Protein AF-0000000085180489 (afdb_homodimer)

Foldseek 3Di:
DPLDPDAAFCQVQCVLLPDHPVQWDDDPRFKTFGHDAAAFFQAFEEEEFAFFADPVGQQRLLLLQLLQLLCVVVVFFEEEEFAQDFQACCFFDDFFSQGFAQRGFPPRVLSNHCNPPQLVLLLVLLVLLVVLVQVCQLVPVPVQFDLAWFDGAHEDRHQDPVFAKDWAQDDDSVRTDTHIHGYFYSLAHLLLLLLQEARDLVLSLVLQQFFFGTAHPVGHTDGSVNSVSRVVSSVSNVSLSTWMWGAISVNHIYTHHGAHDQFQHQGWGHLRSQSNRSSRGRYYYTYFPFHLLTGVLSCQAPVCVSNVNDHLAYAYGGEQLQQLVLLPHPPSLADDLNSNLSSVLSVVLRQQSQVLFWAGHEYEYEDDPRDDPSNVVSVVVVCVVVVGHYDYADCNHPRNVRCNSVSVSRVVRSPDDTDGDRQDALQDFPLVLVFSSCCRRLVEPGEAEDPAAVVQSVVCVVVVLSSFAERERADSNHSANDNPNGRRDHHHYFYFYHWDDSRSSGHIYTYRDDDHRRHHHDPDTLNVQWDADPVGDIDSSND/DDLPPDAAFCQVQCVLLPHHPVQWDDDPRFKTFGHDAAAFFQAFEEEFFAFFADPVGQQRLLLLQLLQLLCVVVVFFEEEEFAQDFQACCFFPDFFSQGFAQRGFPPRVLSNHCNPPQLVLLLVLLVLLVVLVQVCQLVPVPVQFDLAWFDGAHEDRHQDPVFAKDWAQDDDSVRTDTHIHGYFYSLAHLLLLLLQEARDLVLSLVLQQFFFGTAHPVGHTDGSVNSVSRVVSSVSNVSLSTWMWGAISSNHIYTHHGAHDQFQHQGWGHLRSQSNRSRRGRYYYTYFPFHLLTGVLSCQAPVCVSNVNDHLAYAYGGEQLQQLVLLPHPPSLADDLNSNLSSVLSVVLRQQSQVLFWAGHEYEYEDDPRDDPSNVVSVVVVCVVVVGHYDYADCNHPRNVRCNRVNVSRVVRSVDDTDGDRQDALQDFPLVLVFSSLCRRLVEPGEAEDPAAVVQSVVCVVVVLSSFAERERADSNHSANDNPNGRRDHHHYFYFYHWDDSVSSGHIYTYRDDDHRRHHHDPDTLNVQWDADPVRDIDSSND

Nearest PDB structures (foldseek):
  4ioj-assembly1_A  TM=9.788E-01  e=5.075E-84  Moorella thermoacetica ATCC 39073
  5a5g-assembly1_A  TM=9.685E-01  e=1.929E-82  Tepidanaerobacter acetatoxydans Re1
  7xzn-assembly1_A  TM=9.739E-01  e=2.370E-81  Peptostreptococcus anaerobius
  1eg7-assembly1_A  TM=9.685E-01  e=5.312E-78  Neomoorella thermoacetica
  7c11-assembly2_N  TM=9.731E-01  e=2.289E-76  Methylorubrum extorquens CM4

Organism: NCBI:txid751945

Structure (mmCIF, N/CA/C/O backbone):
data_AF-0000000085180489-model_v1
#
loop_
_entity.id
_entity.type
_entity.pdbx_description
1 polymer 'Formate--tetrahydrofolate ligase'
#
loop_
_atom_site.group_PDB
_atom_site.id
_atom_site.type_symbol
_atom_site.label_atom_id
_atom_site.label_alt_id
_atom_site.label_comp_id
_atom_site.label_asym_id
_atom_site.label_entity_id
_atom_site.label_seq_id
_atom_site.pdbx_PDB_ins_code
_atom_site.Cartn_x
_atom_site.Cartn_y
_atom_site.Cartn_z
_atom_site.occupancy
_atom_site.B_iso_or_equiv
_atom_site.auth_seq_id
_atom_site.auth_comp_id
_atom_site.auth_asym_id
_atom_site.auth_atom_id
_atom_site.pdbx_PDB_model_num
ATOM 1 N N . MET A 1 1 ? 27.109 14.852 24.344 1 20.58 1 MET A N 1
ATOM 2 C CA . MET A 1 1 ? 27.359 14.773 22.906 1 20.58 1 MET A CA 1
ATOM 3 C C . MET A 1 1 ? 26.5 13.695 22.266 1 20.58 1 MET A C 1
ATOM 5 O O . MET A 1 1 ? 26.391 13.625 21.031 1 20.58 1 MET A O 1
ATOM 9 N N . ILE A 1 2 ? 25.906 12.367 22.812 1 26.84 2 ILE A N 1
ATOM 10 C CA . ILE A 1 2 ? 26.438 11.164 22.188 1 26.84 2 ILE A CA 1
ATOM 11 C C . ILE A 1 2 ? 25.5 10.695 21.094 1 26.84 2 ILE A C 1
ATOM 13 O O . ILE A 1 2 ? 24.344 10.359 21.344 1 26.84 2 ILE A O 1
ATOM 17 N N . VAL A 1 3 ? 25.344 11.391 19.969 1 32.19 3 VAL A N 1
ATOM 18 C CA . VAL A 1 3 ? 24.781 10.719 18.797 1 32.19 3 VAL A CA 1
ATOM 19 C C . VAL A 1 3 ? 25.125 9.227 18.844 1 32.19 3 VAL A C 1
ATOM 21 O O . VAL A 1 3 ? 26.297 8.859 18.953 1 32.19 3 VAL A O 1
ATOM 24 N N . LYS A 1 4 ? 24.297 8.5 19.297 1 42.47 4 LYS A N 1
ATOM 25 C CA . LYS A 1 4 ? 24.594 7.066 19.359 1 42.47 4 LYS A CA 1
ATOM 26 C C . LYS A 1 4 ? 24.812 6.492 17.969 1 42.47 4 LYS A C 1
ATOM 28 O O . LYS A 1 4 ? 24.031 6.746 17.047 1 42.47 4 LYS A O 1
ATOM 33 N N . GLU A 1 5 ? 25.938 6.105 17.453 1 54 5 GLU A N 1
ATOM 34 C CA . GLU A 1 5 ? 26.344 5.391 16.25 1 54 5 GLU A CA 1
ATOM 35 C C . GLU A 1 5 ? 25.344 4.281 15.906 1 54 5 GLU A C 1
ATOM 37 O O . GLU A 1 5 ? 25.109 3.992 14.734 1 54 5 GLU A O 1
ATOM 42 N N . ARG A 1 6 ? 24.625 3.766 17.078 1 82.12 6 ARG A N 1
ATOM 43 C CA . ARG A 1 6 ? 23.75 2.633 16.812 1 82.12 6 ARG A CA 1
ATOM 44 C C . ARG A 1 6 ? 22.359 2.871 17.391 1 82.12 6 ARG A C 1
ATOM 46 O O . ARG A 1 6 ? 22.219 3.303 18.547 1 82.12 6 ARG A O 1
ATOM 53 N N . LEU A 1 7 ? 21.25 2.799 16.688 1 95.75 7 LEU A N 1
ATOM 54 C CA . LEU A 1 7 ? 19.859 2.92 17.125 1 95.75 7 LEU A CA 1
ATOM 55 C C . LEU A 1 7 ? 19.562 1.937 18.25 1 95.75 7 LEU A C 1
ATOM 57 O O . LEU A 1 7 ? 20.078 0.818 18.266 1 95.75 7 LEU A O 1
ATOM 61 N N . LEU A 1 8 ? 18.812 2.344 19.234 1 97.75 8 LEU A N 1
ATOM 62 C CA . LEU A 1 8 ? 18.391 1.463 20.312 1 97.75 8 LEU A CA 1
ATOM 63 C C . LEU A 1 8 ? 17.312 0.486 19.844 1 97.75 8 LEU A C 1
ATOM 65 O O . LEU A 1 8 ? 16.484 0.834 19.016 1 97.75 8 LEU A O 1
ATOM 69 N N . PRO A 1 9 ? 17.422 -0.762 20.406 1 96.94 9 PRO A N 1
ATOM 70 C CA . PRO A 1 9 ? 16.234 -1.592 20.234 1 96.94 9 PRO A CA 1
ATOM 71 C C . PRO A 1 9 ? 14.953 -0.898 20.688 1 96.94 9 PRO A C 1
ATOM 73 O O . PRO A 1 9 ? 14.961 -0.2 21.703 1 96.94 9 PRO A O 1
ATOM 76 N N . ILE A 1 10 ? 13.891 -1.051 20.031 1 98.06 10 ILE A N 1
ATOM 77 C CA . ILE A 1 10 ? 12.672 -0.287 20.266 1 98.06 10 ILE A CA 1
ATOM 78 C C . ILE A 1 10 ? 12.133 -0.575 21.656 1 98.06 10 ILE A C 1
ATOM 80 O O . ILE A 1 10 ? 11.516 0.29 22.281 1 98.06 10 ILE A O 1
ATOM 84 N N . GLU A 1 11 ? 12.391 -1.78 22.172 1 97.69 11 GLU A N 1
ATOM 85 C CA . GLU A 1 11 ? 11.961 -2.125 23.531 1 97.69 11 GLU A CA 1
ATOM 86 C C . GLU A 1 11 ? 12.625 -1.224 24.562 1 97.69 11 GLU A C 1
ATOM 88 O O . GLU A 1 11 ? 12.016 -0.89 25.578 1 97.69 11 GLU A O 1
ATOM 93 N N . GLU A 1 12 ? 13.875 -0.893 24.281 1 98.12 12 GLU A N 1
ATOM 94 C CA . GLU A 1 12 ? 14.594 -0.003 25.188 1 98.12 12 GLU A CA 1
ATOM 95 C C . GLU A 1 12 ? 14.031 1.414 25.125 1 98.12 12 GLU A C 1
ATOM 97 O O . GLU A 1 12 ? 13.938 2.092 26.156 1 98.12 12 GLU A O 1
ATOM 102 N N . VAL A 1 13 ? 13.688 1.873 23.938 1 98.56 13 VAL A N 1
ATOM 103 C CA . VAL A 1 13 ? 13.055 3.178 23.766 1 98.56 13 VAL A CA 1
ATOM 104 C C . VAL A 1 13 ? 11.703 3.193 24.5 1 98.56 13 VAL A C 1
ATOM 106 O O . VAL A 1 13 ? 11.391 4.148 25.203 1 98.56 13 VAL A O 1
ATOM 109 N N . ALA A 1 14 ? 10.914 2.133 24.312 1 98.56 14 ALA A N 1
ATOM 110 C CA . ALA A 1 14 ? 9.609 1.999 24.953 1 98.56 14 ALA A CA 1
ATOM 111 C C . ALA A 1 14 ? 9.75 2.006 26.484 1 98.56 14 ALA A C 1
ATOM 113 O O . ALA A 1 14 ? 8.914 2.578 27.188 1 98.56 14 ALA A O 1
ATOM 114 N N . ALA A 1 15 ? 10.797 1.391 26.984 1 98.31 15 ALA A N 1
ATOM 115 C CA . ALA A 1 15 ? 11.023 1.276 28.422 1 98.31 15 ALA A CA 1
ATOM 116 C C . ALA A 1 15 ? 11.25 2.648 29.047 1 98.31 15 ALA A C 1
ATOM 118 O O . ALA A 1 15 ? 10.891 2.875 30.203 1 98.31 15 ALA A O 1
ATOM 119 N N . LYS A 1 16 ? 11.805 3.561 28.297 1 98.19 16 LYS A N 1
ATOM 120 C CA . LYS A 1 16 ? 11.992 4.926 28.781 1 98.19 16 LYS A CA 1
ATOM 121 C C . LYS A 1 16 ? 10.656 5.562 29.156 1 98.19 16 LYS A C 1
ATOM 123 O O . LYS A 1 16 ? 10.609 6.473 29.984 1 98.19 16 LYS A O 1
ATOM 128 N N . LEU A 1 17 ? 9.602 5.098 28.531 1 98.25 17 LEU A N 1
ATOM 129 C CA . LEU A 1 17 ? 8.258 5.613 28.797 1 98.25 17 LEU A CA 1
ATOM 130 C C . LEU A 1 17 ? 7.488 4.68 29.719 1 98.25 17 LEU A C 1
ATOM 132 O O . LEU A 1 17 ? 6.293 4.875 29.953 1 98.25 17 LEU A O 1
ATOM 136 N N . GLY A 1 18 ? 8.07 3.596 30.109 1 97.31 18 GLY A N 1
ATOM 137 C CA . GLY A 1 18 ? 7.406 2.633 30.984 1 97.31 18 GLY A CA 1
ATOM 138 C C . GLY A 1 18 ? 6.512 1.669 30.219 1 97.31 18 GLY A C 1
ATOM 139 O O . GLY A 1 18 ? 5.617 1.055 30.812 1 97.31 18 GLY A O 1
ATOM 140 N N . LEU A 1 19 ? 6.695 1.562 28.938 1 97.06 19 LEU A N 1
ATOM 141 C CA . LEU A 1 19 ? 5.918 0.642 28.125 1 97.06 19 LEU A CA 1
ATOM 142 C C . LEU A 1 19 ? 6.523 -0.757 28.156 1 97.06 19 LEU A C 1
ATOM 144 O O . LEU A 1 19 ? 7.707 -0.933 27.844 1 97.06 19 LEU A O 1
ATOM 148 N N . GLU A 1 20 ? 5.691 -1.689 28.484 1 95.56 20 GLU A N 1
ATOM 149 C CA . GLU A 1 20 ? 6.133 -3.08 28.516 1 95.56 20 GLU A CA 1
ATOM 150 C C . GLU A 1 20 ? 6.164 -3.691 27.125 1 95.56 20 GLU A C 1
ATOM 152 O O . GLU A 1 20 ? 5.453 -3.236 26.219 1 95.56 20 GLU A O 1
ATOM 157 N N . LYS A 1 21 ? 6.898 -4.703 27.016 1 94.62 21 LYS A N 1
ATOM 158 C CA . LYS A 1 21 ? 7.113 -5.375 25.734 1 94.62 21 LYS A CA 1
ATOM 159 C C . LYS A 1 21 ? 5.805 -5.934 25.188 1 94.62 21 LYS A C 1
ATOM 161 O O . LYS A 1 21 ? 5.598 -5.965 23.969 1 94.62 21 LYS A O 1
ATOM 166 N N . GLU A 1 22 ? 4.918 -6.289 25.984 1 94.31 22 GLU A N 1
ATOM 167 C CA . GLU A 1 22 ? 3.666 -6.922 25.594 1 94.31 22 GLU A CA 1
ATOM 168 C C . GLU A 1 22 ? 2.748 -5.934 24.875 1 94.31 22 GLU A C 1
ATOM 170 O O . GLU A 1 22 ? 1.821 -6.34 24.172 1 94.31 22 GLU A O 1
ATOM 175 N N . ARG A 1 23 ? 3.068 -4.688 25.047 1 96.44 23 ARG A N 1
ATOM 176 C CA . ARG A 1 23 ? 2.248 -3.66 24.422 1 96.44 23 ARG A CA 1
ATOM 177 C C . ARG A 1 23 ? 2.811 -3.27 23.062 1 96.44 23 ARG A C 1
ATOM 179 O O . ARG A 1 23 ? 2.236 -2.432 22.359 1 96.44 23 ARG A O 1
ATOM 186 N N . LEU A 1 24 ? 3.893 -3.932 22.719 1 97.88 24 LEU A N 1
ATOM 187 C CA . LEU A 1 24 ? 4.555 -3.545 21.484 1 97.88 24 LEU A CA 1
ATOM 188 C C . LEU A 1 24 ? 4.32 -4.586 20.391 1 97.88 24 LEU A C 1
ATOM 190 O O . LEU A 1 24 ? 4.359 -5.789 20.656 1 97.88 24 LEU A O 1
ATOM 194 N N . TYR A 1 25 ? 3.914 -4.188 19.266 1 97.69 25 TYR A N 1
ATOM 195 C CA . TYR A 1 25 ? 3.928 -4.961 18.031 1 97.69 25 TYR A CA 1
ATOM 196 C C . TYR A 1 25 ? 5.105 -4.562 17.156 1 97.69 25 TYR A C 1
ATOM 198 O O . TYR A 1 25 ? 5.016 -3.598 16.391 1 97.69 25 TYR A O 1
ATOM 206 N N . PRO A 1 26 ? 6.18 -5.27 17.172 1 97 26 PRO A N 1
ATOM 207 C CA . PRO A 1 26 ? 7.438 -4.836 16.562 1 97 26 PRO A CA 1
ATOM 208 C C . PRO A 1 26 ? 7.391 -4.871 15.039 1 97 26 PRO A C 1
ATOM 210 O O . PRO A 1 26 ? 6.762 -5.758 14.453 1 97 26 PRO A O 1
ATOM 213 N N . TYR A 1 27 ? 8.016 -4.02 14.422 1 97.38 27 TYR A N 1
ATOM 214 C CA . TYR A 1 27 ? 8.43 -3.973 13.023 1 97.38 27 TYR A CA 1
ATOM 215 C C . TYR A 1 27 ? 9.938 -3.828 12.914 1 97.38 27 TYR A C 1
ATOM 217 O O . TYR A 1 27 ? 10.461 -2.711 12.844 1 97.38 27 TYR A O 1
ATOM 225 N N . GLY A 1 28 ? 10.594 -4.926 12.797 1 96 28 GLY A N 1
ATOM 226 C CA . GLY A 1 28 ? 12.039 -4.898 12.906 1 96 28 GLY A CA 1
ATOM 227 C C . GLY A 1 28 ? 12.531 -4.52 14.297 1 96 28 GLY A C 1
ATOM 228 O O . GLY A 1 28 ? 11.773 -4.59 15.266 1 96 28 GLY A O 1
ATOM 229 N N . PRO A 1 29 ? 13.789 -4.184 14.359 1 95.69 29 PRO A N 1
ATOM 230 C CA . PRO A 1 29 ? 14.375 -3.963 15.68 1 95.69 29 PRO A CA 1
ATOM 231 C C . PRO A 1 29 ? 14.109 -2.561 16.219 1 95.69 29 PRO A C 1
ATOM 233 O O . PRO A 1 29 ? 14.242 -2.322 17.422 1 95.69 29 PRO A O 1
ATOM 236 N N . HIS A 1 30 ? 13.617 -1.604 15.375 1 97.44 30 HIS A N 1
ATOM 237 C CA . HIS A 1 30 ? 13.727 -0.216 15.805 1 97.44 30 HIS A CA 1
ATOM 238 C C . HIS A 1 30 ? 12.375 0.487 15.734 1 97.44 30 HIS A C 1
ATOM 240 O O . HIS A 1 30 ? 12.281 1.692 15.977 1 97.44 30 HIS A O 1
ATOM 246 N N . MET A 1 31 ? 11.305 -0.151 15.391 1 98.25 31 MET A N 1
ATOM 247 C CA . MET A 1 31 ? 9.961 0.415 15.289 1 98.25 31 MET A CA 1
ATOM 248 C C . MET A 1 31 ? 8.93 -0.522 15.906 1 98.25 31 MET A C 1
ATOM 250 O O . MET A 1 31 ? 9.109 -1.741 15.898 1 98.25 31 MET A O 1
ATOM 254 N N . ALA A 1 32 ? 7.887 -0.006 16.391 1 98.56 32 ALA A N 1
ATOM 255 C CA . ALA A 1 32 ? 6.801 -0.84 16.891 1 98.56 32 ALA A CA 1
ATOM 256 C C . ALA A 1 32 ? 5.484 -0.07 16.906 1 98.56 32 ALA A C 1
ATOM 258 O O . ALA A 1 32 ? 5.473 1.151 17.078 1 98.56 32 ALA A O 1
ATOM 259 N N . LYS A 1 33 ? 4.434 -0.728 16.688 1 98.44 33 LYS A N 1
ATOM 260 C CA . LYS A 1 33 ? 3.129 -0.198 17.062 1 98.44 33 LYS A CA 1
ATOM 261 C C . LYS A 1 33 ? 2.891 -0.339 18.562 1 98.44 33 LYS A C 1
ATOM 263 O O . LYS A 1 33 ? 3.322 -1.317 19.172 1 98.44 33 LYS A O 1
ATOM 268 N N . VAL A 1 34 ? 2.242 0.584 19.125 1 98.44 34 VAL A N 1
ATOM 269 C CA . VAL A 1 34 ? 1.874 0.513 20.547 1 98.44 34 VAL A CA 1
ATOM 270 C C . VAL A 1 34 ? 0.41 0.101 20.672 1 98.44 34 VAL A C 1
ATOM 272 O O . VAL A 1 34 ? -0.489 0.839 20.266 1 98.44 34 VAL A O 1
ATOM 275 N N . LEU A 1 35 ? 0.203 -1.04 21.266 1 96.38 35 LEU A N 1
ATOM 276 C CA . LEU A 1 35 ? -1.114 -1.661 21.359 1 96.38 35 LEU A CA 1
ATOM 277 C C . LEU A 1 35 ? -1.877 -1.14 22.578 1 96.38 35 LEU A C 1
ATOM 279 O O . LEU A 1 35 ? -1.283 -0.553 23.484 1 96.38 35 LEU A O 1
ATOM 283 N N . GLY A 1 36 ? -3.24 -1.309 22.484 1 93.75 36 GLY A N 1
ATOM 284 C CA . GLY A 1 36 ? -4.098 -0.995 23.609 1 93.75 36 GLY A CA 1
ATOM 285 C C . GLY A 1 36 ? -4.551 0.452 23.641 1 93.75 36 GLY A C 1
ATOM 286 O O . GLY A 1 36 ? -4.223 1.226 22.734 1 93.75 36 GLY A O 1
ATOM 287 N N . ASP A 1 37 ? -5.305 0.845 24.641 1 94.5 37 ASP A N 1
ATOM 288 C CA . ASP A 1 37 ? -5.82 2.201 24.797 1 94.5 37 ASP A CA 1
ATOM 289 C C . ASP A 1 37 ? -4.781 3.111 25.453 1 94.5 37 ASP A C 1
ATOM 291 O O . ASP A 1 37 ? -3.998 2.666 26.297 1 94.5 37 ASP A O 1
ATOM 295 N N . PRO A 1 38 ? -4.777 4.32 25.031 1 96.12 38 PRO A N 1
ATOM 296 C CA . PRO A 1 38 ? -3.916 5.266 25.734 1 96.12 38 PRO A CA 1
ATOM 297 C C . PRO A 1 38 ? -4.258 5.371 27.219 1 96.12 38 PRO A C 1
ATOM 299 O O . PRO A 1 38 ? -5.434 5.348 27.594 1 96.12 38 PRO A O 1
ATOM 302 N N . PRO A 1 39 ? -3.203 5.477 28.094 1 96.12 39 PRO A N 1
ATOM 303 C CA . PRO A 1 39 ? -3.484 5.77 29.5 1 96.12 39 PRO A CA 1
ATOM 304 C C . PRO A 1 39 ? -4.055 7.168 29.703 1 96.12 39 PRO A C 1
ATOM 306 O O . PRO A 1 39 ? -4.074 7.977 28.781 1 96.12 39 PRO A O 1
ATOM 309 N N . LYS A 1 40 ? -4.559 7.34 30.922 1 95.75 40 LYS A N 1
ATOM 310 C CA . LYS A 1 40 ? -5.031 8.68 31.266 1 95.75 40 LYS A CA 1
ATOM 311 C C . LYS A 1 40 ? -3.924 9.719 31.078 1 95.75 40 LYS A C 1
ATOM 313 O O . LYS A 1 40 ? -2.787 9.492 31.5 1 95.75 40 LYS A O 1
ATOM 318 N N . ALA A 1 41 ? -4.293 10.789 30.5 1 94.31 41 ALA A N 1
ATOM 319 C CA . ALA A 1 41 ? -3.32 11.852 30.234 1 94.31 41 ALA A CA 1
ATOM 320 C C . ALA A 1 41 ? -2.768 12.422 31.547 1 94.31 41 ALA A C 1
ATOM 322 O O . ALA A 1 41 ? -3.525 12.742 32.469 1 94.31 41 ALA A O 1
ATOM 323 N N . LYS A 1 42 ? -1.486 12.57 31.562 1 94.06 42 LYS A N 1
ATOM 324 C CA . LYS A 1 42 ? -0.828 13.156 32.719 1 94.06 42 LYS A CA 1
ATOM 325 C C . LYS A 1 42 ? 0.22 14.18 32.312 1 94.06 42 LYS A C 1
ATOM 327 O O . LYS A 1 42 ? 0.625 15.023 33.094 1 94.06 42 LYS A O 1
ATOM 332 N N . GLY A 1 43 ? 0.619 14.109 31.078 1 97.38 43 GLY A N 1
ATOM 333 C CA . GLY A 1 43 ? 1.676 14.984 30.594 1 97.38 43 GLY A CA 1
ATOM 334 C C . GLY A 1 43 ? 1.175 16.344 30.156 1 97.38 43 GLY A C 1
ATOM 335 O O . GLY A 1 43 ? -0.034 16.594 30.125 1 97.38 43 GLY A O 1
ATOM 336 N N . GLN A 1 44 ? 2.109 17.266 29.938 1 98.19 44 GLN A N 1
ATOM 337 C CA . GLN A 1 44 ? 1.831 18.594 29.406 1 98.19 44 GLN A CA 1
ATOM 338 C C . GLN A 1 44 ? 2.154 18.672 27.922 1 98.19 44 GLN A C 1
ATOM 340 O O . GLN A 1 44 ? 3.238 18.281 27.5 1 98.19 44 GLN A O 1
ATOM 345 N N . LEU A 1 45 ? 1.177 19.156 27.188 1 98.5 45 LEU A N 1
ATOM 346 C CA . LEU A 1 45 ? 1.317 19.25 25.734 1 98.5 45 LEU A CA 1
ATOM 347 C C . LEU A 1 45 ? 1.967 20.562 25.328 1 98.5 45 LEU A C 1
ATOM 349 O O . LEU A 1 45 ? 1.524 21.641 25.75 1 98.5 45 LEU A O 1
ATOM 353 N N . ILE A 1 46 ? 3.006 20.484 24.594 1 98.88 46 ILE A N 1
ATOM 354 C CA . ILE A 1 46 ? 3.705 21.609 24 1 98.88 46 ILE A CA 1
ATOM 355 C C . ILE A 1 46 ? 3.484 21.641 22.5 1 98.88 46 ILE A C 1
ATOM 357 O O . ILE A 1 46 ? 3.854 20.688 21.797 1 98.88 46 ILE A O 1
ATOM 361 N N . LEU A 1 47 ? 2.863 22.672 21.969 1 98.69 47 LEU A N 1
ATOM 362 C CA . LEU A 1 47 ? 2.58 22.781 20.547 1 98.69 47 LEU A CA 1
ATOM 363 C C . LEU A 1 47 ? 3.645 23.609 19.828 1 98.69 47 LEU A C 1
ATOM 365 O O . LEU A 1 47 ? 3.896 24.75 20.219 1 98.69 47 LEU A O 1
ATOM 369 N N . VAL A 1 48 ? 4.281 23 18.844 1 98.62 48 VAL A N 1
ATOM 370 C CA . VAL A 1 48 ? 5.273 23.719 18.047 1 98.62 48 VAL A CA 1
ATOM 371 C C . VAL A 1 48 ? 4.652 24.156 16.719 1 98.62 48 VAL A C 1
ATOM 373 O O . VAL A 1 48 ? 4.098 23.328 15.992 1 98.62 48 VAL A O 1
ATOM 376 N N . THR A 1 49 ? 4.688 25.359 16.438 1 98.06 49 THR A N 1
ATOM 377 C CA . THR A 1 49 ? 4.258 25.984 15.18 1 98.06 49 THR A CA 1
ATOM 378 C C . THR A 1 49 ? 5.344 26.891 14.625 1 98.06 49 THR A C 1
ATOM 380 O O . THR A 1 49 ? 6.5 26.828 15.047 1 98.06 49 THR A O 1
ATOM 383 N N . ALA A 1 50 ? 4.992 27.641 13.547 1 97.88 50 ALA A N 1
ATOM 384 C CA . ALA A 1 50 ? 6 28.469 12.914 1 97.88 50 ALA A CA 1
ATOM 385 C C . ALA A 1 50 ? 5.367 29.703 12.273 1 97.88 50 ALA A C 1
ATOM 387 O O . ALA A 1 50 ? 4.145 29.875 12.297 1 97.88 50 ALA A O 1
ATOM 388 N N . ILE A 1 51 ? 6.25 30.594 11.852 1 98 51 ILE A N 1
ATOM 389 C CA . ILE A 1 51 ? 5.797 31.703 11.023 1 98 51 ILE A CA 1
ATOM 390 C C . ILE A 1 51 ? 5.523 31.219 9.609 1 98 51 ILE A C 1
ATOM 392 O O . ILE A 1 51 ? 5.66 30.031 9.32 1 98 51 ILE A O 1
ATOM 396 N N . THR A 1 52 ? 5.066 32.156 8.742 1 97.56 52 THR A N 1
ATOM 397 C CA . THR A 1 52 ? 4.676 31.797 7.383 1 97.56 52 THR A CA 1
ATOM 398 C C . THR A 1 52 ? 5.809 31.062 6.668 1 97.56 52 THR A C 1
ATOM 400 O O . THR A 1 52 ? 6.934 31.562 6.605 1 97.56 52 THR A O 1
ATOM 403 N N . PRO A 1 53 ? 5.484 29.906 6.141 1 94.19 53 PRO A N 1
ATOM 404 C CA . PRO A 1 53 ? 6.543 29.125 5.508 1 94.19 53 PRO A CA 1
ATOM 405 C C . PRO A 1 53 ? 7.156 29.812 4.297 1 94.19 53 PRO A C 1
ATOM 407 O O . PRO A 1 53 ? 6.453 30.531 3.57 1 94.19 53 PRO A O 1
ATOM 410 N N . THR A 1 54 ? 8.43 29.578 4.133 1 92.06 54 THR A N 1
ATOM 411 C CA . THR A 1 54 ? 9.172 30 2.953 1 92.06 54 THR A CA 1
ATOM 412 C C . THR A 1 54 ? 9.672 28.781 2.168 1 92.06 54 THR A C 1
ATOM 414 O O . THR A 1 54 ? 9.617 27.656 2.656 1 92.06 54 THR A O 1
ATOM 417 N N . PRO A 1 55 ? 10.141 28.891 0.913 1 81.94 55 PRO A N 1
ATOM 418 C CA . PRO A 1 55 ? 10.672 27.766 0.143 1 81.94 55 PRO A CA 1
ATOM 419 C C . PRO A 1 55 ? 11.82 27.062 0.854 1 81.94 55 PRO A C 1
ATOM 421 O O . PRO A 1 55 ? 12.062 25.875 0.622 1 81.94 55 PRO A O 1
ATOM 424 N N . ALA A 1 56 ? 12.492 27.703 1.715 1 78.19 56 ALA A N 1
ATOM 425 C CA . ALA A 1 56 ? 13.664 27.125 2.389 1 78.19 56 ALA A CA 1
ATOM 426 C C . ALA A 1 56 ? 13.242 26.234 3.555 1 78.19 56 ALA A C 1
ATOM 428 O O . ALA A 1 56 ? 13.984 25.344 3.947 1 78.19 56 ALA A O 1
ATOM 429 N N . GLY A 1 57 ? 12.109 26.438 4.062 1 80.69 57 GLY A N 1
ATOM 430 C CA . GLY A 1 57 ? 11.68 25.719 5.258 1 80.69 57 GLY A CA 1
ATOM 431 C C . GLY A 1 57 ? 12.219 26.328 6.539 1 80.69 57 GLY A C 1
ATOM 432 O O . GLY A 1 57 ? 13.359 26.812 6.578 1 80.69 57 GLY A O 1
ATOM 433 N N . GLU A 1 58 ? 11.523 26.312 7.621 1 84.56 58 GLU A N 1
ATOM 434 C CA . GLU A 1 58 ? 11.883 27 8.867 1 84.56 58 GLU A CA 1
ATOM 435 C C . GLU A 1 58 ? 12.414 26.016 9.898 1 84.56 58 GLU A C 1
ATOM 437 O O . GLU A 1 58 ? 12.961 26.406 10.93 1 84.56 58 GLU A O 1
ATOM 442 N N . GLY A 1 59 ? 12.305 24.734 9.578 1 90.75 59 GLY A N 1
ATOM 443 C CA . GLY A 1 59 ? 12.844 23.719 10.469 1 90.75 59 GLY A CA 1
ATOM 444 C C . GLY A 1 59 ? 11.945 23.438 11.656 1 90.75 59 GLY A C 1
ATOM 445 O O . GLY A 1 59 ? 12.438 23.219 12.773 1 90.75 59 GLY A O 1
ATOM 446 N N . LYS A 1 60 ? 10.656 23.625 11.5 1 94.75 60 LYS A N 1
ATOM 447 C CA . LYS A 1 60 ? 9.688 23.375 12.555 1 94.75 60 LYS A CA 1
ATOM 448 C C . LYS A 1 60 ? 9.828 21.969 13.117 1 94.75 60 LYS A C 1
ATOM 450 O O . LYS A 1 60 ? 9.891 21.781 14.328 1 94.75 60 LYS A O 1
ATOM 455 N N . THR A 1 61 ? 9.914 20.938 12.25 1 95.31 61 THR A N 1
ATOM 456 C CA . THR A 1 61 ? 10.031 19.547 12.672 1 95.31 61 THR A CA 1
ATOM 457 C C . THR A 1 61 ? 11.367 19.312 13.375 1 95.31 61 THR A C 1
ATOM 459 O O . THR A 1 61 ? 11.422 18.641 14.398 1 95.31 61 THR A O 1
ATOM 462 N N . THR A 1 62 ? 12.414 19.891 12.82 1 95.88 62 THR A N 1
ATOM 463 C CA . THR A 1 62 ? 13.734 19.781 13.422 1 95.88 62 THR A CA 1
ATOM 464 C C . THR A 1 62 ? 13.742 20.359 14.836 1 95.88 62 THR A C 1
ATOM 466 O O . THR A 1 62 ? 14.328 19.781 15.75 1 95.88 62 THR A O 1
ATOM 469 N N . THR A 1 63 ? 13.062 21.469 14.977 1 97.56 63 THR A N 1
ATOM 470 C CA . THR A 1 63 ? 12.969 22.109 16.266 1 97.56 63 THR A CA 1
ATOM 471 C C . THR A 1 63 ? 12.188 21.25 17.266 1 97.56 63 THR A C 1
ATOM 473 O O . THR A 1 63 ? 12.586 21.109 18.422 1 97.56 63 THR A O 1
ATOM 476 N N . ALA A 1 64 ? 11.109 20.688 16.828 1 98.25 64 ALA A N 1
ATOM 477 C CA . ALA A 1 64 ? 10.312 19.812 17.688 1 98.25 64 ALA A CA 1
ATOM 478 C C . ALA A 1 64 ? 11.125 18.625 18.188 1 98.25 64 ALA A C 1
ATOM 480 O O . ALA A 1 64 ? 11.094 18.297 19.375 1 98.25 64 ALA A O 1
ATOM 481 N N . ILE A 1 65 ? 11.852 18 17.266 1 98.38 65 ILE A N 1
ATOM 482 C CA . ILE A 1 65 ? 12.68 16.844 17.609 1 98.38 65 ILE A CA 1
ATOM 483 C C . ILE A 1 65 ? 13.781 17.266 18.578 1 98.38 65 ILE A C 1
ATOM 485 O O . ILE A 1 65 ? 13.984 16.625 19.609 1 98.38 65 ILE A O 1
ATOM 489 N N . GLY A 1 66 ? 14.438 18.328 18.234 1 98.44 66 GLY A N 1
ATOM 490 C CA . GLY A 1 66 ? 15.523 18.828 19.078 1 98.44 66 GLY A CA 1
ATOM 491 C C . GLY A 1 66 ? 15.062 19.234 20.469 1 98.44 66 GLY A C 1
ATOM 492 O O . GLY A 1 66 ? 15.805 19.078 21.438 1 98.44 66 GLY A O 1
ATOM 493 N N . LEU A 1 67 ? 13.867 19.797 20.547 1 98.88 67 LEU A N 1
ATOM 494 C CA . LEU A 1 67 ? 13.312 20.188 21.844 1 98.88 67 LEU A CA 1
ATOM 495 C C . LEU A 1 67 ? 13.102 18.969 22.734 1 98.88 67 LEU A C 1
ATOM 497 O O . LEU A 1 67 ? 13.414 19 23.922 1 98.88 67 LEU A O 1
ATOM 501 N N . VAL A 1 68 ? 12.609 17.844 22.203 1 98.88 68 VAL A N 1
ATOM 502 C CA . VAL A 1 68 ? 12.43 16.625 22.969 1 98.88 68 VAL A CA 1
ATOM 503 C C . VAL A 1 68 ? 13.781 16.125 23.469 1 98.88 68 VAL A C 1
ATOM 505 O O . VAL A 1 68 ? 13.922 15.75 24.625 1 98.88 68 VAL A O 1
ATOM 508 N N . ASP A 1 69 ? 14.734 16.125 22.578 1 98.75 69 ASP A N 1
ATOM 509 C CA . ASP A 1 69 ? 16.078 15.695 22.953 1 98.75 69 ASP A CA 1
ATOM 510 C C . ASP A 1 69 ? 16.656 16.562 24.062 1 98.75 69 ASP A C 1
ATOM 512 O O . ASP A 1 69 ? 17.281 16.047 25 1 98.75 69 ASP A O 1
ATOM 516 N N . ALA A 1 70 ? 16.438 17.859 23.969 1 98.88 70 ALA A N 1
ATOM 517 C CA . ALA A 1 70 ? 16.922 18.797 24.969 1 98.88 70 ALA A CA 1
ATOM 518 C C . ALA A 1 70 ? 16.234 18.562 26.312 1 98.88 70 ALA A C 1
ATOM 520 O O . ALA A 1 70 ? 16.875 18.656 27.359 1 98.88 70 ALA A O 1
ATOM 521 N N . LEU A 1 71 ? 14.953 18.328 26.328 1 98.88 71 LEU A N 1
ATOM 522 C CA . LEU A 1 71 ? 14.227 18.047 27.562 1 98.88 71 LEU A CA 1
ATOM 523 C C . LEU A 1 71 ? 14.789 16.812 28.25 1 98.88 71 LEU A C 1
ATOM 525 O O . LEU A 1 71 ? 14.953 16.812 29.469 1 98.88 71 LEU A O 1
ATOM 529 N N . TRP A 1 72 ? 15.047 15.781 27.516 1 98.81 72 TRP A N 1
ATOM 530 C CA . TRP A 1 72 ? 15.648 14.586 28.094 1 98.81 72 TRP A CA 1
ATOM 531 C C . TRP A 1 72 ? 17.016 14.906 28.719 1 98.81 72 TRP A C 1
ATOM 533 O O . TRP A 1 72 ? 17.359 14.375 29.766 1 98.81 72 TRP A O 1
ATOM 543 N N . ARG A 1 73 ? 17.781 15.75 28.094 1 98.38 73 ARG A N 1
ATOM 544 C CA . ARG A 1 73 ? 19.078 16.156 28.625 1 98.38 73 ARG A CA 1
ATOM 545 C C . ARG A 1 73 ? 18.922 16.922 29.938 1 98.38 73 ARG A C 1
ATOM 547 O O . ARG A 1 73 ? 19.828 16.922 30.766 1 98.38 73 ARG A O 1
ATOM 554 N N . LEU A 1 74 ? 17.828 17.547 30.078 1 98.69 74 LEU A N 1
ATOM 555 C CA . LEU A 1 74 ? 17.531 18.25 31.312 1 98.69 74 LEU A CA 1
ATOM 556 C C . LEU A 1 74 ? 16.891 17.328 32.344 1 98.69 74 LEU A C 1
ATOM 558 O O . LEU A 1 74 ? 16.391 17.781 33.375 1 98.69 74 LEU A O 1
ATOM 562 N N . GLY A 1 75 ? 16.766 16.078 32.031 1 98.25 75 GLY A N 1
ATOM 563 C CA . GLY A 1 75 ? 16.266 15.078 32.969 1 98.25 75 GLY A CA 1
ATOM 564 C C . GLY A 1 75 ? 14.758 14.969 32.969 1 98.25 75 GLY A C 1
ATOM 565 O O . GLY A 1 75 ? 14.172 14.492 33.938 1 98.25 75 GLY A O 1
ATOM 566 N N . LYS A 1 76 ? 14.156 15.477 31.906 1 98.56 76 LYS A N 1
ATOM 567 C CA . LYS A 1 76 ? 12.695 15.422 31.812 1 98.56 76 LYS A CA 1
ATOM 568 C C . LYS A 1 76 ? 12.25 14.258 30.938 1 98.56 76 LYS A C 1
ATOM 570 O O . LYS A 1 76 ? 12.859 13.984 29.891 1 98.56 76 LYS A O 1
ATOM 575 N N . ARG A 1 77 ? 11.227 13.492 31.328 1 98.25 77 ARG A N 1
ATOM 576 C CA . ARG A 1 77 ? 10.641 12.43 30.516 1 98.25 77 ARG A CA 1
ATOM 577 C C . ARG A 1 77 ? 9.727 13 29.438 1 98.25 77 ARG A C 1
ATOM 579 O O . ARG A 1 77 ? 8.594 13.398 29.734 1 98.25 77 ARG A O 1
ATOM 586 N N . ALA A 1 78 ? 10.188 12.992 28.219 1 98.88 78 ALA A N 1
ATOM 587 C CA . ALA A 1 78 ? 9.469 13.656 27.125 1 98.88 78 ALA A CA 1
ATOM 588 C C . ALA A 1 78 ? 9.242 12.695 25.953 1 98.88 78 ALA A C 1
ATOM 590 O O . ALA A 1 78 ? 9.93 11.68 25.828 1 98.88 78 ALA A O 1
ATOM 591 N N . ALA A 1 79 ? 8.25 13 25.141 1 98.88 79 ALA A N 1
ATOM 592 C CA . ALA A 1 79 ? 7.957 12.258 23.906 1 98.88 79 ALA A CA 1
ATOM 593 C C . ALA A 1 79 ? 7.559 13.203 22.781 1 98.88 79 ALA A C 1
ATOM 595 O O . ALA A 1 79 ? 7.055 14.305 23.031 1 98.88 79 ALA A O 1
ATOM 596 N N . LEU A 1 80 ? 7.887 12.758 21.641 1 98.62 80 LEU A N 1
ATOM 597 C CA . LEU A 1 80 ? 7.531 13.477 20.422 1 98.62 80 LEU A CA 1
ATOM 598 C C . LEU A 1 80 ? 6.297 12.859 19.766 1 98.62 80 LEU A C 1
ATOM 600 O O . LEU A 1 80 ? 6.125 11.633 19.781 1 98.62 80 LEU A O 1
ATOM 604 N N . ALA A 1 81 ? 5.383 13.641 19.234 1 98.25 81 ALA A N 1
ATOM 605 C CA . ALA A 1 81 ? 4.27 13.203 18.391 1 98.25 81 ALA A CA 1
ATOM 606 C C . ALA A 1 81 ? 4.254 13.953 17.062 1 98.25 81 ALA A C 1
ATOM 608 O O . ALA A 1 81 ? 4.039 15.172 17.047 1 98.25 81 ALA A O 1
ATOM 609 N N . LEU A 1 82 ? 4.473 13.219 15.953 1 97.75 82 LEU A N 1
ATOM 610 C CA . LEU A 1 82 ? 4.609 13.82 14.633 1 97.75 82 LEU A CA 1
ATOM 611 C C . LEU A 1 82 ? 3.715 13.109 13.617 1 97.75 82 LEU A C 1
ATOM 613 O O . LEU A 1 82 ? 3.283 11.977 13.852 1 97.75 82 LEU A O 1
ATOM 617 N N . ARG A 1 83 ? 3.449 13.805 12.547 1 97.06 83 ARG A N 1
ATOM 618 C CA . ARG A 1 83 ? 2.814 13.172 11.391 1 97.06 83 ARG A CA 1
ATOM 619 C C . ARG A 1 83 ? 3.779 12.227 10.68 1 97.06 83 ARG A C 1
ATOM 621 O O . ARG A 1 83 ? 4.996 12.422 10.734 1 97.06 83 ARG A O 1
ATOM 628 N N . GLU A 1 84 ? 3.191 11.219 10.141 1 96.75 84 GLU A N 1
ATOM 629 C CA . GLU A 1 84 ? 3.922 10.359 9.219 1 96.75 84 GLU A CA 1
ATOM 630 C C . GLU A 1 84 ? 4.055 11.008 7.84 1 96.75 84 GLU A C 1
ATOM 632 O O . GLU A 1 84 ? 3.094 11.586 7.328 1 96.75 84 GLU A O 1
ATOM 637 N N . PRO A 1 85 ? 5.25 11.008 7.238 1 93.94 85 PRO A N 1
ATOM 638 C CA . PRO A 1 85 ? 5.406 11.586 5.902 1 93.94 85 PRO A CA 1
ATOM 639 C C . PRO A 1 85 ? 4.789 10.719 4.809 1 93.94 85 PRO A C 1
ATOM 641 O O . PRO A 1 85 ? 4.848 9.492 4.883 1 93.94 85 PRO A O 1
ATOM 644 N N . SER A 1 86 ? 4.238 11.352 3.838 1 93.94 86 SER A N 1
ATOM 645 C CA . SER A 1 86 ? 3.701 10.641 2.684 1 93.94 86 SER A CA 1
ATOM 646 C C . SER A 1 86 ? 4.816 10.18 1.748 1 93.94 86 SER A C 1
ATOM 648 O O . SER A 1 86 ? 5.859 10.836 1.651 1 93.94 86 SER A O 1
ATOM 650 N N . LEU A 1 87 ? 4.562 9.141 0.973 1 94.44 87 LEU A N 1
ATOM 651 C CA . LEU A 1 87 ? 5.539 8.508 0.09 1 94.44 87 LEU A CA 1
ATOM 652 C C . LEU A 1 87 ? 5.758 9.352 -1.165 1 94.44 87 LEU A C 1
ATOM 654 O O . LEU A 1 87 ? 6.895 9.531 -1.606 1 94.44 87 LEU A O 1
ATOM 658 N N . GLY A 1 88 ? 4.715 9.852 -1.786 1 93.62 88 GLY A N 1
ATOM 659 C CA . GLY A 1 88 ? 4.785 10.586 -3.039 1 93.62 88 GLY A CA 1
ATOM 660 C C . GLY A 1 88 ? 5.809 11.703 -3.023 1 93.62 88 GLY A C 1
ATOM 661 O O . GLY A 1 88 ? 6.723 11.727 -3.848 1 93.62 88 GLY A O 1
ATOM 662 N N . PRO A 1 89 ? 5.703 12.539 -2.061 1 91.69 89 PRO A N 1
ATOM 663 C CA . PRO A 1 89 ? 6.598 13.695 -1.982 1 91.69 89 PRO A CA 1
ATOM 664 C C . PRO A 1 89 ? 8.062 13.297 -1.831 1 91.69 89 PRO A C 1
ATOM 666 O O . PRO A 1 89 ? 8.953 14.047 -2.242 1 91.69 89 PRO A O 1
ATOM 669 N N . VAL A 1 90 ? 8.383 12.172 -1.288 1 91.69 90 VAL A N 1
ATOM 670 C CA . VAL A 1 90 ? 9.75 11.695 -1.113 1 91.69 90 VAL A CA 1
ATOM 671 C C . VAL A 1 90 ? 10.445 11.609 -2.471 1 91.69 90 VAL A C 1
ATOM 673 O O . VAL A 1 90 ? 11.648 11.883 -2.578 1 91.69 90 VAL A O 1
ATOM 676 N N . PHE A 1 91 ? 9.688 11.305 -3.5 1 93.38 91 PHE A N 1
ATOM 677 C CA . PHE A 1 91 ? 10.258 11.102 -4.824 1 93.38 91 PHE A CA 1
ATOM 678 C C . PHE A 1 91 ? 10.156 12.367 -5.664 1 93.38 91 PHE A C 1
ATOM 680 O O . PHE A 1 91 ? 10.648 12.422 -6.789 1 93.38 91 PHE A O 1
ATOM 687 N N . GLY A 1 92 ? 9.484 13.375 -5.129 1 89.81 92 GLY A N 1
ATOM 688 C CA . GLY A 1 92 ? 9.273 14.617 -5.863 1 89.81 92 GLY A CA 1
ATOM 689 C C . GLY A 1 92 ? 10.258 15.703 -5.473 1 89.81 92 GLY A C 1
ATOM 690 O O . GLY A 1 92 ? 11.398 15.719 -5.945 1 89.81 92 GLY A O 1
ATOM 691 N N . VAL A 1 93 ? 9.758 16.703 -4.703 1 71.12 93 VAL A N 1
ATOM 692 C CA . VAL A 1 93 ? 10.539 17.891 -4.363 1 71.12 93 VAL A CA 1
ATOM 693 C C . VAL A 1 93 ? 11.156 17.719 -2.979 1 71.12 93 VAL A C 1
ATOM 695 O O . VAL A 1 93 ? 12.32 18.062 -2.764 1 71.12 93 VAL A O 1
ATOM 698 N N . LYS A 1 94 ? 10.219 17.375 -2.107 1 63.06 94 LYS A N 1
ATOM 699 C CA . LYS A 1 94 ? 10.539 17.438 -0.685 1 63.06 94 LYS A CA 1
ATOM 700 C C . LYS A 1 94 ? 11.297 16.188 -0.236 1 63.06 94 LYS A C 1
ATOM 702 O O . LYS A 1 94 ? 10.969 15.078 -0.646 1 63.06 94 LYS A O 1
ATOM 707 N N . GLY A 1 95 ? 12.414 16.375 0.277 1 62.31 95 GLY A N 1
ATOM 708 C CA . GLY A 1 95 ? 13.086 15.273 0.946 1 62.31 95 GLY A CA 1
ATOM 709 C C . GLY A 1 95 ? 12.281 14.703 2.098 1 62.31 95 GLY A C 1
ATOM 710 O O . GLY A 1 95 ? 11.055 14.852 2.143 1 62.31 95 GLY A O 1
ATOM 711 N N . GLY A 1 96 ? 12.758 14.047 3.064 1 65.44 96 GLY A N 1
ATOM 712 C CA . GLY A 1 96 ? 12.156 13.352 4.191 1 65.44 96 GLY A CA 1
ATOM 713 C C . GLY A 1 96 ? 11.609 14.289 5.246 1 65.44 96 GLY A C 1
ATOM 714 O O . GLY A 1 96 ? 11.922 15.484 5.246 1 65.44 96 GLY A O 1
ATOM 715 N N . ALA A 1 97 ? 10.547 14.031 5.918 1 76.69 97 ALA A N 1
ATOM 716 C CA . ALA A 1 97 ? 9.922 14.789 7 1 76.69 97 ALA A CA 1
ATOM 717 C C . ALA A 1 97 ? 10.336 14.234 8.359 1 76.69 97 ALA A C 1
ATOM 719 O O . ALA A 1 97 ? 9.523 14.188 9.289 1 76.69 97 ALA A O 1
ATOM 720 N N . THR A 1 98 ? 11.609 13.805 8.375 1 90.69 98 THR A N 1
ATOM 721 C CA . THR A 1 98 ? 12.062 13.156 9.602 1 90.69 98 THR A CA 1
ATOM 722 C C . THR A 1 98 ? 13.055 14.047 10.344 1 90.69 98 THR A C 1
ATOM 724 O O . THR A 1 98 ? 13.844 13.562 11.164 1 90.69 98 THR A O 1
ATOM 727 N N . GLY A 1 99 ? 13.031 15.344 10.039 1 92.44 99 GLY A N 1
ATOM 728 C CA . GLY A 1 99 ? 13.977 16.266 10.648 1 92.44 99 GLY A CA 1
ATOM 729 C C . GLY A 1 99 ? 15.258 16.422 9.859 1 92.44 99 GLY A C 1
ATOM 730 O O . GLY A 1 99 ? 15.297 16.125 8.664 1 92.44 99 GLY A O 1
ATOM 731 N N . GLY A 1 100 ? 16.297 16.984 10.516 1 90.69 100 GLY A N 1
ATOM 732 C CA . GLY A 1 100 ? 17.547 17.266 9.812 1 90.69 100 GLY A CA 1
ATOM 733 C C . GLY A 1 100 ? 18.734 17.344 10.742 1 90.69 100 GLY A C 1
ATOM 734 O O . GLY A 1 100 ? 18.594 17.578 11.945 1 90.69 100 GLY A O 1
ATOM 735 N N . GLY A 1 101 ? 19.875 17.203 10.141 1 92.38 101 GLY A N 1
ATOM 736 C CA . GLY A 1 101 ? 21.094 17.266 10.922 1 92.38 101 GLY A CA 1
ATOM 737 C C . GLY A 1 101 ? 21.125 16.266 12.062 1 92.38 101 GLY A C 1
ATOM 738 O O . GLY A 1 101 ? 20.875 15.078 11.867 1 92.38 101 GLY A O 1
ATOM 739 N N . LYS A 1 102 ? 21.375 16.828 13.242 1 95.06 102 LYS A N 1
ATOM 740 C CA . LYS A 1 102 ? 21.484 15.953 14.406 1 95.06 102 LYS A CA 1
ATOM 741 C C . LYS A 1 102 ? 20.141 15.742 15.078 1 95.06 102 LYS A C 1
ATOM 743 O O . LYS A 1 102 ? 19.984 14.883 15.945 1 95.06 102 LYS A O 1
ATOM 748 N N . ALA A 1 103 ? 19.141 16.5 14.656 1 96 103 ALA A N 1
ATOM 749 C CA . ALA A 1 103 ? 17.781 16.375 15.18 1 96 103 ALA A CA 1
ATOM 750 C C . ALA A 1 103 ? 16.875 15.688 14.172 1 96 103 ALA A C 1
ATOM 752 O O . ALA A 1 103 ? 16.203 16.344 13.375 1 96 103 ALA A O 1
ATOM 753 N N . ARG A 1 104 ? 16.828 14.398 14.25 1 95.94 104 ARG A N 1
ATOM 754 C CA . ARG A 1 104 ? 16.062 13.594 13.305 1 95.94 104 ARG A CA 1
ATOM 755 C C . ARG A 1 104 ? 15.406 12.398 14 1 95.94 104 ARG A C 1
ATOM 757 O O . ARG A 1 104 ? 15.859 11.977 15.062 1 95.94 104 ARG A O 1
ATOM 764 N N . VAL A 1 105 ? 14.344 11.945 13.391 1 96.94 105 VAL A N 1
ATOM 765 C CA . VAL A 1 105 ? 13.773 10.672 13.828 1 96.94 105 VAL A CA 1
ATOM 766 C C . VAL A 1 105 ? 14.336 9.539 12.977 1 96.94 105 VAL A C 1
ATOM 768 O O . VAL A 1 105 ? 14.609 9.719 11.789 1 96.94 105 VAL A O 1
ATOM 771 N N . GLU A 1 106 ? 14.516 8.438 13.609 1 96.31 106 GLU A N 1
ATOM 772 C CA . GLU A 1 106 ? 15.094 7.238 13.008 1 96.31 106 GLU A CA 1
ATOM 773 C C . GLU A 1 106 ? 14.258 6.004 13.32 1 96.31 106 GLU A C 1
ATOM 775 O O . GLU A 1 106 ? 13.594 5.941 14.359 1 96.31 106 GLU A O 1
ATOM 780 N N . PRO A 1 107 ? 14.273 4.945 12.367 1 95.25 107 PRO A N 1
ATOM 781 C CA . PRO A 1 107 ? 15.055 4.871 11.133 1 95.25 107 PRO A CA 1
ATOM 782 C C . PRO A 1 107 ? 14.422 5.668 9.992 1 95.25 107 PRO A C 1
ATOM 784 O O . PRO A 1 107 ? 13.32 5.336 9.539 1 95.25 107 PRO A O 1
ATOM 787 N N . ARG A 1 108 ? 15.117 6.57 9.445 1 92.5 108 ARG A N 1
ATOM 788 C CA . ARG A 1 108 ? 14.562 7.59 8.555 1 92.5 108 ARG A CA 1
ATOM 789 C C . ARG A 1 108 ? 14.117 6.98 7.23 1 92.5 108 ARG A C 1
ATOM 791 O O . ARG A 1 108 ? 13.102 7.387 6.664 1 92.5 108 ARG A O 1
ATOM 798 N N . HIS A 1 109 ? 14.852 5.988 6.668 1 91.44 109 HIS A N 1
ATOM 799 C CA . HIS A 1 109 ? 14.484 5.402 5.387 1 91.44 109 HIS A CA 1
ATOM 800 C C . HIS A 1 109 ? 13.172 4.637 5.484 1 91.44 109 HIS A C 1
ATOM 802 O O . HIS A 1 109 ? 12.328 4.727 4.59 1 91.44 109 HIS A O 1
ATOM 808 N N . GLU A 1 110 ? 13.031 3.938 6.625 1 94.31 110 GLU A N 1
ATOM 809 C CA . GLU A 1 110 ? 11.781 3.207 6.832 1 94.31 110 GLU A CA 1
ATOM 810 C C . GLU A 1 110 ? 10.602 4.164 6.984 1 94.31 110 GLU A C 1
ATOM 812 O O . GLU A 1 110 ? 9.547 3.951 6.391 1 94.31 110 GLU A O 1
ATOM 817 N N . ILE A 1 111 ? 10.82 5.211 7.707 1 96.06 111 ILE A N 1
ATOM 818 C CA . ILE A 1 111 ? 9.766 6.176 7.996 1 96.06 111 ILE A CA 1
ATOM 819 C C . ILE A 1 111 ? 9.352 6.883 6.707 1 96.06 111 ILE A C 1
ATOM 821 O O . ILE A 1 111 ? 8.156 7.105 6.469 1 96.06 111 ILE A O 1
ATOM 825 N N . ASN A 1 112 ? 10.312 7.188 5.828 1 93.94 112 ASN A N 1
ATOM 826 C CA . ASN A 1 112 ? 10.047 7.965 4.621 1 93.94 112 ASN A CA 1
ATOM 827 C C . ASN A 1 112 ? 9.492 7.086 3.502 1 93.94 112 ASN A C 1
ATOM 829 O O . ASN A 1 112 ? 8.898 7.59 2.549 1 93.94 112 ASN A O 1
ATOM 833 N N . LEU A 1 113 ? 9.688 5.805 3.547 1 94.62 113 LEU A N 1
ATOM 834 C CA . LEU A 1 113 ? 9.18 4.914 2.508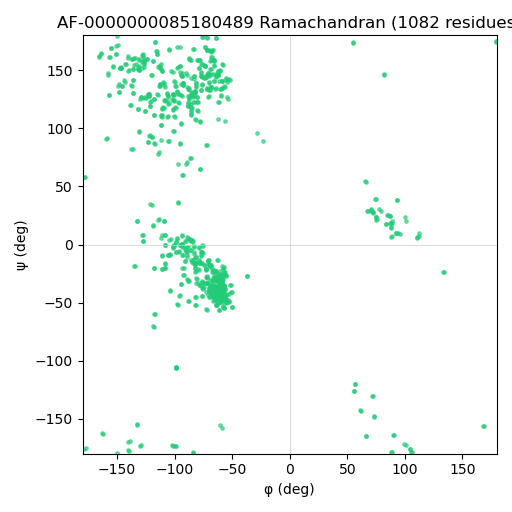 1 94.62 113 LEU A CA 1
ATOM 835 C C . LEU A 1 113 ? 7.871 4.258 2.945 1 94.62 113 LEU A C 1
ATOM 837 O O . LEU A 1 113 ? 6.875 4.941 3.18 1 94.62 113 LEU A O 1
ATOM 841 N N . HIS A 1 114 ? 7.887 3.016 3.293 1 97.06 114 HIS A N 1
ATOM 842 C CA . HIS A 1 114 ? 6.645 2.297 3.559 1 97.06 114 HIS A CA 1
ATOM 843 C C . HIS A 1 114 ? 6.285 2.35 5.039 1 97.06 114 HIS A C 1
ATOM 845 O O . HIS A 1 114 ? 5.113 2.217 5.402 1 97.06 114 HIS A O 1
ATOM 851 N N . PHE A 1 115 ? 7.285 2.506 5.887 1 97.44 115 PHE A N 1
ATOM 852 C CA . PHE A 1 115 ? 7.133 2.555 7.336 1 97.44 115 PHE A CA 1
ATOM 853 C C . PHE A 1 115 ? 6.441 1.297 7.852 1 97.44 115 PHE A C 1
ATOM 855 O O . PHE A 1 115 ? 6.934 0.184 7.645 1 97.44 115 PHE A O 1
ATOM 862 N N . THR A 1 116 ? 5.301 1.384 8.5 1 97.94 116 THR A N 1
ATOM 863 C CA . THR A 1 116 ? 4.617 0.216 9.047 1 97.94 116 THR A CA 1
ATOM 864 C C . THR A 1 116 ? 3.359 -0.097 8.242 1 97.94 116 THR A C 1
ATOM 866 O O . THR A 1 116 ? 2.516 -0.88 8.68 1 97.94 116 THR A O 1
ATOM 869 N N . GLY A 1 117 ? 3.166 0.606 7.086 1 98 117 GLY A N 1
ATOM 870 C CA . GLY A 1 117 ? 2.102 0.272 6.152 1 98 117 GLY A CA 1
ATOM 871 C C . GLY A 1 117 ? 0.82 1.043 6.41 1 98 117 GLY A C 1
ATOM 872 O O . GLY A 1 117 ? -0.222 0.739 5.824 1 98 117 GLY A O 1
ATOM 873 N N . ASP A 1 118 ? 0.845 2.051 7.273 1 98.44 118 ASP A N 1
ATOM 874 C CA . ASP A 1 118 ? -0.363 2.783 7.641 1 98.44 118 ASP A CA 1
ATOM 875 C C . ASP A 1 118 ? -0.996 3.449 6.422 1 98.44 118 ASP A C 1
ATOM 877 O O . ASP A 1 118 ? -2.209 3.361 6.219 1 98.44 118 ASP A O 1
ATOM 881 N N . PHE A 1 119 ? -0.186 4.094 5.645 1 98.5 119 PHE A N 1
ATOM 882 C CA . PHE A 1 119 ? -0.726 4.84 4.512 1 98.5 119 PHE A CA 1
ATOM 883 C C . PHE A 1 119 ? -1.204 3.893 3.42 1 98.5 119 PHE A C 1
ATOM 885 O O . PHE A 1 119 ? -2.137 4.211 2.68 1 98.5 119 PHE A O 1
ATOM 892 N N . HIS A 1 120 ? -0.594 2.711 3.357 1 98.5 120 HIS A N 1
ATOM 893 C CA . HIS A 1 120 ? -1.118 1.684 2.463 1 98.5 120 HIS A CA 1
ATOM 894 C C . HIS A 1 120 ? -2.512 1.238 2.895 1 98.5 120 HIS A C 1
ATOM 896 O O . HIS A 1 120 ? -3.385 1.015 2.051 1 98.5 120 HIS A O 1
ATOM 902 N N . ALA A 1 121 ? -2.695 1.101 4.195 1 98.69 121 ALA A N 1
ATOM 903 C CA . ALA A 1 121 ? -3.998 0.708 4.727 1 98.69 121 ALA A CA 1
ATOM 904 C C . ALA A 1 121 ? -5.055 1.764 4.418 1 98.69 121 ALA A C 1
ATOM 906 O O . ALA A 1 121 ? -6.164 1.435 3.986 1 98.69 121 ALA A O 1
ATOM 907 N N . VAL A 1 122 ? -4.711 3.01 4.625 1 98.88 122 VAL A N 1
ATOM 908 C CA . VAL A 1 122 ? -5.641 4.098 4.344 1 98.88 122 VAL A CA 1
ATOM 909 C C . VAL A 1 122 ? -5.98 4.117 2.855 1 98.88 122 VAL A C 1
ATOM 911 O O . VAL A 1 122 ? -7.148 4.238 2.479 1 98.88 122 VAL A O 1
ATOM 914 N N . THR A 1 123 ? -4.965 4 2.021 1 98.81 123 THR A N 1
ATOM 915 C CA . THR A 1 123 ? -5.16 3.963 0.577 1 98.81 123 THR A CA 1
ATOM 916 C C . THR A 1 123 ? -6.125 2.848 0.19 1 98.81 123 THR A C 1
ATOM 918 O O . THR A 1 123 ? -7.051 3.064 -0.594 1 98.81 123 THR A O 1
ATOM 921 N N . SER A 1 124 ? -5.887 1.678 0.751 1 98.75 124 SER A N 1
ATOM 922 C CA . SER A 1 124 ? -6.707 0.515 0.433 1 98.75 124 SER A CA 1
ATOM 923 C C . SER A 1 124 ? -8.148 0.72 0.878 1 98.75 124 SER A C 1
ATOM 925 O O . SER A 1 124 ? -9.086 0.312 0.184 1 98.75 124 SER A O 1
ATOM 927 N N . ALA A 1 125 ? -8.344 1.31 2.041 1 98.88 125 ALA A N 1
ATOM 928 C CA . ALA A 1 125 ? -9.688 1.545 2.549 1 98.88 125 ALA A CA 1
ATOM 929 C C . ALA A 1 125 ? -10.453 2.504 1.644 1 98.88 125 ALA A C 1
ATOM 931 O O . ALA A 1 125 ? -11.625 2.275 1.337 1 98.88 125 ALA A O 1
ATOM 932 N N . VAL A 1 126 ? -9.812 3.578 1.221 1 98.88 126 VAL A N 1
ATOM 933 C CA . VAL A 1 126 ? -10.43 4.539 0.313 1 98.88 126 VAL A CA 1
ATOM 934 C C . VAL A 1 126 ? -10.812 3.844 -0.991 1 98.88 126 VAL A C 1
ATOM 936 O O . VAL A 1 126 ? -11.922 4.027 -1.497 1 98.88 126 VAL A O 1
ATOM 939 N N . ASN A 1 127 ? -9.93 3.064 -1.504 1 98.88 127 ASN A N 1
ATOM 940 C CA . ASN A 1 127 ? -10.141 2.428 -2.799 1 98.88 127 ASN A CA 1
ATOM 941 C C . ASN A 1 127 ? -11.195 1.325 -2.715 1 98.88 127 ASN A C 1
ATOM 943 O O . ASN A 1 127 ? -11.938 1.096 -3.67 1 98.88 127 ASN A O 1
ATOM 947 N N . LEU A 1 128 ? -11.258 0.644 -1.562 1 98.81 128 LEU A N 1
ATOM 948 C CA . LEU A 1 128 ? -12.32 -0.336 -1.376 1 98.81 128 LEU A CA 1
ATOM 949 C C . LEU A 1 128 ? -13.695 0.331 -1.433 1 98.81 128 LEU A C 1
ATOM 951 O O . LEU A 1 128 ? -14.609 -0.18 -2.076 1 98.81 128 LEU A O 1
ATOM 955 N N . LEU A 1 129 ? -13.828 1.454 -0.74 1 98.81 129 LEU A N 1
ATOM 956 C CA . LEU A 1 129 ? -15.086 2.189 -0.774 1 98.81 129 LEU A CA 1
ATOM 957 C C . LEU A 1 129 ? -15.461 2.559 -2.205 1 98.81 129 LEU A C 1
ATOM 959 O O . LEU A 1 129 ? -16.625 2.402 -2.609 1 98.81 129 LEU A O 1
ATOM 963 N N . ASN A 1 130 ? -14.508 3.055 -2.979 1 98.81 130 ASN A N 1
ATOM 964 C CA . ASN A 1 130 ? -14.75 3.418 -4.371 1 98.81 130 ASN A CA 1
ATOM 965 C C . ASN A 1 130 ? -15.117 2.199 -5.215 1 98.81 130 ASN A C 1
ATOM 967 O O . ASN A 1 130 ? -15.992 2.279 -6.078 1 98.81 130 ASN A O 1
ATOM 971 N N . ALA A 1 131 ? -14.383 1.094 -4.973 1 98.62 131 ALA A N 1
ATOM 972 C CA . ALA A 1 131 ? -14.68 -0.133 -5.707 1 98.62 131 ALA A CA 1
ATOM 973 C C . ALA A 1 131 ? -16.109 -0.601 -5.43 1 98.62 131 ALA A C 1
ATOM 975 O O . ALA A 1 131 ? -16.812 -1.026 -6.348 1 98.62 131 ALA A O 1
ATOM 976 N N . LEU A 1 132 ? -16.5 -0.553 -4.18 1 98.56 132 LEU A N 1
ATOM 977 C CA . LEU A 1 132 ? -17.859 -0.931 -3.805 1 98.56 132 LEU A CA 1
ATOM 978 C C . LEU A 1 132 ? -18.875 -0.003 -4.457 1 98.56 132 LEU A C 1
ATOM 980 O O . LEU A 1 132 ? -19.922 -0.456 -4.926 1 98.56 132 LEU A O 1
ATOM 984 N N . LEU A 1 133 ? -18.578 1.304 -4.445 1 98.69 133 LEU A N 1
ATOM 985 C CA . LEU A 1 133 ? -19.453 2.287 -5.074 1 98.69 133 LEU A CA 1
ATOM 986 C C . LEU A 1 133 ? -19.656 1.973 -6.555 1 98.69 133 LEU A C 1
ATOM 988 O O . LEU A 1 133 ? -20.797 1.866 -7.023 1 98.69 133 LEU A O 1
ATOM 992 N N . ASP A 1 134 ? -18.594 1.823 -7.301 1 98.56 134 ASP A N 1
ATOM 993 C CA . ASP A 1 134 ? -18.688 1.588 -8.742 1 98.56 134 ASP A CA 1
ATOM 994 C C . ASP A 1 134 ? -19.297 0.222 -9.031 1 98.56 134 ASP A C 1
ATOM 996 O O . ASP A 1 134 ? -20 0.051 -10.039 1 98.56 134 ASP A O 1
ATOM 1000 N N . ASN A 1 135 ? -18.953 -0.736 -8.141 1 98.31 135 ASN A N 1
ATOM 1001 C CA . ASN A 1 135 ? -19.625 -2.027 -8.273 1 98.31 135 ASN A CA 1
ATOM 1002 C C . ASN A 1 135 ? -21.125 -1.901 -8.094 1 98.31 135 ASN A C 1
ATOM 1004 O O . ASN A 1 135 ? -21.891 -2.57 -8.789 1 98.31 135 ASN A O 1
ATOM 1008 N N . HIS A 1 136 ? -21.547 -1.123 -7.117 1 98.31 136 HIS A N 1
ATOM 1009 C CA . HIS A 1 136 ? -22.953 -0.861 -6.887 1 98.31 136 HIS A CA 1
ATOM 1010 C C . HIS A 1 136 ? -23.625 -0.268 -8.125 1 98.31 136 HIS A C 1
ATOM 1012 O O . HIS A 1 136 ? -24.703 -0.697 -8.523 1 98.31 136 HIS A O 1
ATOM 1018 N N . LEU A 1 137 ? -23 0.723 -8.781 1 98.44 137 LEU A N 1
ATOM 1019 C CA . LEU A 1 137 ? -23.484 1.305 -10.031 1 98.44 137 LEU A CA 1
ATOM 1020 C C . LEU A 1 137 ? -23.594 0.244 -11.117 1 98.44 137 LEU A C 1
ATOM 1022 O O . LEU A 1 137 ? -24.594 0.176 -11.828 1 98.44 137 LEU A O 1
ATOM 1026 N N . HIS A 1 138 ? -22.609 -0.548 -11.211 1 98.19 138 HIS A N 1
ATOM 1027 C CA . HIS A 1 138 ? -22.5 -1.565 -12.25 1 98.19 138 HIS A CA 1
ATOM 1028 C C . HIS A 1 138 ? -23.594 -2.625 -12.094 1 98.19 138 HIS A C 1
ATOM 1030 O O . HIS A 1 138 ? -24.125 -3.123 -13.086 1 98.19 138 HIS A O 1
ATOM 1036 N N . GLN A 1 139 ? -23.953 -3.002 -10.82 1 97.25 139 GLN A N 1
ATOM 1037 C CA . GLN A 1 139 ? -24.828 -4.125 -10.531 1 97.25 139 GLN A CA 1
ATOM 1038 C C . GLN A 1 139 ? -26.297 -3.689 -10.516 1 97.25 139 GLN A C 1
ATOM 1040 O O . GLN A 1 139 ? -27.172 -4.469 -10.148 1 97.25 139 GLN A O 1
ATOM 1045 N N . GLY A 1 140 ? -26.609 -2.447 -10.867 1 96.5 140 GLY A N 1
ATOM 1046 C CA . GLY A 1 140 ? -28.016 -2.07 -10.977 1 96.5 140 GLY A CA 1
ATOM 1047 C C . GLY A 1 140 ? -28.328 -0.746 -10.312 1 96.5 140 GLY A C 1
ATOM 1048 O O . GLY A 1 140 ? -29.375 -0.147 -10.57 1 96.5 140 GLY A O 1
ATOM 1049 N N . ASN A 1 141 ? -27.469 -0.318 -9.289 1 97.94 141 ASN A N 1
ATOM 1050 C CA . ASN A 1 141 ? -27.594 0.986 -8.648 1 97.94 141 ASN A CA 1
ATOM 1051 C C . ASN A 1 141 ? -28.906 1.091 -7.859 1 97.94 141 ASN A C 1
ATOM 1053 O O . ASN A 1 141 ? -29.672 2.029 -8.055 1 97.94 141 ASN A O 1
ATOM 1057 N N . GLU A 1 142 ? -29.109 0.179 -7 1 97.69 142 GLU A N 1
ATOM 1058 C CA . GLU A 1 142 ? -30.344 0.103 -6.223 1 97.69 142 GLU A CA 1
ATOM 1059 C C . GLU A 1 142 ? -30.547 1.368 -5.395 1 97.69 142 GLU A C 1
ATOM 1061 O O . GLU A 1 142 ? -31.688 1.786 -5.168 1 97.69 142 GLU A O 1
ATOM 1066 N N . LEU A 1 143 ? -29.484 2.02 -5 1 98.12 143 LEU A N 1
ATOM 1067 C CA . LEU A 1 143 ? -29.578 3.219 -4.172 1 98.12 143 LEU A CA 1
ATOM 1068 C C . LEU A 1 143 ? -29.938 4.438 -5.016 1 98.12 143 LEU A C 1
ATOM 1070 O O . LEU A 1 143 ? -30.297 5.484 -4.473 1 98.12 143 LEU A O 1
ATOM 1074 N N . GLY A 1 144 ? -29.844 4.34 -6.34 1 98.25 144 GLY A N 1
ATOM 1075 C CA . GLY A 1 144 ? -30.203 5.434 -7.234 1 98.25 144 GLY A CA 1
ATOM 1076 C C . GLY A 1 144 ? -29.172 6.543 -7.246 1 98.25 144 GLY A C 1
ATOM 1077 O O . GLY A 1 144 ? -29.516 7.723 -7.328 1 98.25 144 GLY A O 1
ATOM 1078 N N . LEU A 1 145 ? -27.938 6.215 -7.211 1 98.44 145 LEU A N 1
ATOM 1079 C CA . LEU A 1 145 ? -26.859 7.191 -7.223 1 98.44 145 LEU A CA 1
ATOM 1080 C C . LEU A 1 145 ? -26.766 7.875 -8.578 1 98.44 145 LEU A C 1
ATOM 1082 O O . LEU A 1 145 ? -26.844 7.211 -9.617 1 98.44 145 LEU A O 1
ATOM 1086 N N . ASP A 1 146 ? -26.656 9.234 -8.586 1 98.25 146 ASP A N 1
ATOM 1087 C CA . ASP A 1 146 ? -26.328 10.016 -9.773 1 98.25 146 ASP A CA 1
ATOM 1088 C C . ASP A 1 146 ? -24.812 10.023 -10.023 1 98.25 146 ASP A C 1
ATOM 1090 O O . ASP A 1 146 ? -24.062 10.664 -9.289 1 98.25 146 ASP A O 1
ATOM 1094 N N . PRO A 1 147 ? -24.375 9.273 -11.086 1 97.62 147 PRO A N 1
ATOM 1095 C CA . PRO A 1 147 ? -22.938 9.188 -11.32 1 97.62 147 PRO A CA 1
ATOM 1096 C C . PRO A 1 147 ? -22.297 10.555 -11.523 1 97.62 147 PRO A C 1
ATOM 1098 O O . PRO A 1 147 ? -21.078 10.703 -11.359 1 97.62 147 PRO A O 1
ATOM 1101 N N . ARG A 1 148 ? -23.141 11.609 -11.906 1 96.44 148 ARG A N 1
ATOM 1102 C CA . ARG A 1 148 ? -22.641 12.961 -12.133 1 96.44 148 ARG A CA 1
ATOM 1103 C C . ARG A 1 148 ? -22.422 13.688 -10.805 1 96.44 148 ARG A C 1
ATOM 1105 O O . ARG A 1 148 ? -21.766 14.734 -10.773 1 96.44 148 ARG A O 1
ATOM 1112 N N . ARG A 1 149 ? -22.734 13.078 -9.664 1 96.69 149 ARG A N 1
ATOM 1113 C CA . ARG A 1 149 ? -22.688 13.766 -8.375 1 96.69 149 ARG A CA 1
ATOM 1114 C C . ARG A 1 149 ? -21.953 12.93 -7.332 1 96.69 149 ARG A C 1
ATOM 1116 O O . ARG A 1 149 ? -22.203 13.062 -6.133 1 96.69 149 ARG A O 1
ATOM 1123 N N . ILE A 1 150 ? -21.172 12.031 -7.812 1 97.69 150 ILE A N 1
ATOM 1124 C CA . ILE A 1 150 ? -20.297 11.297 -6.918 1 97.69 150 ILE A CA 1
ATOM 1125 C C . ILE A 1 150 ? -19.172 12.219 -6.426 1 97.69 150 ILE A C 1
ATOM 1127 O O . ILE A 1 150 ? -18.547 12.93 -7.219 1 97.69 150 ILE A O 1
ATOM 1131 N N . GLU A 1 151 ? -18.891 12.219 -5.121 1 95.81 151 GLU A N 1
ATOM 1132 C CA . GLU A 1 151 ? -17.938 13.164 -4.531 1 95.81 151 GLU A CA 1
ATOM 1133 C C . GLU A 1 151 ? -16.625 12.477 -4.184 1 95.81 151 GLU A C 1
ATOM 1135 O O . GLU A 1 151 ? -15.625 13.141 -3.924 1 95.81 151 GLU A O 1
ATOM 1140 N N . LEU A 1 152 ? -16.578 11.188 -4.277 1 96.88 152 LEU A N 1
ATOM 1141 C CA . LEU A 1 152 ? -15.398 10.43 -3.85 1 96.88 152 LEU A CA 1
ATOM 1142 C C . LEU A 1 152 ? -14.32 10.445 -4.926 1 96.88 152 LEU A C 1
ATOM 1144 O O . LEU A 1 152 ? -14.625 10.359 -6.117 1 96.88 152 LEU A O 1
ATOM 1148 N N . LYS A 1 153 ? -13.125 10.594 -4.484 1 97.75 153 LYS A N 1
ATOM 1149 C CA . LYS A 1 153 ? -11.953 10.305 -5.301 1 97.75 153 LYS A CA 1
ATOM 1150 C C . LYS A 1 153 ? -11.211 9.078 -4.781 1 97.75 153 LYS A C 1
ATOM 1152 O O . LYS A 1 153 ? -11.297 8.742 -3.596 1 97.75 153 LYS A O 1
ATOM 1157 N N . ARG A 1 154 ? -10.586 8.367 -5.664 1 98.62 154 ARG A N 1
ATOM 1158 C CA . ARG A 1 154 ? -9.68 7.301 -5.23 1 98.62 154 ARG A CA 1
ATOM 1159 C C . ARG A 1 154 ? -8.406 7.879 -4.637 1 98.62 154 ARG A C 1
ATOM 1161 O O . ARG A 1 154 ? -8.18 9.086 -4.68 1 98.62 154 ARG A O 1
ATOM 1168 N N . ALA A 1 155 ? -7.637 7.023 -3.986 1 98.69 155 ALA A N 1
ATOM 1169 C CA . ALA A 1 155 ? -6.406 7.48 -3.348 1 98.69 155 ALA A CA 1
ATOM 1170 C C . ALA A 1 155 ? -5.191 6.762 -3.922 1 98.69 155 ALA A C 1
ATOM 1172 O O . ALA A 1 155 ? -5.273 5.586 -4.289 1 98.69 155 ALA A O 1
ATOM 1173 N N . ILE A 1 156 ? -4.066 7.418 -4.012 1 98.62 156 ILE A N 1
ATOM 1174 C CA . ILE A 1 156 ? -2.748 6.895 -4.355 1 98.62 156 ILE A CA 1
ATOM 1175 C C . ILE A 1 156 ? -1.668 7.691 -3.627 1 98.62 156 ILE A C 1
ATOM 1177 O O . ILE A 1 156 ? -1.718 8.922 -3.588 1 98.62 156 ILE A O 1
ATOM 1181 N N . ASP A 1 157 ? -0.737 7.078 -2.986 1 97.31 157 ASP A N 1
ATOM 1182 C CA . ASP A 1 157 ? 0.336 7.816 -2.33 1 97.31 157 ASP A CA 1
ATOM 1183 C C . ASP A 1 157 ? 1.547 7.957 -3.25 1 97.31 157 ASP A C 1
ATOM 1185 O O . ASP A 1 157 ? 2.654 7.551 -2.895 1 97.31 157 ASP A O 1
ATOM 1189 N N . MET A 1 158 ? 1.338 8.57 -4.363 1 98 158 MET A N 1
ATOM 1190 C CA . MET A 1 158 ? 2.297 8.844 -5.43 1 98 158 MET A CA 1
ATOM 1191 C C . MET A 1 158 ? 1.997 10.18 -6.105 1 98 158 MET A C 1
ATOM 1193 O O . MET A 1 158 ? 0.833 10.523 -6.32 1 98 158 MET A O 1
ATOM 1197 N N . ASN A 1 159 ? 3.055 10.969 -6.359 1 96.94 159 ASN A N 1
ATOM 1198 C CA . ASN A 1 159 ? 2.859 12.227 -7.082 1 96.94 159 ASN A CA 1
ATOM 1199 C C . ASN A 1 159 ? 2.568 11.977 -8.562 1 96.94 159 ASN A C 1
ATOM 1201 O O . ASN A 1 159 ? 3.477 12.023 -9.391 1 96.94 159 ASN A O 1
ATOM 1205 N N . ASP A 1 160 ? 1.33 11.75 -8.859 1 98 160 ASP A N 1
ATOM 1206 C CA . ASP A 1 160 ? 0.915 11.383 -10.211 1 98 160 ASP A CA 1
ATOM 1207 C C . ASP A 1 160 ? -0.132 12.352 -10.75 1 98 160 ASP A C 1
ATOM 1209 O O . ASP A 1 160 ? -1.324 12.039 -10.773 1 98 160 ASP A O 1
ATOM 1213 N N . ARG A 1 161 ? 0.315 13.375 -11.352 1 97.38 161 ARG A N 1
ATOM 1214 C CA . ARG A 1 161 ? -0.495 14.477 -11.852 1 97.38 161 ARG A CA 1
ATOM 1215 C C . ARG A 1 161 ? -1.53 13.984 -12.859 1 97.38 161 ARG A C 1
ATOM 1217 O O . ARG A 1 161 ? -2.596 14.586 -13.008 1 97.38 161 ARG A O 1
ATOM 1224 N N . ALA A 1 162 ? -1.238 12.992 -13.555 1 98.25 162 ALA A N 1
ATOM 1225 C CA . ALA A 1 162 ? -2.064 12.531 -14.664 1 98.25 162 ALA A CA 1
ATOM 1226 C C . ALA A 1 162 ? -3.363 11.906 -14.156 1 98.25 162 ALA A C 1
ATOM 1228 O O . ALA A 1 162 ? -4.309 11.719 -14.93 1 98.25 162 ALA A O 1
ATOM 1229 N N . LEU A 1 163 ? -3.467 11.617 -12.898 1 98.69 163 LEU A N 1
ATOM 1230 C CA . LEU A 1 163 ? -4.629 10.922 -12.352 1 98.69 163 LEU A CA 1
ATOM 1231 C C . LEU A 1 163 ? -5.598 11.906 -11.711 1 98.69 163 LEU A C 1
ATOM 1233 O O . LEU A 1 163 ? -6.645 11.508 -11.195 1 98.69 163 LEU A O 1
ATOM 1237 N N . ARG A 1 164 ? -5.301 13.203 -11.766 1 98.12 164 ARG A N 1
ATOM 1238 C CA . ARG A 1 164 ? -6.137 14.211 -11.125 1 98.12 164 ARG A CA 1
ATOM 1239 C C . ARG A 1 164 ? -7.566 14.164 -11.656 1 98.12 164 ARG A C 1
ATOM 1241 O O . ARG A 1 164 ? -8.523 14.234 -10.891 1 98.12 164 ARG A O 1
ATOM 1248 N N . ARG A 1 165 ? -7.707 14.109 -12.93 1 97.94 165 ARG A N 1
ATOM 1249 C CA . ARG A 1 165 ? -8.984 14.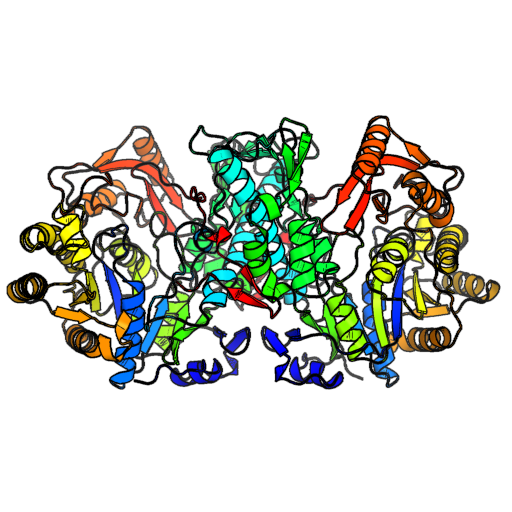062 -13.633 1 97.94 165 ARG A CA 1
ATOM 1250 C C . ARG A 1 165 ? -8.984 12.961 -14.688 1 97.94 165 ARG A C 1
ATOM 1252 O O . ARG A 1 165 ? -8.211 13 -15.641 1 97.94 165 ARG A O 1
ATOM 1259 N N . ILE A 1 166 ? -9.852 12.016 -14.469 1 98.56 166 ILE A N 1
ATOM 1260 C CA . ILE A 1 166 ? -9.891 10.875 -15.367 1 98.56 166 ILE A CA 1
ATOM 1261 C C . ILE A 1 166 ? -11.336 10.555 -15.742 1 98.56 166 ILE A C 1
ATOM 1263 O O . ILE A 1 166 ? -12.266 11.047 -15.102 1 98.56 166 ILE A O 1
ATOM 1267 N N . VAL A 1 167 ? -11.547 9.836 -16.812 1 98.62 167 VAL A N 1
ATOM 1268 C CA . VAL A 1 167 ? -12.797 9.156 -17.109 1 98.62 167 VAL A CA 1
ATOM 1269 C C . VAL A 1 167 ? -12.625 7.648 -16.938 1 98.62 167 VAL A C 1
ATOM 1271 O O . VAL A 1 167 ? -11.688 7.059 -17.469 1 98.62 167 VAL A O 1
ATOM 1274 N N . LEU A 1 168 ? -13.461 7.039 -16.109 1 98.25 168 LEU A N 1
ATOM 1275 C CA . LEU A 1 168 ? -13.336 5.617 -15.805 1 98.25 168 LEU A CA 1
ATOM 1276 C C . LEU A 1 168 ? -14.562 4.848 -16.281 1 98.25 168 LEU A C 1
ATOM 1278 O O . LEU A 1 168 ? -15.523 5.441 -16.766 1 98.25 168 LEU A O 1
ATOM 1282 N N . GLY A 1 169 ? -14.484 3.518 -16.156 1 98 169 GLY A N 1
ATOM 1283 C CA . GLY A 1 169 ? -15.594 2.652 -16.531 1 98 169 GLY A CA 1
ATOM 1284 C C . GLY A 1 169 ? -15.75 2.5 -18.031 1 98 169 GLY A C 1
ATOM 1285 O O . GLY A 1 169 ? -16.859 2.283 -18.516 1 98 169 GLY A O 1
ATOM 1286 N N . LEU A 1 170 ? -14.695 2.715 -18.797 1 97.94 170 LEU A N 1
ATOM 1287 C CA . LEU A 1 170 ? -14.758 2.676 -20.25 1 97.94 170 LEU A CA 1
ATOM 1288 C C . LEU A 1 170 ? -14.539 1.256 -20.766 1 97.94 170 LEU A C 1
ATOM 1290 O O . LEU A 1 170 ? -14.023 0.402 -20.047 1 97.94 170 LEU A O 1
ATOM 1294 N N . GLY A 1 171 ? -14.977 1.021 -22 1 95.31 171 GLY A N 1
ATOM 1295 C CA . GLY A 1 171 ? -14.734 -0.267 -22.625 1 95.31 171 GLY A CA 1
ATOM 1296 C C . GLY A 1 171 ? -15.992 -1.093 -22.797 1 95.31 171 GLY A C 1
ATOM 1297 O O . GLY A 1 171 ? -15.922 -2.279 -23.141 1 95.31 171 GLY A O 1
ATOM 1298 N N . GLY A 1 172 ? -17.172 -0.51 -22.484 1 95.19 172 GLY A N 1
ATOM 1299 C CA . GLY A 1 172 ? -18.422 -1.214 -22.703 1 95.19 172 GLY A CA 1
ATOM 1300 C C . GLY A 1 172 ? -19.031 -1.755 -21.422 1 95.19 172 GLY A C 1
ATOM 1301 O O . GLY A 1 172 ? -18.484 -1.558 -20.328 1 95.19 172 GLY A O 1
ATOM 1302 N N . LYS A 1 173 ? -20.047 -2.438 -21.5 1 94.31 173 LYS A N 1
ATOM 1303 C CA . LYS A 1 173 ? -20.922 -2.84 -20.406 1 94.31 173 LYS A CA 1
ATOM 1304 C C . LYS A 1 173 ? -20.156 -3.645 -19.359 1 94.31 173 LYS A C 1
ATOM 1306 O O . LYS A 1 173 ? -20.406 -3.512 -18.156 1 94.31 173 LYS A O 1
ATOM 1311 N N . ALA A 1 174 ? -19.234 -4.418 -19.75 1 93.75 174 ALA A N 1
ATOM 1312 C CA . ALA A 1 174 ? -18.531 -5.34 -18.844 1 93.75 174 ALA A CA 1
ATOM 1313 C C . ALA A 1 174 ? -17.531 -4.598 -17.969 1 93.75 174 ALA A C 1
ATOM 1315 O O . ALA A 1 174 ? -17.016 -5.152 -17 1 93.75 174 ALA A O 1
ATOM 1316 N N . HIS A 1 175 ? -17.344 -3.375 -18.219 1 95.44 175 HIS A N 1
ATOM 1317 C CA . HIS A 1 175 ? -16.172 -2.729 -17.625 1 95.44 175 HIS A CA 1
ATOM 1318 C C . HIS A 1 175 ? -16.594 -1.585 -16.703 1 95.44 175 HIS A C 1
ATOM 1320 O O . HIS A 1 175 ? -15.758 -0.762 -16.312 1 95.44 175 HIS A O 1
ATOM 1326 N N . GLY A 1 176 ? -17.812 -1.513 -16.297 1 95.75 176 GLY A N 1
ATOM 1327 C CA . GLY A 1 176 ? -18.281 -0.499 -15.359 1 95.75 176 GLY A CA 1
ATOM 1328 C C . GLY A 1 176 ? -19.125 0.575 -16.031 1 95.75 176 GLY A C 1
ATOM 1329 O O . GLY A 1 176 ? -19.406 0.496 -17.219 1 95.75 176 GLY A O 1
ATOM 1330 N N . VAL A 1 177 ? -19.562 1.524 -15.305 1 98 177 VAL A N 1
ATOM 1331 C CA . VAL A 1 177 ? -20.375 2.65 -15.773 1 98 177 VAL A CA 1
ATOM 1332 C C . VAL A 1 177 ? -19.469 3.871 -15.977 1 98 177 VAL A C 1
ATOM 1334 O O . VAL A 1 177 ? -18.812 4.332 -15.039 1 98 177 VAL A O 1
ATOM 1337 N N . PRO A 1 178 ? -19.422 4.324 -17.188 1 98 178 PRO A N 1
ATOM 1338 C CA . PRO A 1 178 ? -18.547 5.469 -17.453 1 98 178 PRO A CA 1
ATOM 1339 C C . PRO A 1 178 ? -18.906 6.695 -16.625 1 98 178 PRO A C 1
ATOM 1341 O O . PRO A 1 178 ? -20.094 7.043 -16.5 1 98 178 PRO A O 1
ATOM 1344 N N . ARG A 1 179 ? -17.969 7.344 -16.062 1 98 179 ARG A N 1
ATOM 1345 C CA . ARG A 1 179 ? -18.141 8.602 -15.352 1 98 179 ARG A CA 1
ATOM 1346 C C . ARG A 1 179 ? -16.812 9.305 -15.141 1 98 179 ARG A C 1
ATOM 1348 O O . ARG A 1 179 ? -15.75 8.688 -15.266 1 98 179 ARG A O 1
ATOM 1355 N N . GLU A 1 180 ? -16.844 10.523 -14.82 1 98 180 GLU A N 1
ATOM 1356 C CA . GLU A 1 180 ? -15.656 11.273 -14.438 1 98 180 GLU A CA 1
ATOM 1357 C C . GLU A 1 180 ? -15.227 10.93 -13.008 1 98 180 GLU A C 1
ATOM 1359 O O . GLU A 1 180 ? -16.047 10.539 -12.188 1 98 180 GLU A O 1
ATOM 1364 N N . GLY A 1 181 ? -14.023 10.984 -12.797 1 97.31 181 GLY A N 1
ATOM 1365 C CA . GLY A 1 181 ? -13.461 10.781 -11.469 1 97.31 181 GLY A CA 1
ATOM 1366 C C . GLY A 1 181 ? -12.031 11.281 -11.344 1 97.31 181 GLY A C 1
ATOM 1367 O O . GLY A 1 181 ? -11.602 12.141 -12.109 1 97.31 181 GLY A O 1
ATOM 1368 N N . GLY A 1 182 ? -11.375 10.82 -10.328 1 97.94 182 GLY A N 1
ATOM 1369 C CA . GLY A 1 182 ? -9.984 11.203 -10.109 1 97.94 182 GLY A CA 1
ATOM 1370 C C . GLY A 1 182 ? -9.391 10.586 -8.859 1 97.94 182 GLY A C 1
ATOM 1371 O O . GLY A 1 182 ? -10.047 9.805 -8.172 1 97.94 182 GLY A O 1
ATOM 1372 N N . PHE A 1 183 ? -8.117 10.828 -8.734 1 98.69 183 PHE A N 1
ATOM 1373 C CA . PHE A 1 183 ? -7.367 10.383 -7.562 1 98.69 183 PHE A CA 1
ATOM 1374 C C . PHE A 1 183 ? -6.887 11.578 -6.742 1 98.69 183 PHE A C 1
ATOM 1376 O O . PHE A 1 183 ? -6.738 12.68 -7.273 1 98.69 183 PHE A O 1
ATOM 1383 N N . GLU A 1 184 ? -6.703 11.414 -5.539 1 98.12 184 GLU A N 1
ATOM 1384 C CA . GLU A 1 184 ? -6 12.328 -4.645 1 98.12 184 GLU A CA 1
ATOM 1385 C C . GLU A 1 184 ? -4.91 11.602 -3.859 1 98.12 184 GLU A C 1
ATOM 1387 O O . GLU A 1 184 ? -4.867 10.375 -3.842 1 98.12 184 GLU A O 1
ATOM 1392 N N . LEU A 1 185 ? -4.004 12.383 -3.328 1 97.94 185 LEU A N 1
ATOM 1393 C CA . LEU A 1 185 ? -2.973 11.781 -2.486 1 97.94 185 LEU A CA 1
ATOM 1394 C C . LEU A 1 185 ? -3.586 11.156 -1.237 1 97.94 185 LEU A C 1
ATOM 1396 O O . LEU A 1 185 ? -4.52 11.719 -0.653 1 97.94 185 LEU A O 1
ATOM 1400 N N . THR A 1 186 ? -3.07 10.062 -0.749 1 98.5 186 THR A N 1
ATOM 1401 C CA . THR A 1 186 ? -3.6 9.336 0.397 1 98.5 186 THR A CA 1
ATOM 1402 C C . THR A 1 186 ? -3.818 10.273 1.581 1 98.5 186 THR A C 1
ATOM 1404 O O . THR A 1 186 ? -4.855 10.211 2.244 1 98.5 186 THR A O 1
ATOM 1407 N N . VAL A 1 187 ? -2.914 11.188 1.818 1 97.38 187 VAL A N 1
ATOM 1408 C CA . VAL A 1 187 ? -2.943 12.047 3 1 97.38 187 VAL A CA 1
ATOM 1409 C C . VAL A 1 187 ? -3.982 13.148 2.812 1 97.38 187 VAL A C 1
ATOM 1411 O O . VAL A 1 187 ? -4.328 13.852 3.766 1 97.38 187 VAL A O 1
ATOM 1414 N N . ALA A 1 188 ? -4.547 13.305 1.644 1 97.5 188 ALA A N 1
ATOM 1415 C CA . ALA A 1 188 ? -5.582 14.305 1.38 1 97.5 188 ALA A CA 1
ATOM 1416 C C . ALA A 1 188 ? -6.977 13.711 1.559 1 97.5 188 ALA A C 1
ATOM 1418 O O . ALA A 1 188 ? -7.969 14.438 1.577 1 97.5 188 ALA A O 1
ATOM 1419 N N . SER A 1 189 ? -7.113 12.43 1.729 1 98.38 189 SER A N 1
ATOM 1420 C CA . SER A 1 189 ? -8.406 11.758 1.776 1 98.38 189 SER A CA 1
ATOM 1421 C C . SER A 1 189 ? -9.133 12.039 3.09 1 98.38 189 SER A C 1
ATOM 1423 O O . SER A 1 189 ? -8.492 12.312 4.109 1 98.38 189 SER A O 1
ATOM 1425 N N . GLU A 1 190 ? -10.43 11.977 3.062 1 98.56 190 GLU A N 1
ATOM 1426 C CA . GLU A 1 190 ? -11.203 12.133 4.289 1 98.56 190 GLU A CA 1
ATOM 1427 C C . GLU A 1 190 ? -10.938 10.992 5.262 1 98.56 190 GLU A C 1
ATOM 1429 O O . GLU A 1 190 ? -10.977 11.18 6.48 1 98.56 190 GLU A O 1
ATOM 1434 N N . VAL A 1 191 ? -10.625 9.781 4.719 1 98.88 191 VAL A N 1
ATOM 1435 C CA . VAL A 1 191 ? -10.305 8.641 5.574 1 98.88 191 VAL A CA 1
ATOM 1436 C C . VAL A 1 191 ? -9.062 8.953 6.402 1 98.88 191 VAL A C 1
ATOM 1438 O O . VAL A 1 191 ? -8.984 8.594 7.578 1 98.88 191 VAL A O 1
ATOM 1441 N N . MET A 1 192 ? -8.07 9.594 5.781 1 98.75 192 MET A N 1
ATOM 1442 C CA . MET A 1 192 ? -6.887 10 6.535 1 98.75 192 MET A CA 1
ATOM 1443 C C . MET A 1 192 ? -7.262 10.961 7.664 1 98.75 192 MET A C 1
ATOM 1445 O O . MET A 1 192 ? -6.785 10.812 8.789 1 98.75 192 MET A O 1
ATOM 1449 N N . ALA A 1 193 ? -8.109 11.945 7.355 1 98.44 193 ALA A N 1
ATOM 1450 C CA . ALA A 1 193 ? -8.516 12.938 8.344 1 98.44 193 ALA A CA 1
ATOM 1451 C C . ALA A 1 193 ? -9.258 12.281 9.508 1 98.44 193 ALA A C 1
ATOM 1453 O O . ALA A 1 193 ? -8.984 12.57 10.672 1 98.44 193 ALA A O 1
ATOM 1454 N N . LEU A 1 194 ? -10.195 11.422 9.172 1 98.56 194 LEU A N 1
ATOM 1455 C CA . LEU A 1 194 ? -11 10.836 10.234 1 98.56 194 LEU A CA 1
ATOM 1456 C C . LEU A 1 194 ? -10.18 9.828 11.047 1 98.56 194 LEU A C 1
ATOM 1458 O O . LEU A 1 194 ? -10.391 9.68 12.25 1 98.56 194 LEU A O 1
ATOM 1462 N N . MET A 1 195 ? -9.211 9.102 10.398 1 98.44 195 MET A N 1
ATOM 1463 C CA . MET A 1 195 ? -8.297 8.219 11.125 1 98.44 195 MET A CA 1
ATOM 1464 C C . MET A 1 195 ? -7.488 9.008 12.156 1 98.44 195 MET A C 1
ATOM 1466 O O . MET A 1 195 ? -7.168 8.484 13.227 1 98.44 195 MET A O 1
ATOM 1470 N N . SER A 1 196 ? -7.141 10.219 11.797 1 97.94 196 SER A N 1
ATOM 1471 C CA . SER A 1 196 ? -6.332 11.07 12.664 1 97.94 196 SER A CA 1
ATOM 1472 C C . SER A 1 196 ? -7.148 11.594 13.836 1 97.94 196 SER A C 1
ATOM 1474 O O . SER A 1 196 ? -6.59 12.023 14.852 1 97.94 196 SER A O 1
ATOM 1476 N N . LEU A 1 197 ? -8.461 11.555 13.758 1 98.12 197 LEU A N 1
ATOM 1477 C CA . LEU A 1 197 ? -9.32 12.141 14.781 1 98.12 197 LEU A CA 1
ATOM 1478 C C . LEU A 1 197 ? -10.016 11.062 15.602 1 98.12 197 LEU A C 1
ATOM 1480 O O . LEU A 1 197 ? -10.516 11.328 16.703 1 98.12 197 LEU A O 1
ATOM 1484 N N . ALA A 1 198 ? -10.094 9.859 15.047 1 97.25 198 ALA A N 1
ATOM 1485 C CA . ALA A 1 198 ? -10.836 8.781 15.688 1 97.25 198 ALA A CA 1
ATOM 1486 C C . ALA A 1 198 ? -10.227 8.422 17.047 1 97.25 198 ALA A C 1
ATOM 1488 O O . ALA A 1 198 ? -9 8.383 17.188 1 97.25 198 ALA A O 1
ATOM 1489 N N . GLN A 1 199 ? -11.078 8.039 18 1 94.44 199 GLN A N 1
ATOM 1490 C CA . GLN A 1 199 ? -10.641 7.809 19.375 1 94.44 199 GLN A CA 1
ATOM 1491 C C . GLN A 1 199 ? -10.539 6.316 19.688 1 94.44 199 GLN A C 1
ATOM 1493 O O . GLN A 1 199 ? -9.695 5.891 20.469 1 94.44 199 GLN A O 1
ATOM 1498 N N . ASP A 1 200 ? -11.43 5.539 19.219 1 94.69 200 ASP A N 1
ATOM 1499 C CA . ASP A 1 200 ? -11.469 4.082 19.344 1 94.69 200 ASP A CA 1
ATOM 1500 C C . ASP A 1 200 ? -12.172 3.453 18.141 1 94.69 200 ASP A C 1
ATOM 1502 O O . ASP A 1 200 ? -12.555 4.152 17.203 1 94.69 200 ASP A O 1
ATOM 1506 N N . PHE A 1 201 ? -12.273 2.166 18.141 1 95.56 201 PHE A N 1
ATOM 1507 C CA . PHE A 1 201 ? -12.797 1.472 16.969 1 95.56 201 PHE A CA 1
ATOM 1508 C C . PHE A 1 201 ? -14.266 1.803 16.75 1 95.56 201 PHE A C 1
ATOM 1510 O O . PHE A 1 201 ? -14.727 1.87 15.602 1 95.56 201 PHE A O 1
ATOM 1517 N N . LYS A 1 202 ? -15.031 1.973 17.828 1 96.5 202 LYS A N 1
ATOM 1518 C CA . LYS A 1 202 ? -16.422 2.375 17.688 1 96.5 202 LYS A CA 1
ATOM 1519 C C . LYS A 1 202 ? -16.547 3.727 17 1 96.5 202 LYS A C 1
ATOM 1521 O O . LYS A 1 202 ? -17.344 3.883 16.062 1 96.5 202 LYS A O 1
ATOM 1526 N N . ASP A 1 203 ? -15.797 4.676 17.469 1 96.81 203 ASP A N 1
ATOM 1527 C CA . ASP A 1 203 ? -15.789 6 16.844 1 96.81 203 ASP A CA 1
ATOM 1528 C C . ASP A 1 203 ? -15.328 5.93 15.398 1 96.81 203 ASP A C 1
ATOM 1530 O O . ASP A 1 203 ? -15.883 6.609 14.531 1 96.81 203 ASP A O 1
ATOM 1534 N N . LEU A 1 204 ? -14.281 5.133 15.164 1 97.62 204 LEU A N 1
ATOM 1535 C CA . LEU A 1 204 ? -13.766 4.957 13.805 1 97.62 204 LEU A CA 1
ATOM 1536 C C . LEU A 1 204 ? -14.875 4.488 12.867 1 97.62 204 LEU A C 1
ATOM 1538 O O . LEU A 1 204 ? -15.062 5.059 11.797 1 97.62 204 LEU A O 1
ATOM 1542 N N . LYS A 1 205 ? -15.602 3.473 13.234 1 98.19 205 LYS A N 1
ATOM 1543 C CA . LYS A 1 205 ? -16.656 2.918 12.391 1 98.19 205 LYS A CA 1
ATOM 1544 C C . LYS A 1 205 ? -17.781 3.926 12.18 1 98.19 205 LYS A C 1
ATOM 1546 O O . LYS A 1 205 ? -18.344 4.023 11.086 1 98.19 205 LYS A O 1
ATOM 1551 N N . THR A 1 206 ? -18.109 4.668 13.258 1 98.19 206 THR A N 1
ATOM 1552 C CA . THR A 1 206 ? -19.109 5.711 13.133 1 98.19 206 THR A CA 1
ATOM 1553 C C . THR A 1 206 ? -18.688 6.754 12.102 1 98.19 206 THR A C 1
ATOM 1555 O O . THR A 1 206 ? -19.469 7.129 11.227 1 98.19 206 THR A O 1
ATOM 1558 N N . ARG A 1 207 ? -17.516 7.203 12.172 1 98.44 207 ARG A N 1
ATOM 1559 C CA . ARG A 1 207 ? -17 8.211 11.25 1 98.44 207 ARG A CA 1
ATOM 1560 C C . ARG A 1 207 ? -16.953 7.672 9.828 1 98.44 207 ARG A C 1
ATOM 1562 O O . ARG A 1 207 ? -17.312 8.375 8.883 1 98.44 207 ARG A O 1
ATOM 1569 N N . LEU A 1 208 ? -16.469 6.426 9.68 1 98.81 208 LEU A N 1
ATOM 1570 C CA . LEU A 1 208 ? -16.438 5.812 8.359 1 98.81 208 LEU A CA 1
ATOM 1571 C C . LEU A 1 208 ? -17.828 5.773 7.742 1 98.81 208 LEU A C 1
ATOM 1573 O O . LEU A 1 208 ? -17.984 6.059 6.555 1 98.81 208 LEU A O 1
ATOM 1577 N N . GLY A 1 209 ? -18.781 5.438 8.531 1 98.75 209 GLY A N 1
ATOM 1578 C CA . GLY A 1 209 ? -20.156 5.324 8.047 1 98.75 209 GLY A CA 1
ATOM 1579 C C . GLY A 1 209 ? -20.719 6.648 7.566 1 98.75 209 GLY A C 1
ATOM 1580 O O . GLY A 1 209 ? -21.562 6.676 6.664 1 98.75 209 GLY A O 1
ATOM 1581 N N . ARG A 1 210 ? -20.203 7.754 8.055 1 98.31 210 ARG A N 1
ATOM 1582 C CA . ARG A 1 210 ? -20.75 9.078 7.805 1 98.31 210 ARG A CA 1
ATOM 1583 C C . ARG A 1 210 ? -20.109 9.727 6.582 1 98.31 210 ARG A C 1
ATOM 1585 O O . ARG A 1 210 ? -20.5 10.82 6.172 1 98.31 210 ARG A O 1
ATOM 1592 N N . ILE A 1 211 ? -19.172 9.086 5.961 1 98.69 211 ILE A N 1
ATOM 1593 C CA . ILE A 1 211 ? -18.594 9.625 4.73 1 98.69 211 ILE A CA 1
ATOM 1594 C C . ILE A 1 211 ? -19.688 9.727 3.662 1 98.69 211 ILE A C 1
ATOM 1596 O O . ILE A 1 211 ? -20.312 8.734 3.316 1 98.69 211 ILE A O 1
ATOM 1600 N N . ARG A 1 212 ? -19.891 10.891 3.154 1 98.06 212 ARG A N 1
ATOM 1601 C CA . ARG A 1 212 ? -20.828 11.07 2.055 1 98.06 212 ARG A CA 1
ATOM 1602 C C . ARG A 1 212 ? -20.188 10.688 0.722 1 98.06 212 ARG A C 1
ATOM 1604 O O . ARG A 1 212 ? -19.141 11.219 0.355 1 98.06 212 ARG A O 1
ATOM 1611 N N . VAL A 1 213 ? -20.828 9.844 0.031 1 97.88 213 VAL A N 1
ATOM 1612 C CA . VAL A 1 213 ? -20.281 9.336 -1.224 1 97.88 213 VAL A CA 1
ATOM 1613 C C . VAL A 1 213 ? -20.812 10.164 -2.391 1 97.88 213 VAL A C 1
ATOM 1615 O O . VAL A 1 213 ? -20.156 10.289 -3.426 1 97.88 213 VAL A O 1
ATOM 1618 N N . GLY A 1 214 ? -22.031 10.625 -2.281 1 97.44 214 GLY A N 1
ATOM 1619 C CA . GLY A 1 214 ? -22.703 11.383 -3.328 1 97.44 214 GLY A CA 1
ATOM 1620 C C . GLY A 1 214 ? -24.188 11.555 -3.084 1 97.44 214 GLY A C 1
ATOM 1621 O O . GLY A 1 214 ? -24.625 11.609 -1.936 1 97.44 214 GLY A O 1
ATOM 1622 N N . PHE A 1 215 ? -24.891 11.781 -4.184 1 97.69 215 PHE A N 1
ATOM 1623 C CA . PHE A 1 215 ? -26.328 12.031 -4.102 1 97.69 215 PHE A CA 1
ATOM 1624 C C . PHE A 1 215 ? -27.094 11.156 -5.098 1 97.69 215 PHE A C 1
ATOM 1626 O O . PHE A 1 215 ? -26.547 10.773 -6.137 1 97.69 215 PHE A O 1
ATOM 1633 N N . THR A 1 216 ? -28.328 10.844 -4.688 1 98.12 216 THR A N 1
ATOM 1634 C CA . THR A 1 216 ? -29.219 10.133 -5.602 1 98.12 216 THR A CA 1
ATOM 1635 C C . THR A 1 216 ? -29.719 11.07 -6.695 1 98.12 216 THR A C 1
ATOM 1637 O O . THR A 1 216 ? -29.5 12.281 -6.637 1 98.12 216 THR A O 1
ATOM 1640 N N . TRP A 1 217 ? -30.359 10.484 -7.699 1 97.69 217 TRP A N 1
ATOM 1641 C CA . TRP A 1 217 ? -31.016 11.273 -8.75 1 97.69 217 TRP A CA 1
ATOM 1642 C C . TRP A 1 217 ? -32 12.25 -8.156 1 97.69 217 TRP A C 1
ATOM 1644 O O . TRP A 1 217 ? -32.25 13.328 -8.711 1 97.69 217 TRP A O 1
ATOM 1654 N N . GLY A 1 218 ? -32.531 11.922 -6.98 1 96.56 218 GLY A N 1
ATOM 1655 C CA . GLY A 1 218 ? -33.5 12.781 -6.289 1 96.56 218 GLY A CA 1
ATOM 1656 C C . GLY A 1 218 ? -32.844 13.781 -5.359 1 96.56 218 GLY A C 1
ATOM 1657 O O . GLY A 1 218 ? -33.5 14.562 -4.695 1 96.56 218 GLY A O 1
ATOM 1658 N N . GLY A 1 219 ? -31.547 13.672 -5.211 1 94.88 219 GLY A N 1
ATOM 1659 C CA . GLY A 1 219 ? -30.828 14.664 -4.426 1 94.88 219 GLY A CA 1
ATOM 1660 C C . GLY A 1 219 ? -30.641 14.25 -2.979 1 94.88 219 GLY A C 1
ATOM 1661 O O . GLY A 1 219 ? -30.188 15.055 -2.156 1 94.88 219 GLY A O 1
ATOM 1662 N N . LYS A 1 220 ? -30.953 13.031 -2.676 1 96.19 220 LYS A N 1
ATOM 1663 C CA . LYS A 1 220 ? -30.734 12.531 -1.323 1 96.19 220 LYS A CA 1
ATOM 1664 C C . LYS A 1 220 ? -29.281 12.086 -1.134 1 96.19 220 LYS A C 1
ATOM 1666 O O . LYS A 1 220 ? -28.734 11.383 -1.984 1 96.19 220 LYS A O 1
ATOM 1671 N N . PRO A 1 221 ? -28.672 12.547 -0.004 1 96.75 221 PRO A N 1
ATOM 1672 C CA . PRO A 1 221 ? -27.297 12.102 0.219 1 96.75 221 PRO A CA 1
ATOM 1673 C C . PRO A 1 221 ? -27.188 10.602 0.469 1 96.75 221 PRO A C 1
ATOM 1675 O O . PRO A 1 221 ? -28.094 10 1.06 1 96.75 221 PRO A O 1
ATOM 1678 N N . VAL A 1 222 ? -26.156 9.961 -0.069 1 98.25 222 VAL A N 1
ATOM 1679 C CA . VAL A 1 222 ? -25.797 8.562 0.169 1 98.25 222 VAL A CA 1
ATOM 1680 C C . VAL A 1 222 ? -24.469 8.484 0.919 1 98.25 222 VAL A C 1
ATOM 1682 O O . VAL A 1 222 ? -23.547 9.242 0.629 1 98.25 222 VAL A O 1
ATOM 1685 N N . PHE A 1 223 ? -24.406 7.613 1.925 1 98.56 223 PHE A N 1
ATOM 1686 C CA . PHE A 1 223 ? -23.234 7.512 2.787 1 98.56 223 PHE A CA 1
ATOM 1687 C C . PHE A 1 223 ? -22.562 6.152 2.635 1 98.56 223 PHE A C 1
ATOM 1689 O O . PHE A 1 223 ? -23.156 5.227 2.068 1 98.56 223 PHE A O 1
ATOM 1696 N N . ALA A 1 224 ? -21.297 6.027 3.105 1 98.81 224 ALA A N 1
ATOM 1697 C CA . ALA A 1 224 ? -20.547 4.777 3.033 1 98.81 224 ALA A CA 1
ATOM 1698 C C . ALA A 1 224 ? -21.297 3.639 3.703 1 98.81 224 ALA A C 1
ATOM 1700 O O . ALA A 1 224 ? -21.25 2.492 3.252 1 98.81 224 ALA A O 1
ATOM 1701 N N . GLN A 1 225 ? -21.984 3.93 4.84 1 98.56 225 GLN A N 1
ATOM 1702 C CA . GLN A 1 225 ? -22.75 2.898 5.547 1 98.56 225 GLN A CA 1
ATOM 1703 C C . GLN A 1 225 ? -23.844 2.326 4.668 1 98.56 225 GLN A C 1
ATOM 1705 O O . GLN A 1 225 ? -24.188 1.146 4.777 1 98.56 225 GLN A O 1
ATOM 1710 N N . ASP A 1 226 ? -24.438 3.168 3.756 1 98.56 226 ASP A N 1
ATOM 1711 C CA . ASP A 1 226 ? -25.5 2.713 2.865 1 98.56 226 ASP A CA 1
ATOM 1712 C C . ASP A 1 226 ? -24.969 1.691 1.859 1 98.56 226 ASP A C 1
ATOM 1714 O O . ASP A 1 226 ? -25.734 0.88 1.333 1 98.56 226 ASP A O 1
ATOM 1718 N N . LEU A 1 227 ? -23.672 1.703 1.586 1 98.38 227 LEU A N 1
ATOM 1719 C CA . LEU A 1 227 ? -23.047 0.772 0.661 1 98.38 227 LEU A CA 1
ATOM 1720 C C . LEU A 1 227 ? -22.547 -0.471 1.394 1 98.38 227 LEU A C 1
ATOM 1722 O O . LEU A 1 227 ? -22.031 -1.404 0.769 1 98.38 227 LEU A O 1
ATOM 1726 N N . GLY A 1 228 ? -22.672 -0.468 2.707 1 97.75 228 GLY A N 1
ATOM 1727 C CA . GLY A 1 228 ? -22.203 -1.599 3.496 1 97.75 228 GLY A CA 1
ATOM 1728 C C . GLY A 1 228 ? -20.688 -1.69 3.578 1 97.75 228 GLY A C 1
ATOM 1729 O O . GLY A 1 228 ? -20.141 -2.775 3.773 1 97.75 228 GLY A O 1
ATOM 1730 N N . ALA A 1 229 ? -19.984 -0.601 3.473 1 98.19 229 ALA A N 1
ATOM 1731 C CA . ALA A 1 229 ? -18.547 -0.601 3.301 1 98.19 229 ALA A CA 1
ATOM 1732 C C . ALA A 1 229 ? -17.828 -0.544 4.648 1 98.19 229 ALA A C 1
ATOM 1734 O O . ALA A 1 229 ? -16.641 -0.847 4.746 1 98.19 229 ALA A O 1
ATOM 1735 N N . VAL A 1 230 ? -18.531 -0.208 5.734 1 98.44 230 VAL A N 1
ATOM 1736 C CA . VAL A 1 230 ? -17.922 0.256 6.98 1 98.44 230 VAL A CA 1
ATOM 1737 C C . VAL A 1 230 ? -17.062 -0.854 7.586 1 98.44 230 VAL A C 1
ATOM 1739 O O . VAL A 1 230 ? -15.906 -0.628 7.941 1 98.44 230 VAL A O 1
ATOM 1742 N N . GLY A 1 231 ? -17.594 -2.055 7.762 1 98 231 GLY A N 1
ATOM 1743 C CA . GLY A 1 231 ? -16.891 -3.156 8.398 1 98 231 GLY A CA 1
ATOM 1744 C C . GLY A 1 231 ? -15.602 -3.529 7.691 1 98 231 GLY A C 1
ATOM 1745 O O . GLY A 1 231 ? -14.555 -3.666 8.328 1 98 231 GLY A O 1
ATOM 1746 N N . ALA A 1 232 ? -15.664 -3.705 6.383 1 97.56 232 ALA A N 1
ATOM 1747 C CA . ALA A 1 232 ? -14.5 -4.082 5.594 1 97.56 232 ALA A CA 1
ATOM 1748 C C . ALA A 1 232 ? -13.438 -2.984 5.621 1 97.56 232 ALA A C 1
ATOM 1750 O O . ALA A 1 232 ? -12.242 -3.271 5.691 1 97.56 232 ALA A O 1
ATOM 1751 N N . MET A 1 233 ? -13.914 -1.717 5.531 1 98.69 233 MET A N 1
ATOM 1752 C CA . MET A 1 233 ? -12.969 -0.607 5.652 1 98.69 233 MET A CA 1
ATOM 1753 C C . MET A 1 233 ? -12.258 -0.64 7 1 98.69 233 MET A C 1
ATOM 1755 O O . MET A 1 233 ? -11.047 -0.462 7.07 1 98.69 233 MET A O 1
ATOM 1759 N N . ALA A 1 234 ? -13.016 -0.858 8.039 1 98.44 234 ALA A N 1
ATOM 1760 C CA . ALA A 1 234 ? -12.445 -0.914 9.383 1 98.44 234 ALA A CA 1
ATOM 1761 C C . ALA A 1 234 ? -11.43 -2.051 9.5 1 98.44 234 ALA A C 1
ATOM 1763 O O . ALA A 1 234 ? -10.398 -1.907 10.156 1 98.44 234 ALA A O 1
ATOM 1764 N N . ALA A 1 235 ? -11.703 -3.182 8.883 1 97.38 235 ALA A N 1
ATOM 1765 C CA . ALA A 1 235 ? -10.789 -4.316 8.906 1 97.38 235 ALA A CA 1
ATOM 1766 C C . ALA A 1 235 ? -9.453 -3.953 8.266 1 97.38 235 ALA A C 1
ATOM 1768 O O . ALA A 1 235 ? -8.391 -4.309 8.781 1 97.38 235 ALA A O 1
ATOM 1769 N N . LEU A 1 236 ? -9.516 -3.238 7.18 1 98.12 236 LEU A N 1
ATOM 1770 C CA . LEU A 1 236 ? -8.305 -2.799 6.492 1 98.12 236 LEU A CA 1
ATOM 1771 C C . LEU A 1 236 ? -7.512 -1.829 7.359 1 98.12 236 LEU A C 1
ATOM 1773 O O . LEU A 1 236 ? -6.281 -1.78 7.277 1 98.12 236 LEU A O 1
ATOM 1777 N N . LEU A 1 237 ? -8.195 -1.063 8.211 1 98.38 237 LEU A N 1
ATOM 1778 C CA . LEU A 1 237 ? -7.574 0.019 8.961 1 98.38 237 LEU A CA 1
ATOM 1779 C C . LEU A 1 237 ? -7.164 -0.453 10.352 1 98.38 237 LEU A C 1
ATOM 1781 O O . LEU A 1 237 ? -6.559 0.303 11.117 1 98.38 237 LEU A O 1
ATOM 1785 N N . HIS A 1 238 ? -7.41 -1.675 10.656 1 96.75 238 HIS A N 1
ATOM 1786 C CA . HIS A 1 238 ? -7.273 -2.191 12.008 1 96.75 238 HIS A CA 1
ATOM 1787 C C . HIS A 1 238 ? -5.859 -1.973 12.547 1 96.75 238 HIS A C 1
ATOM 1789 O O . HIS A 1 238 ? -5.672 -1.305 13.562 1 96.75 238 HIS A O 1
ATOM 1795 N N . GLN A 1 239 ? -4.863 -2.434 11.828 1 95.69 239 GLN A N 1
ATOM 1796 C CA . GLN A 1 239 ? -3.482 -2.326 12.289 1 95.69 239 GLN A CA 1
ATOM 1797 C C . GLN A 1 239 ? -3.008 -0.876 12.273 1 95.69 239 GLN A C 1
ATOM 1799 O O . GLN A 1 239 ? -2.238 -0.461 13.141 1 95.69 239 GLN A O 1
ATOM 1804 N N . ALA A 1 240 ? -3.488 -0.159 11.312 1 97.88 240 ALA A N 1
ATOM 1805 C CA . ALA A 1 240 ? -3.068 1.229 11.141 1 97.88 240 ALA A CA 1
ATOM 1806 C C . ALA A 1 240 ? -3.621 2.115 12.25 1 97.88 240 ALA A C 1
ATOM 1808 O O . ALA A 1 240 ? -3.158 3.242 12.445 1 97.88 240 ALA A O 1
ATOM 1809 N N . PHE A 1 241 ? -4.57 1.644 13.016 1 97.38 241 PHE A N 1
ATOM 1810 C CA . PHE A 1 241 ? -5.199 2.432 14.07 1 97.38 241 PHE A CA 1
ATOM 1811 C C . PHE A 1 241 ? -4.254 2.615 15.25 1 97.38 241 PHE A C 1
ATOM 1813 O O . PHE A 1 241 ? -4.414 3.543 16.047 1 97.38 241 PHE A O 1
ATOM 1820 N N . PHE A 1 242 ? -3.234 1.729 15.406 1 97.75 242 PHE A N 1
ATOM 1821 C CA . PHE A 1 242 ? -2.285 1.786 16.516 1 97.75 242 PHE A CA 1
ATOM 1822 C C . PHE A 1 242 ? -1.108 2.693 16.172 1 97.75 242 PHE A C 1
ATOM 1824 O O . PHE A 1 242 ? -0.552 2.609 15.07 1 97.75 242 PHE A O 1
ATOM 1831 N N . PRO A 1 243 ? -0.757 3.562 17.078 1 98.5 243 PRO A N 1
ATOM 1832 C CA . PRO A 1 243 ? 0.344 4.492 16.812 1 98.5 243 PRO A CA 1
ATOM 1833 C C . PRO A 1 243 ? 1.688 3.783 16.672 1 98.5 243 PRO A C 1
ATOM 1835 O O . PRO A 1 243 ? 1.9 2.723 17.25 1 98.5 243 PRO A O 1
ATOM 1838 N N . ASN A 1 244 ? 2.586 4.375 15.961 1 98.81 244 ASN A N 1
ATOM 1839 C CA . ASN A 1 244 ? 3.938 3.861 15.758 1 98.81 244 ASN A CA 1
ATOM 1840 C C . ASN A 1 244 ? 4.934 4.531 16.703 1 98.81 244 ASN A C 1
ATOM 1842 O O . ASN A 1 244 ? 4.953 5.758 16.828 1 98.81 244 ASN A O 1
ATOM 1846 N N . LEU A 1 245 ? 5.719 3.756 17.328 1 98.88 245 LEU A N 1
ATOM 1847 C CA . LEU A 1 245 ? 6.805 4.25 18.172 1 98.88 245 LEU A CA 1
ATOM 1848 C C . LEU A 1 245 ? 8.156 4.043 17.484 1 98.88 245 LEU A C 1
ATOM 1850 O O . LEU A 1 245 ? 8.453 2.943 17.016 1 98.88 245 LEU A O 1
ATOM 1854 N N . VAL A 1 246 ? 8.93 5.078 17.391 1 98.69 246 VAL A N 1
ATOM 1855 C CA . VAL A 1 246 ? 10.312 5.078 16.938 1 98.69 246 VAL A CA 1
ATOM 1856 C C . VAL A 1 246 ? 11.172 5.891 17.906 1 98.69 246 VAL A C 1
ATOM 1858 O O . VAL A 1 246 ? 10.875 5.961 19.109 1 98.69 246 VAL A O 1
ATOM 1861 N N . GLN A 1 247 ? 12.32 6.445 17.391 1 98.75 247 GLN A N 1
ATOM 1862 C CA . GLN A 1 247 ? 13.211 7.152 18.297 1 98.75 247 GLN A CA 1
ATOM 1863 C C . GLN A 1 247 ? 13.906 8.312 17.594 1 98.75 247 GLN A C 1
ATOM 1865 O O . GLN A 1 247 ? 14.07 8.289 16.359 1 98.75 247 GLN A O 1
ATOM 1870 N N . THR A 1 248 ? 14.242 9.289 18.297 1 98.12 248 THR A N 1
ATOM 1871 C CA . THR A 1 248 ? 15.125 10.32 17.766 1 98.12 248 THR A CA 1
ATOM 1872 C C . THR A 1 248 ? 16.547 9.781 17.594 1 98.12 248 THR A C 1
ATOM 1874 O O . THR A 1 248 ? 16.859 8.695 18.078 1 98.12 248 THR A O 1
ATOM 1877 N N . ALA A 1 249 ? 17.328 10.562 16.891 1 96.81 249 ALA A N 1
ATOM 1878 C CA . ALA A 1 249 ? 18.719 10.18 16.703 1 96.81 249 ALA A CA 1
ATOM 1879 C C . ALA A 1 249 ? 19.438 10.023 18.047 1 96.81 249 ALA A C 1
ATOM 1881 O O . ALA A 1 249 ? 20.453 9.328 18.141 1 96.81 249 ALA A O 1
ATOM 1882 N N . GLU A 1 250 ? 18.859 10.617 19.125 1 97.75 250 GLU A N 1
ATOM 1883 C CA . GLU A 1 250 ? 19.469 10.516 20.453 1 97.75 250 GLU A CA 1
ATOM 1884 C C . GLU A 1 250 ? 18.812 9.422 21.281 1 97.75 250 GLU A C 1
ATOM 1886 O O . GLU A 1 250 ? 19.094 9.273 22.469 1 97.75 250 GLU A O 1
ATOM 1891 N N . GLY A 1 251 ? 17.875 8.672 20.672 1 98.12 251 GLY A N 1
ATOM 1892 C CA . GLY A 1 251 ? 17.312 7.496 21.312 1 98.12 251 GLY A CA 1
ATOM 1893 C C . GLY A 1 251 ? 16.094 7.809 22.172 1 98.12 251 GLY A C 1
ATOM 1894 O O . GLY A 1 251 ? 15.742 7.039 23.062 1 98.12 251 GLY A O 1
ATOM 1895 N N . ASN A 1 252 ? 15.453 8.953 21.938 1 98.75 252 ASN A N 1
ATOM 1896 C CA . ASN A 1 252 ? 14.281 9.336 22.719 1 98.75 252 ASN A CA 1
ATOM 1897 C C . ASN A 1 252 ? 12.984 9 21.984 1 98.75 252 ASN A C 1
ATOM 1899 O O . ASN A 1 252 ? 12.953 8.977 20.75 1 98.75 252 ASN A O 1
ATOM 1903 N N . PRO A 1 253 ? 11.914 8.75 22.734 1 98.81 253 PRO A N 1
ATOM 1904 C CA . PRO A 1 253 ? 10.68 8.219 22.141 1 98.81 253 PRO A CA 1
ATOM 1905 C C . PRO A 1 253 ? 9.984 9.227 21.234 1 98.81 253 PRO A C 1
ATOM 1907 O O . PRO A 1 253 ? 9.844 10.398 21.594 1 98.81 253 PRO A O 1
ATOM 1910 N N . ALA A 1 254 ? 9.555 8.742 20.109 1 98.81 254 ALA A N 1
ATOM 1911 C CA . ALA A 1 254 ? 8.805 9.523 19.141 1 98.81 254 ALA A CA 1
ATOM 1912 C C . ALA A 1 254 ? 7.652 8.719 18.547 1 98.81 254 ALA A C 1
ATOM 1914 O O . ALA A 1 254 ? 7.867 7.66 17.953 1 98.81 254 ALA A O 1
ATOM 1915 N N . PHE A 1 255 ? 6.449 9.227 18.75 1 98.81 255 PHE A N 1
ATOM 1916 C CA . PHE A 1 255 ? 5.285 8.664 18.078 1 98.81 255 PHE A CA 1
ATOM 1917 C C . PHE A 1 255 ? 5.078 9.328 16.719 1 98.81 255 PHE A C 1
ATOM 1919 O O . PHE A 1 255 ? 4.902 10.539 16.625 1 98.81 255 PHE A O 1
ATOM 1926 N N . VAL A 1 256 ? 5.129 8.578 15.617 1 98.5 256 VAL A N 1
ATOM 1927 C CA . VAL A 1 256 ? 4.902 9.055 14.258 1 98.5 256 VAL A CA 1
ATOM 1928 C C . VAL A 1 256 ? 3.682 8.352 13.664 1 98.5 256 VAL A C 1
ATOM 1930 O O . VAL A 1 256 ? 3.705 7.137 13.438 1 98.5 256 VAL A O 1
ATOM 1933 N N . HIS A 1 257 ? 2.594 9.125 13.445 1 98.56 257 HIS A N 1
ATOM 1934 C CA . HIS A 1 257 ? 1.341 8.445 13.148 1 98.56 257 HIS A CA 1
ATOM 1935 C C . HIS A 1 257 ? 0.386 9.359 12.383 1 98.56 257 HIS A C 1
ATOM 1937 O O . HIS A 1 257 ? 0.133 10.492 12.805 1 98.56 257 HIS A O 1
ATOM 1943 N N . MET A 1 258 ? -0.161 8.836 11.203 1 98.19 258 MET A N 1
ATOM 1944 C CA . MET A 1 258 ? -1.086 9.547 10.32 1 98.19 258 MET A CA 1
ATOM 1945 C C . MET A 1 258 ? -0.499 10.875 9.875 1 98.19 258 MET A C 1
ATOM 1947 O O . MET A 1 258 ? 0.632 11.211 10.227 1 98.19 258 MET A O 1
ATOM 1951 N N . GLY A 1 259 ? -1.154 11.562 8.977 1 96.06 259 GLY A N 1
ATOM 1952 C CA . GLY A 1 259 ? -0.595 12.789 8.422 1 96.06 259 GLY A CA 1
ATOM 1953 C C . GLY A 1 259 ? -1.515 13.469 7.43 1 96.06 259 GLY A C 1
ATOM 1954 O O . GLY A 1 259 ? -1.142 13.68 6.273 1 96.06 259 GLY A O 1
ATOM 1955 N N . PRO A 1 260 ? -2.75 13.82 7.891 1 97.19 260 PRO A N 1
ATOM 1956 C CA . PRO A 1 260 ? -3.639 14.547 6.98 1 97.19 260 PRO A CA 1
ATOM 1957 C C . PRO A 1 260 ? -3.053 15.883 6.52 1 97.19 260 PRO A C 1
ATOM 1959 O O . PRO A 1 260 ? -2.326 16.531 7.273 1 97.19 260 PRO A O 1
ATOM 1962 N N . PHE A 1 261 ? -3.418 16.281 5.316 1 94.19 261 PHE A N 1
ATOM 1963 C CA . PHE A 1 261 ? -2.955 17.562 4.773 1 94.19 261 PHE A CA 1
ATOM 1964 C C . PHE A 1 261 ? -3.309 18.703 5.707 1 94.19 261 PHE A C 1
ATOM 1966 O O . PHE A 1 261 ? -4.406 18.75 6.266 1 94.19 261 PHE A O 1
ATOM 1973 N N . GLY A 1 262 ? -2.379 19.672 5.773 1 91.25 262 GLY A N 1
ATOM 1974 C CA . GLY A 1 262 ? -2.641 20.828 6.605 1 91.25 262 GLY A CA 1
ATOM 1975 C C . GLY A 1 262 ? -3.516 21.859 5.922 1 91.25 262 GLY A C 1
ATOM 1976 O O . GLY A 1 262 ? -4.07 22.75 6.582 1 91.25 262 GLY A O 1
ATOM 1977 N N . ASN A 1 263 ? -3.754 21.719 4.652 1 90.69 263 ASN A N 1
ATOM 1978 C CA . ASN A 1 263 ? -4.566 22.672 3.92 1 90.69 263 ASN A CA 1
ATOM 1979 C C . ASN A 1 263 ? -6.047 22.312 3.959 1 90.69 263 ASN A C 1
ATOM 1981 O O . ASN A 1 263 ? -6.891 23.141 4.301 1 90.69 263 ASN A O 1
ATOM 1985 N N . ILE A 1 264 ? -6.379 21.078 3.68 1 94.94 264 ILE A N 1
ATOM 1986 C CA . ILE A 1 264 ? -7.781 20.719 3.52 1 94.94 264 ILE A CA 1
ATOM 1987 C C . ILE A 1 264 ? -8.234 19.875 4.711 1 94.94 264 ILE A C 1
ATOM 1989 O O . ILE A 1 264 ? -9.352 19.359 4.727 1 94.94 264 ILE A O 1
ATOM 1993 N N . ALA A 1 265 ? -7.344 19.641 5.582 1 96.38 265 ALA A N 1
ATOM 1994 C CA . ALA A 1 265 ? -7.629 18.984 6.852 1 96.38 265 ALA A CA 1
ATOM 1995 C C . ALA A 1 265 ? -6.875 19.641 8 1 96.38 265 ALA A C 1
ATOM 1997 O O . ALA A 1 265 ? -6.367 20.75 7.855 1 96.38 265 ALA A O 1
ATOM 1998 N N . HIS A 1 266 ? -6.844 19.047 9.172 1 95.69 266 HIS A N 1
ATOM 1999 C CA . HIS A 1 266 ? -6.359 19.703 10.383 1 95.69 266 HIS A CA 1
ATOM 2000 C C . HIS A 1 266 ? -4.836 19.641 10.469 1 95.69 266 HIS A C 1
ATOM 2002 O O . HIS A 1 266 ? -4.227 20.344 11.281 1 95.69 266 HIS A O 1
ATOM 2008 N N . GLY A 1 267 ? -4.148 18.828 9.734 1 95.31 267 GLY A N 1
ATOM 2009 C CA . GLY A 1 267 ? -2.705 18.891 9.547 1 95.31 267 GLY A CA 1
ATOM 2010 C C . GLY A 1 267 ? -1.926 18.484 10.789 1 95.31 267 GLY A C 1
ATOM 2011 O O . GLY A 1 267 ? -0.849 19.031 11.055 1 95.31 267 GLY A O 1
ATOM 2012 N N . THR A 1 268 ? -2.387 17.641 11.617 1 96.31 268 THR A N 1
ATOM 2013 C CA . THR A 1 268 ? -1.689 17.141 12.797 1 96.31 268 THR A CA 1
ATOM 2014 C C . THR A 1 268 ? -1.685 15.617 12.82 1 96.31 268 THR A C 1
ATOM 2016 O O . THR A 1 268 ? -2.439 14.977 12.086 1 96.31 268 THR A O 1
ATOM 2019 N N . ASN A 1 269 ? -0.759 15.039 13.688 1 97.56 269 ASN A N 1
ATOM 2020 C CA . ASN A 1 269 ? -0.739 13.594 13.883 1 97.56 269 ASN A CA 1
ATOM 2021 C C . ASN A 1 269 ? -2.033 13.094 14.523 1 97.56 269 ASN A C 1
ATOM 2023 O O . ASN A 1 269 ? -2.924 13.891 14.828 1 97.56 269 ASN A O 1
ATOM 2027 N N . SER A 1 270 ? -2.127 11.859 14.695 1 98.19 270 SER A N 1
ATOM 2028 C CA . SER A 1 270 ? -3.377 11.305 15.203 1 98.19 270 SER A CA 1
ATOM 2029 C C . SER A 1 270 ? -3.588 11.672 16.672 1 98.19 270 SER A C 1
ATOM 2031 O O . SER A 1 270 ? -2.631 11.734 17.438 1 98.19 270 SER A O 1
ATOM 2033 N N . VAL A 1 271 ? -4.832 11.875 17 1 97.81 271 VAL A N 1
ATOM 2034 C CA . VAL A 1 271 ? -5.234 12.102 18.391 1 97.81 271 VAL A CA 1
ATOM 2035 C C . VAL A 1 271 ? -4.789 10.922 19.25 1 97.81 271 VAL A C 1
ATOM 2037 O O . VAL A 1 271 ? -4.332 11.109 20.391 1 97.81 271 VAL A O 1
ATOM 2040 N N . ARG A 1 272 ? -4.824 9.766 18.734 1 97.62 272 ARG A N 1
ATOM 2041 C CA . ARG A 1 272 ? -4.461 8.562 19.484 1 97.62 272 ARG A CA 1
ATOM 2042 C C . ARG A 1 272 ? -2.984 8.578 19.859 1 97.62 272 ARG A C 1
ATOM 2044 O O . ARG A 1 272 ? -2.621 8.219 20.984 1 97.62 272 ARG A O 1
ATOM 2051 N N . ALA A 1 273 ? -2.143 8.914 18.922 1 98.31 273 ALA A N 1
ATOM 2052 C CA . ALA A 1 273 ? -0.714 9.008 19.219 1 98.31 273 ALA A CA 1
ATOM 2053 C C . ALA A 1 273 ? -0.438 10.047 20.297 1 98.31 273 ALA A C 1
ATOM 2055 O O . ALA A 1 273 ? 0.379 9.82 21.188 1 98.31 273 ALA A O 1
ATOM 2056 N N . SER A 1 274 ? -1.084 11.211 20.203 1 98.44 274 SER A N 1
ATOM 2057 C CA . SER A 1 274 ? -0.913 12.273 21.188 1 98.44 274 SER A CA 1
ATOM 2058 C C . SER A 1 274 ? -1.375 11.812 22.562 1 98.44 274 SER A C 1
ATOM 2060 O O . SER A 1 274 ? -0.697 12.062 23.578 1 98.44 274 SER A O 1
ATOM 2062 N N . ARG A 1 275 ? -2.461 11.172 22.594 1 98.19 275 ARG A N 1
ATOM 2063 C CA . ARG A 1 275 ? -2.986 10.688 23.859 1 98.19 275 ARG A CA 1
ATOM 2064 C C . ARG A 1 275 ? -2.076 9.625 24.469 1 98.19 275 ARG A C 1
ATOM 2066 O O . ARG A 1 275 ? -1.872 9.586 25.672 1 98.19 275 ARG A O 1
ATOM 2073 N N . MET A 1 276 ? -1.598 8.758 23.578 1 98.38 276 MET A N 1
ATOM 2074 C CA . MET A 1 276 ? -0.65 7.75 24.047 1 98.38 276 MET A CA 1
ATOM 2075 C C . MET A 1 276 ? 0.587 8.406 24.656 1 98.38 276 MET A C 1
ATOM 2077 O O . MET A 1 276 ? 1.011 8.047 25.75 1 98.38 276 MET A O 1
ATOM 2081 N N . ALA A 1 277 ? 1.101 9.367 23.969 1 98.69 277 ALA A N 1
ATOM 2082 C CA . ALA A 1 277 ? 2.275 10.086 24.453 1 98.69 277 ALA A CA 1
ATOM 2083 C C . ALA A 1 277 ? 1.983 10.805 25.766 1 98.69 277 ALA A C 1
ATOM 2085 O O . ALA A 1 277 ? 2.771 10.727 26.719 1 98.69 277 ALA A O 1
ATOM 2086 N N . LEU A 1 278 ? 0.881 11.461 25.891 1 98.56 278 LEU A N 1
ATOM 2087 C CA . LEU A 1 278 ? 0.501 12.242 27.062 1 98.56 278 LEU A CA 1
ATOM 2088 C C . LEU A 1 278 ? 0.284 11.336 28.266 1 98.56 278 LEU A C 1
ATOM 2090 O O . LEU A 1 278 ? 0.475 11.758 29.406 1 98.56 278 LEU A O 1
ATOM 2094 N N . GLY A 1 279 ? -0.112 10.117 28 1 98.31 279 GLY A N 1
ATOM 2095 C CA . GLY A 1 279 ? -0.311 9.156 29.078 1 98.31 279 GLY A CA 1
ATOM 2096 C C . GLY A 1 279 ? 0.985 8.562 29.594 1 98.31 279 GLY A C 1
ATOM 2097 O O . GLY A 1 279 ? 1.033 8.031 30.703 1 98.31 279 GLY A O 1
ATOM 2098 N N . LEU A 1 280 ? 2.033 8.742 28.797 1 98.44 280 LEU A N 1
ATOM 2099 C CA . LEU A 1 280 ? 3.238 7.98 29.094 1 98.44 280 LEU A CA 1
ATOM 2100 C C . LEU A 1 280 ? 4.398 8.906 29.438 1 98.44 280 LEU A C 1
ATOM 2102 O O . LEU A 1 280 ? 5.379 8.477 30.047 1 98.44 280 LEU A O 1
ATOM 2106 N N . ALA A 1 281 ? 4.344 10.172 29.047 1 98.69 281 ALA A N 1
ATOM 2107 C CA . ALA A 1 281 ? 5.43 11.117 29.266 1 98.69 281 ALA A CA 1
ATOM 2108 C C . ALA A 1 281 ? 4.945 12.352 30.031 1 98.69 281 ALA A C 1
ATOM 2110 O O . ALA A 1 281 ? 3.752 12.656 30.031 1 98.69 281 ALA A O 1
ATOM 2111 N N . ASP A 1 282 ? 5.898 13.062 30.656 1 98.62 282 ASP A N 1
ATOM 2112 C CA . ASP A 1 282 ? 5.578 14.281 31.391 1 98.62 282 ASP A CA 1
ATOM 2113 C C . ASP A 1 282 ? 5.422 15.469 30.453 1 98.62 282 ASP A C 1
ATOM 2115 O O . ASP A 1 282 ? 4.656 16.391 30.734 1 98.62 282 ASP A O 1
ATOM 2119 N N . TYR A 1 283 ? 6.16 15.477 29.391 1 98.81 283 TYR A N 1
ATOM 2120 C CA . TYR A 1 283 ? 6.125 16.531 28.375 1 98.81 283 TYR A CA 1
ATOM 2121 C C . TYR A 1 283 ? 5.973 15.93 26.984 1 98.81 283 TYR A C 1
ATOM 2123 O O . TYR A 1 283 ? 6.723 15.031 26.594 1 98.81 283 TYR A O 1
ATOM 2131 N N . VAL A 1 284 ? 5.031 16.375 26.266 1 98.88 284 VAL A N 1
ATOM 2132 C CA . VAL A 1 284 ? 4.797 15.891 24.906 1 98.88 284 VAL A CA 1
ATOM 2133 C C . VAL A 1 284 ? 4.883 17.047 23.922 1 98.88 284 VAL A C 1
ATOM 2135 O O . VAL A 1 284 ? 4.176 18.047 24.078 1 98.88 284 VAL A O 1
ATOM 2138 N N . VAL A 1 285 ? 5.785 16.922 22.953 1 98.88 285 VAL A N 1
ATOM 2139 C CA . VAL A 1 285 ? 5.961 17.938 21.922 1 98.88 285 VAL A CA 1
ATOM 2140 C C . VAL A 1 285 ? 5.277 17.5 20.641 1 98.88 285 VAL A C 1
ATOM 2142 O O . VAL A 1 285 ? 5.527 16.391 20.141 1 98.88 285 VAL A O 1
ATOM 2145 N N . GLN A 1 286 ? 4.414 18.297 20.141 1 97.94 286 GLN A N 1
ATOM 2146 C CA . GLN A 1 286 ? 3.674 18.047 18.906 1 97.94 286 GLN A CA 1
ATOM 2147 C C . GLN A 1 286 ? 3.736 19.266 17.969 1 97.94 286 GLN A C 1
ATOM 2149 O O . GLN A 1 286 ? 3.945 20.391 18.422 1 97.94 286 GLN A O 1
ATOM 2154 N N . GLU A 1 287 ? 3.605 18.969 16.688 1 95.88 287 GLU A N 1
ATOM 2155 C CA . GLU A 1 287 ? 3.637 20.062 15.734 1 95.88 287 GLU A CA 1
ATOM 2156 C C . GLU A 1 287 ? 2.281 20.25 15.062 1 95.88 287 GLU A C 1
ATOM 2158 O O . GLU A 1 287 ? 1.49 19.312 14.977 1 95.88 287 GLU A O 1
ATOM 2163 N N . ALA A 1 288 ? 2.01 21.422 14.664 1 94.38 288 ALA A N 1
ATOM 2164 C CA . ALA A 1 288 ? 0.89 21.734 13.781 1 94.38 288 ALA A CA 1
ATOM 2165 C C . ALA A 1 288 ? 1.383 22.125 12.391 1 94.38 288 ALA A C 1
ATOM 2167 O O . ALA A 1 288 ? 2.355 22.875 12.258 1 94.38 288 ALA A O 1
ATOM 2168 N N . GLY A 1 289 ? 0.709 21.609 11.383 1 89.38 289 GLY A N 1
ATOM 2169 C CA . GLY A 1 289 ? 1.147 21.812 10.008 1 89.38 289 GLY A CA 1
ATOM 2170 C C . GLY A 1 289 ? 0.973 23.25 9.539 1 89.38 289 GLY A C 1
ATOM 2171 O O . GLY A 1 289 ? -0.069 23.859 9.773 1 89.38 289 GLY A O 1
ATOM 2172 N N . PHE A 1 290 ? 1.994 23.703 8.945 1 91.56 290 PHE A N 1
ATOM 2173 C CA . PHE A 1 290 ? 2.086 25.062 8.414 1 91.56 290 PHE A CA 1
ATOM 2174 C C . PHE A 1 290 ? 2.246 26.078 9.539 1 91.56 290 PHE A C 1
ATOM 2176 O O . PHE A 1 290 ? 2.977 25.828 10.508 1 91.56 290 PHE A O 1
ATOM 2183 N N . ALA A 1 291 ? 1.747 27.234 9.422 1 96.69 291 ALA A N 1
ATOM 2184 C CA . ALA A 1 291 ? 1.984 28.344 10.336 1 96.69 291 ALA A CA 1
ATOM 2185 C C . ALA A 1 291 ? 0.8 28.547 11.281 1 96.69 291 ALA A C 1
ATOM 2187 O O . ALA A 1 291 ? -0.057 27.672 11.398 1 96.69 291 ALA A O 1
ATOM 2188 N N . THR A 1 292 ? 0.812 29.594 12.055 1 98.06 292 THR A N 1
ATOM 2189 C CA . THR A 1 292 ? -0.217 29.828 13.055 1 98.06 292 THR A CA 1
ATOM 2190 C C . THR A 1 292 ? -1.568 30.078 12.391 1 98.06 292 THR A C 1
ATOM 2192 O O . THR A 1 292 ? -2.615 29.781 12.969 1 98.06 292 THR A O 1
ATOM 2195 N N . ASP A 1 293 ? -1.508 30.594 11.164 1 97.81 293 ASP A N 1
ATOM 2196 C CA . ASP A 1 293 ? -2.742 31 10.508 1 97.81 293 ASP A CA 1
ATOM 2197 C C . ASP A 1 293 ? -3.455 29.812 9.875 1 97.81 293 ASP A C 1
ATOM 2199 O O . ASP A 1 293 ? -4.629 29.906 9.508 1 97.81 293 ASP A O 1
ATOM 2203 N N . LEU A 1 294 ? -2.758 28.703 9.719 1 97.06 294 LEU A N 1
ATOM 2204 C CA . LEU A 1 294 ? -3.361 27.469 9.203 1 97.06 294 LEU A CA 1
ATOM 2205 C C . LEU A 1 294 ? -3.281 26.359 10.234 1 97.06 294 LEU A C 1
ATOM 2207 O O . LEU A 1 294 ? -4.246 26.109 10.961 1 97.06 294 LEU A O 1
ATOM 2211 N N . GLY A 1 295 ? -2.094 25.891 10.445 1 96.56 295 GLY A N 1
ATOM 2212 C CA . GLY A 1 295 ? -1.896 24.719 11.289 1 96.56 295 GLY A CA 1
ATOM 2213 C C . GLY A 1 295 ? -2.355 24.938 12.719 1 96.56 295 GLY A C 1
ATOM 2214 O O . GLY A 1 295 ? -3.164 24.172 13.242 1 96.56 295 GLY A O 1
ATOM 2215 N N . MET A 1 296 ? -1.842 25.953 13.414 1 98 296 MET A N 1
ATOM 2216 C CA . MET A 1 296 ? -2.191 26.172 14.82 1 98 296 MET A CA 1
ATOM 2217 C C . MET A 1 296 ? -3.672 26.516 14.961 1 98 296 MET A C 1
ATOM 2219 O O . MET A 1 296 ? -4.34 26.016 15.875 1 98 296 MET A O 1
ATOM 2223 N N . GLU A 1 297 ? -4.145 27.406 14.086 1 98.5 297 GLU A N 1
ATOM 2224 C CA . GLU A 1 297 ? -5.562 27.75 14.117 1 98.5 297 GLU A CA 1
ATOM 2225 C C . GLU A 1 297 ? -6.438 26.5 14.047 1 98.5 297 GLU A C 1
ATOM 2227 O O . GLU A 1 297 ? -7.367 26.344 14.844 1 98.5 297 GLU A O 1
ATOM 2232 N N . LYS A 1 298 ? -6.172 25.625 13.125 1 98.19 298 LYS A N 1
ATOM 2233 C CA . LYS A 1 298 ? -6.938 24.391 12.961 1 98.19 298 LYS A CA 1
ATOM 2234 C C . LYS A 1 298 ? -6.773 23.484 14.18 1 98.19 298 LYS A C 1
ATOM 2236 O O . LYS A 1 298 ? -7.723 22.812 14.586 1 98.19 298 LYS A O 1
ATOM 2241 N N . PHE A 1 299 ? -5.57 23.438 14.711 1 98.06 299 PHE A N 1
ATOM 2242 C CA . PHE A 1 299 ? -5.363 22.641 15.922 1 98.06 299 PHE A CA 1
ATOM 2243 C C . PHE A 1 299 ? -6.258 23.141 17.047 1 98.06 299 PHE A C 1
ATOM 2245 O O . PHE A 1 299 ? -6.914 22.344 17.719 1 98.06 299 PHE A O 1
ATOM 2252 N N . MET A 1 300 ? -6.332 24.422 17.219 1 98.25 300 MET A N 1
ATOM 2253 C CA . MET A 1 300 ? -7.035 25.031 18.344 1 98.25 300 MET A CA 1
ATOM 2254 C C . MET A 1 300 ? -8.547 24.953 18.156 1 98.25 300 MET A C 1
ATOM 2256 O O . MET A 1 300 ? -9.289 24.688 19.094 1 98.25 300 MET A O 1
ATOM 2260 N N . ASN A 1 301 ? -8.984 25.094 16.938 1 98 301 ASN A N 1
ATOM 2261 C CA . ASN A 1 301 ? -10.414 25.172 16.688 1 98 301 ASN A CA 1
ATOM 2262 C C . ASN A 1 301 ? -11.008 23.797 16.391 1 98 301 ASN A C 1
ATOM 2264 O O . ASN A 1 301 ? -12.219 23.594 16.516 1 98 301 ASN A O 1
ATOM 2268 N N . VAL A 1 302 ? -10.164 22.859 15.992 1 97.44 302 VAL A N 1
ATOM 2269 C CA . VAL A 1 302 ? -10.703 21.562 15.586 1 97.44 302 VAL A CA 1
ATOM 2270 C C . VAL A 1 302 ? -10.172 20.469 16.516 1 97.44 302 VAL A C 1
ATOM 2272 O O . VAL A 1 302 ? -10.922 19.891 17.297 1 97.44 302 VAL A O 1
ATOM 2275 N N . VAL A 1 303 ? -8.898 20.266 16.609 1 97.56 303 VAL A N 1
ATOM 2276 C CA . VAL A 1 303 ? -8.305 19.125 17.297 1 97.56 303 VAL A CA 1
ATOM 2277 C C . VAL A 1 303 ? -8.453 19.297 18.797 1 97.56 303 VAL A C 1
ATOM 2279 O O . VAL A 1 303 ? -8.992 18.406 19.484 1 97.56 303 VAL A O 1
ATOM 2282 N N . ALA A 1 304 ? -7.953 20.453 19.328 1 97.19 304 ALA A N 1
ATOM 2283 C CA . ALA A 1 304 ? -8.047 20.688 20.766 1 97.19 304 ALA A CA 1
ATOM 2284 C C . ALA A 1 304 ? -9.5 20.656 21.234 1 97.19 304 ALA A C 1
ATOM 2286 O O . ALA A 1 304 ? -9.805 20.078 22.281 1 97.19 304 ALA A O 1
ATOM 2287 N N . ARG A 1 305 ? -10.312 21.203 20.438 1 94.88 305 ARG A N 1
ATOM 2288 C CA . ARG A 1 305 ? -11.727 21.281 20.766 1 94.88 305 ARG A CA 1
ATOM 2289 C C . ARG A 1 305 ? -12.383 19.906 20.719 1 94.88 305 ARG A C 1
ATOM 2291 O O . ARG A 1 305 ? -13.148 19.531 21.625 1 94.88 305 ARG A O 1
ATOM 2298 N N . THR A 1 306 ? -12.109 19.141 19.703 1 91.75 306 THR A N 1
ATOM 2299 C CA . THR A 1 306 ? -12.766 17.859 19.469 1 91.75 306 THR A CA 1
ATOM 2300 C C . THR A 1 306 ? -12.195 16.781 20.375 1 91.75 306 THR A C 1
ATOM 2302 O O . THR A 1 306 ? -12.93 15.914 20.844 1 91.75 306 THR A O 1
ATOM 2305 N N . ALA A 1 307 ? -10.914 16.859 20.641 1 93.56 307 ALA A N 1
ATOM 2306 C CA . ALA A 1 307 ? -10.258 15.75 21.328 1 93.56 307 ALA A CA 1
ATOM 2307 C C . ALA A 1 307 ? -9.836 16.141 22.734 1 93.56 307 ALA A C 1
ATOM 2309 O O . ALA A 1 307 ? -9.391 15.305 23.516 1 93.56 307 ALA A O 1
ATOM 2310 N N . GLY A 1 308 ? -9.938 17.391 23.031 1 93.81 308 GLY A N 1
ATOM 2311 C CA . GLY A 1 308 ? -9.516 17.844 24.344 1 93.81 308 GLY A CA 1
ATOM 2312 C C . GLY A 1 308 ? -8.008 17.906 24.5 1 93.81 308 GLY A C 1
ATOM 2313 O O . GLY A 1 308 ? -7.488 17.812 25.609 1 93.81 308 GLY A O 1
ATOM 2314 N N . LEU A 1 309 ? -7.285 17.984 23.438 1 96.44 309 LEU A N 1
ATOM 2315 C CA . LEU A 1 309 ? -5.832 18.109 23.453 1 96.44 309 LEU A CA 1
ATOM 2316 C C . LEU A 1 309 ? -5.41 19.578 23.578 1 96.44 309 LEU A C 1
ATOM 2318 O O . LEU A 1 309 ? -4.852 20.141 22.641 1 96.44 309 LEU A O 1
ATOM 2322 N N . VAL A 1 310 ? -5.551 20.125 24.719 1 96.81 310 VAL A N 1
ATOM 2323 C CA . VAL A 1 310 ? -5.258 21.531 24.953 1 96.81 310 VAL A CA 1
ATOM 2324 C C . VAL A 1 310 ? -3.775 21.703 25.266 1 96.81 310 VAL A C 1
ATOM 2326 O O . VAL A 1 310 ? -3.268 21.125 26.234 1 96.81 310 VAL A O 1
ATOM 2329 N N . PRO A 1 311 ? -3.084 22.453 24.516 1 97.69 311 PRO A N 1
ATOM 2330 C CA . PRO A 1 311 ? -1.668 22.672 24.828 1 97.69 311 PRO A CA 1
ATOM 2331 C C . PRO A 1 311 ? -1.459 23.484 26.109 1 97.69 311 PRO A C 1
ATOM 2333 O O . PRO A 1 311 ? -2.348 24.234 26.516 1 97.69 311 PRO A O 1
ATOM 2336 N N . GLU A 1 312 ? -0.27 23.328 26.656 1 98.12 312 GLU A N 1
ATOM 2337 C CA . GLU A 1 312 ? 0.108 24.062 27.859 1 98.12 312 GLU A CA 1
ATOM 2338 C C . GLU A 1 312 ? 1.147 25.141 27.531 1 98.12 312 GLU A C 1
ATOM 2340 O O . GLU A 1 312 ? 1.364 26.062 28.328 1 98.12 312 GLU A O 1
ATOM 2345 N N . ALA A 1 313 ? 1.743 25.031 26.438 1 98.44 313 ALA A N 1
ATOM 2346 C CA . ALA A 1 313 ? 2.684 26.016 25.922 1 98.44 313 ALA A CA 1
ATOM 2347 C C . ALA A 1 313 ? 2.736 25.969 24.391 1 98.44 313 ALA A C 1
ATOM 2349 O O . ALA A 1 313 ? 2.418 24.938 23.781 1 98.44 313 ALA A O 1
ATOM 2350 N N . VAL A 1 314 ? 3.076 27.078 23.797 1 98.56 314 VAL A N 1
ATOM 2351 C CA . VAL A 1 314 ? 3.213 27.172 22.344 1 98.56 314 VAL A CA 1
ATOM 2352 C C . VAL A 1 314 ? 4.602 27.703 21.984 1 98.56 314 VAL A C 1
ATOM 2354 O O . VAL A 1 314 ? 5.051 28.703 22.547 1 98.56 314 VAL A O 1
ATOM 2357 N N . VAL A 1 315 ? 5.273 26.969 21.156 1 98.81 315 VAL A N 1
ATOM 2358 C CA . VAL A 1 315 ? 6.559 27.406 20.609 1 98.81 315 VAL A CA 1
ATOM 2359 C C . VAL A 1 315 ? 6.367 27.938 19.188 1 98.81 315 VAL A C 1
ATOM 2361 O O . VAL A 1 315 ? 5.742 27.281 18.359 1 98.81 315 VAL A O 1
ATOM 2364 N N . LEU A 1 316 ? 6.879 29.109 18.922 1 98.75 316 LEU A N 1
ATOM 2365 C CA . LEU A 1 316 ? 6.805 29.75 17.609 1 98.75 316 LEU A CA 1
ATOM 2366 C C . LEU A 1 316 ? 8.18 29.812 16.953 1 98.75 316 LEU A C 1
ATOM 2368 O O . LEU A 1 316 ? 9.031 30.594 17.359 1 98.75 316 LEU A O 1
ATOM 2372 N N . VAL A 1 317 ? 8.328 29.031 15.922 1 98.56 317 VAL A N 1
ATOM 2373 C CA . VAL A 1 317 ? 9.633 28.891 15.266 1 98.56 317 VAL A CA 1
ATOM 2374 C C . VAL A 1 317 ? 9.773 29.953 14.18 1 98.56 317 VAL A C 1
ATOM 2376 O O . VAL A 1 317 ? 8.852 30.172 13.391 1 98.56 317 VAL A O 1
ATOM 2379 N N . ALA A 1 318 ? 10.914 30.578 14.125 1 98 318 ALA A N 1
ATOM 2380 C CA . ALA A 1 318 ? 11.281 31.547 13.094 1 98 318 ALA A CA 1
ATOM 2381 C C . ALA A 1 318 ? 12.742 31.375 12.688 1 98 318 ALA A C 1
ATOM 2383 O O . ALA A 1 318 ? 13.516 30.719 13.383 1 98 318 ALA A O 1
ATOM 2384 N N . THR A 1 319 ? 13.055 31.891 11.555 1 97.44 319 THR A N 1
ATOM 2385 C CA . THR A 1 319 ? 14.438 32 11.094 1 97.44 319 THR A CA 1
ATOM 2386 C C . THR A 1 319 ? 14.719 33.375 10.531 1 97.44 319 THR A C 1
ATOM 2388 O O . THR A 1 319 ? 13.797 34.094 10.102 1 97.44 319 THR A O 1
ATOM 2391 N N . LEU A 1 320 ? 16 33.719 10.578 1 97.56 320 LEU A N 1
ATOM 2392 C CA . LEU A 1 320 ? 16.375 35 9.992 1 97.56 320 LEU A CA 1
ATOM 2393 C C . LEU A 1 320 ? 16.125 35 8.492 1 97.56 320 LEU A C 1
ATOM 2395 O O . LEU A 1 320 ? 15.719 36.031 7.93 1 97.56 320 LEU A O 1
ATOM 2399 N N . ARG A 1 321 ? 16.359 33.906 7.863 1 96.19 321 ARG A N 1
ATOM 2400 C CA . ARG A 1 321 ? 16.094 33.812 6.434 1 96.19 321 ARG A CA 1
ATOM 2401 C C . ARG A 1 321 ? 14.617 34.062 6.137 1 96.19 321 ARG A C 1
ATOM 2403 O O . ARG A 1 321 ? 14.297 34.75 5.164 1 96.19 321 ARG A O 1
ATOM 2410 N N . ALA A 1 322 ? 13.773 33.562 6.953 1 96.69 322 ALA A N 1
ATOM 2411 C CA . ALA A 1 322 ? 12.344 33.781 6.75 1 96.69 322 ALA A CA 1
ATOM 2412 C C . ALA A 1 322 ? 11.977 35.25 6.973 1 96.69 322 ALA A C 1
ATOM 2414 O O . ALA A 1 322 ? 11.172 35.812 6.227 1 96.69 322 ALA A O 1
ATOM 2415 N N . LEU A 1 323 ? 12.531 35.812 7.977 1 98 323 LEU A N 1
ATOM 2416 C CA . LEU A 1 323 ? 12.234 37.219 8.273 1 98 323 LEU A CA 1
ATOM 2417 C C . LEU A 1 323 ? 12.75 38.125 7.16 1 98 323 LEU A C 1
ATOM 2419 O O . LEU A 1 323 ? 12.078 39.094 6.781 1 98 323 LEU A O 1
ATOM 2423 N N . ARG A 1 324 ? 13.953 37.844 6.633 1 97.12 324 ARG A N 1
ATOM 2424 C CA . ARG A 1 324 ? 14.453 38.562 5.477 1 97.12 324 ARG A CA 1
ATOM 2425 C C . ARG A 1 324 ? 13.492 38.469 4.301 1 97.12 324 ARG A C 1
ATOM 2427 O O . ARG A 1 324 ? 13.172 39.469 3.66 1 97.12 324 ARG A O 1
ATOM 2434 N N . TYR A 1 325 ? 13.062 37.219 4.051 1 97.31 325 TYR A N 1
ATOM 2435 C CA . TYR A 1 325 ? 12.156 36.938 2.943 1 97.31 325 TYR A CA 1
ATOM 2436 C C . TYR A 1 325 ? 10.859 37.75 3.094 1 97.31 325 TYR A C 1
ATOM 2438 O O . TYR A 1 325 ? 10.414 38.406 2.158 1 97.31 325 TYR A O 1
ATOM 2446 N N . HIS A 1 326 ? 10.273 37.75 4.238 1 97.69 326 HIS A N 1
ATOM 2447 C CA . HIS A 1 326 ? 9.008 38.438 4.496 1 97.69 326 HIS A CA 1
ATOM 2448 C C . HIS A 1 326 ? 9.195 39.938 4.621 1 97.69 326 HIS A C 1
ATOM 2450 O O . HIS A 1 326 ? 8.227 40.719 4.57 1 97.69 326 HIS A O 1
ATOM 2456 N N . GLY A 1 327 ? 10.398 40.312 4.801 1 97.44 327 GLY A N 1
ATOM 2457 C CA . GLY A 1 327 ? 10.742 41.75 4.762 1 97.44 327 GLY A CA 1
ATOM 2458 C C . GLY A 1 327 ? 10.945 42.25 3.354 1 97.44 327 GLY A C 1
ATOM 2459 O O . GLY A 1 327 ? 11.195 43.469 3.162 1 97.44 327 GLY A O 1
ATOM 2460 N N . GLY A 1 328 ? 10.961 41.406 2.406 1 95.62 328 GLY A N 1
ATOM 2461 C CA . GLY A 1 328 ? 11 41.812 1.013 1 95.62 328 GLY A CA 1
ATOM 2462 C C . GLY A 1 328 ? 12.297 41.469 0.32 1 95.62 328 GLY A C 1
ATOM 2463 O O . GLY A 1 328 ? 12.523 41.844 -0.832 1 95.62 328 GLY A O 1
ATOM 2464 N N . GLN A 1 329 ? 13.055 40.719 0.971 1 94.06 329 GLN A N 1
ATOM 2465 C CA . GLN A 1 329 ? 14.344 40.375 0.373 1 94.06 329 GLN A CA 1
ATOM 2466 C C . GLN A 1 329 ? 14.266 39.062 -0.374 1 94.06 329 GLN A C 1
ATOM 2468 O O . GLN A 1 329 ? 13.938 38.031 0.214 1 94.06 329 GLN A O 1
ATOM 2473 N N . ASP A 1 330 ? 14.719 39.031 -1.671 1 92.94 330 ASP A N 1
ATOM 2474 C CA . ASP A 1 330 ? 14.727 37.781 -2.465 1 92.94 330 ASP A CA 1
ATOM 2475 C C . ASP A 1 330 ? 15.945 36.938 -2.133 1 92.94 330 ASP A C 1
ATOM 2477 O O . ASP A 1 330 ? 15.828 35.719 -1.967 1 92.94 330 ASP A O 1
ATOM 2481 N N . ALA A 1 331 ? 17.078 37.594 -2.072 1 93.06 331 ALA A N 1
ATOM 2482 C CA . ALA A 1 331 ? 18.297 36.875 -1.679 1 93.06 331 ALA A CA 1
ATOM 2483 C C . ALA A 1 331 ? 18.344 36.656 -0.167 1 93.06 331 ALA A C 1
ATOM 2485 O O . ALA A 1 331 ? 19.266 37.125 0.499 1 93.06 331 ALA A O 1
ATOM 2486 N N . TYR A 1 332 ? 17.438 35.906 0.328 1 92.56 332 TYR A N 1
ATOM 2487 C CA . TYR A 1 332 ? 17.156 35.844 1.761 1 92.56 332 TYR A CA 1
ATOM 2488 C C . TYR A 1 332 ? 18.234 35.031 2.488 1 92.56 332 TYR A C 1
ATOM 2490 O O . TYR A 1 332 ? 18.234 34.969 3.721 1 92.56 332 TYR A O 1
ATOM 2498 N N . GLU A 1 333 ? 19.203 34.5 1.783 1 91.69 333 GLU A N 1
ATOM 2499 C CA . GLU A 1 333 ? 20.344 33.844 2.404 1 91.69 333 GLU A CA 1
ATOM 2500 C C . GLU A 1 333 ? 21.375 34.875 2.891 1 91.69 333 GLU A C 1
ATOM 2502 O O . GLU A 1 333 ? 22.203 34.531 3.75 1 91.69 333 GLU A O 1
ATOM 2507 N N . MET A 1 334 ? 21.344 36.094 2.34 1 93.44 334 MET A N 1
ATOM 2508 C CA . MET A 1 334 ? 22.312 37.125 2.68 1 93.44 334 MET A CA 1
ATOM 2509 C C . MET A 1 334 ? 21.781 38 3.809 1 93.44 334 MET A C 1
ATOM 2511 O O . MET A 1 334 ? 20.609 38.438 3.787 1 93.44 334 MET A O 1
ATOM 2515 N N . PRO A 1 335 ? 22.656 38.344 4.73 1 95.88 335 PRO A N 1
ATOM 2516 C CA . PRO A 1 335 ? 22.219 39.188 5.832 1 95.88 335 PRO A CA 1
ATOM 2517 C C . PRO A 1 335 ? 21.703 40.562 5.359 1 95.88 335 PRO A C 1
ATOM 2519 O O . PRO A 1 335 ? 22.266 41.125 4.426 1 95.88 335 PRO A O 1
ATOM 2522 N N . ASP A 1 336 ? 20.672 41.031 5.969 1 96.88 336 ASP A N 1
ATOM 2523 C CA . ASP A 1 336 ? 20.047 42.344 5.746 1 96.88 336 ASP A CA 1
ATOM 2524 C C . ASP A 1 336 ? 19.219 42.75 6.949 1 96.88 336 ASP A C 1
ATOM 2526 O O . ASP A 1 336 ? 18 42.562 6.973 1 96.88 336 ASP A O 1
ATOM 2530 N N . PRO A 1 337 ? 19.812 43.469 7.879 1 97.31 337 PRO A N 1
ATOM 2531 C CA . PRO A 1 337 ? 19.109 43.844 9.102 1 97.31 337 PRO A CA 1
ATOM 2532 C C . PRO A 1 337 ? 17.828 44.656 8.82 1 97.31 337 PRO A C 1
ATOM 2534 O O . PRO A 1 337 ? 16.844 44.531 9.555 1 97.31 337 PRO A O 1
ATOM 2537 N N . LYS A 1 338 ? 17.828 45.5 7.781 1 97.88 338 LYS A N 1
ATOM 2538 C CA . LYS A 1 338 ? 16.641 46.281 7.449 1 97.88 338 LYS A CA 1
ATOM 2539 C C . LYS A 1 338 ? 15.5 45.375 6.992 1 97.88 338 LYS A C 1
ATOM 2541 O O . LYS A 1 338 ? 14.336 45.625 7.332 1 97.88 338 LYS A O 1
ATOM 2546 N N . ALA A 1 339 ? 15.828 44.438 6.234 1 97.81 339 ALA A N 1
ATOM 2547 C CA . ALA A 1 339 ? 14.812 43.469 5.809 1 97.81 339 ALA A CA 1
ATOM 2548 C C . ALA A 1 339 ? 14.258 42.688 7 1 97.81 339 ALA A C 1
ATOM 2550 O O . ALA A 1 339 ? 13.062 42.406 7.062 1 97.81 339 ALA A O 1
ATOM 2551 N N . VAL A 1 340 ? 15.156 42.281 7.902 1 98.31 340 VAL A N 1
ATOM 2552 C CA . VAL A 1 340 ? 14.727 41.594 9.102 1 98.31 340 VAL A CA 1
ATOM 2553 C C . VAL A 1 340 ? 13.766 42.469 9.898 1 98.31 340 VAL A C 1
ATOM 2555 O O . VAL A 1 340 ? 12.719 42 10.359 1 98.31 340 VAL A O 1
ATOM 2558 N N . GLU A 1 341 ? 14.117 43.719 10.031 1 98.12 341 GLU A N 1
ATOM 2559 C CA . GLU A 1 341 ? 13.266 44.656 10.758 1 98.12 341 GLU A CA 1
ATOM 2560 C C . GLU A 1 341 ? 11.875 44.719 10.141 1 98.12 341 GLU A C 1
ATOM 2562 O O . GLU A 1 341 ? 10.867 44.688 10.859 1 98.12 341 GLU A O 1
ATOM 2567 N N . ARG A 1 342 ? 11.805 44.812 8.852 1 98.12 342 ARG A N 1
ATOM 2568 C CA . ARG A 1 342 ? 10.516 44.844 8.164 1 98.12 342 ARG A CA 1
ATOM 2569 C C . ARG A 1 342 ? 9.781 43.531 8.328 1 98.12 342 ARG A C 1
ATOM 2571 O O . ARG A 1 342 ? 8.562 43.5 8.477 1 98.12 342 ARG A O 1
ATOM 2578 N N . GLY A 1 343 ? 10.547 42.5 8.312 1 98.31 343 GLY A N 1
ATOM 2579 C CA . GLY A 1 343 ? 9.984 41.156 8.414 1 98.31 343 GLY A CA 1
ATOM 2580 C C . GLY A 1 343 ? 9.398 40.844 9.781 1 98.31 343 GLY A C 1
ATOM 2581 O O . GLY A 1 343 ? 8.594 39.938 9.93 1 98.31 343 GLY A O 1
ATOM 2582 N N . LEU A 1 344 ? 9.773 41.594 10.766 1 98.56 344 LEU A N 1
ATOM 2583 C CA . LEU A 1 344 ? 9.258 41.406 12.117 1 98.56 344 LEU A CA 1
ATOM 2584 C C . LEU A 1 344 ? 7.742 41.594 12.148 1 98.56 344 LEU A C 1
ATOM 2586 O O . LEU A 1 344 ? 7.066 41.062 13.039 1 98.56 344 LEU A O 1
ATOM 2590 N N . ALA A 1 345 ? 7.215 42.312 11.18 1 98.38 345 ALA A N 1
ATOM 2591 C CA . ALA A 1 345 ? 5.766 42.469 11.094 1 98.38 345 ALA A CA 1
ATOM 2592 C C . ALA A 1 345 ? 5.066 41.125 10.922 1 98.38 345 ALA A C 1
ATOM 2594 O O . ALA A 1 345 ? 3.961 40.938 11.43 1 98.38 345 ALA A O 1
ATOM 2595 N N . ASN A 1 346 ? 5.688 40.25 10.117 1 98.5 346 ASN A N 1
ATOM 2596 C CA . ASN A 1 346 ? 5.148 38.906 9.969 1 98.5 346 ASN A CA 1
ATOM 2597 C C . ASN A 1 346 ? 5.176 38.156 11.297 1 98.5 346 ASN A C 1
ATOM 2599 O O . ASN A 1 346 ? 4.172 37.562 11.695 1 98.5 346 ASN A O 1
ATOM 2603 N N . LEU A 1 347 ? 6.285 38.125 11.961 1 98.69 347 LEU A N 1
ATOM 2604 C CA . LEU A 1 347 ? 6.418 37.5 13.266 1 98.69 347 LEU A CA 1
ATOM 2605 C C . LEU A 1 347 ? 5.391 38.062 14.242 1 98.69 347 LEU A C 1
ATOM 2607 O O . LEU A 1 347 ? 4.793 37.312 15.023 1 98.69 347 LEU A O 1
ATOM 2611 N N . GLU A 1 348 ? 5.227 39.344 14.203 1 98.62 348 GLU A N 1
ATOM 2612 C CA . GLU A 1 348 ? 4.281 40 15.094 1 98.62 348 GLU A CA 1
ATOM 2613 C C . GLU A 1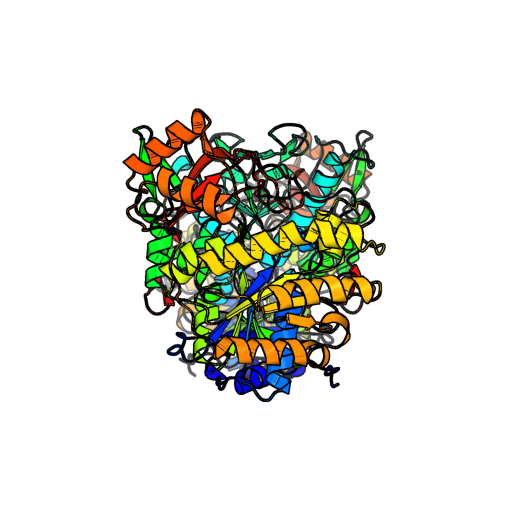 348 ? 2.867 39.469 14.898 1 98.62 348 GLU A C 1
ATOM 2615 O O . GLU A 1 348 ? 2.158 39.188 15.875 1 98.62 348 GLU A O 1
ATOM 2620 N N . LYS A 1 349 ? 2.465 39.344 13.68 1 98.69 349 LYS A N 1
ATOM 2621 C CA . LYS A 1 349 ? 1.124 38.812 13.43 1 98.69 349 LYS A CA 1
ATOM 2622 C C . LYS A 1 349 ? 0.973 37.406 13.953 1 98.69 349 LYS A C 1
ATOM 2624 O O . LYS A 1 349 ? -0.086 37.031 14.469 1 98.69 349 LYS A O 1
ATOM 2629 N N . HIS A 1 350 ? 1.951 36.594 13.797 1 98.69 350 HIS A N 1
ATOM 2630 C CA . HIS A 1 350 ? 1.901 35.25 14.297 1 98.69 350 HIS A CA 1
ATOM 2631 C C . HIS A 1 350 ? 1.876 35.219 15.82 1 98.69 350 HIS A C 1
ATOM 2633 O O . HIS A 1 350 ? 1.224 34.344 16.422 1 98.69 350 HIS A O 1
ATOM 2639 N N . VAL A 1 351 ? 2.594 36.094 16.469 1 98.69 351 VAL A N 1
ATOM 2640 C CA . VAL A 1 351 ? 2.498 36.219 17.922 1 98.69 351 VAL A CA 1
ATOM 2641 C C . VAL A 1 351 ? 1.063 36.594 18.312 1 98.69 351 VAL A C 1
ATOM 2643 O O . VAL A 1 351 ? 0.497 35.969 19.234 1 98.69 351 VAL A O 1
ATOM 2646 N N . GLU A 1 352 ? 0.479 37.531 17.625 1 98.56 352 GLU A N 1
ATOM 2647 C CA . GLU A 1 352 ? -0.906 37.906 17.859 1 98.56 352 GLU A CA 1
ATOM 2648 C C . GLU A 1 352 ? -1.848 36.719 17.734 1 98.56 352 GLU A C 1
ATOM 2650 O O . GLU A 1 352 ? -2.791 36.562 18.516 1 98.56 352 GLU A O 1
ATOM 2655 N N . ASN A 1 353 ? -1.621 35.938 16.688 1 98.62 353 ASN A N 1
ATOM 2656 C CA . ASN A 1 353 ? -2.451 34.75 16.484 1 98.62 353 ASN A CA 1
ATOM 2657 C C . ASN A 1 353 ? -2.381 33.812 17.672 1 98.62 353 ASN A C 1
ATOM 2659 O O . ASN A 1 353 ? -3.395 33.25 18.078 1 98.62 353 ASN A O 1
ATOM 2663 N N . VAL A 1 354 ? -1.166 33.594 18.172 1 98.38 354 VAL A N 1
ATOM 2664 C CA . VAL A 1 354 ? -1.009 32.75 19.344 1 98.38 354 VAL A CA 1
ATOM 2665 C C . VAL A 1 354 ? -1.772 33.344 20.531 1 98.38 354 VAL A C 1
ATOM 2667 O O . VAL A 1 354 ? -2.455 32.625 21.266 1 98.38 354 VAL A O 1
ATOM 2670 N N . GLU A 1 355 ? -1.693 34.625 20.672 1 97.56 355 GLU A N 1
ATOM 2671 C CA . GLU A 1 355 ? -2.338 35.312 21.781 1 97.56 355 GLU A CA 1
ATOM 2672 C C . GLU A 1 355 ? -3.857 35.25 21.672 1 97.56 355 GLU A C 1
ATOM 2674 O O . GLU A 1 355 ? -4.562 35.219 22.672 1 97.56 355 GLU A O 1
ATOM 2679 N N . LEU A 1 356 ? -4.344 35.219 20.438 1 97.75 356 LEU A N 1
ATOM 2680 C CA . LEU A 1 356 ? -5.777 35.125 20.188 1 97.75 356 LEU A CA 1
ATOM 2681 C C . LEU A 1 356 ? -6.363 33.906 20.891 1 97.75 356 LEU A C 1
ATOM 2683 O O . LEU A 1 356 ? -7.535 33.906 21.266 1 97.75 356 LEU A O 1
ATOM 2687 N N . PHE A 1 357 ? -5.551 32.906 21.094 1 97.94 357 PHE A N 1
ATOM 2688 C CA . PHE A 1 357 ? -6.047 31.641 21.672 1 97.94 357 PHE A CA 1
ATOM 2689 C C . PHE A 1 357 ? -5.652 31.531 23.141 1 97.94 357 PHE A C 1
ATOM 2691 O O . PHE A 1 357 ? -5.805 30.469 23.75 1 97.94 357 PHE A O 1
ATOM 2698 N N . GLY A 1 358 ? -5.027 32.594 23.688 1 97 358 GLY A N 1
ATOM 2699 C CA . GLY A 1 358 ? -4.836 32.656 25.125 1 97 358 GLY A CA 1
ATOM 2700 C C . GLY A 1 358 ? -3.439 32.281 25.562 1 97 358 GLY A C 1
ATOM 2701 O O . GLY A 1 358 ? -3.229 31.906 26.734 1 97 358 GLY A O 1
ATOM 2702 N N . TYR A 1 359 ? -2.455 32.344 24.672 1 97.56 359 TYR A N 1
ATOM 2703 C CA . TYR A 1 359 ? -1.096 31.922 25 1 97.56 359 TYR A CA 1
ATOM 2704 C C . TYR A 1 359 ? -0.097 33.031 24.672 1 97.56 359 TYR A C 1
ATOM 2706 O O . TYR A 1 359 ? -0.393 33.938 23.875 1 97.56 359 TYR A O 1
ATOM 2714 N N . ARG A 1 360 ? 0.978 33.062 25.344 1 96.88 360 ARG A N 1
ATOM 2715 C CA . ARG A 1 360 ? 2.182 33.781 24.953 1 96.88 360 ARG A CA 1
ATOM 2716 C C . ARG A 1 360 ? 3.258 32.844 24.453 1 96.88 360 ARG A C 1
ATOM 2718 O O . ARG A 1 360 ? 3.676 31.922 25.172 1 96.88 360 ARG A O 1
ATOM 2725 N N . PRO A 1 361 ? 3.686 33.031 23.281 1 98.25 361 PRO A N 1
ATOM 2726 C CA . PRO A 1 361 ? 4.586 32.031 22.703 1 98.25 361 PRO A CA 1
ATOM 2727 C C . PRO A 1 361 ? 6.02 32.156 23.203 1 98.25 361 PRO A C 1
ATOM 2729 O O . PRO A 1 361 ? 6.434 33.25 23.609 1 98.25 361 PRO A O 1
ATOM 2732 N N . VAL A 1 362 ? 6.719 31.047 23.219 1 98.81 362 VAL A N 1
ATOM 2733 C CA . VAL A 1 362 ? 8.18 31.062 23.25 1 98.81 362 VAL A CA 1
ATOM 2734 C C . VAL A 1 362 ? 8.719 31.172 21.828 1 98.81 362 VAL A C 1
ATOM 2736 O O . VAL A 1 362 ? 8.484 30.297 21 1 98.81 362 VAL A O 1
ATOM 2739 N N . ILE A 1 363 ? 9.438 32.25 21.547 1 98.81 363 ILE A N 1
ATOM 2740 C CA . ILE A 1 363 ? 10.023 32.406 20.219 1 98.81 363 ILE A CA 1
ATOM 2741 C C . ILE A 1 363 ? 11.305 31.594 20.125 1 98.81 363 ILE A C 1
ATOM 2743 O O . ILE A 1 363 ? 12.242 31.781 20.906 1 98.81 363 ILE A O 1
ATOM 2747 N N . ALA A 1 364 ? 11.297 30.609 19.266 1 98.81 364 ALA A N 1
ATOM 2748 C CA . ALA A 1 364 ? 12.477 29.812 18.953 1 98.81 364 ALA A CA 1
ATOM 2749 C C . ALA A 1 364 ? 13.109 30.281 17.641 1 98.81 364 ALA A C 1
ATOM 2751 O O . ALA A 1 364 ? 12.547 30.078 16.562 1 98.81 364 ALA A O 1
ATOM 2752 N N . LEU A 1 365 ? 14.266 30.875 17.719 1 98.56 365 LEU A N 1
ATOM 2753 C CA . LEU A 1 365 ? 14.992 31.297 16.531 1 98.56 365 LEU A CA 1
ATOM 2754 C C . LEU A 1 365 ? 16 30.234 16.109 1 98.56 365 LEU A C 1
ATOM 2756 O O . LEU A 1 365 ? 17.062 30.094 16.719 1 98.56 365 LEU A O 1
ATOM 2760 N N . ASN A 1 366 ? 15.648 29.5 15.031 1 97.19 366 ASN A N 1
ATOM 2761 C CA . ASN A 1 366 ? 16.578 28.5 14.508 1 97.19 366 ASN A CA 1
ATOM 2762 C C . ASN A 1 366 ? 17.797 29.172 13.844 1 97.19 366 ASN A C 1
ATOM 2764 O O . ASN A 1 366 ? 17.641 29.984 12.938 1 97.19 366 ASN A O 1
ATOM 2768 N N . ARG A 1 367 ? 18.922 28.75 14.273 1 95.06 367 ARG A N 1
ATOM 2769 C CA . ARG A 1 367 ? 20.156 29.391 13.844 1 95.06 367 ARG A CA 1
ATOM 2770 C C . ARG A 1 367 ? 20.75 28.656 12.641 1 95.06 367 ARG A C 1
ATOM 2772 O O . ARG A 1 367 ? 20.781 27.438 12.602 1 95.06 367 ARG A O 1
ATOM 2779 N N . PHE A 1 368 ? 21.203 29.453 11.734 1 91.38 368 PHE A N 1
ATOM 2780 C CA . PHE A 1 368 ? 21.953 28.969 10.594 1 91.38 368 PHE A CA 1
ATOM 2781 C C . PHE A 1 368 ? 23.359 29.578 10.586 1 91.38 368 PHE A C 1
ATOM 2783 O O . PHE A 1 368 ? 23.594 30.625 11.188 1 91.38 368 PHE A O 1
ATOM 2790 N N . PRO A 1 369 ? 24.25 28.953 9.93 1 87.38 369 PRO A N 1
ATOM 2791 C CA . PRO A 1 369 ? 25.641 29.422 9.945 1 87.38 369 PRO A CA 1
ATOM 2792 C C . PRO A 1 369 ? 25.812 30.828 9.383 1 87.38 369 PRO A C 1
ATOM 2794 O O . PRO A 1 369 ? 26.703 31.562 9.805 1 87.38 369 PRO A O 1
ATOM 2797 N N . THR A 1 370 ? 25 31.266 8.57 1 88.12 370 THR A N 1
ATOM 2798 C CA . THR A 1 370 ? 25.156 32.562 7.883 1 88.12 370 THR A CA 1
ATOM 2799 C C . THR A 1 370 ? 24.438 33.656 8.625 1 88.12 370 THR A C 1
ATOM 2801 O O . THR A 1 370 ? 24.484 34.812 8.227 1 88.12 370 THR A O 1
ATOM 2804 N N . ASP A 1 371 ? 23.828 33.344 9.695 1 94.75 371 ASP A N 1
ATOM 2805 C CA . ASP A 1 371 ? 23.047 34.344 10.438 1 94.75 371 ASP A CA 1
ATOM 2806 C C . ASP A 1 371 ? 23.953 35.344 11.125 1 94.75 371 ASP A C 1
ATOM 2808 O O . ASP A 1 371 ? 24.922 34.969 11.781 1 94.75 371 ASP A O 1
ATOM 2812 N N . ALA A 1 372 ? 23.625 36.625 11 1 96.12 372 ALA A N 1
ATOM 2813 C CA . ALA A 1 372 ? 24.406 37.688 11.625 1 96.12 372 ALA A CA 1
ATOM 2814 C C . ALA A 1 372 ? 23.906 37.969 13.031 1 96.12 372 ALA A C 1
ATOM 2816 O O . ALA A 1 372 ? 22.703 37.969 13.289 1 96.12 372 ALA A O 1
ATOM 2817 N N . GLU A 1 373 ? 24.828 38.312 13.883 1 96.88 373 GLU A N 1
ATOM 2818 C CA . GLU A 1 373 ? 24.5 38.594 15.281 1 96.88 373 GLU A CA 1
ATOM 2819 C C . GLU A 1 373 ? 23.609 39.812 15.406 1 96.88 373 GLU A C 1
ATOM 2821 O O . GLU A 1 373 ? 22.734 39.875 16.281 1 96.88 373 GLU A O 1
ATOM 2826 N N . GLU A 1 374 ? 23.891 40.75 14.57 1 97.44 374 GLU A N 1
ATOM 2827 C CA . GLU A 1 374 ? 23.078 41.969 14.594 1 97.44 374 GLU A CA 1
ATOM 2828 C C . GLU A 1 374 ? 21.609 41.656 14.297 1 97.44 374 GLU A C 1
ATOM 2830 O O . GLU A 1 374 ? 20.719 42.281 14.852 1 97.44 374 GLU A O 1
ATOM 2835 N N . GLU A 1 375 ? 21.406 40.781 13.438 1 98.25 375 GLU A N 1
ATOM 2836 C CA . GLU A 1 375 ? 20.047 40.375 13.078 1 98.25 375 GLU A CA 1
ATOM 2837 C C . GLU A 1 375 ? 19.391 39.594 14.211 1 98.25 375 GLU A C 1
ATOM 2839 O O . GLU A 1 375 ? 18.188 39.75 14.469 1 98.25 375 GLU A O 1
ATOM 2844 N N . VAL A 1 376 ? 20.125 38.75 14.852 1 98.12 376 VAL A N 1
ATOM 2845 C CA . VAL A 1 376 ? 19.625 38 16 1 98.12 376 VAL A CA 1
ATOM 2846 C C . VAL A 1 376 ? 19.172 38.969 17.078 1 98.12 376 VAL A C 1
ATOM 2848 O O . VAL A 1 376 ? 18.109 38.781 17.703 1 98.12 376 VAL A O 1
ATOM 2851 N N . ALA A 1 377 ? 19.922 40 17.25 1 98.12 377 ALA A N 1
ATOM 2852 C CA . ALA A 1 377 ? 19.625 41.031 18.281 1 98.12 377 ALA A CA 1
ATOM 2853 C C . ALA A 1 377 ? 18.297 41.719 18 1 98.12 377 ALA A C 1
ATOM 2855 O O . ALA A 1 377 ? 17.578 42.094 18.922 1 98.12 377 ALA A O 1
ATOM 2856 N N . LEU A 1 378 ? 18.016 41.906 16.75 1 98.31 378 LEU A N 1
ATOM 2857 C CA . LEU A 1 378 ? 16.75 42.531 16.375 1 98.31 378 LEU A CA 1
ATOM 2858 C C . LEU A 1 378 ? 15.57 41.688 16.844 1 98.31 378 LEU A C 1
ATOM 2860 O O . LEU A 1 378 ? 14.594 42.219 17.375 1 98.31 378 LEU A O 1
ATOM 2864 N N . VAL A 1 379 ? 15.664 40.375 16.672 1 98.56 379 VAL A N 1
ATOM 2865 C CA . VAL A 1 379 ? 14.578 39.469 17.062 1 98.56 379 VAL A CA 1
ATOM 2866 C C . VAL A 1 379 ? 14.5 39.406 18.578 1 98.56 379 VAL A C 1
ATOM 2868 O O . VAL A 1 379 ? 13.406 39.375 19.141 1 98.56 379 VAL A O 1
ATOM 2871 N N . GLN A 1 380 ? 15.641 39.312 19.188 1 98.31 380 GLN A N 1
ATOM 2872 C CA . GLN A 1 380 ? 15.688 39.312 20.641 1 98.31 380 GLN A CA 1
ATOM 2873 C C . GLN A 1 380 ? 15.078 40.594 21.219 1 98.31 380 GLN A C 1
ATOM 2875 O O . GLN A 1 380 ? 14.312 40.531 22.188 1 98.31 380 GLN A O 1
ATOM 2880 N N . GLY A 1 381 ? 15.469 41.719 20.641 1 98.38 381 GLY A N 1
ATOM 2881 C CA . GLY A 1 381 ? 14.891 43 21.047 1 98.38 381 GLY A CA 1
ATOM 2882 C C . GLY A 1 381 ? 13.383 43.031 20.906 1 98.38 381 GLY A C 1
ATOM 2883 O O . GLY A 1 381 ? 12.68 43.531 21.781 1 98.38 381 GLY A O 1
ATOM 2884 N N . PHE A 1 382 ? 12.93 42.562 19.812 1 98.19 382 PHE A N 1
ATOM 2885 C CA . PHE A 1 382 ? 11.492 42.469 19.562 1 98.19 382 PHE A CA 1
ATOM 2886 C C . PHE A 1 382 ? 10.812 41.688 20.688 1 98.19 382 PHE A C 1
ATOM 2888 O O . PHE A 1 382 ? 9.781 42.125 21.203 1 98.19 382 PHE A O 1
ATOM 2895 N N . ALA A 1 383 ? 11.328 40.531 21.047 1 98.5 383 ALA A N 1
ATOM 2896 C CA . ALA A 1 383 ? 10.781 39.656 22.094 1 98.5 383 ALA A CA 1
ATOM 2897 C C . ALA A 1 383 ? 10.789 40.375 23.453 1 98.5 383 ALA A C 1
ATOM 2899 O O . ALA A 1 383 ? 9.805 40.344 24.188 1 98.5 383 ALA A O 1
ATOM 2900 N N . GLU A 1 384 ? 11.875 41.031 23.734 1 97.94 384 GLU A N 1
ATOM 2901 C CA . GLU A 1 384 ? 12.039 41.719 25.016 1 97.94 384 GLU A CA 1
ATOM 2902 C C . GLU A 1 384 ? 11.031 42.875 25.156 1 97.94 384 GLU A C 1
ATOM 2904 O O . GLU A 1 384 ? 10.422 43.031 26.219 1 97.94 384 GLU A O 1
ATOM 2909 N N . GLU A 1 385 ? 10.922 43.562 24.156 1 97.75 385 GLU A N 1
ATOM 2910 C CA . GLU A 1 385 ? 9.992 44.688 24.172 1 97.75 385 GLU A CA 1
ATOM 2911 C C . GLU A 1 385 ? 8.57 44.219 24.453 1 97.75 385 GLU A C 1
ATOM 2913 O O . GLU A 1 385 ? 7.785 44.969 25.062 1 97.75 385 GLU A O 1
ATOM 2918 N N . ARG A 1 386 ? 8.273 43.094 24.078 1 96.5 386 ARG A N 1
ATOM 2919 C CA . ARG A 1 386 ? 6.91 42.562 24.203 1 96.5 386 ARG A CA 1
ATOM 2920 C C . ARG A 1 386 ? 6.789 41.625 25.391 1 96.5 386 ARG A C 1
ATOM 2922 O O . ARG A 1 386 ? 5.719 41.062 25.641 1 96.5 386 ARG A O 1
ATOM 2929 N N . GLY A 1 387 ? 7.863 41.406 26.062 1 96.62 387 GLY A N 1
ATOM 2930 C CA . GLY A 1 387 ? 7.863 40.5 27.219 1 96.62 387 GLY A CA 1
ATOM 2931 C C . GLY A 1 387 ? 7.703 39.062 26.859 1 96.62 387 GLY A C 1
ATOM 2932 O O . GLY A 1 387 ? 7.086 38.281 27.609 1 96.62 387 GLY A O 1
ATOM 2933 N N . LEU A 1 388 ? 8.156 38.688 25.688 1 98.19 388 LEU A N 1
ATOM 2934 C CA . LEU A 1 388 ? 8.047 37.312 25.25 1 98.19 388 LEU A CA 1
ATOM 2935 C C . LEU A 1 388 ? 9.32 36.531 25.578 1 98.19 388 LEU A C 1
ATOM 2937 O O . LEU A 1 388 ? 10.414 37.125 25.578 1 98.19 388 LEU A O 1
ATOM 2941 N N . LEU A 1 389 ? 9.148 35.281 25.891 1 98.31 389 LEU A N 1
ATOM 2942 C CA . LEU A 1 389 ? 10.305 34.406 26.047 1 98.31 389 LEU A CA 1
ATOM 2943 C C . LEU A 1 389 ? 10.969 34.125 24.703 1 98.31 389 LEU A C 1
ATOM 2945 O O . LEU A 1 389 ? 10.281 34 23.688 1 98.31 389 LEU A O 1
ATOM 2949 N N . PHE A 1 390 ? 12.266 34.125 24.703 1 98.44 390 PHE A N 1
ATOM 2950 C CA . PHE A 1 390 ? 13.055 34 23.484 1 98.44 390 PHE A CA 1
ATOM 2951 C C . PHE A 1 390 ? 14.219 33.031 23.719 1 98.44 390 PHE A C 1
ATOM 2953 O O . PHE A 1 390 ? 14.844 33.031 24.781 1 98.44 390 PHE A O 1
ATOM 2960 N N . ALA A 1 391 ? 14.438 32.156 22.734 1 98.75 391 ALA A N 1
ATOM 2961 C CA . ALA A 1 391 ? 15.602 31.281 22.781 1 98.75 391 ALA A CA 1
ATOM 2962 C C . ALA A 1 391 ? 16.172 31.062 21.375 1 98.75 391 ALA A C 1
ATOM 2964 O O . ALA A 1 391 ? 15.422 30.953 20.406 1 98.75 391 ALA A O 1
ATOM 2965 N N . GLN A 1 392 ? 17.453 31.031 21.297 1 98 392 GLN A N 1
ATOM 2966 C CA . GLN A 1 392 ? 18.125 30.547 20.094 1 98 392 GLN A CA 1
ATOM 2967 C C . GLN A 1 392 ? 18.188 29.031 20.078 1 98 392 GLN A C 1
ATOM 2969 O O . GLN A 1 392 ? 18.406 28.391 21.109 1 98 392 GLN A O 1
ATOM 2974 N N . SER A 1 393 ? 17.891 28.438 18.922 1 97.94 393 SER A N 1
ATOM 2975 C CA . SER A 1 393 ? 17.922 26.984 18.766 1 97.94 393 SER A CA 1
ATOM 2976 C C . SER A 1 393 ? 18.953 26.547 17.734 1 97.94 393 SER A C 1
ATOM 2978 O O . SER A 1 393 ? 18.922 27 16.594 1 97.94 393 SER A O 1
ATOM 2980 N N . GLU A 1 394 ? 19.875 25.672 18.094 1 97.94 394 GLU A N 1
ATOM 2981 C CA . GLU A 1 394 ? 20.906 25.109 17.219 1 97.94 394 GLU A CA 1
ATOM 2982 C C . GLU A 1 394 ? 20.797 23.594 17.125 1 97.94 394 GLU A C 1
ATOM 2984 O O . GLU A 1 394 ? 21.812 22.891 17.078 1 97.94 394 GLU A O 1
ATOM 2989 N N . VAL A 1 395 ? 19.609 23.141 17.172 1 97.56 395 VAL A N 1
ATOM 2990 C CA . VAL A 1 395 ? 19.359 21.719 17.281 1 97.56 395 VAL A CA 1
ATOM 2991 C C . VAL A 1 395 ? 19.812 21 16.016 1 97.56 395 VAL A C 1
ATOM 2993 O O . VAL A 1 395 ? 20.219 19.844 16.062 1 97.56 395 VAL A O 1
ATOM 2996 N N . TYR A 1 396 ? 19.734 21.672 14.867 1 95.56 396 TYR A N 1
ATOM 2997 C CA . TYR A 1 396 ? 20.219 21.062 13.625 1 95.56 396 TYR A CA 1
ATOM 2998 C C . TYR A 1 396 ? 21.688 20.672 13.75 1 95.56 396 TYR A C 1
ATOM 3000 O O . TYR A 1 396 ? 22.062 19.547 13.398 1 95.56 396 TYR A O 1
ATOM 3008 N N . ALA A 1 397 ? 22.469 21.516 14.281 1 95.62 397 ALA A N 1
ATOM 3009 C CA . ALA A 1 397 ? 23.922 21.344 14.312 1 95.62 397 ALA A CA 1
ATOM 3010 C C . ALA A 1 397 ? 24.359 20.547 15.547 1 95.62 397 ALA A C 1
ATOM 3012 O O . ALA A 1 397 ? 25.344 19.812 15.5 1 95.62 397 ALA A O 1
ATOM 3013 N N . ARG A 1 398 ? 23.562 20.734 16.609 1 97.25 398 ARG A N 1
ATOM 3014 C CA . ARG A 1 398 ? 24.109 20.25 17.875 1 97.25 398 ARG A CA 1
ATOM 3015 C C . ARG A 1 398 ? 23.125 19.328 18.578 1 97.25 398 ARG A C 1
ATOM 3017 O O . ARG A 1 398 ? 23.328 18.984 19.75 1 97.25 398 ARG A O 1
ATOM 3024 N N . GLY A 1 399 ? 22.094 18.953 18.031 1 96.94 399 GLY A N 1
ATOM 3025 C CA . GLY A 1 399 ? 21.125 18.062 18.641 1 96.94 399 GLY A CA 1
ATOM 3026 C C . GLY A 1 399 ? 20.516 18.609 19.906 1 96.94 399 GLY A C 1
ATOM 3027 O O . GLY A 1 399 ? 20.203 19.812 19.984 1 96.94 399 GLY A O 1
ATOM 3028 N N . GLY A 1 400 ? 20.312 17.75 20.828 1 98 400 GLY A N 1
ATOM 3029 C CA . GLY A 1 400 ? 19.703 18.141 22.094 1 98 400 GLY A CA 1
ATOM 3030 C C . GLY A 1 400 ? 20.484 19.219 22.812 1 98 400 GLY A C 1
ATOM 3031 O O . GLY A 1 400 ? 19.891 20.062 23.484 1 98 400 GLY A O 1
ATOM 3032 N N . GLU A 1 401 ? 21.797 19.156 22.688 1 98.38 401 GLU A N 1
ATOM 3033 C CA . GLU A 1 401 ? 22.625 20.172 23.328 1 98.38 401 GLU A CA 1
ATOM 3034 C C . GLU A 1 401 ? 22.297 21.562 22.781 1 98.38 401 GLU A C 1
ATOM 3036 O O . GLU A 1 401 ? 22.312 22.547 23.547 1 98.38 401 GLU A O 1
ATOM 3041 N N . GLY A 1 402 ? 22 21.609 21.562 1 98.38 402 GLY A N 1
ATOM 3042 C CA . GLY A 1 402 ? 21.703 22.875 20.906 1 98.38 402 GLY A CA 1
ATOM 3043 C C . GLY A 1 402 ? 20.328 23.406 21.234 1 98.38 402 GLY A C 1
ATOM 3044 O O . GLY A 1 402 ? 19.984 24.547 20.875 1 98.38 402 GLY A O 1
ATOM 3045 N N . GLY A 1 403 ? 19.516 22.656 21.938 1 98.56 403 GLY A N 1
ATOM 3046 C CA . GLY A 1 403 ? 18.141 23.047 22.234 1 98.56 403 GLY A CA 1
ATOM 3047 C C . GLY A 1 403 ? 17.922 23.344 23.703 1 98.56 403 GLY A C 1
ATOM 3048 O O . GLY A 1 403 ? 16.797 23.562 24.141 1 98.56 403 GLY A O 1
ATOM 3049 N N . LEU A 1 404 ? 18.984 23.344 24.531 1 98.81 404 LEU A N 1
ATOM 3050 C CA . LEU A 1 404 ? 18.859 23.469 25.984 1 98.81 404 LEU A CA 1
ATOM 3051 C C . LEU A 1 404 ? 18.219 24.812 26.359 1 98.81 404 LEU A C 1
ATOM 3053 O O . LEU A 1 404 ? 17.344 24.859 27.219 1 98.81 404 LEU A O 1
ATOM 3057 N N . GLU A 1 405 ? 18.688 25.906 25.719 1 98.69 405 GLU A N 1
ATOM 3058 C CA . GLU A 1 405 ? 18.109 27.219 25.984 1 98.69 405 GLU A CA 1
ATOM 3059 C C . GLU A 1 405 ? 16.609 27.219 25.703 1 98.69 405 GLU A C 1
ATOM 3061 O O . GLU A 1 405 ? 15.82 27.719 26.516 1 98.69 405 GLU A O 1
ATOM 3066 N N . LEU A 1 406 ? 16.234 26.688 24.609 1 98.81 406 LEU A N 1
ATOM 3067 C CA . LEU A 1 406 ? 14.82 26.609 24.234 1 98.81 406 LEU A CA 1
ATOM 3068 C C . LEU A 1 406 ? 14.039 25.781 25.25 1 98.81 406 LEU A C 1
ATOM 3070 O O . LEU A 1 406 ? 12.938 26.172 25.656 1 98.81 406 LEU A O 1
ATOM 3074 N N . ALA A 1 407 ? 14.586 24.625 25.641 1 98.88 407 ALA A N 1
ATOM 3075 C CA . ALA A 1 407 ? 13.922 23.75 26.609 1 98.88 407 ALA A CA 1
ATOM 3076 C C . ALA A 1 407 ? 13.672 24.484 27.922 1 98.88 407 ALA A C 1
ATOM 3078 O O . ALA A 1 407 ? 12.602 24.359 28.531 1 98.88 407 ALA A O 1
ATOM 3079 N N . GLU A 1 408 ? 14.648 25.219 28.359 1 98.75 408 GLU A N 1
ATOM 3080 C CA . GLU A 1 408 ? 14.516 25.969 29.594 1 98.75 408 GLU A CA 1
ATOM 3081 C C . GLU A 1 408 ? 13.406 27.016 29.484 1 98.75 408 GLU A C 1
ATOM 3083 O O . GLU A 1 408 ? 12.609 27.188 30.406 1 98.75 408 GLU A O 1
ATOM 3088 N N . LYS A 1 409 ? 13.398 27.766 28.406 1 98.75 409 LYS A N 1
ATOM 3089 C CA . LYS A 1 409 ? 12.367 28.766 28.203 1 98.75 409 LYS A CA 1
ATOM 3090 C C . LYS A 1 409 ? 10.984 28.141 28.109 1 98.75 409 LYS A C 1
ATOM 3092 O O . LYS A 1 409 ? 9.992 28.719 28.562 1 98.75 409 LYS A O 1
ATOM 3097 N N . VAL A 1 410 ? 10.875 26.969 27.5 1 98.81 410 VAL A N 1
ATOM 3098 C CA . VAL A 1 410 ? 9.602 26.266 27.375 1 98.81 410 VAL A CA 1
ATOM 3099 C C . VAL A 1 410 ? 9.125 25.844 28.766 1 98.81 410 VAL A C 1
ATOM 3101 O O . VAL A 1 410 ? 7.941 25.969 29.094 1 98.81 410 VAL A O 1
ATOM 3104 N N . LEU A 1 411 ? 10.055 25.312 29.609 1 98.5 411 LEU A N 1
ATOM 3105 C CA . LEU A 1 411 ? 9.703 24.938 30.969 1 98.5 411 LEU A CA 1
ATOM 3106 C C . LEU A 1 411 ? 9.203 26.156 31.75 1 98.5 411 LEU A C 1
ATOM 3108 O O . LEU A 1 411 ? 8.273 26.047 32.562 1 98.5 411 LEU A O 1
ATOM 3112 N N . GLU A 1 412 ? 9.875 27.297 31.469 1 98.12 412 GLU A N 1
ATOM 3113 C CA . GLU A 1 412 ? 9.406 28.547 32.094 1 98.12 412 GLU A CA 1
ATOM 3114 C C . GLU A 1 412 ? 8 28.891 31.625 1 98.12 412 GLU A C 1
ATOM 3116 O O . GLU A 1 412 ? 7.156 29.297 32.438 1 98.12 412 GLU A O 1
ATOM 3121 N N . ALA A 1 413 ? 7.707 28.703 30.375 1 98.06 413 ALA A N 1
ATOM 3122 C CA . ALA A 1 413 ? 6.402 29.016 29.797 1 98.06 413 ALA A CA 1
ATOM 3123 C C . ALA A 1 413 ? 5.312 28.141 30.375 1 98.06 413 ALA A C 1
ATOM 3125 O O . ALA A 1 413 ? 4.168 28.562 30.531 1 98.06 413 ALA A O 1
ATOM 3126 N N . LEU A 1 414 ? 5.648 26.906 30.656 1 97.62 414 LEU A N 1
ATOM 3127 C CA . LEU A 1 414 ? 4.691 25.938 31.188 1 97.62 414 LEU A CA 1
ATOM 3128 C C . LEU A 1 414 ? 4.219 26.359 32.594 1 97.62 414 LEU A C 1
ATOM 3130 O O . LEU A 1 414 ? 3.148 25.938 33.031 1 97.62 414 LEU A O 1
ATOM 3134 N N . ALA A 1 415 ? 5.016 27.156 33.219 1 93.94 415 ALA A N 1
ATOM 3135 C CA . ALA A 1 415 ? 4.668 27.625 34.562 1 93.94 415 ALA A CA 1
ATOM 3136 C C . ALA A 1 415 ? 3.775 28.859 34.469 1 93.94 415 ALA A C 1
ATOM 3138 O O . ALA A 1 415 ? 3.154 29.234 35.469 1 93.94 415 ALA A O 1
ATOM 3139 N N . SER A 1 416 ? 3.67 29.438 33.375 1 90.94 416 SER A N 1
ATOM 3140 C CA . SER A 1 416 ? 2.867 30.641 33.188 1 90.94 416 SER A CA 1
ATOM 3141 C C . SER A 1 416 ? 1.406 30.297 32.906 1 90.94 416 SER A C 1
ATOM 3143 O O . SER A 1 416 ? 1.11 29.297 32.25 1 90.94 416 SER A O 1
ATOM 3145 N N . PRO A 1 417 ? 0.526 31.078 33.406 1 88.12 417 PRO A N 1
ATOM 3146 C CA . PRO A 1 417 ? -0.893 30.797 33.156 1 88.12 417 PRO A CA 1
ATOM 3147 C C . PRO A 1 417 ? -1.281 31 31.703 1 88.12 417 PRO A C 1
ATOM 3149 O O . PRO A 1 417 ? -0.683 31.812 31 1 88.12 417 PRO A O 1
ATOM 3152 N N . HIS A 1 418 ? -2.193 30.219 31.25 1 88.62 418 HIS A N 1
ATOM 3153 C CA . HIS A 1 418 ? -2.826 30.344 29.953 1 88.62 418 HIS A CA 1
ATOM 3154 C C . HIS A 1 418 ? -4.332 30.125 30.031 1 88.62 418 HIS A C 1
ATOM 3156 O O . HIS A 1 418 ? -4.832 29.641 31.047 1 88.62 418 HIS A O 1
ATOM 3162 N N . ALA A 1 419 ? -5.086 30.625 29 1 93.56 419 ALA A N 1
ATOM 3163 C CA . ALA A 1 419 ? -6.539 30.516 28.953 1 93.56 419 ALA A CA 1
ATOM 3164 C C . ALA A 1 419 ? -7.02 30.141 27.547 1 93.56 419 ALA A C 1
ATOM 3166 O O . ALA A 1 419 ? -7.512 30.984 26.812 1 93.56 419 ALA A O 1
ATOM 3167 N N . TYR A 1 420 ? -6.934 28.875 27.375 1 95.44 420 TYR A N 1
ATOM 3168 C CA . TYR A 1 420 ? -7.344 28.391 26.062 1 95.44 420 TYR A CA 1
ATOM 3169 C C . TYR A 1 420 ? -8.805 28.734 25.781 1 95.44 420 TYR A C 1
ATOM 3171 O O . TYR A 1 420 ? -9.672 28.531 26.625 1 95.44 420 TYR A O 1
ATOM 3179 N N . ARG A 1 421 ? -9.062 29.25 24.594 1 95 421 ARG A N 1
ATOM 3180 C CA . ARG A 1 421 ? -10.414 29.453 24.094 1 95 421 ARG A CA 1
ATOM 3181 C C . ARG A 1 421 ? -10.453 29.328 22.562 1 95 421 ARG A C 1
ATOM 3183 O O . ARG A 1 421 ? -9.617 29.891 21.875 1 95 421 ARG A O 1
ATOM 3190 N N . PRO A 1 422 ? -11.484 28.625 22.078 1 95.94 422 PRO A N 1
ATOM 3191 C CA . PRO A 1 422 ? -11.648 28.625 20.625 1 95.94 422 PRO A CA 1
ATOM 3192 C C . PRO A 1 422 ? -12 30 20.078 1 95.94 422 PRO A C 1
ATOM 3194 O O . PRO A 1 422 ? -12.469 30.875 20.812 1 95.94 422 PRO A O 1
ATOM 3197 N N . LEU A 1 423 ? -11.734 30.141 18.859 1 97.88 423 LEU A N 1
ATOM 3198 C CA . LEU A 1 423 ? -11.914 31.438 18.234 1 97.88 423 LEU A CA 1
ATOM 3199 C C . LEU A 1 423 ? -13.391 31.766 18.078 1 97.88 423 LEU A C 1
ATOM 3201 O O . LEU A 1 423 ? -13.773 32.938 18.031 1 97.88 423 LEU A O 1
ATOM 3205 N N . TYR A 1 424 ? -14.258 30.734 17.938 1 97.94 424 TYR A N 1
ATOM 3206 C CA . TYR A 1 424 ? -15.688 30.891 17.719 1 97.94 424 TYR A CA 1
ATOM 3207 C C . TYR A 1 424 ? -16.469 29.75 18.359 1 97.94 424 TYR A C 1
ATOM 3209 O O . TYR A 1 424 ? -15.938 28.641 18.5 1 97.94 424 TYR A O 1
ATOM 3217 N N . PRO A 1 425 ? -17.734 30.062 18.75 1 97.31 425 PRO A N 1
ATOM 3218 C CA . PRO A 1 425 ? -18.594 28.953 19.156 1 97.31 425 PRO A CA 1
ATOM 3219 C C . PRO A 1 425 ? -19.078 28.109 17.984 1 97.31 425 PRO A C 1
ATOM 3221 O O . PRO A 1 425 ? -19.266 28.641 16.891 1 97.31 425 PRO A O 1
ATOM 3224 N N . LEU A 1 426 ? -19.375 26.859 18.234 1 96.44 426 LEU A N 1
ATOM 3225 C CA . LEU A 1 426 ? -19.75 25.953 17.156 1 96.44 426 LEU A CA 1
ATOM 3226 C C . LEU A 1 426 ? -21.141 26.281 16.641 1 96.44 426 LEU A C 1
ATOM 3228 O O . LEU A 1 426 ? -21.484 25.953 15.492 1 96.44 426 LEU A O 1
ATOM 3232 N N . ASP A 1 427 ? -21.938 26.938 17.375 1 95.5 427 ASP A N 1
ATOM 3233 C CA . ASP A 1 427 ? -23.312 27.188 16.969 1 95.5 427 ASP A CA 1
ATOM 3234 C C . ASP A 1 427 ? -23.422 28.438 16.094 1 95.5 427 ASP A C 1
ATOM 3236 O O . ASP A 1 427 ? -24.5 28.766 15.602 1 95.5 427 ASP A O 1
ATOM 3240 N N . TRP A 1 428 ? -22.297 29.156 15.922 1 97.06 428 TRP A N 1
ATOM 3241 C CA . TRP A 1 428 ? -22.297 30.25 14.961 1 97.06 428 TRP A CA 1
ATOM 3242 C C . TRP A 1 428 ? -22.562 29.75 13.547 1 97.06 428 TRP A C 1
ATOM 3244 O O . TRP A 1 428 ? -22.234 28.609 13.219 1 97.06 428 TRP A O 1
ATOM 3254 N N . PRO A 1 429 ? -23.219 30.672 12.742 1 96.56 429 PRO A N 1
ATOM 3255 C CA . PRO A 1 429 ? -23.312 30.312 11.328 1 96.56 429 PRO A CA 1
ATOM 3256 C C . PRO A 1 429 ? -21.938 30.109 10.68 1 96.56 429 PRO A C 1
ATOM 3258 O O . PRO A 1 429 ? -20.953 30.703 11.125 1 96.56 429 PRO A O 1
ATOM 3261 N N . LEU A 1 430 ? -21.891 29.344 9.648 1 98.12 430 LEU A N 1
ATOM 3262 C CA . LEU A 1 430 ? -20.641 29.062 8.953 1 98.12 430 LEU A CA 1
ATOM 3263 C C . LEU A 1 430 ? -19.969 30.359 8.5 1 98.12 430 LEU A C 1
ATOM 3265 O O . LEU A 1 430 ? -18.75 30.516 8.664 1 98.12 430 LEU A O 1
ATOM 3269 N N . GLU A 1 431 ? -20.719 31.25 7.969 1 97.75 431 GLU A N 1
ATOM 3270 C CA . GLU A 1 431 ? -20.188 32.531 7.477 1 97.75 431 GLU A CA 1
ATOM 3271 C C . GLU A 1 431 ? -19.516 33.312 8.594 1 97.75 431 GLU A C 1
ATOM 3273 O O . GLU A 1 431 ? -18.484 33.938 8.375 1 97.75 431 GLU A O 1
ATOM 3278 N N . ALA A 1 432 ? -20.109 33.281 9.727 1 98.12 432 ALA A N 1
ATOM 3279 C CA . ALA A 1 432 ? -19.547 34 10.867 1 98.12 432 ALA A CA 1
ATOM 3280 C C . ALA A 1 432 ? -18.219 33.375 11.312 1 98.12 432 ALA A C 1
ATOM 3282 O O . ALA A 1 432 ? -17.281 34.062 11.695 1 98.12 432 ALA A O 1
ATOM 3283 N N . LYS A 1 433 ? -18.188 32.062 11.359 1 98.5 433 LYS A N 1
ATOM 3284 C CA . LYS A 1 433 ? -16.938 31.375 11.695 1 98.5 433 LYS A CA 1
ATOM 3285 C C . LYS A 1 433 ? -15.828 31.719 10.703 1 98.5 433 LYS A C 1
ATOM 3287 O O . LYS A 1 433 ? -14.703 32 11.109 1 98.5 433 LYS A O 1
ATOM 3292 N N . ILE A 1 434 ? -16.172 31.734 9.383 1 98.62 434 ILE A N 1
ATOM 3293 C CA . ILE A 1 434 ? -15.227 32.031 8.32 1 98.62 434 ILE A CA 1
ATOM 3294 C C . ILE A 1 434 ? -14.711 33.469 8.469 1 98.62 434 ILE A C 1
ATOM 3296 O O . ILE A 1 434 ? -13.5 33.688 8.375 1 98.62 434 ILE A O 1
ATOM 3300 N N . GLU A 1 435 ? -15.578 34.344 8.719 1 98.56 435 GLU A N 1
ATOM 3301 C CA . GLU A 1 435 ? -15.219 35.75 8.867 1 98.56 435 GLU A CA 1
ATOM 3302 C C . GLU A 1 435 ? -14.328 35.969 10.094 1 98.56 435 GLU A C 1
ATOM 3304 O O . GLU A 1 435 ? -13.398 36.781 10.055 1 98.56 435 GLU A O 1
ATOM 3309 N N . ALA A 1 436 ? -14.656 35.312 11.148 1 98.62 436 ALA A N 1
ATOM 3310 C CA . ALA A 1 436 ? -13.852 35.438 12.359 1 98.62 436 ALA A CA 1
ATOM 3311 C C . ALA A 1 436 ? -12.398 35.031 12.094 1 98.62 436 ALA A C 1
ATOM 3313 O O . ALA A 1 436 ? -11.477 35.719 12.531 1 98.62 436 ALA A O 1
ATOM 3314 N N . ILE A 1 437 ? -12.195 33.969 11.422 1 98.69 437 ILE A N 1
ATOM 3315 C CA . ILE A 1 437 ? -10.844 33.5 11.117 1 98.69 437 ILE A CA 1
ATOM 3316 C C . ILE A 1 437 ? -10.164 34.5 10.18 1 98.69 437 ILE A C 1
ATOM 3318 O O . ILE A 1 437 ? -9.023 34.906 10.406 1 98.69 437 ILE A O 1
ATOM 3322 N N . ALA A 1 438 ? -10.867 34.906 9.102 1 98.56 438 ALA A N 1
ATOM 3323 C CA . ALA A 1 438 ? -10.305 35.812 8.102 1 98.56 438 ALA A CA 1
ATOM 3324 C C . ALA A 1 438 ? -9.852 37.125 8.734 1 98.56 438 ALA A C 1
ATOM 3326 O O . ALA A 1 438 ? -8.758 37.625 8.445 1 98.56 438 ALA A O 1
ATOM 3327 N N . LYS A 1 439 ? -10.617 37.625 9.586 1 98.5 439 LYS A N 1
ATOM 3328 C CA . LYS A 1 439 ? -10.32 38.938 10.172 1 98.5 439 LYS A CA 1
ATOM 3329 C C . LYS A 1 439 ? -9.305 38.812 11.305 1 98.5 439 LYS A C 1
ATOM 3331 O O . LYS A 1 439 ? -8.266 39.5 11.289 1 98.5 439 LYS A O 1
ATOM 3336 N N . ALA A 1 440 ? -9.57 37.938 12.25 1 98.56 440 ALA A N 1
ATOM 3337 C CA . ALA A 1 440 ? -8.766 37.875 13.461 1 98.56 440 ALA A CA 1
ATOM 3338 C C . ALA A 1 440 ? -7.422 37.188 13.188 1 98.56 440 ALA A C 1
ATOM 3340 O O . ALA A 1 440 ? -6.395 37.594 13.742 1 98.56 440 ALA A O 1
ATOM 3341 N N . VAL A 1 441 ? -7.398 36.188 12.359 1 98.62 441 VAL A N 1
ATOM 3342 C CA . VAL A 1 441 ? -6.211 35.344 12.195 1 98.62 441 VAL A CA 1
ATOM 3343 C C . VAL A 1 441 ? -5.398 35.844 11 1 98.62 441 VAL A C 1
ATOM 3345 O O . VAL A 1 441 ? -4.18 36.031 11.102 1 98.62 441 VAL A O 1
ATOM 3348 N N . TYR A 1 442 ? -6.047 36.156 9.914 1 98.44 442 TYR A N 1
ATOM 3349 C CA . TYR A 1 442 ? -5.316 36.562 8.711 1 98.44 442 TYR A CA 1
ATOM 3350 C C . TYR A 1 442 ? -5.055 38.062 8.703 1 98.44 442 TYR A C 1
ATOM 3352 O O . TYR A 1 442 ? -4.082 38.5 8.094 1 98.44 442 TYR A O 1
ATOM 3360 N N . GLY A 1 443 ? -5.926 38.812 9.289 1 98.38 443 GLY A N 1
ATOM 3361 C CA . GLY A 1 443 ? -5.871 40.281 9.203 1 98.38 443 GLY A CA 1
ATOM 3362 C C . GLY A 1 443 ? -6.582 40.812 7.984 1 98.38 443 GLY A C 1
ATOM 3363 O O . GLY A 1 443 ? -6.273 41.938 7.527 1 98.38 443 GLY A O 1
ATOM 3364 N N . ALA A 1 444 ? -7.5 40.125 7.453 1 98.44 444 ALA A N 1
ATOM 3365 C CA . ALA A 1 444 ? -8.258 40.562 6.285 1 98.44 444 ALA A CA 1
ATOM 3366 C C . ALA A 1 444 ? -9.32 41.594 6.672 1 98.44 444 ALA A C 1
ATOM 3368 O O . ALA A 1 444 ? -9.789 41.594 7.812 1 98.44 444 ALA A O 1
ATOM 3369 N N . GLU A 1 445 ? -9.734 42.344 5.719 1 98 445 GLU A N 1
ATOM 3370 C CA . GLU A 1 445 ? -10.82 43.312 5.938 1 98 445 GLU A CA 1
ATOM 3371 C C . GLU A 1 445 ? -12.18 42.625 5.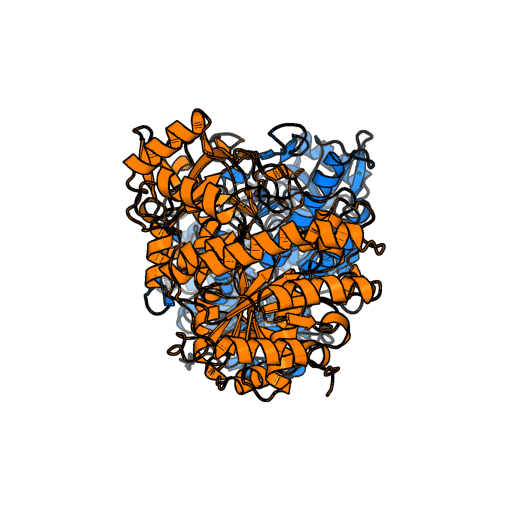867 1 98 445 GLU A C 1
ATOM 3373 O O . GLU A 1 445 ? -13.141 43.094 6.48 1 98 445 GLU A O 1
ATOM 3378 N N . GLY A 1 446 ? -12.172 41.594 5.094 1 97.5 446 GLY A N 1
ATOM 3379 C CA . GLY A 1 446 ? -13.414 40.875 4.93 1 97.5 446 GLY A CA 1
ATOM 3380 C C . GLY A 1 446 ? -13.289 39.656 4.031 1 97.5 446 GLY A C 1
ATOM 3381 O O . GLY A 1 446 ? -12.18 39.281 3.652 1 97.5 446 GLY A O 1
ATOM 3382 N N . VAL A 1 447 ? -14.477 39.031 3.818 1 98.44 447 VAL A N 1
ATOM 3383 C CA . VAL A 1 447 ? -14.539 37.812 3.012 1 98.44 447 VAL A CA 1
ATOM 3384 C C . VAL A 1 447 ? -15.5 38.031 1.844 1 98.44 447 VAL A C 1
ATOM 3386 O O . VAL A 1 447 ? -16.625 38.469 2.033 1 98.44 447 VAL A O 1
ATOM 3389 N N . ALA A 1 448 ? -15.023 37.719 0.682 1 98.44 448 ALA A N 1
ATOM 3390 C CA . ALA A 1 448 ? -15.867 37.688 -0.51 1 98.44 448 ALA A CA 1
ATOM 3391 C C . ALA A 1 448 ? -16.203 36.25 -0.883 1 98.44 448 ALA A C 1
ATOM 3393 O O . ALA A 1 448 ? -15.438 35.312 -0.577 1 98.44 448 ALA A O 1
ATOM 3394 N N . TYR A 1 449 ? -17.375 36.062 -1.471 1 98.31 449 TYR A N 1
ATOM 3395 C CA . TYR A 1 449 ? -17.828 34.75 -1.896 1 98.31 449 TYR A CA 1
ATOM 3396 C C . TYR A 1 449 ? -18.156 34.75 -3.383 1 98.31 449 TYR A C 1
ATOM 3398 O O . TYR A 1 449 ? -18.828 35.625 -3.881 1 98.31 449 TYR A O 1
ATOM 3406 N N . THR A 1 450 ? -17.625 33.812 -4.051 1 98.12 450 THR A N 1
ATOM 3407 C CA . THR A 1 450 ? -18.109 33.594 -5.41 1 98.12 450 THR A CA 1
ATOM 3408 C C . THR A 1 450 ? -19.547 33.062 -5.391 1 98.12 450 THR A C 1
ATOM 3410 O O . THR A 1 450 ? -20.078 32.688 -4.34 1 98.12 450 THR A O 1
ATOM 3413 N N . GLU A 1 451 ? -20.234 33.094 -6.543 1 97.81 451 GLU A N 1
ATOM 3414 C CA . GLU A 1 451 ? -21.594 32.562 -6.637 1 97.81 451 GLU A CA 1
ATOM 3415 C C . GLU A 1 451 ? -21.656 31.094 -6.27 1 97.81 451 GLU A C 1
ATOM 3417 O O . GLU A 1 451 ? -22.578 30.656 -5.578 1 97.81 451 GLU A O 1
ATOM 3422 N N . GLU A 1 452 ? -20.656 30.422 -6.648 1 96.25 452 GLU A N 1
ATOM 3423 C CA . GLU A 1 452 ? -20.547 29 -6.34 1 96.25 452 GLU A CA 1
ATOM 3424 C C . GLU A 1 452 ? -20.406 28.781 -4.84 1 96.25 452 GLU A C 1
ATOM 3426 O O . GLU A 1 452 ? -21.031 27.859 -4.281 1 96.25 452 GLU A O 1
ATOM 3431 N N . ALA A 1 453 ? -19.703 29.578 -4.234 1 97.69 453 ALA A N 1
ATOM 3432 C CA . ALA A 1 453 ? -19.453 29.453 -2.797 1 97.69 453 ALA A CA 1
ATOM 3433 C C . ALA A 1 453 ? -20.719 29.766 -2.006 1 97.69 453 ALA A C 1
ATOM 3435 O O . ALA A 1 453 ? -21 29.141 -0.979 1 97.69 453 ALA A O 1
ATOM 3436 N N . ARG A 1 454 ? -21.453 30.719 -2.473 1 97.75 454 ARG A N 1
ATOM 3437 C CA . ARG A 1 454 ? -22.703 31.062 -1.807 1 97.75 454 ARG A CA 1
ATOM 3438 C C . ARG A 1 454 ? -23.688 29.922 -1.876 1 97.75 454 ARG A C 1
ATOM 3440 O O . ARG A 1 454 ? -24.375 29.625 -0.896 1 97.75 454 ARG A O 1
ATOM 3447 N N . ARG A 1 455 ? -23.734 29.328 -3.008 1 96.69 455 ARG A N 1
ATOM 3448 C CA . ARG A 1 455 ? -24.625 28.172 -3.17 1 96.69 455 ARG A CA 1
ATOM 3449 C C . ARG A 1 455 ? -24.188 27.016 -2.264 1 96.69 455 ARG A C 1
ATOM 3451 O O . ARG A 1 455 ? -25.031 26.375 -1.629 1 96.69 455 ARG A O 1
ATOM 3458 N N . ALA A 1 456 ? -22.953 26.797 -2.229 1 96.25 456 ALA A N 1
ATOM 3459 C CA . ALA A 1 456 ? -22.422 25.734 -1.389 1 96.25 456 ALA A CA 1
ATOM 3460 C C . ALA A 1 456 ? -22.672 26 0.088 1 96.25 456 ALA A C 1
ATOM 3462 O O . ALA A 1 456 ? -22.969 25.078 0.858 1 96.25 456 ALA A O 1
ATOM 3463 N N . LEU A 1 457 ? -22.531 27.203 0.449 1 97.31 457 LEU A N 1
ATOM 3464 C CA . LEU A 1 457 ? -22.781 27.609 1.825 1 97.31 457 LEU A CA 1
ATOM 3465 C C . LEU A 1 457 ? -24.234 27.328 2.217 1 97.31 457 LEU A C 1
ATOM 3467 O O . LEU A 1 457 ? -24.5 26.781 3.283 1 97.31 457 LEU A O 1
ATOM 3471 N N . LYS A 1 458 ? -25.094 27.672 1.368 1 96.31 458 LYS A N 1
ATOM 3472 C CA . LYS A 1 458 ? -26.516 27.438 1.625 1 96.31 458 LYS A CA 1
ATOM 3473 C C . LYS A 1 458 ? -26.828 25.953 1.711 1 96.31 458 LYS A C 1
ATOM 3475 O O . LYS A 1 458 ? -27.594 25.516 2.566 1 96.31 458 LYS A O 1
ATOM 3480 N N . ALA A 1 459 ? -26.25 25.266 0.845 1 94.81 459 ALA A N 1
ATOM 3481 C CA . ALA A 1 459 ? -26.438 23.812 0.844 1 94.81 459 ALA A CA 1
ATOM 3482 C C . ALA A 1 459 ? -25.922 23.188 2.139 1 94.81 459 ALA A C 1
ATOM 3484 O O . ALA A 1 459 ? -26.578 22.312 2.713 1 94.81 459 ALA A O 1
ATOM 3485 N N . ALA A 1 460 ? -24.781 23.594 2.562 1 95.75 460 ALA A N 1
ATOM 3486 C CA . ALA A 1 460 ? -24.172 23.078 3.791 1 95.75 460 ALA A CA 1
ATOM 3487 C C . ALA A 1 460 ? -25.062 23.375 5 1 95.75 460 ALA A C 1
ATOM 3489 O O . ALA A 1 460 ? -25.203 22.531 5.891 1 95.75 460 ALA A O 1
ATOM 3490 N N . GLU A 1 461 ? -25.609 24.469 5.004 1 93.06 461 GLU A N 1
ATOM 3491 C CA . GLU A 1 461 ? -26.484 24.828 6.105 1 93.06 461 GLU A CA 1
ATOM 3492 C C . GLU A 1 461 ? -27.766 24 6.094 1 93.06 461 GLU A C 1
ATOM 3494 O O . GLU A 1 461 ? -28.219 23.531 7.141 1 93.06 461 GLU A O 1
ATOM 3499 N N . LYS A 1 462 ? -28.266 23.828 4.965 1 91.25 462 LYS A N 1
ATOM 3500 C CA . LYS A 1 462 ? -29.469 23.031 4.816 1 91.25 462 LYS A CA 1
ATOM 3501 C C . LYS A 1 462 ? -29.234 21.594 5.25 1 91.25 462 LYS A C 1
ATOM 3503 O O . LYS A 1 462 ? -30.141 20.938 5.789 1 91.25 462 LYS A O 1
ATOM 3508 N N . GLU A 1 463 ? -28.031 21.172 5.047 1 91.06 463 GLU A N 1
ATOM 3509 C CA . GLU A 1 463 ? -27.688 19.797 5.383 1 91.06 463 GLU A CA 1
ATOM 3510 C C . GLU A 1 463 ? -27.344 19.656 6.867 1 91.06 463 GLU A C 1
ATOM 3512 O O . GLU A 1 463 ? -27.047 18.562 7.344 1 91.06 463 GLU A O 1
ATOM 3517 N N . GLY A 1 464 ? -27.375 20.734 7.559 1 89.81 464 GLY A N 1
ATOM 3518 C CA . GLY A 1 464 ? -27.156 20.703 8.992 1 89.81 464 GLY A CA 1
ATOM 3519 C C . GLY A 1 464 ? -25.688 20.734 9.375 1 89.81 464 GLY A C 1
ATOM 3520 O O . GLY A 1 464 ? -25.297 20.203 10.422 1 89.81 464 GLY A O 1
ATOM 3521 N N . CYS A 1 465 ? -24.828 21.297 8.492 1 94.25 465 CYS A N 1
ATOM 3522 C CA . CYS A 1 465 ? -23.391 21.344 8.758 1 94.25 465 CYS A CA 1
ATOM 3523 C C . CYS A 1 465 ? -23.031 22.578 9.57 1 94.25 465 CYS A C 1
ATOM 3525 O O . CYS A 1 465 ? -21.859 22.797 9.883 1 94.25 465 CYS A O 1
ATOM 3527 N N . GLN A 1 466 ? -23.969 23.344 9.977 1 92.75 466 GLN A N 1
ATOM 3528 C CA . GLN A 1 466 ? -23.734 24.609 10.664 1 92.75 466 GLN A CA 1
ATOM 3529 C C . GLN A 1 466 ? -23.047 24.406 12.008 1 92.75 466 GLN A C 1
ATOM 3531 O O . GLN A 1 466 ? -22.297 25.25 12.461 1 92.75 466 GLN A O 1
ATOM 3536 N N . GLY A 1 467 ? -23.266 23.281 12.633 1 94.69 467 GLY A N 1
ATOM 3537 C CA . GLY A 1 467 ? -22.688 23.031 13.945 1 94.69 467 GLY A CA 1
ATOM 3538 C C . GLY A 1 467 ? -21.281 22.484 13.875 1 94.69 467 GLY A C 1
ATOM 3539 O O . GLY A 1 467 ? -20.625 22.281 14.906 1 94.69 467 GLY A O 1
ATOM 3540 N N . LEU A 1 468 ? -20.672 22.359 12.727 1 97.31 468 LEU A N 1
ATOM 3541 C CA . LEU A 1 468 ? -19.344 21.797 12.539 1 97.31 468 LEU A CA 1
ATOM 3542 C C . LEU A 1 468 ? -18.281 22.906 12.508 1 97.31 468 LEU A C 1
ATOM 3544 O O . LEU A 1 468 ? -18.578 24.031 12.109 1 97.31 468 LEU A O 1
ATOM 3548 N N . PRO A 1 469 ? -17.078 22.609 12.984 1 98 469 PRO A N 1
ATOM 3549 C CA . PRO A 1 469 ? -15.992 23.562 12.797 1 98 469 PRO A CA 1
ATOM 3550 C C . PRO A 1 469 ? -15.562 23.703 11.336 1 98 469 PRO A C 1
ATOM 3552 O O . PRO A 1 469 ? -15.906 22.844 10.508 1 98 469 PRO A O 1
ATOM 3555 N N . VAL A 1 470 ? -14.867 24.812 11.016 1 98.06 470 VAL A N 1
ATOM 3556 C CA . VAL A 1 470 ? -14.461 25.047 9.633 1 98.06 470 VAL A CA 1
ATOM 3557 C C . VAL A 1 470 ? -12.945 24.891 9.508 1 98.06 470 VAL A C 1
ATOM 3559 O O . VAL A 1 470 ? -12.203 25.25 10.43 1 98.06 470 VAL A O 1
ATOM 3562 N N . VAL A 1 471 ? -12.469 24.297 8.469 1 98 471 VAL A N 1
ATOM 3563 C CA . VAL A 1 471 ? -11.078 24.156 8.062 1 98 471 VAL A CA 1
ATOM 3564 C C . VAL A 1 471 ? -10.82 24.984 6.805 1 98 471 VAL A C 1
ATOM 3566 O O . VAL A 1 471 ? -11.32 24.656 5.727 1 98 471 VAL A O 1
ATOM 3569 N N . MET A 1 472 ? -10.031 26.031 6.961 1 98 472 MET A N 1
ATOM 3570 C CA . MET A 1 472 ? -9.766 26.938 5.844 1 98 472 MET A CA 1
ATOM 3571 C C . MET A 1 472 ? -8.656 26.375 4.957 1 98 472 MET A C 1
ATOM 3573 O O . MET A 1 472 ? -7.609 25.969 5.457 1 98 472 MET A O 1
ATOM 3577 N N . ALA A 1 473 ? -8.898 26.344 3.676 1 97.38 473 ALA A N 1
ATOM 3578 C CA . ALA A 1 473 ? -7.902 25.922 2.691 1 97.38 473 ALA A CA 1
ATOM 3579 C C . ALA A 1 473 ? -7.457 27.094 1.829 1 97.38 473 ALA A C 1
ATOM 3581 O O . ALA A 1 473 ? -8.117 27.438 0.85 1 97.38 473 ALA A O 1
ATOM 3582 N N . LYS A 1 474 ? -6.32 27.625 2.088 1 96.19 474 LYS A N 1
ATOM 3583 C CA . LYS A 1 474 ? -5.77 28.766 1.365 1 96.19 474 LYS A CA 1
ATOM 3584 C C . LYS A 1 474 ? -4.273 28.594 1.12 1 96.19 474 LYS A C 1
ATOM 3586 O O . LYS A 1 474 ? -3.707 27.547 1.428 1 96.19 474 LYS A O 1
ATOM 3591 N N . ALA A 1 475 ? -3.717 29.656 0.5 1 93.94 475 ALA A N 1
ATOM 3592 C CA . ALA A 1 475 ? -2.275 29.656 0.274 1 93.94 475 ALA A CA 1
ATOM 3593 C C . ALA A 1 475 ? -1.513 29.562 1.593 1 93.94 475 ALA A C 1
ATOM 3595 O O . ALA A 1 475 ? -1.701 30.391 2.484 1 93.94 475 ALA A O 1
ATOM 3596 N N . ALA A 1 476 ? -0.632 28.625 1.642 1 93 476 ALA A N 1
ATOM 3597 C CA . ALA A 1 476 ? 0.105 28.406 2.883 1 93 476 ALA A CA 1
ATOM 3598 C C . ALA A 1 476 ? 1.268 29.375 3.014 1 93 476 ALA A C 1
ATOM 3600 O O . ALA A 1 476 ? 1.781 29.609 4.113 1 93 476 ALA A O 1
ATOM 3601 N N . THR A 1 477 ? 1.712 30.016 1.963 1 94 477 THR A N 1
ATOM 3602 C CA . THR A 1 477 ? 2.914 30.844 1.938 1 94 477 THR A CA 1
ATOM 3603 C C . THR A 1 477 ? 2.574 32.312 2.219 1 94 477 THR A C 1
ATOM 3605 O O . THR A 1 477 ? 3.396 33.188 1.988 1 94 477 THR A O 1
ATOM 3608 N N . SER A 1 478 ? 1.36 32.531 2.568 1 96.69 478 SER A N 1
ATOM 3609 C CA . SER A 1 478 ? 0.892 33.875 2.854 1 96.69 478 SER A CA 1
ATOM 3610 C C . SER A 1 478 ? -0.168 33.875 3.951 1 96.69 478 SER A C 1
ATOM 3612 O O . SER A 1 478 ? -0.9 32.906 4.109 1 96.69 478 SER A O 1
ATOM 3614 N N . LEU A 1 479 ? -0.244 34.969 4.656 1 97.75 479 LEU A N 1
ATOM 3615 C CA . LEU A 1 479 ? -1.353 35.156 5.582 1 97.75 479 LEU A CA 1
ATOM 3616 C C . LEU A 1 479 ? -2.662 35.375 4.828 1 97.75 479 LEU A C 1
ATOM 3618 O O . LEU A 1 479 ? -3.744 35.219 5.402 1 97.75 479 LEU A O 1
ATOM 3622 N N . SER A 1 480 ? -2.584 35.719 3.586 1 97.62 480 SER A N 1
ATOM 3623 C CA . SER A 1 480 ? -3.754 35.875 2.732 1 97.62 480 SER A CA 1
ATOM 3624 C C . SER A 1 480 ? -3.992 34.656 1.856 1 97.62 480 SER A C 1
ATOM 3626 O O . SER A 1 480 ? -3.348 33.625 2.039 1 97.62 480 SER A O 1
ATOM 3628 N N . ASP A 1 481 ? -5.023 34.844 0.93 1 97 481 ASP A N 1
ATOM 3629 C CA . ASP A 1 481 ? -5.273 33.781 -0.052 1 97 481 ASP A CA 1
ATOM 3630 C C . ASP A 1 481 ? -4.445 34 -1.315 1 97 481 ASP A C 1
ATOM 3632 O O . ASP A 1 481 ? -4.535 33.219 -2.27 1 97 481 ASP A O 1
ATOM 3636 N N . ASN A 1 482 ? -3.604 35.031 -1.351 1 96.19 482 ASN A N 1
ATOM 3637 C CA . ASN A 1 482 ? -2.691 35.344 -2.445 1 96.19 482 ASN A CA 1
ATOM 3638 C C . ASN A 1 482 ? -1.246 35.031 -2.078 1 96.19 482 ASN A C 1
ATOM 3640 O O . ASN A 1 482 ? -0.625 35.75 -1.297 1 96.19 482 ASN A O 1
ATOM 3644 N N . PRO A 1 483 ? -0.689 34 -2.684 1 94.12 483 PRO A N 1
ATOM 3645 C CA . PRO A 1 483 ? 0.653 33.562 -2.299 1 94.12 483 PRO A CA 1
ATOM 3646 C C . PRO A 1 483 ? 1.719 34.625 -2.551 1 94.12 483 PRO A C 1
ATOM 3648 O O . PRO A 1 483 ? 2.83 34.531 -2.025 1 94.12 483 PRO A O 1
ATOM 3651 N N . LYS A 1 484 ? 1.444 35.656 -3.277 1 93.88 484 LYS A N 1
ATOM 3652 C CA . LYS A 1 484 ? 2.428 36.688 -3.646 1 93.88 484 LYS A CA 1
ATOM 3653 C C . LYS A 1 484 ? 2.564 37.719 -2.555 1 93.88 484 LYS A C 1
ATOM 3655 O O . LYS A 1 484 ? 3.52 38.5 -2.553 1 93.88 484 LYS A O 1
ATOM 3660 N N . LEU A 1 485 ? 1.636 37.719 -1.691 1 96.44 485 LEU A N 1
ATOM 3661 C CA . LEU A 1 485 ? 1.691 38.719 -0.621 1 96.44 485 LEU A CA 1
ATOM 3662 C C . LEU A 1 485 ? 2.545 38.219 0.539 1 96.44 485 LEU A C 1
ATOM 3664 O O . LEU A 1 485 ? 2.113 37.344 1.303 1 96.44 485 LEU A O 1
ATOM 3668 N N . ARG A 1 486 ? 3.701 38.844 0.735 1 96.44 486 ARG A N 1
ATOM 3669 C CA . ARG A 1 486 ? 4.633 38.469 1.788 1 96.44 486 ARG A CA 1
ATOM 3670 C C . ARG A 1 486 ? 4.449 39.312 3.029 1 96.44 486 ARG A C 1
ATOM 3672 O O . ARG A 1 486 ? 3.703 40.312 3.002 1 96.44 486 ARG A O 1
ATOM 3679 N N . GLY A 1 487 ? 5.078 38.938 4.098 1 97.38 487 GLY A N 1
ATOM 3680 C CA . GLY A 1 487 ? 5.094 39.75 5.316 1 97.38 487 GLY A CA 1
ATOM 3681 C C . GLY A 1 487 ? 3.76 39.75 6.043 1 97.38 487 GLY A C 1
ATOM 3682 O O . GLY A 1 487 ? 3.205 38.688 6.344 1 97.38 487 GLY A O 1
ATOM 3683 N N . ARG A 1 488 ? 3.309 40.938 6.367 1 98.31 488 ARG A N 1
ATOM 3684 C CA . ARG A 1 488 ? 1.993 41.156 6.961 1 98.31 488 ARG A CA 1
ATOM 3685 C C . ARG A 1 488 ? 1.117 42 6.051 1 98.31 488 ARG A C 1
ATOM 3687 O O . ARG A 1 488 ? 0.979 43.219 6.27 1 98.31 488 ARG A O 1
ATOM 3694 N N . PRO A 1 489 ? 0.426 41.344 5.129 1 97.69 489 PRO A N 1
ATOM 3695 C CA . PRO A 1 489 ? -0.42 42.125 4.227 1 97.69 489 PRO A CA 1
ATOM 3696 C C . PRO A 1 489 ? -1.547 42.844 4.961 1 97.69 489 PRO A C 1
ATOM 3698 O O . PRO A 1 489 ? -2.057 42.344 5.965 1 97.69 489 PRO A O 1
ATOM 3701 N N . LYS A 1 490 ? -1.896 44 4.465 1 96.62 490 LYS A N 1
ATOM 3702 C CA . LYS A 1 490 ? -3.004 44.781 5.008 1 96.62 490 LYS A CA 1
ATOM 3703 C C . LYS A 1 490 ? -3.98 45.188 3.906 1 96.62 490 LYS A C 1
ATOM 3705 O O . LYS A 1 490 ? -3.643 45.125 2.721 1 96.62 490 LYS A O 1
ATOM 3710 N N . GLY A 1 491 ? -5.184 45.469 4.262 1 96.75 491 GLY A N 1
ATOM 3711 C CA . GLY A 1 491 ? -6.168 46 3.33 1 96.75 491 GLY A CA 1
ATOM 3712 C C . GLY A 1 491 ? -6.586 45 2.275 1 96.75 491 GLY A C 1
ATOM 3713 O O . GLY A 1 491 ? -6.879 45.344 1.137 1 96.75 491 GLY A O 1
ATOM 3714 N N . PHE A 1 492 ? -6.547 43.75 2.541 1 97.56 492 PHE A N 1
ATOM 3715 C CA . PHE A 1 492 ? -6.918 42.719 1.568 1 97.56 492 PHE A CA 1
ATOM 3716 C C . PHE A 1 492 ? -8.195 42 1.99 1 97.56 492 PHE A C 1
ATOM 3718 O O . PHE A 1 492 ? -8.586 42.062 3.16 1 97.56 492 PHE A O 1
ATOM 3725 N N . THR A 1 493 ? -8.867 41.5 0.98 1 97.94 493 THR A N 1
ATOM 3726 C CA . THR A 1 493 ? -10.023 40.625 1.154 1 97.94 493 THR A CA 1
ATOM 3727 C C . THR A 1 493 ? -9.703 39.219 0.672 1 97.94 493 THR A C 1
ATOM 3729 O O . THR A 1 493 ? -8.984 39.031 -0.309 1 97.94 493 THR A O 1
ATOM 3732 N N . VAL A 1 494 ? -10.164 38.25 1.448 1 98.19 494 VAL A N 1
ATOM 3733 C CA . VAL A 1 494 ? -9.984 36.906 0.982 1 98.19 494 VAL A CA 1
ATOM 3734 C C . VAL A 1 494 ? -11.242 36.438 0.253 1 98.19 494 VAL A C 1
ATOM 3736 O O . VAL A 1 494 ? -12.344 36.938 0.521 1 98.19 494 VAL A O 1
ATOM 3739 N N . THR A 1 495 ? -11.109 35.5 -0.661 1 98.44 495 THR A N 1
ATOM 3740 C CA . THR A 1 495 ? -12.234 35.062 -1.484 1 98.44 495 THR A CA 1
ATOM 3741 C C . THR A 1 495 ? -12.484 33.562 -1.308 1 98.44 495 THR A C 1
ATOM 3743 O O . THR A 1 495 ? -11.609 32.75 -1.583 1 98.44 495 THR A O 1
ATOM 3746 N N . VAL A 1 496 ? -13.719 33.219 -0.82 1 98.44 496 VAL A N 1
ATOM 3747 C CA . VAL A 1 496 ? -14.148 31.844 -0.736 1 98.44 496 VAL A CA 1
ATOM 3748 C C . VAL A 1 496 ? -14.711 31.391 -2.084 1 98.44 496 VAL A C 1
ATOM 3750 O O . VAL A 1 496 ? -15.594 32.031 -2.643 1 98.44 496 VAL A O 1
ATOM 3753 N N . THR A 1 497 ? -14.203 30.266 -2.527 1 97.81 497 THR A N 1
ATOM 3754 C CA . THR A 1 497 ? -14.602 29.828 -3.863 1 97.81 497 THR A CA 1
ATOM 3755 C C . THR A 1 497 ? -15.477 28.594 -3.787 1 97.81 497 THR A C 1
ATOM 3757 O O . THR A 1 497 ? -16.203 28.266 -4.734 1 97.81 497 THR A O 1
ATOM 3760 N N . ASP A 1 498 ? -15.398 27.875 -2.664 1 96.38 498 ASP A N 1
ATOM 3761 C CA . ASP A 1 498 ? -16.188 26.656 -2.508 1 96.38 498 ASP A CA 1
ATOM 3762 C C . ASP A 1 498 ? -16.219 26.203 -1.051 1 96.38 498 ASP A C 1
ATOM 3764 O O . ASP A 1 498 ? -15.43 26.672 -0.232 1 96.38 498 ASP A O 1
ATOM 3768 N N . LEU A 1 499 ? -17.172 25.344 -0.701 1 97.06 499 LEU A N 1
ATOM 3769 C CA . LEU A 1 499 ? -17.266 24.672 0.59 1 97.06 499 LEU A CA 1
ATOM 3770 C C . LEU A 1 499 ? -17.609 23.203 0.41 1 97.06 499 LEU A C 1
ATOM 3772 O O . LEU A 1 499 ? -18.438 22.844 -0.445 1 97.06 499 LEU A O 1
ATOM 3776 N N . ARG A 1 500 ? -16.984 22.359 1.252 1 95.62 500 ARG A N 1
ATOM 3777 C CA . ARG A 1 500 ? -17.297 20.938 1.23 1 95.62 500 ARG A CA 1
ATOM 3778 C C . ARG A 1 500 ? -17.438 20.375 2.646 1 95.62 500 ARG A C 1
ATOM 3780 O O . ARG A 1 500 ? -16.562 20.578 3.486 1 95.62 500 ARG A O 1
ATOM 3787 N N . CYS A 1 501 ? -18.531 19.656 2.873 1 97.19 501 CYS A N 1
ATOM 3788 C CA . CYS A 1 501 ? -18.734 19.016 4.168 1 97.19 501 CYS A CA 1
ATOM 3789 C C . CYS A 1 501 ? -18.047 17.656 4.227 1 97.19 501 CYS A C 1
ATOM 3791 O O . CYS A 1 501 ? -18.375 16.766 3.445 1 97.19 501 CYS A O 1
ATOM 3793 N N . ARG A 1 502 ? -17.094 17.547 5.074 1 97.69 502 ARG A N 1
ATOM 3794 C CA . ARG A 1 502 ? -16.484 16.266 5.379 1 97.69 502 ARG A CA 1
ATOM 3795 C C . ARG A 1 502 ? -17.109 15.633 6.621 1 97.69 502 ARG A C 1
ATOM 3797 O O . ARG A 1 502 ? -16.531 15.695 7.707 1 97.69 502 ARG A O 1
ATOM 3804 N N . LEU A 1 503 ? -18.156 14.938 6.422 1 97.81 503 LEU A N 1
ATOM 3805 C CA . LEU A 1 503 ? -19.047 14.523 7.508 1 97.81 503 LEU A CA 1
ATOM 3806 C C . LEU A 1 503 ? -18.422 13.398 8.32 1 97.81 503 LEU A C 1
ATOM 3808 O O . LEU A 1 503 ? -18.672 13.281 9.523 1 97.81 503 LEU A O 1
ATOM 3812 N N . GLY A 1 504 ? -17.656 12.531 7.68 1 97.88 504 GLY A N 1
ATOM 3813 C CA . GLY A 1 504 ? -16.906 11.523 8.43 1 97.88 504 GLY A CA 1
ATOM 3814 C C . GLY A 1 504 ? -15.883 12.125 9.367 1 97.88 504 GLY A C 1
ATOM 3815 O O . GLY A 1 504 ? -15.766 11.703 10.523 1 97.88 504 GLY A O 1
ATOM 3816 N N . ALA A 1 505 ? -15.156 13.102 8.867 1 97.75 505 ALA A N 1
ATOM 3817 C CA . ALA A 1 505 ? -14.125 13.766 9.664 1 97.75 505 ALA A CA 1
ATOM 3818 C C . ALA A 1 505 ? -14.742 14.734 10.664 1 97.75 505 ALA A C 1
ATOM 3820 O O . ALA A 1 505 ? -14.172 14.992 11.727 1 97.75 505 ALA A O 1
ATOM 3821 N N . GLY A 1 506 ? -15.875 15.328 10.281 1 97.31 506 GLY A N 1
ATOM 3822 C CA . GLY A 1 506 ? -16.609 16.172 11.219 1 97.31 506 GLY A CA 1
ATOM 3823 C C . GLY A 1 506 ? -16.234 17.641 11.117 1 97.31 506 GLY A C 1
ATOM 3824 O O . GLY A 1 506 ? -16.141 18.328 12.133 1 97.31 506 GLY A O 1
ATOM 3825 N N . PHE A 1 507 ? -15.992 18.156 9.906 1 98.12 507 PHE A N 1
ATOM 3826 C CA . PHE A 1 507 ? -15.758 19.578 9.711 1 98.12 507 PHE A CA 1
ATOM 3827 C C . PHE A 1 507 ? -16.109 20 8.289 1 98.12 507 PHE A C 1
ATOM 3829 O O . PHE A 1 507 ? -16.406 19.156 7.445 1 98.12 507 PHE A O 1
ATOM 3836 N N . VAL A 1 508 ? -16.156 21.297 8.016 1 98.19 508 VAL A N 1
ATOM 3837 C CA . VAL A 1 508 ? -16.422 21.859 6.699 1 98.19 508 VAL A CA 1
ATOM 3838 C C . VAL A 1 508 ? -15.156 22.484 6.133 1 98.19 508 VAL A C 1
ATOM 3840 O O . VAL A 1 508 ? -14.539 23.344 6.773 1 98.19 508 VAL A O 1
ATOM 3843 N N . VAL A 1 509 ? -14.789 22.047 5 1 97.94 509 VAL A N 1
ATOM 3844 C CA . VAL A 1 509 ? -13.633 22.641 4.34 1 97.94 509 VAL A CA 1
ATOM 3845 C C . VAL A 1 509 ? -14.062 23.859 3.545 1 97.94 509 VAL A C 1
ATOM 3847 O O . VAL A 1 509 ? -15 23.797 2.744 1 97.94 509 VAL A O 1
ATOM 3850 N N . VAL A 1 510 ? -13.383 24.969 3.734 1 98.19 510 VAL A N 1
ATOM 3851 C CA . VAL A 1 510 ? -13.633 26.219 3.035 1 98.19 510 VAL A CA 1
ATOM 3852 C C . VAL A 1 510 ? -12.477 26.516 2.082 1 98.19 510 VAL A C 1
ATOM 3854 O O . VAL A 1 510 ? -11.359 26.797 2.523 1 98.19 510 VAL A O 1
ATOM 3857 N N . TYR A 1 511 ? -12.766 26.562 0.864 1 97.69 511 TYR A N 1
ATOM 3858 C CA . TYR A 1 511 ? -11.727 26.734 -0.143 1 97.69 511 TYR A CA 1
ATOM 3859 C C . TYR A 1 511 ? -11.594 28.188 -0.558 1 97.69 511 TYR A C 1
ATOM 3861 O O . TYR A 1 511 ? -12.594 28.844 -0.856 1 97.69 511 TYR A O 1
ATOM 3869 N N . MET A 1 512 ? -10.383 28.703 -0.535 1 96.62 512 MET A N 1
ATOM 3870 C CA . MET A 1 512 ? -10.039 30 -1.098 1 96.62 512 MET A CA 1
ATOM 3871 C C . MET A 1 512 ? -9.109 29.844 -2.297 1 96.62 512 MET A C 1
ATOM 3873 O O . MET A 1 512 ? -7.895 30.016 -2.174 1 96.62 512 MET A O 1
ATOM 3877 N N . GLY A 1 513 ? -9.68 29.531 -3.383 1 87.12 513 GLY A N 1
ATOM 3878 C CA . GLY A 1 513 ? -8.93 29.219 -4.594 1 87.12 513 GLY A CA 1
ATOM 3879 C C . GLY A 1 513 ? -8.766 27.734 -4.84 1 87.12 513 GLY A C 1
ATOM 3880 O O . GLY A 1 513 ? -9.414 26.922 -4.18 1 87.12 513 GLY A O 1
ATOM 3881 N N . GLY A 1 514 ? -7.984 27.484 -5.797 1 83.62 514 GLY A N 1
ATOM 3882 C CA . GLY A 1 514 ? -7.793 26.094 -6.152 1 83.62 514 GLY A CA 1
ATOM 3883 C C . GLY A 1 514 ? -6.707 25.406 -5.336 1 83.62 514 GLY A C 1
ATOM 3884 O O . GLY A 1 514 ? -5.684 26.016 -5.027 1 83.62 514 GLY A O 1
ATOM 3885 N N . ILE A 1 515 ? -7.047 24.25 -4.762 1 87.44 515 ILE A N 1
ATOM 3886 C CA . ILE A 1 515 ? -6.078 23.453 -4.016 1 87.44 515 ILE A CA 1
ATOM 3887 C C . ILE A 1 515 ? -5.84 22.125 -4.734 1 87.44 515 ILE A C 1
ATOM 3889 O O . ILE A 1 515 ? -6.793 21.422 -5.074 1 87.44 515 ILE A O 1
ATOM 3893 N N . GLU A 1 516 ? -4.578 21.844 -4.949 1 87.56 516 GLU A N 1
ATOM 3894 C CA . GLU A 1 516 ? -4.242 20.562 -5.57 1 87.56 516 GLU A CA 1
ATOM 3895 C C . GLU A 1 516 ? -4.059 19.469 -4.52 1 87.56 516 GLU A C 1
ATOM 3897 O O . GLU A 1 516 ? -3.201 19.594 -3.643 1 87.56 516 GLU A O 1
ATOM 3902 N N . THR A 1 517 ? -4.844 18.422 -4.672 1 93.06 517 THR A N 1
ATOM 3903 C CA . THR A 1 517 ? -4.801 17.359 -3.67 1 93.06 517 THR A CA 1
ATOM 3904 C C . THR A 1 517 ? -3.932 16.203 -4.148 1 93.06 517 THR A C 1
ATOM 3906 O O . THR A 1 517 ? -3.688 15.25 -3.4 1 93.06 517 THR A O 1
ATOM 3909 N N . LEU A 1 518 ? -3.492 16.266 -5.371 1 96.62 518 LEU A N 1
ATOM 3910 C CA . LEU A 1 518 ? -2.531 15.297 -5.902 1 96.62 518 LEU A CA 1
ATOM 3911 C C . LEU A 1 518 ? -1.373 16.016 -6.59 1 96.62 518 LEU A C 1
ATOM 3913 O O . LEU A 1 518 ? -1.468 16.375 -7.77 1 96.62 518 LEU A O 1
ATOM 3917 N N . PRO A 1 519 ? -0.294 16.172 -5.891 1 93.88 519 PRO A N 1
ATOM 3918 C CA . PRO A 1 519 ? 0.854 16.859 -6.492 1 93.88 519 PRO A CA 1
ATOM 3919 C C . PRO A 1 519 ? 1.465 16.062 -7.652 1 93.88 519 PRO A C 1
ATOM 3921 O O . PRO A 1 519 ? 1.25 14.859 -7.758 1 93.88 519 PRO A O 1
ATOM 3924 N N . GLY A 1 520 ? 2.184 16.781 -8.5 1 95.31 520 GLY A N 1
ATOM 3925 C CA . GLY A 1 520 ? 2.973 16.156 -9.547 1 95.31 520 GLY A CA 1
ATOM 3926 C C . GLY A 1 520 ? 4.461 16.141 -9.258 1 95.31 520 GLY A C 1
ATOM 3927 O O . GLY A 1 520 ? 4.914 16.797 -8.312 1 95.31 520 GLY A O 1
ATOM 3928 N N . LEU A 1 521 ? 5.172 15.391 -10.031 1 96.44 521 LEU A N 1
ATOM 3929 C CA . LEU A 1 521 ? 6.625 15.406 -9.938 1 96.44 521 LEU A CA 1
ATOM 3930 C C . LEU A 1 521 ? 7.203 16.641 -10.609 1 96.44 521 LEU A C 1
ATOM 3932 O O . LEU A 1 521 ? 6.645 17.141 -11.586 1 96.44 521 LEU A O 1
ATOM 3936 N N . PRO A 1 522 ? 8.289 17.188 -10.055 1 95.25 522 PRO A N 1
ATOM 3937 C CA . PRO A 1 522 ? 8.961 18.312 -10.711 1 95.25 522 PRO A CA 1
ATOM 3938 C C . PRO A 1 522 ? 9.711 17.891 -11.977 1 95.25 522 PRO A C 1
ATOM 3940 O O . PRO A 1 522 ? 9.711 16.703 -12.336 1 95.25 522 PRO A O 1
ATOM 3943 N N . LYS A 1 523 ? 10.305 18.859 -12.656 1 95.25 523 LYS A N 1
ATOM 3944 C CA . LYS A 1 523 ? 11.047 18.594 -13.883 1 95.25 523 LYS A CA 1
ATOM 3945 C C . LYS A 1 523 ? 12.18 17.594 -13.641 1 95.25 523 LYS A C 1
ATOM 3947 O O . LYS A 1 523 ? 12.406 16.703 -14.453 1 95.25 523 LYS A O 1
ATOM 3952 N N . VAL A 1 524 ? 12.844 17.781 -12.523 1 94.81 524 VAL A N 1
ATOM 3953 C CA . VAL A 1 524 ? 13.867 16.828 -12.094 1 94.81 524 VAL A CA 1
ATOM 3954 C C . VAL A 1 524 ? 13.477 16.234 -10.734 1 94.81 524 VAL A C 1
ATOM 3956 O O . VAL A 1 524 ? 13.867 16.75 -9.688 1 94.81 524 VAL A O 1
ATOM 3959 N N . PRO A 1 525 ? 12.789 15.094 -10.766 1 95.31 525 PRO A N 1
ATOM 3960 C CA . PRO A 1 525 ? 12.344 14.484 -9.516 1 95.31 525 PRO A CA 1
ATOM 3961 C C . PRO A 1 525 ? 13.5 13.93 -8.688 1 95.31 525 PRO A C 1
ATOM 3963 O O . PRO A 1 525 ? 14.5 13.469 -9.242 1 95.31 525 PRO A O 1
ATOM 3966 N N . GLN A 1 526 ? 13.336 13.898 -7.367 1 93.94 526 GLN A N 1
ATOM 3967 C CA . GLN A 1 526 ? 14.312 13.305 -6.453 1 93.94 526 GLN A CA 1
ATOM 3968 C C . GLN A 1 526 ? 14.516 11.82 -6.754 1 93.94 526 GLN A C 1
ATOM 3970 O O . GLN A 1 526 ? 15.578 11.266 -6.469 1 93.94 526 GLN A O 1
ATOM 3975 N N . ALA A 1 527 ? 13.539 11.203 -7.301 1 95.44 527 ALA A N 1
ATOM 3976 C CA . ALA A 1 527 ? 13.57 9.781 -7.641 1 95.44 527 ALA A CA 1
ATOM 3977 C C . ALA A 1 527 ? 14.805 9.438 -8.461 1 95.44 527 ALA A C 1
ATOM 3979 O O . ALA A 1 527 ? 15.367 8.352 -8.336 1 95.44 527 ALA A O 1
ATOM 3980 N N . LEU A 1 528 ? 15.242 10.352 -9.32 1 96.44 528 LEU A N 1
ATOM 3981 C CA . LEU A 1 528 ? 16.344 10.102 -10.25 1 96.44 528 LEU A CA 1
ATOM 3982 C C . LEU A 1 528 ? 17.672 9.969 -9.508 1 96.44 528 LEU A C 1
ATOM 3984 O O . LEU A 1 528 ? 18.641 9.43 -10.047 1 96.44 528 LEU A O 1
ATOM 3988 N N . GLY A 1 529 ? 17.656 10.477 -8.234 1 94.38 529 GLY A N 1
ATOM 3989 C CA . GLY A 1 529 ? 18.875 10.414 -7.445 1 94.38 529 GLY A CA 1
ATOM 3990 C C . GLY A 1 529 ? 18.891 9.281 -6.438 1 94.38 529 GLY A C 1
ATOM 3991 O O . GLY A 1 529 ? 19.875 9.086 -5.723 1 94.38 529 GLY A O 1
ATOM 3992 N N . ILE A 1 530 ? 17.875 8.516 -6.355 1 95.31 530 ILE A N 1
ATOM 3993 C CA . ILE A 1 530 ? 17.75 7.418 -5.398 1 95.31 530 ILE A CA 1
ATOM 3994 C C . ILE A 1 530 ? 18.234 6.121 -6.043 1 95.31 530 ILE A C 1
ATOM 3996 O O . ILE A 1 530 ? 17.938 5.855 -7.211 1 95.31 530 ILE A O 1
ATOM 4000 N N . ASP A 1 531 ? 18.969 5.305 -5.285 1 95.5 531 ASP A N 1
ATOM 4001 C CA . ASP A 1 531 ? 19.469 4.031 -5.785 1 95.5 531 ASP A CA 1
ATOM 4002 C C . ASP A 1 531 ? 19.625 3.018 -4.656 1 95.5 531 ASP A C 1
ATOM 4004 O O . ASP A 1 531 ? 19.391 3.34 -3.488 1 95.5 531 ASP A O 1
ATOM 4008 N N . VAL A 1 532 ? 19.75 1.814 -5.016 1 94.75 532 VAL A N 1
ATOM 4009 C CA . VAL A 1 532 ? 20.094 0.721 -4.113 1 94.75 532 VAL A CA 1
ATOM 4010 C C . VAL A 1 532 ? 21.359 0.026 -4.605 1 94.75 532 VAL A C 1
ATOM 4012 O O . VAL A 1 532 ? 21.453 -0.378 -5.77 1 94.75 532 VAL A O 1
ATOM 4015 N N . ASP A 1 533 ? 22.281 -0.094 -3.73 1 92.75 533 ASP A N 1
ATOM 4016 C CA . ASP A 1 533 ? 23.516 -0.729 -4.18 1 92.75 533 ASP A CA 1
ATOM 4017 C C . ASP A 1 533 ? 23.406 -2.252 -4.117 1 92.75 533 ASP A C 1
ATOM 4019 O O . ASP A 1 533 ? 22.344 -2.789 -3.777 1 92.75 533 ASP A O 1
ATOM 4023 N N . GLU A 1 534 ? 24.484 -2.959 -4.488 1 88.94 534 GLU A N 1
ATOM 4024 C CA . GLU A 1 534 ? 24.453 -4.414 -4.613 1 88.94 534 GLU A CA 1
ATOM 4025 C C . GLU A 1 534 ? 24.266 -5.082 -3.256 1 88.94 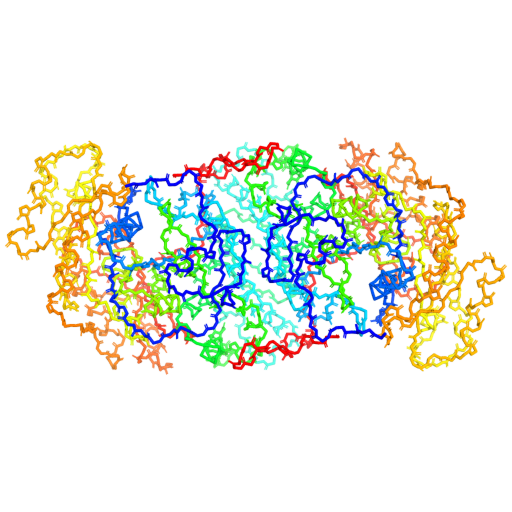534 GLU A C 1
ATOM 4027 O O . GLU A 1 534 ? 23.781 -6.219 -3.178 1 88.94 534 GLU A O 1
ATOM 4032 N N . GLY A 1 535 ? 24.609 -4.301 -2.191 1 87.12 535 GLY A N 1
ATOM 4033 C CA . GLY A 1 535 ? 24.438 -4.816 -0.843 1 87.12 535 GLY A CA 1
ATOM 4034 C C . GLY A 1 535 ? 23.062 -4.523 -0.265 1 87.12 535 GLY A C 1
ATOM 4035 O O . GLY A 1 535 ? 22.766 -4.93 0.857 1 87.12 535 GLY A O 1
ATOM 4036 N N . GLY A 1 536 ? 22.25 -3.812 -1.041 1 88.19 536 GLY A N 1
ATOM 4037 C CA . GLY A 1 536 ? 20.906 -3.512 -0.599 1 88.19 536 GLY A CA 1
ATOM 4038 C C . GLY A 1 536 ? 20.812 -2.236 0.219 1 88.19 536 GLY A C 1
ATOM 4039 O O . GLY A 1 536 ? 19.828 -2.025 0.943 1 88.19 536 GLY A O 1
ATOM 4040 N N . HIS A 1 537 ? 21.828 -1.468 0.177 1 90.88 537 HIS A N 1
ATOM 4041 C CA . HIS A 1 537 ? 21.781 -0.207 0.91 1 90.88 537 HIS A CA 1
ATOM 4042 C C . HIS A 1 537 ? 21.172 0.905 0.058 1 90.88 537 HIS A C 1
ATOM 4044 O O . HIS A 1 537 ? 21.625 1.146 -1.064 1 90.88 537 HIS A O 1
ATOM 4050 N N . ILE A 1 538 ? 20.234 1.536 0.569 1 92.38 538 ILE A N 1
ATOM 4051 C CA . ILE A 1 538 ? 19.578 2.637 -0.131 1 92.38 538 ILE A CA 1
ATOM 4052 C C . ILE A 1 538 ? 20.469 3.879 -0.081 1 92.38 538 ILE A C 1
ATOM 4054 O O . ILE A 1 538 ? 21.047 4.191 0.959 1 92.38 538 ILE A O 1
ATOM 4058 N N . ARG A 1 539 ? 20.578 4.574 -1.168 1 91.62 539 ARG A N 1
ATOM 4059 C CA . ARG A 1 539 ? 21.359 5.797 -1.321 1 91.62 539 ARG A CA 1
ATOM 4060 C C . ARG A 1 539 ? 20.5 6.926 -1.888 1 91.62 539 ARG A C 1
ATOM 4062 O O . ARG A 1 539 ? 19.484 6.68 -2.52 1 91.62 539 ARG A O 1
ATOM 4069 N N . GLY A 1 540 ? 20.906 8.125 -1.607 1 88.44 540 GLY A N 1
ATOM 4070 C CA . GLY A 1 540 ? 20.266 9.273 -2.232 1 88.44 540 GLY A CA 1
ATOM 4071 C C . GLY A 1 540 ? 19.078 9.789 -1.455 1 88.44 540 GLY A C 1
ATOM 4072 O O . GLY A 1 540 ? 18.344 10.656 -1.941 1 88.44 540 GLY A O 1
ATOM 4073 N N . MET A 1 541 ? 18.844 9.297 -0.321 1 83.69 541 MET A N 1
ATOM 4074 C CA . MET A 1 541 ? 17.734 9.766 0.512 1 83.69 541 MET A CA 1
ATOM 4075 C C . MET A 1 541 ? 18.266 10.438 1.778 1 83.69 541 MET A C 1
ATOM 4077 O O . MET A 1 541 ? 17.562 10.492 2.791 1 83.69 541 MET A O 1
ATOM 4081 N N . ASP A 1 542 ? 19.516 10.898 1.79 1 69.56 542 ASP A N 1
ATOM 4082 C CA . ASP A 1 542 ? 20.109 11.508 2.971 1 69.56 542 ASP A CA 1
ATOM 4083 C C . ASP A 1 542 ? 19.859 13.008 3.002 1 69.56 542 ASP A C 1
ATOM 4085 O O . ASP A 1 542 ? 20.328 13.742 2.119 1 69.56 542 ASP A O 1
ATOM 4089 N N . TYR A 1 543 ? 18.656 13.312 3.244 1 56.78 543 TYR A N 1
ATOM 4090 C CA . TYR A 1 543 ? 18.375 14.742 3.291 1 56.78 543 TYR A CA 1
ATOM 4091 C C . TYR A 1 543 ? 18.906 15.359 4.578 1 56.78 543 TYR A C 1
ATOM 4093 O O . TYR A 1 543 ? 19.062 14.664 5.586 1 56.78 543 TYR A O 1
ATOM 4101 N N . MET B 1 1 ? -0.343 -35.281 17.922 1 17.16 1 MET B N 1
ATOM 4102 C CA . MET B 1 1 ? -0.622 -34.094 18.719 1 17.16 1 MET B CA 1
ATOM 4103 C C . MET B 1 1 ? -1.179 -32.969 17.844 1 17.16 1 MET B C 1
ATOM 4105 O O . MET B 1 1 ? -1.05 -33 16.625 1 17.16 1 MET B O 1
ATOM 4109 N N . ILE B 1 2 ? -1.223 -31.656 18.547 1 26.58 2 ILE B N 1
ATOM 4110 C CA . ILE B 1 2 ? -2.137 -30.734 19.203 1 26.58 2 ILE B CA 1
ATOM 4111 C C . ILE B 1 2 ? -2.268 -29.453 18.375 1 26.58 2 ILE B C 1
ATOM 4113 O O . ILE B 1 2 ? -1.264 -28.844 18.016 1 26.58 2 ILE B O 1
ATOM 4117 N N . VAL B 1 3 ? -3.154 -29.344 17.484 1 31.06 3 VAL B N 1
ATOM 4118 C CA . VAL B 1 3 ? -3.551 -28 17.094 1 31.06 3 VAL B CA 1
ATOM 4119 C C . VAL B 1 3 ? -3.236 -27.016 18.234 1 31.06 3 VAL B C 1
ATOM 4121 O O . VAL B 1 3 ? -3.719 -27.172 19.359 1 31.06 3 VAL B O 1
ATOM 4124 N N . LYS B 1 4 ? -2.115 -26.516 18.203 1 43.41 4 LYS B N 1
ATOM 4125 C CA . LYS B 1 4 ? -1.755 -25.594 19.266 1 43.41 4 LYS B CA 1
ATOM 4126 C C . LYS B 1 4 ? -2.75 -24.438 19.344 1 43.41 4 LYS B C 1
ATOM 4128 O O . LYS B 1 4 ? -3.072 -23.812 18.328 1 43.41 4 LYS B O 1
ATOM 4133 N N . GLU B 1 5 ? -3.66 -24.281 20.266 1 53.56 5 GLU B N 1
ATOM 4134 C CA . GLU B 1 5 ? -4.559 -23.188 20.625 1 53.56 5 GLU B CA 1
ATOM 4135 C C . GLU B 1 5 ? -3.875 -21.828 20.453 1 53.56 5 GLU B C 1
ATOM 4137 O O . GLU B 1 5 ? -4.52 -20.844 20.078 1 53.56 5 GLU B O 1
ATOM 4142 N N . ARG B 1 6 ? -2.395 -21.906 20.609 1 81.94 6 ARG B N 1
ATOM 4143 C CA . ARG B 1 6 ? -1.704 -20.625 20.547 1 81.94 6 ARG B CA 1
ATOM 4144 C C . ARG B 1 6 ? -0.569 -20.656 19.531 1 81.94 6 ARG B C 1
ATOM 4146 O O . ARG B 1 6 ? 0.206 -21.609 19.484 1 81.94 6 ARG B O 1
ATOM 4153 N N . LEU B 1 7 ? -0.437 -19.781 18.547 1 95.69 7 LEU B N 1
ATOM 4154 C CA . LEU B 1 7 ? 0.635 -19.656 17.578 1 95.69 7 LEU B CA 1
ATOM 4155 C C . LEU B 1 7 ? 1.989 -19.531 18.266 1 95.69 7 LEU B C 1
ATOM 4157 O O . LEU B 1 7 ? 2.094 -18.922 19.328 1 95.69 7 LEU B O 1
ATOM 4161 N N . LEU B 1 8 ? 3.012 -20.141 17.719 1 97.69 8 LEU B N 1
ATOM 4162 C CA . LEU B 1 8 ? 4.367 -20.031 18.25 1 97.69 8 LEU B CA 1
ATOM 4163 C C . LEU B 1 8 ? 4.969 -18.672 17.922 1 97.69 8 LEU B C 1
ATOM 4165 O O . LEU B 1 8 ? 4.703 -18.109 16.859 1 97.69 8 LEU B O 1
ATOM 4169 N N . PRO B 1 9 ? 5.77 -18.172 18.922 1 97 9 PRO B N 1
ATOM 4170 C CA . PRO B 1 9 ? 6.602 -17.047 18.484 1 97 9 PRO B CA 1
ATOM 4171 C C . PRO B 1 9 ? 7.426 -17.359 17.234 1 97 9 PRO B C 1
ATOM 4173 O O . PRO B 1 9 ? 7.926 -18.484 17.094 1 97 9 PRO B O 1
ATOM 4176 N N . ILE B 1 10 ? 7.594 -16.484 16.375 1 98.06 10 ILE B N 1
ATOM 4177 C CA . ILE B 1 10 ? 8.18 -16.719 15.062 1 98.06 10 ILE B CA 1
ATOM 4178 C C . ILE B 1 10 ? 9.633 -17.188 15.219 1 98.06 10 ILE B C 1
ATOM 4180 O O . ILE B 1 10 ? 10.141 -17.953 14.406 1 98.06 10 ILE B O 1
ATOM 4184 N N . GLU B 1 11 ? 10.289 -16.734 16.281 1 97.75 11 GLU B N 1
ATOM 4185 C CA . GLU B 1 11 ? 11.664 -17.156 16.547 1 97.75 11 GLU B CA 1
ATOM 4186 C C . GLU B 1 11 ? 11.742 -18.656 16.766 1 97.75 11 GLU B C 1
ATOM 4188 O O . GLU B 1 11 ? 12.719 -19.297 16.391 1 97.75 11 GLU B O 1
ATOM 4193 N N . GLU B 1 12 ? 10.703 -19.172 17.422 1 98.12 12 GLU B N 1
ATOM 4194 C CA . GLU B 1 12 ? 10.664 -20.609 17.672 1 98.12 12 GLU B CA 1
ATOM 4195 C C . GLU B 1 12 ? 10.438 -21.375 16.375 1 98.12 12 GLU B C 1
ATOM 4197 O O . GLU B 1 12 ? 11.008 -22.453 16.172 1 98.12 12 GLU B O 1
ATOM 4202 N N . VAL B 1 13 ? 9.578 -20.859 15.508 1 98.56 13 VAL B N 1
ATOM 4203 C CA . VAL B 1 13 ? 9.352 -21.453 14.195 1 98.56 13 VAL B CA 1
ATOM 4204 C C . VAL B 1 13 ? 10.641 -21.438 13.383 1 98.56 13 VAL B C 1
ATOM 4206 O O . VAL B 1 13 ? 11.016 -22.438 12.766 1 98.56 13 VAL B O 1
ATOM 4209 N N . ALA B 1 14 ? 11.336 -20.281 13.391 1 98.62 14 ALA B N 1
ATOM 4210 C CA . ALA B 1 14 ? 12.602 -20.125 12.68 1 98.62 14 ALA B CA 1
ATOM 4211 C C . ALA B 1 14 ? 13.648 -21.094 13.203 1 98.62 14 ALA B C 1
ATOM 4213 O O . ALA B 1 14 ? 14.445 -21.641 12.422 1 98.62 14 ALA B O 1
ATOM 4214 N N . ALA B 1 15 ? 13.648 -21.344 14.492 1 98.31 15 ALA B N 1
ATOM 4215 C CA . ALA B 1 15 ? 14.625 -22.219 15.125 1 98.31 15 ALA B CA 1
ATOM 4216 C C . ALA B 1 15 ? 14.477 -23.656 14.641 1 98.31 15 ALA B C 1
ATOM 4218 O O . ALA B 1 15 ? 15.461 -24.391 14.555 1 98.31 15 ALA B O 1
ATOM 4219 N N . LYS B 1 16 ? 13.281 -24.047 14.289 1 98.19 16 LYS B N 1
ATOM 4220 C CA . LYS B 1 16 ? 13.055 -25.375 13.727 1 98.19 16 LYS B CA 1
ATOM 4221 C C . LYS B 1 16 ? 13.867 -25.578 12.453 1 98.19 16 LYS B C 1
ATOM 4223 O O . LYS B 1 16 ? 14.188 -26.719 12.094 1 98.19 16 LYS B O 1
ATOM 4228 N N . LEU B 1 17 ? 14.172 -24.5 11.781 1 98.31 17 LEU B N 1
ATOM 4229 C CA . LEU B 1 17 ? 14.945 -24.547 10.547 1 98.31 17 LEU B CA 1
ATOM 4230 C C . LEU B 1 17 ? 16.391 -24.172 10.797 1 98.31 17 LEU B C 1
ATOM 4232 O O . LEU B 1 17 ? 17.172 -24.031 9.852 1 98.31 17 LEU B O 1
ATOM 4236 N N . GLY B 1 18 ? 16.75 -23.844 11.992 1 97.31 18 GLY B N 1
ATOM 4237 C CA . GLY B 1 18 ? 18.109 -23.453 12.328 1 97.31 18 GLY B CA 1
ATOM 4238 C C . GLY B 1 18 ? 18.391 -22 12.039 1 97.31 18 GLY B C 1
ATOM 4239 O O . GLY B 1 18 ? 19.547 -21.594 11.906 1 97.31 18 GLY B O 1
ATOM 4240 N N . LEU B 1 19 ? 17.359 -21.203 11.883 1 97.06 19 LEU B N 1
ATOM 4241 C CA . LEU B 1 19 ? 17.516 -19.781 11.633 1 97.06 19 LEU B CA 1
ATOM 4242 C C . LEU B 1 19 ? 17.703 -19.016 12.938 1 97.06 19 LEU B C 1
ATOM 4244 O O . LEU B 1 19 ? 16.875 -19.125 13.852 1 97.06 19 LEU B O 1
ATOM 4248 N N . GLU B 1 20 ? 18.734 -18.25 12.969 1 95.56 20 GLU B N 1
ATOM 4249 C CA . GLU B 1 20 ? 19.016 -17.438 14.156 1 95.56 20 GLU B CA 1
ATOM 4250 C C . GLU B 1 20 ? 18.172 -16.172 14.164 1 95.56 20 GLU B C 1
ATOM 4252 O O . GLU B 1 20 ? 17.75 -15.695 13.109 1 95.56 20 GLU B O 1
ATOM 4257 N N . LYS B 1 21 ? 18.031 -15.648 15.297 1 94.69 21 LYS B N 1
ATOM 4258 C CA . LYS B 1 21 ? 17.203 -14.477 15.516 1 94.69 21 LYS B CA 1
ATOM 4259 C C . LYS B 1 21 ? 17.734 -13.273 14.727 1 94.69 21 LYS B C 1
ATOM 4261 O O . LYS B 1 21 ? 16.953 -12.445 14.258 1 94.69 21 LYS B O 1
ATOM 4266 N N . GLU B 1 22 ? 18.953 -13.195 14.5 1 94.44 22 GLU B N 1
ATOM 4267 C CA . GLU B 1 22 ? 19.594 -12.062 13.844 1 94.44 22 GLU B CA 1
ATOM 4268 C C . GLU B 1 22 ? 19.234 -12 12.359 1 94.44 22 GLU B C 1
ATOM 4270 O O . GLU B 1 22 ? 19.375 -10.953 11.727 1 94.44 22 GLU B O 1
ATOM 4275 N N . ARG B 1 23 ? 18.734 -13.109 11.891 1 96.5 23 ARG B N 1
ATOM 4276 C CA . ARG B 1 23 ? 18.375 -13.164 10.484 1 96.5 23 ARG B CA 1
ATOM 4277 C C . ARG B 1 23 ? 16.906 -12.812 10.289 1 96.5 23 ARG B C 1
ATOM 4279 O O . ARG B 1 23 ? 16.406 -12.773 9.156 1 96.5 23 ARG B O 1
ATOM 4286 N N . LEU B 1 24 ? 16.281 -12.523 11.406 1 97.88 24 LEU B N 1
ATOM 4287 C CA . LEU B 1 24 ? 14.844 -12.281 11.32 1 97.88 24 LEU B CA 1
ATOM 4288 C C . LEU B 1 24 ? 14.531 -10.797 11.477 1 97.88 24 LEU B C 1
ATOM 4290 O O . LEU B 1 24 ? 15.141 -10.109 12.305 1 97.88 24 LEU B O 1
ATOM 4294 N N . TYR B 1 25 ? 13.773 -10.25 10.625 1 97.75 25 TYR B N 1
ATOM 4295 C CA . TYR B 1 25 ? 13.117 -8.953 10.766 1 97.75 25 TYR B CA 1
ATOM 4296 C C . TYR B 1 25 ? 11.656 -9.117 11.148 1 97.75 25 TYR B C 1
ATOM 4298 O O . TYR B 1 25 ? 10.797 -9.297 10.273 1 97.75 25 TYR B O 1
ATOM 4306 N N . PRO B 1 26 ? 11.305 -9.016 12.391 1 97 26 PRO B N 1
ATOM 4307 C CA . PRO B 1 26 ? 9.984 -9.398 12.891 1 97 26 PRO B CA 1
ATOM 4308 C C . PRO B 1 26 ? 8.891 -8.422 12.461 1 97 26 PRO B C 1
ATOM 4310 O O . PRO B 1 26 ? 9.125 -7.215 12.375 1 97 26 PRO B O 1
ATOM 4313 N N . TYR B 1 27 ? 7.777 -8.875 12.227 1 97.38 27 TYR B N 1
ATOM 4314 C CA . TYR B 1 27 ? 6.484 -8.203 12.133 1 97.38 27 TYR B CA 1
ATOM 4315 C C . TYR B 1 27 ? 5.496 -8.781 13.141 1 97.38 27 TYR B C 1
ATOM 4317 O O . TYR B 1 27 ? 4.766 -9.727 12.828 1 97.38 27 TYR B O 1
ATOM 4325 N N . GLY B 1 28 ? 5.43 -8.156 14.25 1 96 28 GLY B N 1
ATOM 4326 C CA . GLY B 1 28 ? 4.68 -8.758 15.344 1 96 28 GLY B CA 1
ATOM 4327 C C . GLY B 1 28 ? 5.305 -10.039 15.859 1 96 28 GLY B C 1
ATOM 4328 O O . GLY B 1 28 ? 6.48 -10.305 15.609 1 96 28 GLY B O 1
ATOM 4329 N N . PRO B 1 29 ? 4.523 -10.766 16.609 1 95.69 29 PRO B N 1
ATOM 4330 C CA . PRO B 1 29 ? 5.094 -11.93 17.281 1 95.69 29 PRO B CA 1
ATOM 4331 C C . PRO B 1 29 ? 5.152 -13.164 16.375 1 95.69 29 PRO B C 1
ATOM 4333 O O . PRO B 1 29 ? 5.883 -14.117 16.672 1 95.69 29 PRO B O 1
ATOM 4336 N N . HIS B 1 30 ? 4.461 -13.156 15.195 1 97.38 30 HIS B N 1
ATOM 4337 C CA . HIS B 1 30 ? 4.234 -14.445 14.547 1 97.38 30 HIS B CA 1
ATOM 4338 C C . HIS B 1 30 ? 4.703 -14.43 13.094 1 97.38 30 HIS B C 1
ATOM 4340 O O . HIS B 1 30 ? 4.504 -15.398 12.359 1 97.38 30 HIS B O 1
ATOM 4346 N N . MET B 1 31 ? 5.277 -13.383 12.594 1 98.25 31 MET B N 1
ATOM 4347 C CA . MET B 1 31 ? 5.762 -13.25 11.227 1 98.25 31 MET B CA 1
ATOM 4348 C C . MET B 1 31 ? 7.137 -12.586 11.195 1 98.25 31 MET B C 1
ATOM 4350 O O . MET B 1 31 ? 7.465 -11.789 12.07 1 98.25 31 MET B O 1
ATOM 4354 N N . ALA B 1 32 ? 7.902 -12.883 10.242 1 98.56 32 ALA B N 1
ATOM 4355 C CA . ALA B 1 32 ? 9.188 -12.211 10.078 1 98.56 32 ALA B CA 1
ATOM 4356 C C . ALA B 1 32 ? 9.68 -12.297 8.633 1 98.56 32 ALA B C 1
ATOM 4358 O O . ALA B 1 32 ? 9.383 -13.266 7.93 1 98.56 32 ALA B O 1
ATOM 4359 N N . LYS B 1 33 ? 10.328 -11.328 8.188 1 98.44 33 LYS B N 1
ATOM 4360 C CA . LYS B 1 33 ? 11.164 -11.469 6.996 1 98.44 33 LYS B CA 1
ATOM 4361 C C . LYS B 1 33 ? 12.461 -12.195 7.324 1 98.44 33 LYS B C 1
ATOM 4363 O O . LYS B 1 33 ? 13.023 -12.023 8.406 1 98.44 33 LYS B O 1
ATOM 4368 N N . VAL B 1 34 ? 12.938 -12.961 6.441 1 98.44 34 VAL B N 1
ATOM 4369 C CA . VAL B 1 34 ? 14.227 -13.641 6.602 1 98.44 34 VAL B CA 1
ATOM 4370 C C . VAL B 1 34 ? 15.297 -12.906 5.801 1 98.44 34 VAL B C 1
ATOM 4372 O O . VAL B 1 34 ? 15.234 -12.859 4.57 1 98.44 34 VAL B O 1
ATOM 4375 N N . LEU B 1 35 ? 16.25 -12.375 6.504 1 96.44 35 LEU B N 1
ATOM 4376 C CA . LEU B 1 35 ? 17.281 -11.523 5.93 1 96.44 35 LEU B CA 1
ATOM 4377 C C . LEU B 1 35 ? 18.438 -12.359 5.379 1 96.44 35 LEU B C 1
ATOM 4379 O O . LEU B 1 35 ? 18.562 -13.539 5.715 1 96.44 35 LEU B O 1
ATOM 4383 N N . GLY B 1 36 ? 19.203 -11.703 4.441 1 93.88 36 GLY B N 1
ATOM 4384 C CA . GLY B 1 36 ? 20.422 -12.312 3.928 1 93.88 36 GLY B CA 1
ATOM 4385 C C . GLY B 1 36 ? 20.172 -13.195 2.719 1 93.88 36 GLY B C 1
ATOM 4386 O O . GLY B 1 36 ? 19.047 -13.312 2.244 1 93.88 36 GLY B O 1
ATOM 4387 N N . ASP B 1 37 ? 21.219 -13.82 2.199 1 94.5 37 ASP B N 1
ATOM 4388 C CA . ASP B 1 37 ? 21.141 -14.703 1.036 1 94.5 37 ASP B CA 1
ATOM 4389 C C . ASP B 1 37 ? 20.719 -16.109 1.437 1 94.5 37 ASP B C 1
ATOM 4391 O O . ASP B 1 37 ? 21.047 -16.578 2.525 1 94.5 37 ASP B O 1
ATOM 4395 N N . PRO B 1 38 ? 19.984 -16.719 0.589 1 96.12 38 PRO B N 1
ATOM 4396 C CA . PRO B 1 38 ? 19.688 -18.125 0.853 1 96.12 38 PRO B CA 1
ATOM 4397 C C . PRO B 1 38 ? 20.953 -18.984 0.949 1 96.12 38 PRO B C 1
ATOM 4399 O O . PRO B 1 38 ? 21.906 -18.766 0.192 1 96.12 38 PRO B O 1
ATOM 4402 N N . PRO B 1 39 ? 20.953 -19.953 1.9 1 96.12 39 PRO B N 1
ATOM 4403 C CA . PRO B 1 39 ? 22.062 -20.922 1.906 1 96.12 39 PRO B CA 1
ATOM 4404 C C . PRO B 1 39 ? 22.047 -21.844 0.688 1 96.12 39 PRO B C 1
ATOM 4406 O O . PRO B 1 39 ? 21.078 -21.844 -0.078 1 96.12 39 PRO B O 1
ATOM 4409 N N . LYS B 1 40 ? 23.172 -22.531 0.549 1 95.69 40 LYS B N 1
ATOM 4410 C CA . LYS B 1 40 ? 23.219 -23.516 -0.523 1 95.69 40 LYS B CA 1
ATOM 4411 C C . LYS B 1 40 ? 22.094 -24.531 -0.379 1 95.69 40 LYS B C 1
ATOM 4413 O O . LYS B 1 40 ? 21.828 -25.031 0.718 1 95.69 40 LYS B O 1
ATOM 4418 N N . ALA B 1 41 ? 21.484 -24.828 -1.469 1 94.38 41 ALA B N 1
ATOM 4419 C CA . ALA B 1 41 ? 20.359 -25.75 -1.463 1 94.38 41 ALA B CA 1
ATOM 4420 C C . ALA B 1 41 ? 20.812 -27.156 -1.041 1 94.38 41 ALA B C 1
ATOM 4422 O O . ALA B 1 41 ? 21.812 -27.672 -1.55 1 94.38 41 ALA B O 1
ATOM 4423 N N . LYS B 1 42 ? 20.047 -27.703 -0.164 1 94.06 42 LYS B N 1
ATOM 4424 C CA . LYS B 1 42 ? 20.328 -29.062 0.291 1 94.06 42 LYS B CA 1
ATOM 4425 C C . LYS B 1 42 ? 19.062 -29.906 0.327 1 94.06 42 LYS B C 1
ATOM 4427 O O . LYS B 1 42 ? 19.125 -31.141 0.332 1 94.06 42 LYS B O 1
ATOM 4432 N N . GLY B 1 43 ? 17.953 -29.266 0.328 1 97.38 43 GLY B N 1
ATOM 4433 C CA . GLY B 1 43 ? 16.688 -29.953 0.448 1 97.38 43 GLY B CA 1
ATOM 4434 C C . GLY B 1 43 ? 16.172 -30.5 -0.875 1 97.38 43 GLY B C 1
ATOM 4435 O O . GLY B 1 43 ? 16.734 -30.219 -1.93 1 97.38 43 GLY B O 1
ATOM 4436 N N . GLN B 1 44 ? 15.148 -31.344 -0.803 1 98.19 44 GLN B N 1
ATOM 4437 C CA . GLN B 1 44 ? 14.445 -31.875 -1.967 1 98.19 44 GLN B CA 1
ATOM 4438 C C . GLN B 1 44 ? 13.125 -31.141 -2.189 1 98.19 44 GLN B C 1
ATOM 4440 O O . GLN B 1 44 ? 12.336 -30.969 -1.256 1 98.19 44 GLN B O 1
ATOM 4445 N N . LEU B 1 45 ? 12.961 -30.688 -3.408 1 98.44 45 LEU B N 1
ATOM 4446 C CA . LEU B 1 45 ? 11.766 -29.922 -3.76 1 98.44 45 LEU B CA 1
ATOM 4447 C C . LEU B 1 45 ? 10.633 -30.844 -4.188 1 98.44 45 LEU B C 1
ATOM 4449 O O . LEU B 1 45 ? 10.82 -31.703 -5.051 1 98.44 45 LEU B O 1
ATOM 4453 N N . ILE B 1 46 ? 9.523 -30.703 -3.566 1 98.81 46 ILE B N 1
ATOM 4454 C CA . ILE B 1 46 ? 8.289 -31.406 -3.898 1 98.81 46 ILE B CA 1
ATOM 4455 C C . ILE B 1 46 ? 7.281 -30.422 -4.492 1 98.81 46 ILE B C 1
ATOM 4457 O O . ILE B 1 46 ? 6.887 -29.453 -3.832 1 98.81 46 ILE B O 1
ATOM 4461 N N . LEU B 1 47 ? 6.875 -30.625 -5.73 1 98.69 47 LEU B N 1
ATOM 4462 C CA . LEU B 1 47 ? 5.938 -29.734 -6.402 1 98.69 47 LEU B CA 1
ATOM 4463 C C . LEU B 1 47 ? 4.512 -30.266 -6.312 1 98.69 47 LEU B C 1
ATOM 4465 O O . LEU B 1 47 ? 4.246 -31.406 -6.711 1 98.69 47 LEU B O 1
ATOM 4469 N N . VAL B 1 48 ? 3.637 -29.453 -5.75 1 98.62 48 VAL B N 1
ATOM 4470 C CA . VAL B 1 48 ? 2.229 -29.812 -5.66 1 98.62 48 VAL B CA 1
ATOM 4471 C C . VAL B 1 48 ? 1.44 -29.109 -6.758 1 98.62 48 VAL B C 1
ATOM 4473 O O . VAL B 1 48 ? 1.502 -27.875 -6.879 1 98.62 48 VAL B O 1
ATOM 4476 N N . THR B 1 49 ? 0.767 -29.812 -7.547 1 98.06 49 THR B N 1
ATOM 4477 C CA . THR B 1 49 ? -0.136 -29.328 -8.586 1 98.06 49 THR B CA 1
ATOM 4478 C C . THR B 1 49 ? -1.487 -30.031 -8.5 1 98.06 49 THR B C 1
ATOM 4480 O O . THR B 1 49 ? -1.802 -30.656 -7.48 1 98.06 49 THR B O 1
ATOM 4483 N N . ALA B 1 50 ? -2.359 -29.766 -9.508 1 97.94 50 ALA B N 1
ATOM 4484 C CA . ALA B 1 50 ? -3.703 -30.328 -9.438 1 97.94 50 ALA B CA 1
ATOM 4485 C C . ALA B 1 50 ? -4.254 -30.609 -10.836 1 97.94 50 ALA B C 1
ATOM 4487 O O . ALA B 1 50 ? -3.596 -30.312 -11.836 1 97.94 50 ALA B O 1
ATOM 4488 N N . ILE B 1 51 ? -5.383 -31.281 -10.836 1 98 51 ILE B N 1
ATOM 4489 C CA . ILE B 1 51 ? -6.141 -31.422 -12.078 1 98 51 ILE B CA 1
ATOM 4490 C C . ILE B 1 51 ? -6.871 -30.109 -12.375 1 98 51 ILE B C 1
ATOM 4492 O O . ILE B 1 51 ? -6.75 -29.141 -11.633 1 98 51 ILE B O 1
ATOM 4496 N N . THR B 1 52 ? -7.582 -30.094 -13.523 1 97.56 52 THR B N 1
ATOM 4497 C CA . THR B 1 52 ? -8.25 -28.891 -13.977 1 97.56 52 THR B CA 1
ATOM 4498 C C . THR B 1 52 ? -9.164 -28.328 -12.891 1 97.56 52 THR B C 1
ATOM 4500 O O . THR B 1 52 ? -10.023 -29.047 -12.367 1 97.56 52 THR B O 1
ATOM 4503 N N . PRO B 1 53 ? -8.961 -27.078 -12.57 1 94.06 53 PRO B N 1
ATOM 4504 C CA . PRO B 1 53 ? -9.75 -26.5 -11.477 1 94.06 53 PRO B CA 1
ATOM 4505 C C . PRO B 1 53 ? -11.25 -26.484 -11.789 1 94.06 53 PRO B C 1
ATOM 4507 O O . PRO B 1 53 ? -11.641 -26.297 -12.938 1 94.06 53 PRO B O 1
ATOM 4510 N N . THR B 1 54 ? -12 -26.656 -10.734 1 92 54 THR B N 1
ATOM 4511 C CA . THR B 1 54 ? -13.453 -26.5 -10.766 1 92 54 THR B CA 1
ATOM 4512 C C . THR B 1 54 ? -13.891 -25.344 -9.875 1 92 54 THR B C 1
ATOM 4514 O O . THR B 1 54 ? -13.102 -24.828 -9.086 1 92 54 THR B O 1
ATOM 4517 N N . PRO B 1 55 ? -15.141 -24.828 -9.938 1 81.62 55 PRO B N 1
ATOM 4518 C CA . PRO B 1 55 ? -15.625 -23.75 -9.07 1 81.62 55 PRO B CA 1
ATOM 4519 C C . PRO B 1 55 ? -15.5 -24.094 -7.586 1 81.62 55 PRO B C 1
ATOM 4521 O O . PRO B 1 55 ? -15.383 -23.188 -6.75 1 81.62 55 PRO B O 1
ATOM 4524 N N . ALA B 1 56 ? -15.453 -25.312 -7.238 1 77.94 56 ALA B N 1
ATOM 4525 C CA . ALA B 1 56 ? -15.414 -25.734 -5.844 1 77.94 56 ALA B CA 1
ATOM 4526 C C . ALA B 1 56 ? -13.992 -25.656 -5.285 1 77.94 56 ALA B C 1
ATOM 4528 O O . ALA B 1 56 ? -13.805 -25.516 -4.074 1 77.94 56 ALA B O 1
ATOM 4529 N N . GLY B 1 57 ? -13.047 -25.703 -6.105 1 80.69 57 GLY B N 1
ATOM 4530 C CA . GLY B 1 57 ? -11.664 -25.766 -5.656 1 80.69 57 GLY B CA 1
ATOM 4531 C C . GLY B 1 57 ? -11.227 -27.172 -5.273 1 80.69 57 GLY B C 1
ATOM 4532 O O . GLY B 1 57 ? -12.008 -27.938 -4.711 1 80.69 57 GLY B O 1
ATOM 4533 N N . GLU B 1 58 ? -10.016 -27.562 -5.469 1 84.56 58 GLU B N 1
ATOM 4534 C CA . GLU B 1 58 ? -9.523 -28.922 -5.27 1 84.56 58 GLU B CA 1
ATOM 4535 C C . GLU B 1 58 ? -8.711 -29.031 -3.984 1 84.56 58 GLU B C 1
ATOM 4537 O O . GLU B 1 58 ? -8.398 -30.141 -3.535 1 84.56 58 GLU B O 1
ATOM 4542 N N . GLY B 1 59 ? -8.445 -27.906 -3.387 1 90.75 59 GLY B N 1
ATOM 4543 C CA . GLY B 1 59 ? -7.727 -27.906 -2.123 1 90.75 59 GLY B CA 1
ATOM 4544 C C . GLY B 1 59 ? -6.234 -28.125 -2.285 1 90.75 59 GLY B C 1
ATOM 4545 O O . GLY B 1 59 ? -5.605 -28.812 -1.477 1 90.75 59 GLY B O 1
ATOM 4546 N N . LYS B 1 60 ? -5.688 -27.688 -3.402 1 94.81 60 LYS B N 1
ATOM 4547 C CA . LYS B 1 60 ? -4.262 -27.828 -3.682 1 94.81 60 LYS B CA 1
ATOM 4548 C C . LYS B 1 60 ? -3.424 -27.203 -2.566 1 94.81 60 LYS B C 1
ATOM 4550 O O . LYS B 1 60 ? -2.488 -27.828 -2.066 1 94.81 60 LYS B O 1
ATOM 4555 N N . THR B 1 61 ? -3.754 -25.969 -2.121 1 95.38 61 THR B N 1
ATOM 4556 C CA . THR B 1 61 ? -3.014 -25.281 -1.069 1 95.38 61 THR B CA 1
ATOM 4557 C C . THR B 1 61 ? -3.162 -26.016 0.263 1 95.38 61 THR B C 1
ATOM 4559 O O . THR B 1 61 ? -2.189 -26.172 1.002 1 95.38 61 THR B O 1
ATOM 4562 N N . THR B 1 62 ? -4.363 -26.469 0.54 1 95.88 62 THR B N 1
ATOM 4563 C CA . THR B 1 62 ? -4.629 -27.219 1.758 1 95.88 62 THR B CA 1
ATOM 4564 C C . THR B 1 62 ? -3.791 -28.5 1.796 1 95.88 62 THR B C 1
ATOM 4566 O O . THR B 1 62 ? -3.234 -28.844 2.838 1 95.88 62 THR B O 1
ATOM 4569 N N . THR B 1 63 ? -3.693 -29.125 0.663 1 97.56 63 THR B N 1
ATOM 4570 C CA . THR B 1 63 ? -2.902 -30.344 0.553 1 97.56 63 THR B CA 1
ATOM 4571 C C . THR B 1 63 ? -1.421 -30.047 0.771 1 97.56 63 THR B C 1
ATOM 4573 O O . THR B 1 63 ? -0.731 -30.797 1.472 1 97.56 63 THR B O 1
ATOM 4576 N N . ALA B 1 64 ? -0.932 -29 0.197 1 98.31 64 ALA B N 1
ATOM 4577 C CA . ALA B 1 64 ? 0.47 -28.625 0.36 1 98.31 64 ALA B CA 1
ATOM 4578 C C . ALA B 1 64 ? 0.801 -28.375 1.827 1 98.31 64 ALA B C 1
ATOM 4580 O O . ALA B 1 64 ? 1.82 -28.844 2.334 1 98.31 64 ALA B O 1
ATOM 4581 N N . ILE B 1 65 ? -0.067 -27.625 2.498 1 98.38 65 ILE B N 1
ATOM 4582 C CA . ILE B 1 65 ? 0.129 -27.312 3.906 1 98.38 65 ILE B CA 1
ATOM 4583 C C . ILE B 1 65 ? 0.079 -28.578 4.742 1 98.38 65 ILE B C 1
ATOM 4585 O O . ILE B 1 65 ? 0.963 -28.828 5.562 1 98.38 65 ILE B O 1
ATOM 4589 N N . GLY B 1 66 ? -0.927 -29.375 4.484 1 98.44 66 GLY B N 1
ATOM 4590 C CA . GLY B 1 66 ? -1.091 -30.609 5.219 1 98.44 66 GLY B CA 1
ATOM 4591 C C . GLY B 1 66 ? 0.06 -31.578 5.02 1 98.44 66 GLY B C 1
ATOM 4592 O O . GLY B 1 66 ? 0.42 -32.312 5.934 1 98.44 66 GLY B O 1
ATOM 4593 N N . LEU B 1 67 ? 0.599 -31.609 3.816 1 98.88 67 LEU B N 1
ATOM 4594 C CA . LEU B 1 67 ? 1.737 -32.469 3.521 1 98.88 67 LEU B CA 1
ATOM 4595 C C . LEU B 1 67 ? 2.951 -32.062 4.352 1 98.88 67 LEU B C 1
ATOM 4597 O O . LEU B 1 67 ? 3.65 -32.938 4.891 1 98.88 67 LEU B O 1
ATOM 4601 N N . VAL B 1 68 ? 3.229 -30.781 4.508 1 98.88 68 VAL B N 1
ATOM 4602 C CA . VAL B 1 68 ? 4.336 -30.312 5.332 1 98.88 68 VAL B CA 1
ATOM 4603 C C . VAL B 1 68 ? 4.117 -30.734 6.781 1 98.88 68 VAL B C 1
ATOM 4605 O O . VAL B 1 68 ? 5.039 -31.234 7.434 1 98.88 68 VAL B O 1
ATOM 4608 N N . ASP B 1 69 ? 2.918 -30.547 7.246 1 98.81 69 ASP B N 1
ATOM 4609 C CA . ASP B 1 69 ? 2.59 -30.922 8.617 1 98.81 69 ASP B CA 1
ATOM 4610 C C . ASP B 1 69 ? 2.787 -32.438 8.82 1 98.81 69 ASP B C 1
ATOM 4612 O O . ASP B 1 69 ? 3.309 -32.844 9.859 1 98.81 69 ASP B O 1
ATOM 4616 N N . ALA B 1 70 ? 2.369 -33.219 7.84 1 98.88 70 ALA B N 1
ATOM 4617 C CA . ALA B 1 70 ? 2.51 -34.656 7.914 1 98.88 70 ALA B CA 1
ATOM 4618 C C . ALA B 1 70 ? 3.98 -35.062 7.918 1 98.88 70 ALA B C 1
ATOM 4620 O O . ALA B 1 70 ? 4.371 -36 8.625 1 98.88 70 ALA B O 1
ATOM 4621 N N . LEU B 1 71 ? 4.801 -34.469 7.105 1 98.88 71 LEU B N 1
ATOM 4622 C CA . LEU B 1 71 ? 6.23 -34.75 7.074 1 98.88 71 LEU B CA 1
ATOM 4623 C C . LEU B 1 71 ? 6.867 -34.5 8.438 1 98.88 71 LEU B C 1
ATOM 4625 O O . LEU B 1 71 ? 7.676 -35.312 8.906 1 98.88 71 LEU B O 1
ATOM 4629 N N . TRP B 1 72 ? 6.531 -33.406 9.055 1 98.81 72 TRP B N 1
ATOM 4630 C CA . TRP B 1 72 ? 7.047 -33.125 10.391 1 98.81 72 TRP B CA 1
ATOM 4631 C C . TRP B 1 72 ? 6.621 -34.188 11.375 1 98.81 72 TRP B C 1
ATOM 4633 O O . TRP B 1 72 ? 7.398 -34.594 12.25 1 98.81 72 TRP B O 1
ATOM 4643 N N . ARG B 1 73 ? 5.422 -34.688 11.273 1 98.38 73 ARG B N 1
ATOM 4644 C CA . ARG B 1 73 ? 4.938 -35.781 12.141 1 98.38 73 ARG B CA 1
ATOM 4645 C C . ARG B 1 73 ? 5.73 -37.062 11.93 1 98.38 73 ARG B C 1
ATOM 4647 O O . ARG B 1 73 ? 5.836 -37.875 12.828 1 98.38 73 ARG B O 1
ATOM 4654 N N . LEU B 1 74 ? 6.23 -37.219 10.766 1 98.69 74 LEU B N 1
ATOM 4655 C CA . LEU B 1 74 ? 7.07 -38.344 10.453 1 98.69 74 LEU B CA 1
ATOM 4656 C C . LEU B 1 74 ? 8.523 -38.094 10.836 1 98.69 74 LEU B C 1
ATOM 4658 O O . LEU B 1 74 ? 9.414 -38.875 10.477 1 98.69 74 LEU B O 1
ATOM 4662 N N . GLY B 1 75 ? 8.805 -36.969 11.406 1 98.25 75 GLY B N 1
ATOM 4663 C CA . GLY B 1 75 ? 10.133 -36.656 11.906 1 98.25 75 GLY B CA 1
ATOM 4664 C C . GLY B 1 75 ? 11.031 -36.031 10.852 1 98.25 75 GLY B C 1
ATOM 4665 O O . GLY B 1 75 ? 12.258 -36.062 10.969 1 98.25 75 GLY B O 1
ATOM 4666 N N . LYS B 1 76 ? 10.414 -35.531 9.789 1 98.56 76 LYS B N 1
ATOM 4667 C CA . LYS B 1 76 ? 11.188 -34.938 8.719 1 98.56 76 LYS B CA 1
ATOM 4668 C C . LYS B 1 76 ? 11.195 -33.406 8.844 1 98.56 76 LYS B C 1
ATOM 4670 O O . LYS B 1 76 ? 10.172 -32.812 9.18 1 98.56 76 LYS B O 1
ATOM 4675 N N . ARG B 1 77 ? 12.336 -32.75 8.664 1 98.31 77 ARG B N 1
ATOM 4676 C CA . ARG B 1 77 ? 12.445 -31.281 8.656 1 98.31 77 ARG B CA 1
ATOM 4677 C C . ARG B 1 77 ? 11.961 -30.719 7.324 1 98.31 77 ARG B C 1
ATOM 4679 O O . ARG B 1 77 ? 12.68 -30.766 6.32 1 98.31 77 ARG B O 1
ATOM 4686 N N . ALA B 1 78 ? 10.789 -30.125 7.332 1 98.88 78 ALA B N 1
ATOM 4687 C CA . ALA B 1 78 ? 10.156 -29.688 6.09 1 98.88 78 ALA B CA 1
ATOM 4688 C C . ALA B 1 78 ? 9.758 -28.203 6.18 1 98.88 78 ALA B C 1
ATOM 4690 O O . ALA B 1 78 ? 9.633 -27.656 7.273 1 98.88 78 ALA B O 1
ATOM 4691 N N . ALA B 1 79 ? 9.609 -27.562 5.035 1 98.88 79 ALA B N 1
ATOM 4692 C CA . ALA B 1 79 ? 9.117 -26.203 4.926 1 98.88 79 ALA B CA 1
ATOM 4693 C C . ALA B 1 79 ? 8.172 -26.047 3.74 1 98.88 79 ALA B C 1
ATOM 4695 O O . ALA B 1 79 ? 8.25 -26.797 2.771 1 98.88 79 ALA B O 1
ATOM 4696 N N . LEU B 1 80 ? 7.297 -25.141 3.938 1 98.62 80 LEU B N 1
ATOM 4697 C CA . LEU B 1 80 ? 6.336 -24.797 2.898 1 98.62 80 LEU B CA 1
ATOM 4698 C C . LEU B 1 80 ? 6.766 -23.516 2.174 1 98.62 80 LEU B C 1
ATOM 4700 O O . LEU B 1 80 ? 7.297 -22.594 2.795 1 98.62 80 LEU B O 1
ATOM 4704 N N . ALA B 1 81 ? 6.605 -23.438 0.868 1 98.25 81 ALA B N 1
ATOM 4705 C CA . ALA B 1 81 ? 6.762 -22.219 0.072 1 98.25 81 ALA B CA 1
ATOM 4706 C C . ALA B 1 81 ? 5.512 -21.938 -0.76 1 98.25 81 ALA B C 1
ATOM 4708 O O . ALA B 1 81 ? 5.176 -22.719 -1.659 1 98.25 81 ALA B O 1
ATOM 4709 N N . LEU B 1 82 ? 4.828 -20.812 -0.454 1 97.75 82 LEU B N 1
ATOM 4710 C CA . LEU B 1 82 ? 3.551 -20.484 -1.079 1 97.75 82 LEU B CA 1
ATOM 4711 C C . LEU B 1 82 ? 3.553 -19.047 -1.599 1 97.75 82 LEU B C 1
ATOM 4713 O O . LEU B 1 82 ? 4.363 -18.234 -1.165 1 97.75 82 LEU B O 1
ATOM 4717 N N . ARG B 1 83 ? 2.662 -18.797 -2.525 1 97.06 83 ARG B N 1
ATOM 4718 C CA . ARG B 1 83 ? 2.381 -17.422 -2.934 1 97.06 83 ARG B CA 1
ATOM 4719 C C . ARG B 1 83 ? 1.643 -16.672 -1.837 1 97.06 83 ARG B C 1
ATOM 4721 O O . ARG B 1 83 ? 0.92 -17.266 -1.039 1 97.06 83 ARG B O 1
ATOM 4728 N N . GLU B 1 84 ? 1.926 -15.414 -1.8 1 96.75 84 GLU B N 1
ATOM 4729 C CA . GLU B 1 84 ? 1.128 -14.5 -0.986 1 96.75 84 GLU B CA 1
ATOM 4730 C C . GLU B 1 84 ? -0.2 -14.18 -1.663 1 96.75 84 GLU B C 1
ATOM 4732 O O . GLU B 1 84 ? -0.244 -13.93 -2.871 1 96.75 84 GLU B O 1
ATOM 4737 N N . PRO B 1 85 ? -1.327 -14.234 -0.945 1 93.88 85 PRO B N 1
ATOM 4738 C CA . PRO B 1 85 ? -2.615 -13.883 -1.549 1 93.88 85 PRO B CA 1
ATOM 4739 C C . PRO B 1 85 ? -2.771 -12.383 -1.785 1 93.88 85 PRO B C 1
ATOM 4741 O O . PRO B 1 85 ? -2.311 -11.578 -0.974 1 93.88 85 PRO B O 1
ATOM 4744 N N . SER B 1 86 ? -3.414 -12.055 -2.854 1 93.88 86 SER B N 1
ATOM 4745 C CA . SER B 1 86 ? -3.713 -10.656 -3.141 1 93.88 86 SER B CA 1
ATOM 4746 C C . SER B 1 86 ? -4.883 -10.156 -2.299 1 93.88 86 SER B C 1
ATOM 4748 O O . SER B 1 86 ? -5.777 -10.93 -1.948 1 93.88 86 SER B O 1
ATOM 4750 N N . LEU B 1 87 ? -4.949 -8.852 -2.068 1 94.31 87 LEU B N 1
ATOM 4751 C CA . LEU B 1 87 ? -5.938 -8.211 -1.207 1 94.31 87 LEU B CA 1
ATOM 4752 C C . LEU B 1 87 ? -7.289 -8.125 -1.907 1 94.31 87 LEU B C 1
ATOM 4754 O O . LEU B 1 87 ? -8.328 -8.383 -1.297 1 94.31 87 LEU B O 1
ATOM 4758 N N . GLY B 1 88 ? -7.34 -7.734 -3.166 1 93.5 88 GLY B N 1
ATOM 4759 C CA . GLY B 1 88 ? -8.57 -7.52 -3.912 1 93.5 88 GLY B CA 1
ATOM 4760 C C . GLY B 1 88 ? -9.531 -8.688 -3.822 1 93.5 88 GLY B C 1
ATOM 4761 O O . GLY B 1 88 ? -10.672 -8.523 -3.383 1 93.5 88 GLY B O 1
ATOM 4762 N N . PRO B 1 89 ? -9.055 -9.82 -4.137 1 91.5 89 PRO B N 1
ATOM 4763 C CA . PRO B 1 89 ? -9.914 -11.008 -4.148 1 91.5 89 PRO B CA 1
ATOM 4764 C C . PRO B 1 89 ? -10.492 -11.336 -2.771 1 91.5 89 PRO B C 1
ATOM 4766 O O . PRO B 1 89 ? -11.57 -11.93 -2.674 1 91.5 89 PRO B O 1
ATOM 4769 N N . VAL B 1 90 ? -9.867 -10.984 -1.701 1 91.62 90 VAL B N 1
ATOM 4770 C CA . VAL B 1 90 ? -10.344 -11.234 -0.344 1 91.62 90 VAL B CA 1
ATOM 4771 C C . VAL B 1 90 ? -11.711 -10.586 -0.15 1 91.62 90 VAL B C 1
ATOM 4773 O O . VAL B 1 90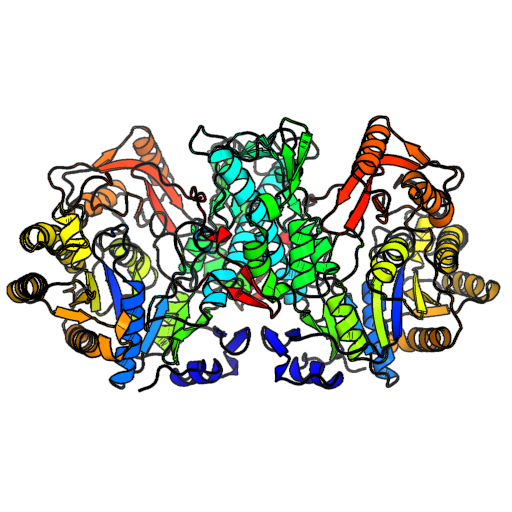 ? -12.57 -11.141 0.545 1 91.62 90 VAL B O 1
ATOM 4776 N N . PHE B 1 91 ? -11.93 -9.469 -0.812 1 93.31 91 PHE B N 1
ATOM 4777 C CA . PHE B 1 91 ? -13.164 -8.719 -0.63 1 93.31 91 PHE B CA 1
ATOM 4778 C C . PHE B 1 91 ? -14.18 -9.078 -1.709 1 93.31 91 PHE B C 1
ATOM 4780 O O . PHE B 1 91 ? -15.32 -8.602 -1.679 1 93.31 91 PHE B O 1
ATOM 4787 N N . GLY B 1 92 ? -13.758 -9.875 -2.684 1 89.75 92 GLY B N 1
ATOM 4788 C CA . GLY B 1 92 ? -14.633 -10.234 -3.789 1 89.75 92 GLY B CA 1
ATOM 4789 C C . GLY B 1 92 ? -15.273 -11.602 -3.619 1 89.75 92 GLY B C 1
ATOM 4790 O O . GLY B 1 92 ? -16.266 -11.734 -2.895 1 89.75 92 GLY B O 1
ATOM 4791 N N . VAL B 1 93 ? -14.773 -12.602 -4.379 1 71.75 93 VAL B N 1
ATOM 4792 C CA . VAL B 1 93 ? -15.383 -13.93 -4.422 1 71.75 93 VAL B CA 1
ATOM 4793 C C . VAL B 1 93 ? -14.633 -14.867 -3.479 1 71.75 93 VAL B C 1
ATOM 4795 O O . VAL B 1 93 ? -15.25 -15.664 -2.764 1 71.75 93 VAL B O 1
ATOM 4798 N N . LYS B 1 94 ? -13.336 -14.812 -3.717 1 63.03 94 LYS B N 1
ATOM 4799 C CA . LYS B 1 94 ? -12.484 -15.836 -3.105 1 63.03 94 LYS B CA 1
ATOM 4800 C C . LYS B 1 94 ? -12.117 -15.461 -1.673 1 63.03 94 LYS B C 1
ATOM 4802 O O . LYS B 1 94 ? -11.805 -14.305 -1.39 1 63.03 94 LYS B O 1
ATOM 4807 N N . GLY B 1 95 ? -12.43 -16.281 -0.807 1 62.38 95 GLY B N 1
ATOM 4808 C CA . GLY B 1 95 ? -11.906 -16.109 0.541 1 62.38 95 GLY B CA 1
ATOM 4809 C C . GLY B 1 95 ? -10.391 -16.141 0.602 1 62.38 95 GLY B C 1
ATOM 4810 O O . GLY B 1 95 ? -9.719 -15.844 -0.389 1 62.38 95 GLY B O 1
ATOM 4811 N N . GLY B 1 96 ? -9.719 -16.453 1.639 1 65.5 96 GLY B N 1
ATOM 4812 C CA . GLY B 1 96 ? -8.297 -16.453 1.915 1 65.5 96 GLY B CA 1
ATOM 4813 C C . GLY B 1 96 ? -7.543 -17.562 1.227 1 65.5 96 GLY B C 1
ATOM 4814 O O . GLY B 1 96 ? -8.148 -18.531 0.746 1 65.5 96 GLY B O 1
ATOM 4815 N N . ALA B 1 97 ? -6.352 -17.438 0.774 1 76.94 97 ALA B N 1
ATOM 4816 C CA . ALA B 1 97 ? -5.469 -18.422 0.156 1 76.94 97 ALA B CA 1
ATOM 4817 C C . ALA B 1 97 ? -4.496 -19 1.177 1 76.94 97 ALA B C 1
ATOM 4819 O O . ALA B 1 97 ? -3.33 -19.25 0.861 1 76.94 97 ALA B O 1
ATOM 4820 N N . THR B 1 98 ? -5.055 -19.156 2.393 1 90.75 98 THR B N 1
ATOM 4821 C CA . THR B 1 98 ? -4.176 -19.594 3.469 1 90.75 98 THR B CA 1
ATOM 4822 C C . THR B 1 98 ? -4.504 -21.031 3.875 1 90.75 98 THR B C 1
ATOM 4824 O O . THR B 1 98 ? -4.176 -21.453 4.984 1 90.75 98 THR B O 1
ATOM 4827 N N . GLY B 1 99 ? -5.172 -21.75 2.986 1 92.5 99 GLY B N 1
ATOM 4828 C CA . GLY B 1 99 ? -5.582 -23.109 3.291 1 92.5 99 GLY B CA 1
ATOM 4829 C C . GLY B 1 99 ? -6.953 -23.203 3.936 1 92.5 99 GLY B C 1
ATOM 4830 O O . GLY B 1 99 ? -7.762 -22.281 3.803 1 92.5 99 GLY B O 1
ATOM 4831 N N . GLY B 1 100 ? -7.258 -24.375 4.547 1 90.75 100 GLY B N 1
ATOM 4832 C CA . GLY B 1 100 ? -8.578 -24.578 5.113 1 90.75 100 GLY B CA 1
ATOM 4833 C C . GLY B 1 100 ? -8.594 -25.641 6.211 1 90.75 100 GLY B C 1
ATOM 4834 O O . GLY B 1 100 ? -7.695 -26.469 6.285 1 90.75 100 GLY B O 1
ATOM 4835 N N . GLY B 1 101 ? -9.633 -25.562 6.965 1 92.38 101 GLY B N 1
ATOM 4836 C CA . GLY B 1 101 ? -9.766 -26.516 8.055 1 92.38 101 GLY B CA 1
ATOM 4837 C C . GLY B 1 101 ? -8.578 -26.516 9 1 92.38 101 GLY B C 1
ATOM 4838 O O . GLY B 1 101 ? -8.172 -25.469 9.484 1 92.38 101 GLY B O 1
ATOM 4839 N N . LYS B 1 102 ? -8.039 -27.719 9.172 1 95.12 102 LYS B N 1
ATOM 4840 C CA . LYS B 1 102 ? -6.93 -27.859 10.117 1 95.12 102 LYS B CA 1
ATOM 4841 C C . LYS B 1 102 ? -5.59 -27.625 9.422 1 95.12 102 LYS B C 1
ATOM 4843 O O . LYS B 1 102 ? -4.555 -27.484 10.078 1 95.12 102 LYS B O 1
ATOM 4848 N N . ALA B 1 103 ? -5.613 -27.562 8.102 1 96 103 ALA B N 1
ATOM 4849 C CA . ALA B 1 103 ? -4.41 -27.297 7.312 1 96 103 ALA B CA 1
ATOM 4850 C C . ALA B 1 103 ? -4.398 -25.875 6.773 1 96 103 ALA B C 1
ATOM 4852 O O . ALA B 1 103 ? -4.848 -25.625 5.652 1 96 103 ALA B O 1
ATOM 4853 N N . ARG B 1 104 ? -3.857 -24.984 7.551 1 95.94 104 ARG B N 1
ATOM 4854 C CA . ARG B 1 104 ? -3.842 -23.562 7.215 1 95.94 104 ARG B CA 1
ATOM 4855 C C . ARG B 1 104 ? -2.529 -22.922 7.637 1 95.94 104 ARG B C 1
ATOM 4857 O O . ARG B 1 104 ? -1.833 -23.438 8.516 1 95.94 104 ARG B O 1
ATOM 4864 N N . VAL B 1 105 ? -2.219 -21.859 6.957 1 96.94 105 VAL B N 1
ATOM 4865 C CA . VAL B 1 105 ? -1.12 -21.016 7.422 1 96.94 105 VAL B CA 1
ATOM 4866 C C . VAL B 1 105 ? -1.666 -19.891 8.297 1 96.94 105 VAL B C 1
ATOM 4868 O O . VAL B 1 105 ? -2.766 -19.391 8.055 1 96.94 105 VAL B O 1
ATOM 4871 N N . GLU B 1 106 ? -0.913 -19.547 9.273 1 96.31 106 GLU B N 1
ATOM 4872 C CA . GLU B 1 106 ? -1.26 -18.531 10.266 1 96.31 106 GLU B CA 1
ATOM 4873 C C . GLU B 1 106 ? -0.115 -17.547 10.477 1 96.31 106 GLU B C 1
ATOM 4875 O O . GLU B 1 106 ? 1.054 -17.891 10.305 1 96.31 106 GLU B O 1
ATOM 4880 N N . PRO B 1 107 ? -0.455 -16.219 10.875 1 95.19 107 PRO B N 1
ATOM 4881 C CA . PRO B 1 107 ? -1.79 -15.695 11.156 1 95.19 107 PRO B CA 1
ATOM 4882 C C . PRO B 1 107 ? -2.566 -15.336 9.891 1 95.19 107 PRO B C 1
ATOM 4884 O O . PRO B 1 107 ? -2.168 -14.438 9.148 1 95.19 107 PRO B O 1
ATOM 4887 N N . ARG B 1 108 ? -3.691 -15.906 9.703 1 92.56 108 ARG B N 1
ATOM 4888 C CA . ARG B 1 108 ? -4.398 -15.898 8.43 1 92.56 108 ARG B CA 1
ATOM 4889 C C . ARG B 1 108 ? -4.918 -14.5 8.102 1 92.56 108 ARG B C 1
ATOM 4891 O O . ARG B 1 108 ? -4.91 -14.086 6.945 1 92.56 108 ARG B O 1
ATOM 4898 N N . HIS B 1 109 ? -5.402 -13.711 9.102 1 91.5 109 HIS B N 1
ATOM 4899 C CA . HIS B 1 109 ? -5.945 -12.391 8.836 1 91.5 109 HIS B CA 1
ATOM 4900 C C . HIS B 1 109 ? -4.855 -11.438 8.344 1 91.5 109 HIS B C 1
ATOM 4902 O O . HIS B 1 109 ? -5.082 -10.656 7.418 1 91.5 109 HIS B O 1
ATOM 4908 N N . GLU B 1 110 ? -3.674 -11.586 8.977 1 94.25 110 GLU B N 1
ATOM 4909 C CA . GLU B 1 110 ? -2.559 -10.742 8.547 1 94.25 110 GLU B CA 1
ATOM 4910 C C . GLU B 1 110 ? -2.115 -11.102 7.129 1 94.25 110 GLU B C 1
ATOM 4912 O O . GLU B 1 110 ? -1.89 -10.211 6.301 1 94.25 110 GLU B O 1
ATOM 4917 N N . ILE B 1 111 ? -2.068 -12.359 6.852 1 96.12 111 ILE B N 1
ATOM 4918 C CA . ILE B 1 111 ? -1.597 -12.844 5.559 1 96.12 111 ILE B CA 1
ATOM 4919 C C . ILE B 1 111 ? -2.572 -12.422 4.461 1 96.12 111 ILE B C 1
ATOM 4921 O O . ILE B 1 111 ? -2.156 -12.016 3.373 1 96.12 111 ILE B O 1
ATOM 4925 N N . ASN B 1 112 ? -3.879 -12.445 4.754 1 93.94 112 ASN B N 1
ATOM 4926 C CA . ASN B 1 112 ? -4.902 -12.172 3.752 1 93.94 112 ASN B CA 1
ATOM 4927 C C . ASN B 1 112 ? -5.117 -10.672 3.564 1 93.94 112 ASN B C 1
ATOM 4929 O O . ASN B 1 112 ? -5.68 -10.242 2.557 1 93.94 112 ASN B O 1
ATOM 4933 N N . LEU B 1 113 ? -4.73 -9.859 4.496 1 94.62 113 LEU B N 1
ATOM 4934 C CA . LEU B 1 113 ? -4.898 -8.414 4.371 1 94.62 113 LEU B CA 1
ATOM 4935 C C . LEU B 1 113 ? -3.6 -7.75 3.922 1 94.62 113 LEU B C 1
ATOM 4937 O O . LEU B 1 113 ? -3.098 -8.031 2.832 1 94.62 113 LEU B O 1
ATOM 4941 N N . HIS B 1 114 ? -2.926 -7.07 4.777 1 97.06 114 HIS B N 1
ATOM 4942 C CA . HIS B 1 114 ? -1.771 -6.281 4.371 1 97.06 114 HIS B CA 1
ATOM 4943 C C . HIS B 1 114 ? -0.483 -7.09 4.48 1 97.06 114 HIS B C 1
ATOM 4945 O O . HIS B 1 114 ? 0.499 -6.801 3.793 1 97.06 114 HIS B O 1
ATOM 4951 N N . PHE B 1 115 ? -0.463 -8.062 5.352 1 97.44 115 PHE B N 1
ATOM 4952 C CA . PHE B 1 115 ? 0.683 -8.93 5.613 1 97.44 115 PHE B CA 1
ATOM 4953 C C . PHE B 1 115 ? 1.903 -8.102 6.004 1 97.44 115 PHE B C 1
ATOM 4955 O O . PHE B 1 115 ? 1.867 -7.355 6.988 1 97.44 115 PHE B O 1
ATOM 4962 N N . THR B 1 116 ? 3.006 -8.156 5.289 1 97.94 116 THR B N 1
ATOM 4963 C CA . THR B 1 116 ? 4.211 -7.418 5.641 1 97.94 116 THR B CA 1
ATOM 4964 C C . THR B 1 116 ? 4.434 -6.258 4.676 1 97.94 116 THR B C 1
ATOM 4966 O O . THR B 1 116 ? 5.516 -5.664 4.648 1 97.94 116 THR B O 1
ATOM 4969 N N . GLY B 1 117 ? 3.424 -5.992 3.779 1 97.94 117 GLY B N 1
ATOM 4970 C CA . GLY B 1 117 ? 3.455 -4.809 2.934 1 97.94 117 GLY B CA 1
ATOM 4971 C C . GLY B 1 117 ? 4.098 -5.059 1.583 1 97.94 117 GLY B C 1
ATOM 4972 O O . GLY B 1 117 ? 4.355 -4.117 0.827 1 97.94 117 GLY B O 1
ATOM 4973 N N . ASP B 1 118 ? 4.371 -6.309 1.227 1 98.44 118 ASP B N 1
ATOM 4974 C CA . ASP B 1 118 ? 5.07 -6.625 -0.014 1 98.44 118 ASP B CA 1
ATOM 4975 C C . ASP B 1 118 ? 4.285 -6.133 -1.229 1 98.44 118 ASP B C 1
ATOM 4977 O O . ASP B 1 118 ? 4.855 -5.512 -2.131 1 98.44 118 ASP B O 1
ATOM 4981 N N . PHE B 1 119 ? 3.025 -6.418 -1.236 1 98.44 119 PHE B N 1
ATOM 4982 C CA . PHE B 1 119 ? 2.225 -6.07 -2.404 1 98.44 119 PHE B CA 1
ATOM 4983 C C . PHE B 1 119 ? 2.016 -4.562 -2.488 1 98.44 119 PHE B C 1
ATOM 4985 O O . PHE B 1 119 ? 1.883 -4.008 -3.58 1 98.44 119 PHE B O 1
ATOM 4992 N N . HIS B 1 120 ? 2.043 -3.895 -1.329 1 98.5 120 HIS B N 1
ATOM 4993 C CA . HIS B 1 120 ? 2.035 -2.438 -1.338 1 98.5 120 HIS B CA 1
ATOM 4994 C C . HIS B 1 120 ? 3.303 -1.884 -1.981 1 98.5 120 HIS B C 1
ATOM 4996 O O . HIS B 1 120 ? 3.25 -0.899 -2.723 1 98.5 120 HIS B O 1
ATOM 5002 N N . ALA B 1 121 ? 4.422 -2.51 -1.68 1 98.69 121 ALA B N 1
ATOM 5003 C CA . ALA B 1 121 ? 5.691 -2.09 -2.262 1 98.69 121 ALA B CA 1
ATOM 5004 C C . ALA B 1 121 ? 5.691 -2.277 -3.775 1 98.69 121 ALA B C 1
ATOM 5006 O O . ALA B 1 121 ? 6.117 -1.39 -4.516 1 98.69 121 ALA B O 1
ATOM 5007 N N . VAL B 1 122 ? 5.203 -3.412 -4.219 1 98.88 122 VAL B N 1
ATOM 5008 C CA . VAL B 1 122 ? 5.137 -3.686 -5.652 1 98.88 122 VAL B CA 1
ATOM 5009 C C . VAL B 1 122 ? 4.211 -2.676 -6.328 1 98.88 122 VAL B C 1
ATOM 5011 O O . VAL B 1 122 ? 4.551 -2.119 -7.375 1 98.88 122 VAL B O 1
ATOM 5014 N N . THR B 1 123 ? 3.061 -2.438 -5.727 1 98.81 123 THR B N 1
ATOM 5015 C CA . THR B 1 123 ? 2.109 -1.464 -6.25 1 98.81 123 THR B CA 1
ATOM 5016 C C . THR B 1 123 ? 2.762 -0.093 -6.395 1 98.81 123 THR B C 1
ATOM 5018 O O . THR B 1 123 ? 2.625 0.559 -7.434 1 98.81 123 THR B O 1
ATOM 5021 N N . SER B 1 124 ? 3.461 0.309 -5.348 1 98.75 124 SER B N 1
ATOM 5022 C CA . SER B 1 124 ? 4.105 1.619 -5.34 1 98.75 124 SER B CA 1
ATOM 5023 C C . SER B 1 124 ? 5.18 1.714 -6.418 1 98.75 124 SER B C 1
ATOM 5025 O O . SER B 1 124 ? 5.336 2.756 -7.059 1 98.75 124 SER B O 1
ATOM 5027 N N . ALA B 1 125 ? 5.938 0.656 -6.602 1 98.88 125 ALA B N 1
ATOM 5028 C CA . ALA B 1 125 ? 6.996 0.657 -7.605 1 98.88 125 ALA B CA 1
ATOM 5029 C C . ALA B 1 125 ? 6.418 0.796 -9.008 1 98.88 125 ALA B C 1
ATOM 5031 O O . ALA B 1 125 ? 6.934 1.559 -9.828 1 98.88 125 ALA B O 1
ATOM 5032 N N . VAL B 1 126 ? 5.352 0.064 -9.297 1 98.88 126 VAL B N 1
ATOM 5033 C CA . VAL B 1 126 ? 4.688 0.153 -10.594 1 98.88 126 VAL B CA 1
ATOM 5034 C C . VAL B 1 126 ? 4.18 1.575 -10.82 1 98.88 126 VAL B C 1
ATOM 5036 O O . VAL B 1 126 ? 4.367 2.143 -11.898 1 98.88 126 VAL B O 1
ATOM 5039 N N . ASN B 1 127 ? 3.58 2.131 -9.828 1 98.88 127 ASN B N 1
ATOM 5040 C CA . ASN B 1 127 ? 2.965 3.447 -9.961 1 98.88 127 ASN B CA 1
ATOM 5041 C C . ASN B 1 127 ? 4.016 4.551 -10.055 1 98.88 127 ASN B C 1
ATOM 5043 O O . ASN B 1 127 ? 3.809 5.559 -10.727 1 98.88 127 ASN B O 1
ATOM 5047 N N . LEU B 1 128 ? 5.152 4.355 -9.367 1 98.81 128 LEU B N 1
ATOM 5048 C CA . LEU B 1 128 ? 6.238 5.316 -9.516 1 98.81 128 LEU B CA 1
ATOM 5049 C C . LEU B 1 128 ? 6.734 5.363 -10.953 1 98.81 128 LEU B C 1
ATOM 5051 O O . LEU B 1 128 ? 6.953 6.445 -11.508 1 98.81 128 LEU B O 1
ATOM 5055 N N . LEU B 1 129 ? 6.934 4.191 -11.555 1 98.88 129 LEU B N 1
ATOM 5056 C CA . LEU B 1 129 ? 7.359 4.137 -12.945 1 98.88 129 LEU B CA 1
ATOM 5057 C C . LEU B 1 129 ? 6.375 4.875 -13.844 1 98.88 129 LEU B C 1
ATOM 5059 O O . LEU B 1 129 ? 6.781 5.641 -14.719 1 98.88 129 LEU B O 1
ATOM 5063 N N . ASN B 1 130 ? 5.082 4.656 -13.648 1 98.81 130 ASN B N 1
ATOM 5064 C CA . ASN B 1 130 ? 4.051 5.332 -14.43 1 98.81 130 ASN B CA 1
ATOM 5065 C C . ASN B 1 130 ? 4.066 6.84 -14.195 1 98.81 130 ASN B C 1
ATOM 5067 O O . ASN B 1 130 ? 3.887 7.617 -15.133 1 98.81 130 ASN B O 1
ATOM 5071 N N . ALA B 1 131 ? 4.215 7.219 -12.914 1 98.69 131 ALA B N 1
ATOM 5072 C CA . ALA B 1 131 ? 4.277 8.641 -12.594 1 98.69 131 ALA B CA 1
ATOM 5073 C C . ALA B 1 131 ? 5.453 9.312 -13.289 1 98.69 131 ALA B C 1
ATOM 5075 O O . ALA B 1 131 ? 5.324 10.422 -13.812 1 98.69 131 ALA B O 1
ATOM 5076 N N . LEU B 1 132 ? 6.59 8.656 -13.266 1 98.56 132 LEU B N 1
ATOM 5077 C CA . LEU B 1 132 ? 7.773 9.18 -13.938 1 98.56 132 LEU B CA 1
ATOM 5078 C C . LEU B 1 132 ? 7.539 9.281 -15.445 1 98.56 132 LEU B C 1
ATOM 5080 O O . LEU B 1 132 ? 7.945 10.258 -16.078 1 98.56 132 LEU B O 1
ATOM 5084 N N . LEU B 1 133 ? 6.914 8.242 -16.016 1 98.69 133 LEU B N 1
ATOM 5085 C CA . LEU B 1 133 ? 6.594 8.234 -17.438 1 98.69 133 LEU B CA 1
ATOM 5086 C C . LEU B 1 133 ? 5.715 9.43 -17.812 1 98.69 133 LEU B C 1
ATOM 5088 O O . LEU B 1 133 ? 6.043 10.195 -18.719 1 98.69 133 LEU B O 1
ATOM 5092 N N . ASP B 1 134 ? 4.617 9.609 -17.125 1 98.56 134 ASP B N 1
ATOM 5093 C CA . ASP B 1 134 ? 3.682 10.68 -17.453 1 98.56 134 ASP B CA 1
ATOM 5094 C C . ASP B 1 134 ? 4.293 12.047 -17.156 1 98.56 134 ASP B C 1
ATOM 5096 O O . ASP B 1 134 ? 3.998 13.031 -17.844 1 98.56 134 ASP B O 1
ATOM 5100 N N . ASN B 1 135 ? 5.098 12.07 -16.078 1 98.31 135 ASN B N 1
ATOM 5101 C CA . ASN B 1 135 ? 5.832 13.305 -15.82 1 98.31 135 ASN B CA 1
ATOM 5102 C C . ASN B 1 135 ? 6.777 13.641 -16.969 1 98.31 135 ASN B C 1
ATOM 5104 O O . ASN B 1 135 ? 6.934 14.812 -17.328 1 98.31 135 ASN B O 1
ATOM 5108 N N . HIS B 1 136 ? 7.461 12.641 -17.484 1 98.31 136 HIS B N 1
ATOM 5109 C CA . HIS B 1 136 ? 8.344 12.82 -18.625 1 98.31 136 HIS B CA 1
ATOM 5110 C C . HIS B 1 136 ? 7.582 13.383 -19.828 1 98.31 136 HIS B C 1
ATOM 5112 O O . HIS B 1 136 ? 8.055 14.32 -20.484 1 98.31 136 HIS B O 1
ATOM 5118 N N . LEU B 1 137 ? 6.395 12.859 -20.141 1 98.44 137 LEU B N 1
ATOM 5119 C CA . LEU B 1 137 ? 5.535 13.375 -21.203 1 98.44 137 LEU B CA 1
ATOM 5120 C C . LEU B 1 137 ? 5.164 14.836 -20.938 1 98.44 137 LEU B C 1
ATOM 5122 O O . LEU B 1 137 ? 5.234 15.672 -21.844 1 98.44 137 LEU B O 1
ATOM 5126 N N . HIS B 1 138 ? 4.809 15.094 -19.75 1 98.19 138 HIS B N 1
ATOM 5127 C CA . HIS B 1 138 ? 4.34 16.422 -19.344 1 98.19 138 HIS B CA 1
ATOM 5128 C C . HIS B 1 138 ? 5.449 17.453 -19.453 1 98.19 138 HIS B C 1
ATOM 5130 O O . HIS B 1 138 ? 5.195 18.609 -19.828 1 98.19 138 HIS B O 1
ATOM 5136 N N . GLN B 1 139 ? 6.734 17.078 -19.156 1 97.31 139 GLN B N 1
ATOM 5137 C CA . GLN B 1 139 ? 7.855 18.016 -19.047 1 97.31 139 GLN B CA 1
ATOM 5138 C C . GLN B 1 139 ? 8.531 18.219 -20.391 1 97.31 139 GLN B C 1
ATOM 5140 O O . GLN B 1 139 ? 9.594 18.844 -20.484 1 97.31 139 GLN B O 1
ATOM 5145 N N . GLY B 1 140 ? 8.008 17.672 -21.5 1 96.56 140 GLY B N 1
ATOM 5146 C CA . GLY B 1 140 ? 8.578 17.969 -22.797 1 96.56 140 GLY B CA 1
ATOM 5147 C C . GLY B 1 140 ? 8.789 16.719 -23.656 1 96.56 140 GLY B C 1
ATOM 5148 O O . GLY B 1 140 ? 8.977 16.828 -24.859 1 96.56 140 GLY B O 1
ATOM 5149 N N . ASN B 1 141 ? 8.914 15.484 -22.984 1 98 141 ASN B N 1
ATOM 5150 C CA . ASN B 1 141 ? 9.008 14.219 -23.688 1 98 141 ASN B CA 1
ATOM 5151 C C . ASN B 1 141 ? 10.297 14.125 -24.5 1 98 141 ASN B C 1
ATOM 5153 O O . ASN B 1 141 ? 10.258 13.852 -25.703 1 98 141 ASN B O 1
ATOM 5157 N N . GLU B 1 142 ? 11.375 14.336 -23.875 1 97.69 142 GLU B N 1
ATOM 5158 C CA . GLU B 1 142 ? 12.68 14.352 -24.531 1 97.69 142 GLU B CA 1
ATOM 5159 C C . GLU B 1 142 ? 12.969 13.023 -25.219 1 97.69 142 GLU B C 1
ATOM 5161 O O . GLU B 1 142 ? 13.633 12.992 -26.25 1 97.69 142 GLU B O 1
ATOM 5166 N N . LEU B 1 143 ? 12.43 11.938 -24.719 1 98.19 143 LEU B N 1
ATOM 5167 C CA . LEU B 1 143 ? 12.672 10.609 -25.281 1 98.19 143 LEU B CA 1
ATOM 5168 C C . LEU B 1 143 ? 11.82 10.383 -26.531 1 98.19 143 LEU B C 1
ATOM 5170 O O . LEU B 1 143 ? 12.062 9.438 -27.281 1 98.19 143 LEU B O 1
ATOM 5174 N N . GLY B 1 144 ? 10.82 11.234 -26.766 1 98.31 144 GLY B N 1
ATOM 5175 C CA . GLY B 1 144 ? 9.969 11.117 -27.938 1 98.31 144 GLY B CA 1
ATOM 5176 C C . GLY B 1 144 ? 8.977 9.969 -27.844 1 98.31 144 GLY B C 1
ATOM 5177 O O . GLY B 1 144 ? 8.703 9.305 -28.859 1 98.31 144 GLY B O 1
ATOM 5178 N N . LEU B 1 145 ? 8.43 9.75 -26.734 1 98.5 145 LEU B N 1
ATOM 5179 C CA . LEU B 1 145 ? 7.465 8.68 -26.531 1 98.5 145 LEU B CA 1
ATOM 5180 C C . LEU B 1 145 ? 6.152 8.984 -27.234 1 98.5 145 LEU B C 1
ATOM 5182 O O . LEU B 1 145 ? 5.66 10.117 -27.188 1 98.5 145 LEU B O 1
ATOM 5186 N N . ASP B 1 146 ? 5.605 7.98 -27.984 1 98.25 146 ASP B N 1
ATOM 5187 C CA . ASP B 1 146 ? 4.258 8.039 -28.531 1 98.25 146 ASP B CA 1
ATOM 5188 C C . ASP B 1 146 ? 3.213 7.645 -27.5 1 98.25 146 ASP B C 1
ATOM 5190 O O . ASP B 1 146 ? 3.104 6.473 -27.125 1 98.25 146 ASP B O 1
ATOM 5194 N N . PRO B 1 147 ? 2.443 8.664 -27.016 1 97.62 147 PRO B N 1
ATOM 5195 C CA . PRO B 1 147 ? 1.478 8.352 -25.953 1 97.62 147 PRO B CA 1
ATOM 5196 C C . PRO B 1 147 ? 0.478 7.277 -26.359 1 97.62 147 PRO B C 1
ATOM 5198 O O . PRO B 1 147 ? -0.142 6.645 -25.516 1 97.62 147 PRO B O 1
ATOM 5201 N N . ARG B 1 148 ? 0.32 7.066 -27.734 1 96.5 148 ARG B N 1
ATOM 5202 C CA . ARG B 1 148 ? -0.608 6.066 -28.25 1 96.5 148 ARG B CA 1
ATOM 5203 C C . ARG B 1 148 ? -0.007 4.668 -28.156 1 96.5 148 ARG B C 1
ATOM 5205 O O . ARG B 1 148 ? -0.716 3.67 -28.312 1 96.5 148 ARG B O 1
ATOM 5212 N N . ARG B 1 149 ? 1.228 4.516 -27.703 1 96.75 149 ARG B N 1
ATOM 5213 C CA . ARG B 1 149 ? 1.911 3.229 -27.734 1 96.75 149 ARG B CA 1
ATOM 5214 C C . ARG B 1 149 ? 2.568 2.93 -26.391 1 96.75 149 ARG B C 1
ATOM 5216 O O . ARG B 1 149 ? 3.551 2.189 -26.328 1 96.75 149 ARG B O 1
ATOM 5223 N N . ILE B 1 150 ? 2.092 3.58 -25.422 1 97.69 150 ILE B N 1
ATOM 5224 C CA . ILE B 1 150 ? 2.514 3.242 -24.062 1 97.69 150 ILE B CA 1
ATOM 5225 C C . ILE B 1 150 ? 1.915 1.898 -23.656 1 97.69 150 ILE B C 1
ATOM 5227 O O . ILE B 1 150 ? 0.72 1.661 -23.844 1 97.69 150 ILE B O 1
ATOM 5231 N N . GLU B 1 151 ? 2.719 1.004 -23.078 1 95.81 151 GLU B N 1
ATOM 5232 C CA . GLU B 1 151 ? 2.287 -0.359 -22.781 1 95.81 151 GLU B CA 1
ATOM 5233 C C . GLU B 1 151 ? 2.041 -0.551 -21.281 1 95.81 151 GLU B C 1
ATOM 5235 O O . GLU B 1 151 ? 1.426 -1.537 -20.875 1 95.81 151 GLU B O 1
ATOM 5240 N N . LEU B 1 152 ? 2.4 0.401 -20.484 1 96.88 152 LEU B N 1
ATOM 5241 C CA . LEU B 1 152 ? 2.326 0.26 -19.031 1 96.88 152 LEU B CA 1
ATOM 5242 C C . LEU B 1 152 ? 0.907 0.518 -18.531 1 96.88 152 LEU B C 1
ATOM 5244 O O . LEU B 1 152 ? 0.221 1.411 -19.047 1 96.88 152 LEU B O 1
ATOM 5248 N N . LYS B 1 153 ? 0.515 -0.276 -17.625 1 97.75 153 LYS B N 1
ATOM 5249 C CA . LYS B 1 153 ? -0.656 0.004 -16.797 1 97.75 153 LYS B CA 1
ATOM 5250 C C . LYS B 1 153 ? -0.253 0.299 -15.359 1 97.75 153 LYS B C 1
ATOM 5252 O O . LYS B 1 153 ? 0.796 -0.154 -14.891 1 97.75 153 LYS B O 1
ATOM 5257 N N . ARG B 1 154 ? -1.02 1.122 -14.703 1 98.62 154 ARG B N 1
ATOM 5258 C CA . ARG B 1 154 ? -0.833 1.294 -13.266 1 98.62 154 ARG B CA 1
ATOM 5259 C C . ARG B 1 154 ? -1.315 0.067 -12.5 1 98.62 154 ARG B C 1
ATOM 5261 O O . ARG B 1 154 ? -1.896 -0.849 -13.086 1 98.62 154 ARG B O 1
ATOM 5268 N N . ALA B 1 155 ? -0.962 0.016 -11.227 1 98.62 155 ALA B N 1
ATOM 5269 C CA . ALA B 1 155 ? -1.345 -1.135 -10.414 1 98.62 155 ALA B CA 1
ATOM 5270 C C . ALA B 1 155 ? -2.207 -0.708 -9.227 1 98.62 155 ALA B C 1
ATOM 5272 O O . ALA B 1 155 ? -2.021 0.38 -8.68 1 98.62 155 ALA B O 1
ATOM 5273 N N . ILE B 1 156 ? -3.148 -1.53 -8.82 1 98.56 156 ILE B N 1
ATOM 5274 C CA . ILE B 1 156 ? -3.963 -1.416 -7.617 1 98.56 156 ILE B CA 1
ATOM 5275 C C . ILE B 1 156 ? -4.32 -2.809 -7.102 1 98.56 156 ILE B C 1
ATOM 5277 O O . ILE B 1 156 ? -4.707 -3.684 -7.879 1 98.56 156 ILE B O 1
ATOM 5281 N N . ASP B 1 157 ? -4.145 -3.09 -5.852 1 97.25 157 ASP B N 1
ATOM 5282 C CA . ASP B 1 157 ? -4.523 -4.395 -5.324 1 97.25 157 ASP B CA 1
ATOM 5283 C C . ASP B 1 157 ? -5.941 -4.371 -4.762 1 97.25 157 ASP B C 1
ATOM 5285 O O . ASP B 1 157 ? -6.16 -4.688 -3.59 1 97.25 157 ASP B O 1
ATOM 5289 N N . MET B 1 158 ? -6.871 -4.055 -5.598 1 97.94 158 MET B N 1
ATOM 5290 C CA . MET B 1 158 ? -8.305 -3.939 -5.344 1 97.94 158 MET B CA 1
ATOM 5291 C C . MET B 1 158 ? -9.117 -4.367 -6.562 1 97.94 158 MET B C 1
ATOM 5293 O O . MET B 1 158 ? -8.742 -4.059 -7.699 1 97.94 158 MET B O 1
ATOM 5297 N N . ASN B 1 159 ? -10.18 -5.148 -6.324 1 96.94 159 ASN B N 1
ATOM 5298 C CA . ASN B 1 159 ? -11.055 -5.523 -7.43 1 96.94 159 ASN B CA 1
ATOM 5299 C C . ASN B 1 159 ? -11.898 -4.348 -7.902 1 96.94 159 ASN B C 1
ATOM 5301 O O . ASN B 1 159 ? -13.055 -4.199 -7.492 1 96.94 159 ASN B O 1
ATOM 5305 N N . ASP B 1 160 ? -11.344 -3.561 -8.766 1 98 160 ASP B N 1
ATOM 5306 C CA . ASP B 1 160 ? -11.977 -2.33 -9.227 1 98 160 ASP B CA 1
ATOM 5307 C C . ASP B 1 160 ? -12.133 -2.322 -10.742 1 98 160 ASP B C 1
ATOM 5309 O O . ASP B 1 160 ? -11.359 -1.664 -11.445 1 98 160 ASP B O 1
ATOM 5313 N N . ARG B 1 161 ? -13.195 -2.84 -11.195 1 97.38 161 ARG B N 1
ATOM 5314 C CA . ARG B 1 161 ? -13.5 -3.031 -12.609 1 97.38 161 ARG B CA 1
ATOM 5315 C C . ARG B 1 161 ? -13.484 -1.701 -13.359 1 97.38 161 ARG B C 1
ATOM 5317 O O . ARG B 1 161 ? -13.203 -1.66 -14.555 1 97.38 161 ARG B O 1
ATOM 5324 N N . ALA B 1 162 ? -13.812 -0.682 -12.727 1 98.25 162 ALA B N 1
ATOM 5325 C CA . ALA B 1 162 ? -14.008 0.616 -13.367 1 98.25 162 ALA B CA 1
ATOM 5326 C C . ALA B 1 162 ? -12.68 1.212 -13.82 1 98.25 162 ALA B C 1
ATOM 5328 O O . ALA B 1 162 ? -12.648 2.148 -14.625 1 98.25 162 ALA B O 1
ATOM 5329 N N . LEU B 1 163 ? -11.586 0.699 -13.375 1 98.69 163 LEU B N 1
ATOM 5330 C CA . LEU B 1 163 ? -10.273 1.273 -13.664 1 98.69 163 LEU B CA 1
ATOM 5331 C C . LEU B 1 163 ? -9.602 0.522 -14.805 1 98.69 163 LEU B C 1
ATOM 5333 O O . LEU B 1 163 ? -8.484 0.87 -15.211 1 98.69 163 LEU B O 1
ATOM 5337 N N . ARG B 1 164 ? -10.266 -0.478 -15.391 1 98.12 164 ARG B N 1
ATOM 5338 C CA . ARG B 1 164 ? -9.672 -1.287 -16.453 1 98.12 164 ARG B CA 1
ATOM 5339 C C . ARG B 1 164 ? -9.242 -0.42 -17.625 1 98.12 164 ARG B C 1
ATOM 5341 O O . ARG B 1 164 ? -8.148 -0.6 -18.172 1 98.12 164 ARG B O 1
ATOM 5348 N N . ARG B 1 165 ? -10.086 0.442 -18.047 1 97.94 165 ARG B N 1
ATOM 5349 C CA . ARG B 1 165 ? -9.867 1.356 -19.156 1 97.94 165 ARG B CA 1
ATOM 5350 C C . ARG B 1 165 ? -10.258 2.781 -18.781 1 97.94 165 ARG B C 1
ATOM 5352 O O . ARG B 1 165 ? -11.422 3.055 -18.484 1 97.94 165 ARG B O 1
ATOM 5359 N N . ILE B 1 166 ? -9.266 3.625 -18.797 1 98.56 166 ILE B N 1
ATOM 5360 C CA . ILE B 1 166 ? -9.516 5 -18.375 1 98.56 166 ILE B CA 1
ATOM 5361 C C . ILE B 1 166 ? -8.859 5.965 -19.359 1 98.56 166 ILE B C 1
ATOM 5363 O O . ILE B 1 166 ? -8.031 5.559 -20.172 1 98.56 166 ILE B O 1
ATOM 5367 N N . VAL B 1 167 ? -9.281 7.191 -19.391 1 98.62 167 VAL B N 1
ATOM 5368 C CA . VAL B 1 167 ? -8.562 8.312 -19.984 1 98.62 167 VAL B CA 1
ATOM 5369 C C . VAL B 1 167 ? -7.988 9.211 -18.891 1 98.62 167 VAL B C 1
ATOM 5371 O O . VAL B 1 167 ? -8.711 9.617 -17.984 1 98.62 167 VAL B O 1
ATOM 5374 N N . LEU B 1 168 ? -6.688 9.438 -18.922 1 98.25 168 LEU B N 1
ATOM 5375 C CA . LEU B 1 168 ? -6.031 10.219 -17.875 1 98.25 168 LEU B CA 1
ATOM 5376 C C . LEU B 1 168 ? -5.414 11.492 -18.453 1 98.25 168 LEU B C 1
ATOM 5378 O O . LEU B 1 168 ? -5.449 11.711 -19.672 1 98.25 168 LEU B O 1
ATOM 5382 N N . GLY B 1 169 ? -4.895 12.328 -17.562 1 98 169 GLY B N 1
ATOM 5383 C CA . GLY B 1 169 ? -4.238 13.562 -17.953 1 98 169 GLY B CA 1
ATOM 5384 C C . GLY B 1 169 ? -5.215 14.641 -18.391 1 98 169 GLY B C 1
ATOM 5385 O O . GLY B 1 169 ? -4.879 15.492 -19.219 1 98 169 GLY B O 1
ATOM 5386 N N . LEU B 1 170 ? -6.461 14.586 -17.953 1 97.94 170 LEU B N 1
ATOM 5387 C CA . LEU B 1 170 ? -7.496 15.523 -18.375 1 97.94 170 LEU B CA 1
ATOM 5388 C C . LEU B 1 170 ? -7.5 16.766 -17.484 1 97.94 170 LEU B C 1
ATOM 5390 O O . LEU B 1 170 ? -6.949 16.734 -16.391 1 97.94 170 LEU B O 1
ATOM 5394 N N . GLY B 1 171 ? -8.086 17.828 -18 1 95.25 171 GLY B N 1
ATOM 5395 C CA . GLY B 1 171 ? -8.234 19.031 -17.203 1 95.25 171 GLY B CA 1
ATOM 5396 C C . GLY B 1 171 ? -7.359 20.172 -17.688 1 95.25 171 GLY B C 1
ATOM 5397 O O . GLY B 1 171 ? -7.223 21.203 -17 1 95.25 171 GLY B O 1
ATOM 5398 N N . GLY B 1 172 ? -6.66 20 -18.828 1 95.19 172 GLY B N 1
ATOM 5399 C CA . GLY B 1 172 ? -5.863 21.078 -19.406 1 95.19 172 GLY B CA 1
ATOM 5400 C C . GLY B 1 172 ? -4.375 20.891 -19.172 1 95.19 172 GLY B C 1
ATOM 5401 O O . GLY B 1 172 ? -3.947 19.906 -18.578 1 95.19 172 GLY B O 1
ATOM 5402 N N . LYS B 1 173 ? -3.625 21.781 -19.547 1 94.44 173 LYS B N 1
ATOM 5403 C CA . LYS B 1 173 ? -2.172 21.703 -19.656 1 94.44 173 LYS B CA 1
ATOM 5404 C C . LYS B 1 173 ? -1.538 21.375 -18.297 1 94.44 173 LYS B C 1
ATOM 5406 O O . LYS B 1 173 ? -0.546 20.641 -18.234 1 94.44 173 LYS B O 1
ATOM 5411 N N . ALA B 1 174 ? -2.08 21.828 -17.25 1 93.75 174 ALA B N 1
ATOM 5412 C CA . ALA B 1 174 ? -1.482 21.703 -15.922 1 93.75 174 ALA B CA 1
ATOM 5413 C C . ALA B 1 174 ? -1.665 20.281 -15.375 1 93.75 174 ALA B C 1
ATOM 5415 O O . ALA B 1 174 ? -1.034 19.906 -14.391 1 93.75 174 ALA B O 1
ATOM 5416 N N . HIS B 1 175 ? -2.375 19.5 -16.031 1 95.5 175 HIS B N 1
ATOM 5417 C CA . HIS B 1 175 ? -2.824 18.266 -15.398 1 95.5 175 HIS B CA 1
ATOM 5418 C C . HIS B 1 175 ? -2.311 17.047 -16.141 1 95.5 175 HIS B C 1
ATOM 5420 O O . HIS B 1 175 ? -2.789 15.93 -15.922 1 95.5 175 HIS B O 1
ATOM 5426 N N . GLY B 1 176 ? -1.34 17.172 -16.984 1 95.88 176 GLY B N 1
ATOM 5427 C CA . GLY B 1 176 ? -0.736 16.062 -17.703 1 95.88 176 GLY B CA 1
ATOM 5428 C C . GLY B 1 176 ? -1.134 16 -19.156 1 95.88 176 GLY B C 1
ATOM 5429 O O . GLY B 1 176 ? -1.839 16.875 -19.656 1 95.88 176 GLY B O 1
ATOM 5430 N N . VAL B 1 177 ? -0.679 15.047 -19.875 1 98 177 VAL B N 1
ATOM 5431 C CA . VAL B 1 177 ? -0.966 14.812 -21.281 1 98 177 VAL B CA 1
ATOM 5432 C C . VAL B 1 177 ? -2.057 13.75 -21.422 1 98 177 VAL B C 1
ATOM 5434 O O . VAL B 1 177 ? -1.894 12.617 -20.953 1 98 177 VAL B O 1
ATOM 5437 N N . PRO B 1 178 ? -3.139 14.133 -21.984 1 98 178 PRO B N 1
ATOM 5438 C CA . PRO B 1 178 ? -4.242 13.172 -22.109 1 98 178 PRO B CA 1
ATOM 5439 C C . PRO B 1 178 ? -3.848 11.922 -22.906 1 98 178 PRO B C 1
ATOM 5441 O O . PRO B 1 178 ? -3.209 12.023 -23.953 1 98 178 PRO B O 1
ATOM 5444 N N . ARG B 1 179 ? -4.199 10.797 -22.438 1 98 179 ARG B N 1
ATOM 5445 C CA . ARG B 1 179 ? -4.02 9.531 -23.141 1 98 179 ARG B CA 1
ATOM 5446 C C . ARG B 1 179 ? -4.875 8.43 -22.516 1 98 179 ARG B C 1
ATOM 5448 O O . ARG B 1 179 ? -5.348 8.57 -21.391 1 98 179 ARG B O 1
ATOM 5455 N N . GLU B 1 180 ? -5.039 7.387 -23.203 1 98 180 GLU B N 1
ATOM 5456 C CA . GLU B 1 180 ? -5.691 6.199 -22.656 1 98 180 GLU B CA 1
ATOM 5457 C C . GLU B 1 180 ? -4.754 5.418 -21.75 1 98 180 GLU B C 1
ATOM 5459 O O . GLU B 1 180 ? -3.533 5.484 -21.891 1 98 180 GLU B O 1
ATOM 5464 N N . GLY B 1 181 ? -5.301 4.828 -20.812 1 97.25 181 GLY B N 1
ATOM 5465 C CA . GLY B 1 181 ? -4.562 3.961 -19.906 1 97.25 181 GLY B CA 1
ATOM 5466 C C . GLY B 1 181 ? -5.453 3.027 -19.125 1 97.25 181 GLY B C 1
ATOM 5467 O O . GLY B 1 181 ? -6.574 2.73 -19.531 1 97.25 181 GLY B O 1
ATOM 5468 N N . GLY B 1 182 ? -4.902 2.494 -18.078 1 97.94 182 GLY B N 1
ATOM 5469 C CA . GLY B 1 182 ? -5.66 1.601 -17.203 1 97.94 182 GLY B CA 1
ATOM 5470 C C . GLY B 1 182 ? -4.852 1.07 -16.047 1 97.94 182 GLY B C 1
ATOM 5471 O O . GLY B 1 182 ? -3.691 1.443 -15.859 1 97.94 182 GLY B O 1
ATOM 5472 N N . PHE B 1 183 ? -5.57 0.358 -15.211 1 98.69 183 PHE B N 1
ATOM 5473 C CA . PHE B 1 183 ? -4.973 -0.304 -14.055 1 98.69 183 PHE B CA 1
ATOM 5474 C C . PHE B 1 183 ? -5.062 -1.819 -14.195 1 98.69 183 PHE B C 1
ATOM 5476 O O . PHE B 1 183 ? -5.93 -2.332 -14.906 1 98.69 183 PHE B O 1
ATOM 5483 N N . GLU B 1 184 ? -4.207 -2.494 -13.625 1 98.06 184 GLU B N 1
ATOM 5484 C CA . GLU B 1 184 ? -4.266 -3.938 -13.414 1 98.06 184 GLU B CA 1
ATOM 5485 C C . GLU B 1 184 ? -4.039 -4.289 -11.945 1 98.06 184 GLU B C 1
ATOM 5487 O O . GLU B 1 184 ? -3.609 -3.443 -11.156 1 98.06 184 GLU B O 1
ATOM 5492 N N . LEU B 1 185 ? -4.438 -5.488 -11.594 1 97.88 185 LEU B N 1
ATOM 5493 C CA . LEU B 1 185 ? -4.18 -5.941 -10.234 1 97.88 185 LEU B CA 1
ATOM 5494 C C . LEU B 1 185 ? -2.682 -6.043 -9.969 1 97.88 185 LEU B C 1
ATOM 5496 O O . LEU B 1 185 ? -1.919 -6.469 -10.844 1 97.88 185 LEU B O 1
ATOM 5500 N N . THR B 1 186 ? -2.213 -5.734 -8.781 1 98.44 186 THR B N 1
ATOM 5501 C CA . THR B 1 186 ? -0.801 -5.727 -8.414 1 98.44 186 THR B CA 1
ATOM 5502 C C . THR B 1 186 ? -0.131 -7.035 -8.82 1 98.44 186 THR B C 1
ATOM 5504 O O . THR B 1 186 ? 0.973 -7.031 -9.367 1 98.44 186 THR B O 1
ATOM 5507 N N . VAL B 1 187 ? -0.797 -8.148 -8.641 1 97.25 187 VAL B N 1
ATOM 5508 C CA . VAL B 1 187 ? -0.207 -9.469 -8.852 1 97.25 187 VAL B CA 1
ATOM 5509 C C . VAL B 1 187 ? -0.141 -9.766 -10.352 1 97.25 187 VAL B C 1
ATOM 5511 O O . VAL B 1 187 ? 0.525 -10.719 -10.766 1 97.25 187 VAL B O 1
ATOM 5514 N N . ALA B 1 188 ? -0.75 -8.977 -11.188 1 97.44 188 ALA B N 1
ATOM 5515 C CA . ALA B 1 188 ? -0.711 -9.156 -12.641 1 97.44 188 ALA B CA 1
ATOM 5516 C C . ALA B 1 188 ? 0.423 -8.344 -13.258 1 97.44 188 ALA B C 1
ATOM 5518 O O . ALA B 1 188 ? 0.746 -8.523 -14.438 1 97.44 188 ALA B O 1
ATOM 5519 N N . SER B 1 189 ? 1.082 -7.492 -12.547 1 98.31 189 SER B N 1
ATOM 5520 C CA . SER B 1 189 ? 2.09 -6.586 -13.086 1 98.31 189 SER B CA 1
ATOM 5521 C C . SER B 1 189 ? 3.375 -7.332 -13.43 1 98.31 189 SER B C 1
ATOM 5523 O O . SER B 1 189 ? 3.678 -8.367 -12.836 1 98.31 189 SER B O 1
ATOM 5525 N N . GLU B 1 190 ? 4.113 -6.809 -14.367 1 98.5 190 GLU B N 1
ATOM 5526 C CA . GLU B 1 190 ? 5.41 -7.391 -14.703 1 98.5 190 GLU B CA 1
ATOM 5527 C C . GLU B 1 190 ? 6.387 -7.27 -13.531 1 98.5 190 GLU B C 1
ATOM 5529 O O . GLU B 1 190 ? 7.246 -8.133 -13.344 1 98.5 190 GLU B O 1
ATOM 5534 N N . VAL B 1 191 ? 6.227 -6.188 -12.719 1 98.88 191 VAL B N 1
ATOM 5535 C CA . VAL B 1 191 ? 7.086 -6.012 -11.547 1 98.88 191 VAL B CA 1
ATOM 5536 C C . VAL B 1 191 ? 6.887 -7.176 -10.578 1 98.88 191 VAL B C 1
ATOM 5538 O O . VAL B 1 191 ? 7.852 -7.664 -9.984 1 98.88 191 VAL B O 1
ATOM 5541 N N . MET B 1 192 ? 5.641 -7.613 -10.406 1 98.69 192 MET B N 1
ATOM 5542 C CA . MET B 1 192 ? 5.387 -8.781 -9.57 1 98.69 192 MET B CA 1
ATOM 5543 C C . MET B 1 192 ? 6.102 -10.016 -10.117 1 98.69 192 MET B C 1
ATOM 5545 O O . MET B 1 192 ? 6.719 -10.766 -9.359 1 98.69 192 MET B O 1
ATOM 5549 N N . ALA B 1 193 ? 6.012 -10.219 -11.43 1 98.38 193 ALA B N 1
ATOM 5550 C CA . ALA B 1 193 ? 6.629 -11.383 -12.055 1 98.38 193 ALA B CA 1
ATOM 5551 C C . ALA B 1 193 ? 8.141 -11.359 -11.891 1 98.38 193 ALA B C 1
ATOM 5553 O O . ALA B 1 193 ? 8.75 -12.375 -11.539 1 98.38 193 ALA B O 1
ATOM 5554 N N . LEU B 1 194 ? 8.727 -10.211 -12.156 1 98.56 194 LEU B N 1
ATOM 5555 C CA . LEU B 1 194 ? 10.18 -10.156 -12.109 1 98.56 194 LEU B CA 1
ATOM 5556 C C . LEU B 1 194 ? 10.68 -10.227 -10.664 1 98.56 194 LEU B C 1
ATOM 5558 O O . LEU B 1 194 ? 11.75 -10.773 -10.398 1 98.56 194 LEU B O 1
ATOM 5562 N N . MET B 1 195 ? 9.914 -9.656 -9.68 1 98.38 195 MET B N 1
ATOM 5563 C CA . MET B 1 195 ? 10.25 -9.789 -8.266 1 98.38 195 MET B CA 1
ATOM 5564 C C . MET B 1 195 ? 10.281 -11.258 -7.852 1 98.38 195 MET B C 1
ATOM 5566 O O . MET B 1 195 ? 11.078 -11.656 -7.004 1 98.38 195 MET B O 1
ATOM 5570 N N . SER B 1 196 ? 9.391 -12.031 -8.43 1 97.94 196 SER B N 1
ATOM 5571 C CA . SER B 1 196 ? 9.281 -13.453 -8.102 1 97.94 196 SER B CA 1
ATOM 5572 C C . SER B 1 196 ? 10.43 -14.25 -8.711 1 97.94 196 SER B C 1
ATOM 5574 O O . SER B 1 196 ? 10.711 -15.367 -8.273 1 97.94 196 SER B O 1
ATOM 5576 N N . LEU B 1 197 ? 11.125 -13.703 -9.68 1 98.12 197 LEU B N 1
ATOM 5577 C CA . LEU B 1 197 ? 12.164 -14.438 -10.391 1 98.12 197 LEU B CA 1
ATOM 5578 C C . LEU B 1 197 ? 13.555 -13.922 -10.023 1 98.12 197 LEU B C 1
ATOM 5580 O O . LEU B 1 197 ? 14.555 -14.602 -10.25 1 98.12 197 LEU B O 1
ATOM 5584 N N . ALA B 1 198 ? 13.602 -12.703 -9.508 1 97.25 198 ALA B N 1
ATOM 5585 C CA . ALA B 1 198 ? 14.883 -12.062 -9.227 1 97.25 198 ALA B CA 1
ATOM 5586 C C . ALA B 1 198 ? 15.672 -12.844 -8.172 1 97.25 198 ALA B C 1
ATOM 5588 O O . ALA B 1 198 ? 15.094 -13.336 -7.199 1 97.25 198 ALA B O 1
ATOM 5589 N N . GLN B 1 199 ? 17.016 -12.852 -8.297 1 94.5 199 GLN B N 1
ATOM 5590 C CA . GLN B 1 199 ? 17.875 -13.68 -7.449 1 94.5 199 GLN B CA 1
ATOM 5591 C C . GLN B 1 199 ? 18.562 -12.836 -6.383 1 94.5 199 GLN B C 1
ATOM 5593 O O . GLN B 1 199 ? 18.828 -13.312 -5.277 1 94.5 199 GLN B O 1
ATOM 5598 N N . ASP B 1 200 ? 19 -11.695 -6.707 1 94.81 200 ASP B N 1
ATOM 5599 C CA . ASP B 1 200 ? 19.625 -10.711 -5.824 1 94.81 200 ASP B CA 1
ATOM 5600 C C . ASP B 1 200 ? 19.359 -9.289 -6.297 1 94.81 200 ASP B C 1
ATOM 5602 O O . ASP B 1 200 ? 18.625 -9.086 -7.266 1 94.81 200 ASP B O 1
ATOM 5606 N N . PHE B 1 201 ? 19.859 -8.336 -5.594 1 95.62 201 PHE B N 1
ATOM 5607 C CA . PHE B 1 201 ? 19.531 -6.945 -5.887 1 95.62 201 PHE B CA 1
ATOM 5608 C C . PHE B 1 201 ? 20.078 -6.527 -7.242 1 95.62 201 PHE B C 1
ATOM 5610 O O . PHE B 1 201 ? 19.469 -5.719 -7.945 1 95.62 201 PHE B O 1
ATOM 5617 N N . LYS B 1 202 ? 21.25 -7.035 -7.613 1 96.56 202 LYS B N 1
ATOM 5618 C CA . LYS B 1 202 ? 21.797 -6.746 -8.938 1 96.56 202 LYS B CA 1
ATOM 5619 C C . LYS B 1 202 ? 20.875 -7.242 -10.039 1 96.56 202 LYS B C 1
ATOM 5621 O O . LYS B 1 202 ? 20.578 -6.508 -10.984 1 96.56 202 LYS B O 1
ATOM 5626 N N . ASP B 1 203 ? 20.453 -8.469 -9.93 1 96.88 203 ASP B N 1
ATOM 5627 C CA . ASP B 1 203 ? 19.531 -9.039 -10.898 1 96.88 203 ASP B CA 1
ATOM 5628 C C . ASP B 1 203 ? 18.203 -8.273 -10.906 1 96.88 203 ASP B C 1
ATOM 5630 O O . ASP B 1 203 ? 17.625 -8.031 -11.977 1 96.88 203 ASP B O 1
ATOM 5634 N N . LEU B 1 204 ? 17.719 -7.93 -9.711 1 97.69 204 LEU B N 1
ATOM 5635 C CA . LEU B 1 204 ? 16.484 -7.16 -9.602 1 97.69 204 LEU B CA 1
ATOM 5636 C C . LEU B 1 204 ? 16.578 -5.863 -10.398 1 97.69 204 LEU B C 1
ATOM 5638 O O . LEU B 1 204 ? 15.688 -5.551 -11.188 1 97.69 204 LEU B O 1
ATOM 5642 N N . LYS B 1 205 ? 17.641 -5.113 -10.219 1 98.25 205 LYS B N 1
ATOM 5643 C CA . LYS B 1 205 ? 17.797 -3.834 -10.898 1 98.25 205 LYS B CA 1
ATOM 5644 C C . LYS B 1 205 ? 17.922 -4.023 -12.414 1 98.25 205 LYS B C 1
ATOM 5646 O O . LYS B 1 205 ? 17.391 -3.232 -13.188 1 98.25 205 LYS B O 1
ATOM 5651 N N . THR B 1 206 ? 18.641 -5.098 -12.805 1 98.25 206 THR B N 1
ATOM 5652 C CA . THR B 1 206 ? 18.734 -5.402 -14.227 1 98.25 206 THR B CA 1
ATOM 5653 C C . THR B 1 206 ? 17.359 -5.668 -14.828 1 98.25 206 THR B C 1
ATOM 5655 O O . THR B 1 206 ? 17.031 -5.129 -15.883 1 98.25 206 THR B O 1
ATOM 5658 N N . ARG B 1 207 ? 16.609 -6.438 -14.211 1 98.44 207 ARG B N 1
ATOM 5659 C CA . ARG B 1 207 ? 15.266 -6.781 -14.68 1 98.44 207 ARG B CA 1
ATOM 5660 C C . ARG B 1 207 ? 14.367 -5.551 -14.719 1 98.44 207 ARG B C 1
ATOM 5662 O O . ARG B 1 207 ? 13.625 -5.348 -15.68 1 98.44 207 ARG B O 1
ATOM 5669 N N . LEU B 1 208 ? 14.43 -4.746 -13.648 1 98.81 208 LEU B N 1
ATOM 5670 C CA . LEU B 1 208 ? 13.641 -3.518 -13.609 1 98.81 208 LEU B CA 1
ATOM 5671 C C . LEU B 1 208 ? 13.984 -2.619 -14.797 1 98.81 208 LEU B C 1
ATOM 5673 O O . LEU B 1 208 ? 13.094 -2.045 -15.422 1 98.81 208 LEU B O 1
ATOM 5677 N N . GLY B 1 209 ? 15.234 -2.52 -15.086 1 98.75 209 GLY B N 1
ATOM 5678 C CA . GLY B 1 209 ? 15.688 -1.663 -16.172 1 98.75 209 GLY B CA 1
ATOM 5679 C C . GLY B 1 209 ? 15.195 -2.109 -17.531 1 98.75 209 GLY B C 1
ATOM 5680 O O . GLY B 1 209 ? 14.992 -1.285 -18.422 1 98.75 209 GLY B O 1
ATOM 5681 N N . ARG B 1 210 ? 14.852 -3.373 -17.672 1 98.31 210 ARG B N 1
ATOM 5682 C CA . ARG B 1 210 ? 14.516 -3.973 -18.969 1 98.31 210 ARG B CA 1
ATOM 5683 C C . ARG B 1 210 ? 13.008 -3.914 -19.219 1 98.31 210 ARG B C 1
ATOM 5685 O O . ARG B 1 210 ? 12.539 -4.305 -20.281 1 98.31 210 ARG B O 1
ATOM 5692 N N . ILE B 1 211 ? 12.242 -3.42 -18.297 1 98.69 211 ILE B N 1
ATOM 5693 C CA . ILE B 1 211 ? 10.812 -3.256 -18.547 1 98.69 211 ILE B CA 1
ATOM 5694 C C . ILE B 1 211 ? 10.594 -2.295 -19.719 1 98.69 211 ILE B C 1
ATOM 5696 O O . ILE B 1 211 ? 11.047 -1.149 -19.672 1 98.69 211 ILE B O 1
ATOM 5700 N N . ARG B 1 212 ? 9.922 -2.742 -20.719 1 98.12 212 ARG B N 1
ATOM 5701 C CA . ARG B 1 212 ? 9.578 -1.866 -21.828 1 98.12 212 ARG B CA 1
ATOM 5702 C C . ARG B 1 212 ? 8.359 -1.012 -21.484 1 98.12 212 ARG B C 1
ATOM 5704 O O . ARG B 1 212 ? 7.301 -1.54 -21.141 1 98.12 212 ARG B O 1
ATOM 5711 N N . VAL B 1 213 ? 8.5 0.232 -21.641 1 97.88 213 VAL B N 1
ATOM 5712 C CA . VAL B 1 213 ? 7.434 1.159 -21.281 1 97.88 213 VAL B CA 1
ATOM 5713 C C . VAL B 1 213 ? 6.574 1.467 -22.5 1 97.88 213 VAL B C 1
ATOM 5715 O O . VAL B 1 213 ? 5.383 1.764 -22.375 1 97.88 213 VAL B O 1
ATOM 5718 N N . GLY B 1 214 ? 7.184 1.51 -23.656 1 97.5 214 GLY B N 1
ATOM 5719 C CA . GLY B 1 214 ? 6.516 1.846 -24.906 1 97.5 214 GLY B CA 1
ATOM 5720 C C . GLY B 1 214 ? 7.477 2.102 -26.047 1 97.5 214 GLY B C 1
ATOM 5721 O O . GLY B 1 214 ? 8.57 1.525 -26.094 1 97.5 214 GLY B O 1
ATOM 5722 N N . PHE B 1 215 ? 6.988 2.867 -27.016 1 97.69 215 PHE B N 1
ATOM 5723 C CA . PHE B 1 215 ? 7.77 3.15 -28.203 1 97.69 215 PHE B CA 1
ATOM 5724 C C . PHE B 1 215 ? 7.773 4.645 -28.516 1 97.69 215 PHE B C 1
ATOM 5726 O O . PHE B 1 215 ? 6.828 5.355 -28.172 1 97.69 215 PHE B O 1
ATOM 5733 N N . THR B 1 216 ? 8.883 5.051 -29.125 1 98.19 216 THR B N 1
ATOM 5734 C CA . THR B 1 216 ? 8.961 6.426 -29.609 1 98.19 216 THR B CA 1
ATOM 5735 C C . THR B 1 216 ? 8.094 6.609 -30.859 1 98.19 216 THR B C 1
ATOM 5737 O O . THR B 1 216 ? 7.582 5.633 -31.406 1 98.19 216 THR B O 1
ATOM 5740 N N . TRP B 1 217 ? 7.93 7.871 -31.266 1 97.69 217 TRP B N 1
ATOM 5741 C CA . TRP B 1 217 ? 7.234 8.18 -32.5 1 97.69 217 TRP B CA 1
ATOM 5742 C C . TRP B 1 217 ? 7.895 7.469 -33.688 1 97.69 217 TRP B C 1
ATOM 5744 O O . TRP B 1 217 ? 7.223 7.125 -34.656 1 97.69 217 TRP B O 1
ATOM 5754 N N . GLY B 1 218 ? 9.18 7.18 -33.562 1 96.62 218 GLY B N 1
ATOM 5755 C CA . GLY B 1 218 ? 9.93 6.492 -34.594 1 96.62 218 GLY B CA 1
ATOM 5756 C C . GLY B 1 218 ? 9.891 4.98 -34.469 1 96.62 218 GLY B C 1
ATOM 5757 O O . GLY B 1 218 ? 10.492 4.262 -35.25 1 96.62 218 GLY B O 1
ATOM 5758 N N . GLY B 1 219 ? 9.32 4.504 -33.406 1 94.88 219 GLY B N 1
ATOM 5759 C CA . GLY B 1 219 ? 9.133 3.07 -33.25 1 94.88 219 GLY B CA 1
ATOM 5760 C C . GLY B 1 219 ? 10.25 2.412 -32.438 1 94.88 219 GLY 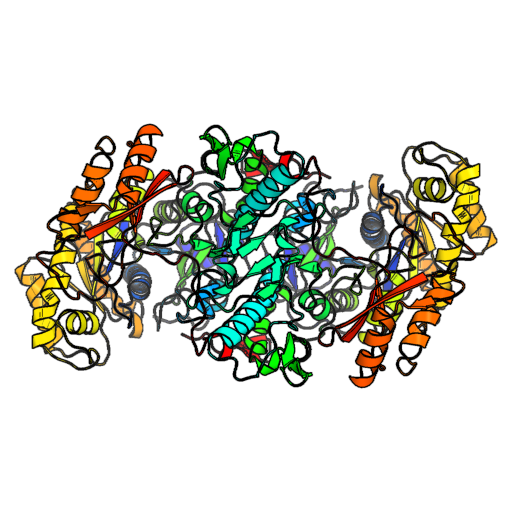B C 1
ATOM 5761 O O . GLY B 1 219 ? 10.32 1.183 -32.375 1 94.88 219 GLY B O 1
ATOM 5762 N N . LYS B 1 220 ? 11.086 3.199 -31.859 1 96.25 220 LYS B N 1
ATOM 5763 C CA . LYS B 1 220 ? 12.148 2.654 -31.016 1 96.25 220 LYS B CA 1
ATOM 5764 C C . LYS B 1 220 ? 11.625 2.346 -29.609 1 96.25 220 LYS B C 1
ATOM 5766 O O . LYS B 1 220 ? 10.93 3.164 -29.016 1 96.25 220 LYS B O 1
ATOM 5771 N N . PRO B 1 221 ? 11.961 1.111 -29.125 1 96.81 221 PRO B N 1
ATOM 5772 C CA . PRO B 1 221 ? 11.5 0.8 -27.766 1 96.81 221 PRO B CA 1
ATOM 5773 C C . PRO B 1 221 ? 12.156 1.679 -26.703 1 96.81 221 PRO B C 1
ATOM 5775 O O . PRO B 1 221 ? 13.32 2.061 -26.859 1 96.81 221 PRO B O 1
ATOM 5778 N N . VAL B 1 222 ? 11.398 2.105 -25.703 1 98.25 222 VAL B N 1
ATOM 5779 C CA . VAL B 1 222 ? 11.867 2.828 -24.531 1 98.25 222 VAL B CA 1
ATOM 5780 C C . VAL B 1 222 ? 11.703 1.957 -23.281 1 98.25 222 VAL B C 1
ATOM 5782 O O . VAL B 1 222 ? 10.695 1.267 -23.125 1 98.25 222 VAL B O 1
ATOM 5785 N N . PHE B 1 223 ? 12.727 1.943 -22.422 1 98.56 223 PHE B N 1
ATOM 5786 C CA . PHE B 1 223 ? 12.742 1.075 -21.25 1 98.56 223 PHE B CA 1
ATOM 5787 C C . PHE B 1 223 ? 12.734 1.897 -19.969 1 98.56 223 PHE B C 1
ATOM 5789 O O . PHE B 1 223 ? 12.969 3.107 -20 1 98.56 223 PHE B O 1
ATOM 5796 N N . ALA B 1 224 ? 12.414 1.25 -18.828 1 98.81 224 ALA B N 1
ATOM 5797 C CA . ALA B 1 224 ? 12.367 1.914 -17.531 1 98.81 224 ALA B CA 1
ATOM 5798 C C . ALA B 1 224 ? 13.703 2.586 -17.219 1 98.81 224 ALA B C 1
ATOM 5800 O O . ALA B 1 224 ? 13.742 3.652 -16.594 1 98.81 224 ALA B O 1
ATOM 5801 N N . GLN B 1 225 ? 14.844 1.938 -17.578 1 98.56 225 GLN B N 1
ATOM 5802 C CA . GLN B 1 225 ? 16.156 2.508 -17.328 1 98.56 225 GLN B CA 1
ATOM 5803 C C . GLN B 1 225 ? 16.328 3.842 -18.047 1 98.56 225 GLN B C 1
ATOM 5805 O O . GLN B 1 225 ? 17.031 4.734 -17.547 1 98.56 225 GLN B O 1
ATOM 5810 N N . ASP B 1 226 ? 15.68 4.008 -19.234 1 98.56 226 ASP B N 1
ATOM 5811 C CA . ASP B 1 226 ? 15.781 5.25 -20 1 98.56 226 ASP B CA 1
ATOM 5812 C C . ASP B 1 226 ? 15.102 6.398 -19.266 1 98.56 226 ASP B C 1
ATOM 5814 O O . ASP B 1 226 ? 15.43 7.566 -19.484 1 98.56 226 ASP B O 1
ATOM 5818 N N . LEU B 1 227 ? 14.156 6.086 -18.391 1 98.38 227 LEU B N 1
ATOM 5819 C CA . LEU B 1 227 ? 13.438 7.082 -17.594 1 98.38 227 LEU B CA 1
ATOM 5820 C C . LEU B 1 227 ? 14.141 7.34 -16.266 1 98.38 227 LEU B C 1
ATOM 5822 O O . LEU B 1 227 ? 13.719 8.203 -15.492 1 98.38 227 LEU B O 1
ATOM 5826 N N . GLY B 1 228 ? 15.188 6.578 -15.992 1 97.75 228 GLY B N 1
ATOM 5827 C CA . GLY B 1 228 ? 15.914 6.734 -14.742 1 97.75 228 GLY B CA 1
ATOM 5828 C C . GLY B 1 228 ? 15.148 6.215 -13.539 1 97.75 228 GLY B C 1
ATOM 5829 O O . GLY B 1 228 ? 15.367 6.664 -12.414 1 97.75 228 GLY B O 1
ATOM 5830 N N . ALA B 1 229 ? 14.289 5.262 -13.711 1 98.19 229 ALA B N 1
ATOM 5831 C CA . ALA B 1 229 ? 13.344 4.852 -12.68 1 98.19 229 ALA B CA 1
ATOM 5832 C C . ALA B 1 229 ? 13.922 3.736 -11.812 1 98.19 229 ALA B C 1
ATOM 5834 O O . ALA B 1 229 ? 13.422 3.469 -10.719 1 98.19 229 ALA B O 1
ATOM 5835 N N . VAL B 1 230 ? 15.008 3.09 -12.234 1 98.5 230 VAL B N 1
ATOM 5836 C CA . VAL B 1 230 ? 15.43 1.791 -11.727 1 98.5 230 VAL B CA 1
ATOM 5837 C C . VAL B 1 230 ? 15.789 1.906 -10.25 1 98.5 230 VAL B C 1
ATOM 5839 O O . VAL B 1 230 ? 15.312 1.119 -9.422 1 98.5 230 VAL B O 1
ATOM 5842 N N . GLY B 1 231 ? 16.641 2.842 -9.859 1 98 231 GLY B N 1
ATOM 5843 C CA . GLY B 1 231 ? 17.109 2.988 -8.484 1 98 231 GLY B CA 1
ATOM 5844 C C . GLY B 1 231 ? 15.984 3.229 -7.5 1 98 231 GLY B C 1
ATOM 5845 O O . GLY B 1 231 ? 15.906 2.564 -6.461 1 98 231 GLY B O 1
ATOM 5846 N N . ALA B 1 232 ? 15.102 4.168 -7.805 1 97.62 232 ALA B N 1
ATOM 5847 C CA . ALA B 1 232 ? 13.984 4.504 -6.922 1 97.62 232 ALA B CA 1
ATOM 5848 C C . ALA B 1 232 ? 13.023 3.332 -6.793 1 97.62 232 ALA B C 1
ATOM 5850 O O . ALA B 1 232 ? 12.492 3.068 -5.707 1 97.62 232 ALA B O 1
ATOM 5851 N N . MET B 1 233 ? 12.773 2.654 -7.941 1 98.69 233 MET B N 1
ATOM 5852 C CA . MET B 1 233 ? 11.938 1.461 -7.883 1 98.69 233 MET B CA 1
ATOM 5853 C C . MET B 1 233 ? 12.547 0.413 -6.957 1 98.69 233 MET B C 1
ATOM 5855 O O . MET B 1 233 ? 11.844 -0.184 -6.141 1 98.69 233 MET B O 1
ATOM 5859 N N . ALA B 1 234 ? 13.836 0.199 -7.105 1 98.5 234 ALA B N 1
ATOM 5860 C CA . ALA B 1 234 ? 14.523 -0.781 -6.27 1 98.5 234 ALA B CA 1
ATOM 5861 C C . ALA B 1 234 ? 14.445 -0.402 -4.797 1 98.5 234 ALA B C 1
ATOM 5863 O O . ALA B 1 234 ? 14.297 -1.271 -3.934 1 98.5 234 ALA B O 1
ATOM 5864 N N . ALA B 1 235 ? 14.531 0.879 -4.484 1 97.44 235 ALA B N 1
ATOM 5865 C CA . ALA B 1 235 ? 14.43 1.345 -3.104 1 97.44 235 ALA B CA 1
ATOM 5866 C C . ALA B 1 235 ? 13.07 1.005 -2.51 1 97.44 235 ALA B C 1
ATOM 5868 O O . ALA B 1 235 ? 12.977 0.571 -1.358 1 97.44 235 ALA B O 1
ATOM 5869 N N . LEU B 1 236 ? 12.055 1.186 -3.293 1 98.12 236 LEU B N 1
ATOM 5870 C CA . LEU B 1 236 ? 10.703 0.862 -2.852 1 98.12 236 LEU B CA 1
ATOM 5871 C C . LEU B 1 236 ? 10.555 -0.636 -2.609 1 98.12 236 LEU B C 1
ATOM 5873 O O . LEU B 1 236 ? 9.773 -1.056 -1.748 1 98.12 236 LEU B O 1
ATOM 5877 N N . LEU B 1 237 ? 11.297 -1.457 -3.35 1 98.38 237 LEU B N 1
ATOM 5878 C CA . LEU B 1 237 ? 11.125 -2.904 -3.336 1 98.38 237 LEU B CA 1
ATOM 5879 C C . LEU B 1 237 ? 12.094 -3.561 -2.355 1 98.38 237 LEU B C 1
ATOM 5881 O O . LEU B 1 237 ? 12.047 -4.773 -2.148 1 98.38 237 LEU B O 1
ATOM 5885 N N . HIS B 1 238 ? 12.891 -2.785 -1.708 1 96.81 238 HIS B N 1
ATOM 5886 C CA . HIS B 1 238 ? 14.008 -3.291 -0.916 1 96.81 238 HIS B CA 1
ATOM 5887 C C . HIS B 1 238 ? 13.523 -4.27 0.15 1 96.81 238 HIS B C 1
ATOM 5889 O O . HIS B 1 238 ? 13.938 -5.434 0.164 1 96.81 238 HIS B O 1
ATOM 5895 N N . GLN B 1 239 ? 12.586 -3.861 0.973 1 95.75 239 GLN B N 1
ATOM 5896 C CA . GLN B 1 239 ? 12.109 -4.707 2.062 1 95.75 239 GLN B CA 1
ATOM 5897 C C . GLN B 1 239 ? 11.32 -5.898 1.53 1 95.75 239 GLN B C 1
ATOM 5899 O O . GLN B 1 239 ? 11.383 -6.992 2.094 1 95.75 239 GLN B O 1
ATOM 5904 N N . ALA B 1 240 ? 10.625 -5.656 0.467 1 97.88 240 ALA B N 1
ATOM 5905 C CA . ALA B 1 240 ? 9.766 -6.688 -0.111 1 97.88 240 ALA B CA 1
ATOM 5906 C C . ALA B 1 240 ? 10.594 -7.797 -0.752 1 97.88 240 ALA B C 1
ATOM 5908 O O . ALA B 1 240 ? 10.078 -8.883 -1.038 1 97.88 240 ALA B O 1
ATOM 5909 N N . PHE B 1 241 ? 11.867 -7.582 -0.961 1 97.38 241 PHE B N 1
ATOM 5910 C CA . PHE B 1 241 ? 12.727 -8.555 -1.621 1 97.38 241 PHE B CA 1
ATOM 5911 C C . PHE B 1 241 ? 13.008 -9.742 -0.703 1 97.38 241 PHE B C 1
ATOM 5913 O O . PHE B 1 241 ? 13.367 -10.82 -1.169 1 97.38 241 PHE B O 1
ATOM 5920 N N . PHE B 1 242 ? 12.852 -9.57 0.639 1 97.75 242 PHE B N 1
ATOM 5921 C CA . PHE B 1 242 ? 13.125 -10.625 1.613 1 97.75 242 PHE B CA 1
ATOM 5922 C C . PHE B 1 242 ? 11.883 -11.477 1.845 1 97.75 242 PHE B C 1
ATOM 5924 O O . PHE B 1 242 ? 10.781 -10.953 2.006 1 97.75 242 PHE B O 1
ATOM 5931 N N . PRO B 1 243 ? 12.062 -12.781 1.837 1 98.5 243 PRO B N 1
ATOM 5932 C CA . PRO B 1 243 ? 10.914 -13.672 2.018 1 98.5 243 PRO B CA 1
ATOM 5933 C C . PRO B 1 243 ? 10.289 -13.555 3.406 1 98.5 243 PRO B C 1
ATOM 5935 O O . PRO B 1 243 ? 10.984 -13.234 4.375 1 98.5 243 PRO B O 1
ATOM 5938 N N . ASN B 1 244 ? 9.039 -13.859 3.512 1 98.81 244 ASN B N 1
ATOM 5939 C CA . ASN B 1 244 ? 8.305 -13.852 4.773 1 98.81 244 ASN B CA 1
ATOM 5940 C C . ASN B 1 244 ? 8.203 -15.25 5.371 1 98.81 244 ASN B C 1
ATOM 5942 O O . ASN B 1 244 ? 7.848 -16.203 4.672 1 98.81 244 ASN B O 1
ATOM 5946 N N . LEU B 1 245 ? 8.508 -15.352 6.602 1 98.88 245 LEU B N 1
ATOM 5947 C CA . LEU B 1 245 ? 8.344 -16.594 7.344 1 98.88 245 LEU B CA 1
ATOM 5948 C C . LEU B 1 245 ? 7.145 -16.516 8.289 1 98.88 245 LEU B C 1
ATOM 5950 O O . LEU B 1 245 ? 7.012 -15.555 9.047 1 98.88 245 LEU B O 1
ATOM 5954 N N . VAL B 1 246 ? 6.266 -17.484 8.203 1 98.69 246 VAL B N 1
ATOM 5955 C CA . VAL B 1 246 ? 5.145 -17.703 9.109 1 98.69 246 VAL B CA 1
ATOM 5956 C C . VAL B 1 246 ? 5.086 -19.172 9.516 1 98.69 246 VAL B C 1
ATOM 5958 O O . VAL B 1 246 ? 6.117 -19.844 9.578 1 98.69 246 VAL B O 1
ATOM 5961 N N . GLN B 1 247 ? 3.854 -19.641 9.898 1 98.75 247 GLN B N 1
ATOM 5962 C CA . GLN B 1 247 ? 3.768 -21.016 10.383 1 98.75 247 GLN B CA 1
ATOM 5963 C C . GLN B 1 247 ? 2.438 -21.656 10 1 98.75 247 GLN B C 1
ATOM 5965 O O . GLN B 1 247 ? 1.443 -20.953 9.789 1 98.75 247 GLN B O 1
ATOM 5970 N N . THR B 1 248 ? 2.438 -22.906 9.859 1 98.19 248 THR B N 1
ATOM 5971 C CA . THR B 1 248 ? 1.175 -23.625 9.734 1 98.19 248 THR B CA 1
ATOM 5972 C C . THR B 1 248 ? 0.433 -23.656 11.062 1 98.19 248 THR B C 1
ATOM 5974 O O . THR B 1 248 ? 0.992 -23.281 12.102 1 98.19 248 THR B O 1
ATOM 5977 N N . ALA B 1 249 ? -0.812 -24.047 10.977 1 96.81 249 ALA B N 1
ATOM 5978 C CA . ALA B 1 249 ? -1.609 -24.172 12.195 1 96.81 249 ALA B CA 1
ATOM 5979 C C . ALA B 1 249 ? -0.958 -25.125 13.188 1 96.81 249 ALA B C 1
ATOM 5981 O O . ALA B 1 249 ? -1.217 -25.047 14.391 1 96.81 249 ALA B O 1
ATOM 5982 N N . GLU B 1 250 ? -0.039 -26 12.711 1 97.75 250 GLU B N 1
ATOM 5983 C CA . GLU B 1 250 ? 0.64 -26.938 13.586 1 97.75 250 GLU B CA 1
ATOM 5984 C C . GLU B 1 250 ? 2.021 -26.422 13.984 1 97.75 250 GLU B C 1
ATOM 5986 O O . GLU B 1 250 ? 2.797 -27.156 14.617 1 97.75 250 GLU B O 1
ATOM 5991 N N . GLY B 1 251 ? 2.361 -25.203 13.594 1 98.12 251 GLY B N 1
ATOM 5992 C CA . GLY B 1 251 ? 3.576 -24.562 14.062 1 98.12 251 GLY B CA 1
ATOM 5993 C C . GLY B 1 251 ? 4.785 -24.859 13.203 1 98.12 251 GLY B C 1
ATOM 5994 O O . GLY B 1 251 ? 5.926 -24.734 13.648 1 98.12 251 GLY B O 1
ATOM 5995 N N . ASN B 1 252 ? 4.586 -25.312 11.969 1 98.75 252 ASN B N 1
ATOM 5996 C CA . ASN B 1 252 ? 5.691 -25.641 11.078 1 98.75 252 ASN B CA 1
ATOM 5997 C C . ASN B 1 252 ? 6 -24.484 10.117 1 98.75 252 ASN B C 1
ATOM 5999 O O . ASN B 1 252 ? 5.105 -23.719 9.758 1 98.75 252 ASN B O 1
ATOM 6003 N N . PRO B 1 253 ? 7.246 -24.391 9.672 1 98.81 253 PRO B N 1
ATOM 6004 C CA . PRO B 1 253 ? 7.691 -23.219 8.906 1 98.81 253 PRO B CA 1
ATOM 6005 C C . PRO B 1 253 ? 7.047 -23.125 7.527 1 98.81 253 PRO B C 1
ATOM 6007 O O . PRO B 1 253 ? 6.984 -24.125 6.809 1 98.81 253 PRO B O 1
ATOM 6010 N N . ALA B 1 254 ? 6.625 -21.953 7.199 1 98.81 254 ALA B N 1
ATOM 6011 C CA . ALA B 1 254 ? 6.047 -21.656 5.891 1 98.81 254 ALA B CA 1
ATOM 6012 C C . ALA B 1 254 ? 6.547 -20.312 5.359 1 98.81 254 ALA B C 1
ATOM 6014 O O . ALA B 1 254 ? 6.355 -19.281 5.996 1 98.81 254 ALA B O 1
ATOM 6015 N N . PHE B 1 255 ? 7.195 -20.375 4.211 1 98.81 255 PHE B N 1
ATOM 6016 C CA . PHE B 1 255 ? 7.551 -19.156 3.498 1 98.81 255 PHE B CA 1
ATOM 6017 C C . PHE B 1 255 ? 6.426 -18.734 2.566 1 98.81 255 PHE B C 1
ATOM 6019 O O . PHE B 1 255 ? 6.039 -19.469 1.663 1 98.81 255 PHE B O 1
ATOM 6026 N N . VAL B 1 256 ? 5.84 -17.547 2.758 1 98.5 256 VAL B N 1
ATOM 6027 C CA . VAL B 1 256 ? 4.789 -16.984 1.926 1 98.5 256 VAL B CA 1
ATOM 6028 C C . VAL B 1 256 ? 5.285 -15.688 1.281 1 98.5 256 VAL B C 1
ATOM 6030 O O . VAL B 1 256 ? 5.527 -14.695 1.973 1 98.5 256 VAL B O 1
ATOM 6033 N N . HIS B 1 257 ? 5.469 -15.719 -0.065 1 98.56 257 HIS B N 1
ATOM 6034 C CA . HIS B 1 257 ? 6.195 -14.609 -0.665 1 98.56 257 HIS B CA 1
ATOM 6035 C C . HIS B 1 257 ? 5.852 -14.453 -2.143 1 98.56 257 HIS B C 1
ATOM 6037 O O . HIS B 1 257 ? 5.906 -15.43 -2.9 1 98.56 257 HIS B O 1
ATOM 6043 N N . MET B 1 258 ? 5.469 -13.172 -2.559 1 98.19 258 MET B N 1
ATOM 6044 C CA . MET B 1 258 ? 5.082 -12.805 -3.918 1 98.19 258 MET B CA 1
ATOM 6045 C C . MET B 1 258 ? 3.943 -13.688 -4.414 1 98.19 258 MET B C 1
ATOM 6047 O O . MET B 1 258 ? 3.434 -14.531 -3.674 1 98.19 258 MET B O 1
ATOM 6051 N N . GLY B 1 259 ? 3.42 -13.398 -5.578 1 95.94 259 GLY B N 1
ATOM 6052 C CA . GLY B 1 259 ? 2.254 -14.133 -6.059 1 95.94 259 GLY B CA 1
ATOM 6053 C C . GLY B 1 259 ? 1.798 -13.688 -7.434 1 95.94 259 GLY B C 1
ATOM 6054 O O . GLY B 1 259 ? 0.651 -13.273 -7.609 1 95.94 259 GLY B O 1
ATOM 6055 N N . PRO B 1 260 ? 2.721 -13.781 -8.43 1 97.12 260 PRO B N 1
ATOM 6056 C CA . PRO B 1 260 ? 2.295 -13.422 -9.781 1 97.12 260 PRO B CA 1
ATOM 6057 C C . PRO B 1 260 ? 1.149 -14.297 -10.289 1 97.12 260 PRO B C 1
ATOM 6059 O O . PRO B 1 260 ? 1.071 -15.477 -9.945 1 97.12 260 PRO B O 1
ATOM 6062 N N . PHE B 1 261 ? 0.32 -13.719 -11.141 1 93.75 261 PHE B N 1
ATOM 6063 C CA . PHE B 1 261 ? -0.798 -14.445 -11.734 1 93.75 261 PHE B CA 1
ATOM 6064 C C . PHE B 1 261 ? -0.311 -15.703 -12.445 1 93.75 261 PHE B C 1
ATOM 6066 O O . PHE B 1 261 ? 0.701 -15.664 -13.148 1 93.75 261 PHE B O 1
ATOM 6073 N N . GLY B 1 262 ? -1.134 -16.75 -12.32 1 90.81 262 GLY B N 1
ATOM 6074 C CA . GLY B 1 262 ? -0.775 -17.984 -12.992 1 90.81 262 GLY B CA 1
ATOM 6075 C C . GLY B 1 262 ? -1.153 -18 -14.461 1 90.81 262 GLY B C 1
ATOM 6076 O O . GLY B 1 262 ? -0.66 -18.828 -15.234 1 90.81 262 GLY B O 1
ATOM 6077 N N . ASN B 1 263 ? -1.924 -17.047 -14.898 1 90.38 263 ASN B N 1
ATOM 6078 C CA . ASN B 1 263 ? -2.344 -16.984 -16.297 1 90.38 263 ASN B CA 1
ATOM 6079 C C . ASN B 1 263 ? -1.341 -16.234 -17.156 1 90.38 263 ASN B C 1
ATOM 6081 O O . ASN B 1 263 ? -0.89 -16.734 -18.188 1 90.38 263 ASN B O 1
ATOM 6085 N N . ILE B 1 264 ? -0.921 -15.07 -16.719 1 94.75 264 ILE B N 1
ATOM 6086 C CA . ILE B 1 264 ? -0.109 -14.211 -17.578 1 94.75 264 ILE B CA 1
ATOM 6087 C C . ILE B 1 264 ? 1.328 -14.188 -17.062 1 94.75 264 ILE B C 1
ATOM 6089 O O . ILE B 1 264 ? 2.164 -13.438 -17.594 1 94.75 264 ILE B O 1
ATOM 6093 N N . ALA B 1 265 ? 1.549 -14.883 -16.031 1 96.31 265 ALA B N 1
ATOM 6094 C CA . ALA B 1 265 ? 2.889 -15.078 -15.484 1 96.31 265 ALA B CA 1
ATOM 6095 C C . ALA B 1 265 ? 3.076 -16.516 -15 1 96.31 265 ALA B C 1
ATOM 6097 O O . ALA B 1 265 ? 2.281 -17.391 -15.336 1 96.31 265 ALA B O 1
ATOM 6098 N N . HIS B 1 266 ? 4.129 -16.828 -14.297 1 95.5 266 HIS B N 1
ATOM 6099 C CA . HIS B 1 266 ? 4.52 -18.203 -13.992 1 95.5 266 HIS B CA 1
ATOM 6100 C C . HIS B 1 266 ? 3.742 -18.734 -12.797 1 95.5 266 HIS B C 1
ATOM 6102 O O . HIS B 1 266 ? 3.744 -19.938 -12.539 1 95.5 266 HIS B O 1
ATOM 6108 N N . GLY B 1 267 ? 3.096 -17.953 -12 1 95.06 267 GLY B N 1
ATOM 6109 C CA . GLY B 1 267 ? 2.117 -18.391 -11.016 1 95.06 267 GLY B CA 1
ATOM 6110 C C . GLY B 1 267 ? 2.736 -19.141 -9.852 1 95.06 267 GLY B C 1
ATOM 6111 O O . GLY B 1 267 ? 2.133 -20.062 -9.305 1 95.06 267 GLY B O 1
ATOM 6112 N N . THR B 1 268 ? 3.912 -18.875 -9.453 1 96.25 268 THR B N 1
ATOM 6113 C CA . THR B 1 268 ? 4.574 -19.484 -8.305 1 96.25 268 THR B CA 1
ATOM 6114 C C . THR B 1 268 ? 5.133 -18.422 -7.367 1 96.25 268 THR B C 1
ATOM 6116 O O . THR B 1 268 ? 5.242 -17.25 -7.738 1 96.25 268 THR B O 1
ATOM 6119 N N . ASN B 1 269 ? 5.453 -18.875 -6.082 1 97.62 269 ASN B N 1
ATOM 6120 C CA . ASN B 1 269 ? 6.098 -17.984 -5.133 1 97.62 269 ASN B CA 1
ATOM 6121 C C . ASN B 1 269 ? 7.484 -17.562 -5.613 1 97.62 269 ASN B C 1
ATOM 6123 O O . ASN B 1 269 ? 7.941 -18.016 -6.664 1 97.62 269 ASN B O 1
ATOM 6127 N N . SER B 1 270 ? 8.109 -16.75 -4.891 1 98.19 270 SER B N 1
ATOM 6128 C CA . SER B 1 270 ? 9.391 -16.219 -5.34 1 98.19 270 SER B CA 1
ATOM 6129 C C . SER B 1 270 ? 10.469 -17.297 -5.316 1 98.19 270 SER B C 1
ATOM 6131 O O . SER B 1 270 ? 10.484 -18.156 -4.426 1 98.19 270 SER B O 1
ATOM 6133 N N . VAL B 1 271 ? 11.359 -17.203 -6.266 1 97.81 271 VAL B N 1
ATOM 6134 C CA . VAL B 1 271 ? 12.539 -18.047 -6.316 1 97.81 271 VAL B CA 1
ATOM 6135 C C . VAL B 1 271 ? 13.344 -17.891 -5.031 1 97.81 271 VAL B C 1
ATOM 6137 O O . VAL B 1 271 ? 13.867 -18.875 -4.496 1 97.81 271 VAL B O 1
ATOM 6140 N N . ARG B 1 272 ? 13.391 -16.75 -4.496 1 97.62 272 ARG B N 1
ATOM 6141 C CA . ARG B 1 272 ? 14.172 -16.484 -3.293 1 97.62 272 ARG B CA 1
ATOM 6142 C C . ARG B 1 272 ? 13.609 -17.234 -2.096 1 97.62 272 ARG B C 1
ATOM 6144 O O . ARG B 1 272 ? 14.367 -17.797 -1.299 1 97.62 272 ARG B O 1
ATOM 6151 N N . ALA B 1 273 ? 12.32 -17.203 -1.935 1 98.38 273 ALA B N 1
ATOM 6152 C CA . ALA B 1 273 ? 11.688 -17.953 -0.848 1 98.38 273 ALA B CA 1
ATOM 6153 C C . ALA B 1 273 ? 11.969 -19.453 -0.977 1 98.38 273 ALA B C 1
ATOM 6155 O O . ALA B 1 273 ? 12.258 -20.125 0.017 1 98.38 273 ALA B O 1
ATOM 6156 N N . SER B 1 274 ? 11.852 -19.984 -2.191 1 98.44 274 SER B N 1
ATOM 6157 C CA . SER B 1 274 ? 12.125 -21.406 -2.432 1 98.44 274 SER B CA 1
ATOM 6158 C C . SER B 1 274 ? 13.57 -21.75 -2.115 1 98.44 274 SER B C 1
ATOM 6160 O O . SER B 1 274 ? 13.844 -22.781 -1.482 1 98.44 274 SER B O 1
ATOM 6162 N N . ARG B 1 275 ? 14.43 -20.922 -2.531 1 98.19 275 ARG B N 1
ATOM 6163 C CA . ARG B 1 275 ? 15.844 -21.172 -2.275 1 98.19 275 ARG B CA 1
ATOM 6164 C C . ARG B 1 275 ? 16.156 -21.094 -0.784 1 98.19 275 ARG B C 1
ATOM 6166 O O . ARG B 1 275 ? 16.953 -21.875 -0.272 1 98.19 275 ARG B O 1
ATOM 6173 N N . MET B 1 276 ? 15.531 -20.109 -0.146 1 98.31 276 MET B N 1
ATOM 6174 C CA . MET B 1 276 ? 15.695 -20.016 1.302 1 98.31 276 MET B CA 1
ATOM 6175 C C . MET B 1 276 ? 15.211 -21.297 1.989 1 98.31 276 MET B C 1
ATOM 6177 O O . MET B 1 276 ? 15.922 -21.859 2.826 1 98.31 276 MET B O 1
ATOM 6181 N N . ALA B 1 277 ? 14.078 -21.734 1.601 1 98.69 277 ALA B N 1
ATOM 6182 C CA . ALA B 1 277 ? 13.508 -22.953 2.168 1 98.69 277 ALA B CA 1
ATOM 6183 C C . ALA B 1 277 ? 14.406 -24.156 1.882 1 98.69 277 ALA B C 1
ATOM 6185 O O . ALA B 1 277 ? 14.688 -24.969 2.779 1 98.69 277 ALA B O 1
ATOM 6186 N N . LEU B 1 278 ? 14.883 -24.312 0.691 1 98.56 278 LEU B N 1
ATOM 6187 C CA . LEU B 1 278 ? 15.695 -25.453 0.259 1 98.56 278 LEU B CA 1
ATOM 6188 C C . LEU B 1 278 ? 17.031 -25.469 0.982 1 98.56 278 LEU B C 1
ATOM 6190 O O . LEU B 1 278 ? 17.625 -26.531 1.185 1 98.56 278 LEU B O 1
ATOM 6194 N N . GLY B 1 279 ? 17.484 -24.297 1.353 1 98.31 279 GLY B N 1
ATOM 6195 C CA . GLY B 1 279 ? 18.734 -24.188 2.084 1 98.31 279 GLY B CA 1
ATOM 6196 C C . GLY B 1 279 ? 18.594 -24.531 3.557 1 98.31 279 GLY B C 1
ATOM 6197 O O . GLY B 1 279 ? 19.594 -24.859 4.223 1 98.31 279 GLY B O 1
ATOM 6198 N N . LEU B 1 280 ? 17.359 -24.547 4.004 1 98.44 280 LEU B N 1
ATOM 6199 C CA . LEU B 1 280 ? 17.172 -24.625 5.449 1 98.44 280 LEU B CA 1
ATOM 6200 C C . LEU B 1 280 ? 16.438 -25.906 5.848 1 98.44 280 LEU B C 1
ATOM 6202 O O . LEU B 1 280 ? 16.484 -26.312 7.008 1 98.44 280 LEU B O 1
ATOM 6206 N N . ALA B 1 281 ? 15.734 -26.547 4.934 1 98.69 281 ALA B N 1
ATOM 6207 C CA . ALA B 1 281 ? 14.938 -27.734 5.223 1 98.69 281 ALA B CA 1
ATOM 6208 C C . ALA B 1 281 ? 15.352 -28.906 4.324 1 98.69 281 ALA B C 1
ATOM 6210 O O . ALA B 1 281 ? 15.922 -28.688 3.254 1 98.69 281 ALA B O 1
ATOM 6211 N N . ASP B 1 282 ? 15.016 -30.125 4.773 1 98.62 282 ASP B N 1
ATOM 6212 C CA . ASP B 1 282 ? 15.328 -31.328 4.004 1 98.62 282 ASP B CA 1
ATOM 6213 C C . ASP B 1 282 ? 14.289 -31.547 2.9 1 98.62 282 ASP B C 1
ATOM 6215 O O . ASP B 1 282 ? 14.609 -32.125 1.85 1 98.62 282 ASP B O 1
ATOM 6219 N N . TYR B 1 283 ? 13.078 -31.172 3.15 1 98.81 283 TYR B N 1
ATOM 6220 C CA . TYR B 1 283 ? 11.977 -31.281 2.205 1 98.81 283 TYR B CA 1
ATOM 6221 C C . TYR B 1 283 ? 11.234 -29.969 2.066 1 98.81 283 TYR B C 1
ATOM 6223 O O . TYR B 1 283 ? 10.844 -29.359 3.068 1 98.81 283 TYR B O 1
ATOM 6231 N N . VAL B 1 284 ? 11.078 -29.516 0.896 1 98.88 284 VAL B N 1
ATOM 6232 C CA . VAL B 1 284 ? 10.367 -28.266 0.639 1 98.88 284 VAL B CA 1
ATOM 6233 C C . VAL B 1 284 ? 9.172 -28.531 -0.276 1 98.88 284 VAL B C 1
ATOM 6235 O O . VAL B 1 284 ? 9.328 -29.078 -1.368 1 98.88 284 VAL B O 1
ATOM 6238 N N . VAL B 1 285 ? 7.988 -28.156 0.207 1 98.88 285 VAL B N 1
ATOM 6239 C CA . VAL B 1 285 ? 6.762 -28.328 -0.564 1 98.88 285 VAL B CA 1
ATOM 6240 C C . VAL B 1 285 ? 6.352 -26.969 -1.162 1 98.88 285 VAL B C 1
ATOM 6242 O O . VAL B 1 285 ? 6.23 -25.984 -0.443 1 98.88 285 VAL B O 1
ATOM 6245 N N . GLN B 1 286 ? 6.18 -26.953 -2.434 1 97.94 286 GLN B N 1
ATOM 6246 C CA . GLN B 1 286 ? 5.773 -25.766 -3.18 1 97.94 286 GLN B CA 1
ATOM 6247 C C . GLN B 1 286 ? 4.621 -26.078 -4.129 1 97.94 286 GLN B C 1
ATOM 6249 O O . GLN B 1 286 ? 4.449 -27.219 -4.551 1 97.94 286 GLN B O 1
ATOM 6254 N N . GLU B 1 287 ? 3.85 -25.047 -4.387 1 95.94 287 GLU B N 1
ATOM 6255 C CA . GLU B 1 287 ? 2.729 -25.25 -5.297 1 95.94 287 GLU B CA 1
ATOM 6256 C C . GLU B 1 287 ? 2.938 -24.5 -6.609 1 95.94 287 GLU B C 1
ATOM 6258 O O . GLU B 1 287 ? 3.656 -23.5 -6.652 1 95.94 287 GLU B O 1
ATOM 6263 N N . ALA B 1 288 ? 2.391 -25 -7.625 1 94.44 288 ALA B N 1
ATOM 6264 C CA . ALA B 1 288 ? 2.244 -24.297 -8.891 1 94.44 288 ALA B CA 1
ATOM 6265 C C . ALA B 1 288 ? 0.79 -23.906 -9.133 1 94.44 288 ALA B C 1
ATOM 6267 O O . ALA B 1 288 ? -0.121 -24.703 -8.906 1 94.44 288 ALA B O 1
ATOM 6268 N N . GLY B 1 289 ? 0.602 -22.672 -9.578 1 89.88 289 GLY B N 1
ATOM 6269 C CA . GLY B 1 289 ? -0.744 -22.156 -9.758 1 89.88 289 GLY B CA 1
ATOM 6270 C C . GLY B 1 289 ? -1.5 -22.828 -10.883 1 89.88 289 GLY B C 1
ATOM 6271 O O . GLY B 1 289 ? -0.94 -23.062 -11.961 1 89.88 289 GLY B O 1
ATOM 6272 N N . PHE B 1 290 ? -2.719 -23.141 -10.586 1 91.94 290 PHE B N 1
ATOM 6273 C CA . PHE B 1 290 ? -3.631 -23.812 -11.5 1 91.94 290 PHE B CA 1
ATOM 6274 C C . PHE B 1 290 ? -3.246 -25.281 -11.664 1 91.94 290 PHE B C 1
ATOM 6276 O O . PHE B 1 290 ? -2.879 -25.953 -10.688 1 91.94 290 PHE B O 1
ATOM 6283 N N . ALA B 1 291 ? -3.484 -25.844 -12.812 1 96.88 291 ALA B N 1
ATOM 6284 C CA . ALA B 1 291 ? -3.312 -27.266 -13.055 1 96.88 291 ALA B CA 1
ATOM 6285 C C . ALA B 1 291 ? -2.012 -27.547 -13.805 1 96.88 291 ALA B C 1
ATOM 6287 O O . ALA B 1 291 ? -1.14 -26.672 -13.891 1 96.88 291 ALA B O 1
ATOM 6288 N N . THR B 1 292 ? -1.794 -28.766 -14.203 1 98.12 292 THR B N 1
ATOM 6289 C CA . THR B 1 292 ? -0.55 -29.188 -14.844 1 98.12 292 THR B CA 1
ATOM 6290 C C . THR B 1 292 ? -0.371 -28.469 -16.188 1 98.12 292 THR B C 1
ATOM 6292 O O . THR B 1 292 ? 0.757 -28.219 -16.609 1 98.12 292 THR B O 1
ATOM 6295 N N . ASP B 1 293 ? -1.49 -28.109 -16.797 1 97.88 293 ASP B N 1
ATOM 6296 C CA . ASP B 1 293 ? -1.434 -27.562 -18.141 1 97.88 293 ASP B CA 1
ATOM 6297 C C . ASP B 1 293 ? -1.082 -26.078 -18.125 1 97.88 293 ASP B C 1
ATOM 6299 O O . ASP B 1 293 ? -0.732 -25.5 -19.156 1 97.88 293 ASP B O 1
ATOM 6303 N N . LEU B 1 294 ? -1.195 -25.453 -16.969 1 97.12 294 LEU B N 1
ATOM 6304 C CA . LEU B 1 294 ? -0.811 -24.062 -16.812 1 97.12 294 LEU B CA 1
ATOM 6305 C C . LEU B 1 294 ? 0.311 -23.906 -15.797 1 97.12 294 LEU B C 1
ATOM 6307 O O . LEU B 1 294 ? 1.485 -23.828 -16.156 1 97.12 294 LEU B O 1
ATOM 6311 N N . GLY B 1 295 ? -0.035 -24.125 -14.562 1 96.5 295 GLY B N 1
ATOM 6312 C CA . GLY B 1 295 ? 0.901 -23.875 -13.477 1 96.5 295 GLY B CA 1
ATOM 6313 C C . GLY B 1 295 ? 2.146 -24.734 -13.562 1 96.5 295 GLY B C 1
ATOM 6314 O O . GLY B 1 295 ? 3.266 -24.219 -13.547 1 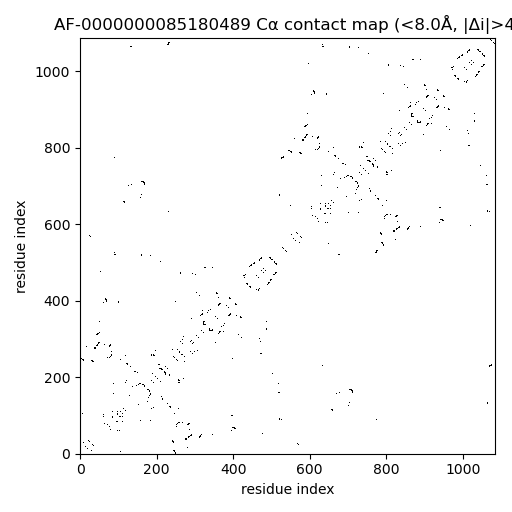96.5 295 GLY B O 1
ATOM 6315 N N . MET B 1 296 ? 2.014 -26.062 -13.602 1 97.94 296 MET B N 1
ATOM 6316 C CA . MET B 1 296 ? 3.178 -26.953 -13.602 1 97.94 296 MET B CA 1
ATOM 6317 C C . MET B 1 296 ? 4.004 -26.75 -14.867 1 97.94 296 MET B C 1
ATOM 6319 O O . MET B 1 296 ? 5.234 -26.719 -14.812 1 97.94 296 MET B O 1
ATOM 6323 N N . GLU B 1 297 ? 3.303 -26.688 -16 1 98.5 297 GLU B N 1
ATOM 6324 C CA . GLU B 1 297 ? 4.008 -26.453 -17.266 1 98.5 297 GLU B CA 1
ATOM 6325 C C . GLU B 1 297 ? 4.895 -25.219 -17.172 1 98.5 297 GLU B C 1
ATOM 6327 O O . GLU B 1 297 ? 6.066 -25.266 -17.562 1 98.5 297 GLU B O 1
ATOM 6332 N N . LYS B 1 298 ? 4.371 -24.125 -16.703 1 98.19 298 LYS B N 1
ATOM 6333 C CA . LYS B 1 298 ? 5.125 -22.891 -16.578 1 98.19 298 LYS B CA 1
ATOM 6334 C C . LYS B 1 298 ? 6.258 -23.031 -15.562 1 98.19 298 LYS B C 1
ATOM 6336 O O . LYS B 1 298 ? 7.336 -22.469 -15.742 1 98.19 298 LYS B O 1
ATOM 6341 N N . PHE B 1 299 ? 5.992 -23.734 -14.477 1 98 299 PHE B N 1
ATOM 6342 C CA . PHE B 1 299 ? 7.055 -23.984 -13.508 1 98 299 PHE B CA 1
ATOM 6343 C C . PHE B 1 299 ? 8.227 -24.719 -14.156 1 98 299 PHE B C 1
ATOM 6345 O O . PHE B 1 299 ? 9.383 -24.328 -13.969 1 98 299 PHE B O 1
ATOM 6352 N N . MET B 1 300 ? 7.938 -25.703 -14.961 1 98.25 300 MET B N 1
ATOM 6353 C CA . MET B 1 300 ? 8.961 -26.562 -15.539 1 98.25 300 MET B CA 1
ATOM 6354 C C . MET B 1 300 ? 9.703 -25.859 -16.672 1 98.25 300 MET B C 1
ATOM 6356 O O . MET B 1 300 ? 10.922 -26 -16.797 1 98.25 300 MET B O 1
ATOM 6360 N N . ASN B 1 301 ? 8.992 -25.062 -17.406 1 98 301 ASN B N 1
ATOM 6361 C CA . ASN B 1 301 ? 9.594 -24.469 -18.594 1 98 301 ASN B CA 1
ATOM 6362 C C . ASN B 1 301 ? 10.195 -23.094 -18.281 1 98 301 ASN B C 1
ATOM 6364 O O . ASN B 1 301 ? 11.047 -22.609 -19.031 1 98 301 ASN B O 1
ATOM 6368 N N . VAL B 1 302 ? 9.75 -22.484 -17.203 1 97.44 302 VAL B N 1
ATOM 6369 C CA . VAL B 1 302 ? 10.219 -21.141 -16.922 1 97.44 302 VAL B CA 1
ATOM 6370 C C . VAL B 1 302 ? 10.992 -21.109 -15.602 1 97.44 302 VAL B C 1
ATOM 6372 O O . VAL B 1 302 ? 12.203 -20.906 -15.594 1 97.44 302 VAL B O 1
ATOM 6375 N N . VAL B 1 303 ? 10.406 -21.469 -14.516 1 97.5 303 VAL B N 1
ATOM 6376 C CA . VAL B 1 303 ? 10.984 -21.297 -13.188 1 97.5 303 VAL B CA 1
ATOM 6377 C C . VAL B 1 303 ? 12.133 -22.281 -12.984 1 97.5 303 VAL B C 1
ATOM 6379 O O . VAL B 1 303 ? 13.258 -21.875 -12.664 1 97.5 303 VAL B O 1
ATOM 6382 N N . ALA B 1 304 ? 11.836 -23.594 -13.156 1 97.19 304 ALA B N 1
ATOM 6383 C CA . ALA B 1 304 ? 12.875 -24.609 -12.984 1 97.19 304 ALA B CA 1
ATOM 6384 C C . ALA B 1 304 ? 14.055 -24.344 -13.906 1 97.19 304 ALA B C 1
ATOM 6386 O O . ALA B 1 304 ? 15.211 -24.469 -13.492 1 97.19 304 ALA B O 1
ATOM 6387 N N . ARG B 1 305 ? 13.727 -23.969 -15.062 1 94.88 305 ARG B N 1
ATOM 6388 C CA . ARG B 1 305 ? 14.75 -23.734 -16.078 1 94.88 305 ARG B CA 1
ATOM 6389 C C . ARG B 1 305 ? 15.57 -22.484 -15.734 1 94.88 305 ARG B C 1
ATOM 6391 O O . ARG B 1 305 ? 16.797 -22.516 -15.828 1 94.88 305 ARG B O 1
ATOM 6398 N N . THR B 1 306 ? 14.938 -21.438 -15.352 1 91.81 306 THR B N 1
ATOM 6399 C CA . THR B 1 306 ? 15.578 -20.141 -15.141 1 91.81 306 THR B CA 1
ATOM 6400 C C . THR B 1 306 ? 16.312 -20.125 -13.797 1 91.81 306 THR B C 1
ATOM 6402 O O . THR B 1 306 ? 17.391 -19.547 -13.688 1 91.81 306 THR B O 1
ATOM 6405 N N . ALA B 1 307 ? 15.75 -20.797 -12.82 1 93.5 307 ALA B N 1
ATOM 6406 C CA . ALA B 1 307 ? 16.281 -20.656 -11.469 1 93.5 307 ALA B CA 1
ATOM 6407 C C . ALA B 1 307 ? 16.953 -21.938 -11 1 93.5 307 ALA B C 1
ATOM 6409 O O . ALA B 1 307 ? 17.562 -21.969 -9.93 1 93.5 307 ALA B O 1
ATOM 6410 N N . GLY B 1 308 ? 16.781 -22.969 -11.742 1 93.81 308 GLY B N 1
ATOM 6411 C CA . GLY B 1 308 ? 17.359 -24.234 -11.344 1 93.81 308 GLY B CA 1
ATOM 6412 C C . GLY B 1 308 ? 16.594 -24.906 -10.219 1 93.81 308 GLY B C 1
ATOM 6413 O O . GLY B 1 308 ? 17.172 -25.703 -9.461 1 93.81 308 GLY B O 1
ATOM 6414 N N . LEU B 1 309 ? 15.375 -24.578 -10.031 1 96.44 309 LEU B N 1
ATOM 6415 C CA . LEU B 1 309 ? 14.516 -25.188 -9.016 1 96.44 309 LEU B CA 1
ATOM 6416 C C . LEU B 1 309 ? 13.852 -26.453 -9.562 1 96.44 309 LEU B C 1
ATOM 6418 O O . LEU B 1 309 ? 12.633 -26.469 -9.758 1 96.44 309 LEU B O 1
ATOM 6422 N N . VAL B 1 310 ? 14.586 -27.484 -9.672 1 96.81 310 VAL B N 1
ATOM 6423 C CA . VAL B 1 310 ? 14.094 -28.719 -10.25 1 96.81 310 VAL B CA 1
ATOM 6424 C C . VAL B 1 310 ? 13.438 -29.578 -9.172 1 96.81 310 VAL B C 1
ATOM 6426 O O . VAL B 1 310 ? 14.07 -29.938 -8.172 1 96.81 310 VAL B O 1
ATOM 6429 N N . PRO B 1 311 ? 12.219 -29.906 -9.32 1 97.69 311 PRO B N 1
ATOM 6430 C CA . PRO B 1 311 ? 11.578 -30.75 -8.312 1 97.69 311 PRO B CA 1
ATOM 6431 C C . PRO B 1 311 ? 12.117 -32.188 -8.305 1 97.69 311 PRO B C 1
ATOM 6433 O O . PRO B 1 311 ? 12.648 -32.656 -9.312 1 97.69 311 PRO B O 1
ATOM 6436 N N . GLU B 1 312 ? 11.914 -32.812 -7.152 1 98.12 312 GLU B N 1
ATOM 6437 C CA . GLU B 1 312 ? 12.328 -34.188 -6.996 1 98.12 312 GLU B CA 1
ATOM 6438 C C . GLU B 1 312 ? 11.125 -35.125 -6.961 1 98.12 312 GLU B C 1
ATOM 6440 O O . GLU B 1 312 ? 11.266 -36.344 -7.145 1 98.12 312 GLU B O 1
ATOM 6445 N N . ALA B 1 313 ? 10.008 -34.594 -6.758 1 98.44 313 ALA B N 1
ATOM 6446 C CA . ALA B 1 313 ? 8.742 -35.312 -6.801 1 98.44 313 ALA B CA 1
ATOM 6447 C C . ALA B 1 313 ? 7.594 -34.375 -7.156 1 98.44 313 ALA B C 1
ATOM 6449 O O . ALA B 1 313 ? 7.684 -33.156 -6.938 1 98.44 313 ALA B O 1
ATOM 6450 N N . VAL B 1 314 ? 6.559 -34.938 -7.742 1 98.56 314 VAL B N 1
ATOM 6451 C CA . VAL B 1 314 ? 5.371 -34.156 -8.102 1 98.56 314 VAL B CA 1
ATOM 6452 C C . VAL B 1 314 ? 4.133 -34.812 -7.496 1 98.56 314 VAL B C 1
ATOM 6454 O O . VAL B 1 314 ? 3.941 -36.031 -7.613 1 98.56 314 VAL B O 1
ATOM 6457 N N . VAL B 1 315 ? 3.387 -34.031 -6.781 1 98.88 315 VAL B N 1
ATOM 6458 C CA . VAL B 1 315 ? 2.102 -34.469 -6.242 1 98.88 315 VAL B CA 1
ATOM 6459 C C . VAL B 1 315 ? 0.966 -33.906 -7.098 1 98.88 315 VAL B C 1
ATOM 6461 O O . VAL B 1 315 ? 0.93 -32.719 -7.391 1 98.88 315 VAL B O 1
ATOM 6464 N N . LEU B 1 316 ? 0.057 -34.75 -7.512 1 98.75 316 LEU B N 1
ATOM 6465 C CA . LEU B 1 316 ? -1.101 -34.375 -8.312 1 98.75 316 LEU B CA 1
ATOM 6466 C C . LEU B 1 316 ? -2.389 -34.531 -7.508 1 98.75 316 LEU B C 1
ATOM 6468 O O . LEU B 1 316 ? -2.848 -35.625 -7.246 1 98.75 316 LEU B O 1
ATOM 6472 N N . VAL B 1 317 ? -2.965 -33.406 -7.199 1 98.56 317 VAL B N 1
ATOM 6473 C CA . VAL B 1 317 ? -4.141 -33.344 -6.336 1 98.56 317 VAL B CA 1
ATOM 6474 C C . VAL B 1 317 ? -5.406 -33.5 -7.176 1 98.56 317 VAL B C 1
ATOM 6476 O O . VAL B 1 317 ? -5.551 -32.844 -8.211 1 98.56 317 VAL B O 1
ATOM 6479 N N . ALA B 1 318 ? -6.312 -34.312 -6.727 1 98 318 ALA B N 1
ATOM 6480 C CA . ALA B 1 318 ? -7.633 -34.5 -7.32 1 98 318 ALA B CA 1
ATOM 6481 C C . ALA B 1 318 ? -8.703 -34.656 -6.246 1 98 318 ALA B C 1
ATOM 6483 O O . ALA B 1 318 ? -8.391 -34.906 -5.078 1 98 318 ALA B O 1
ATOM 6484 N N . THR B 1 319 ? -9.906 -34.469 -6.648 1 97.44 319 THR B N 1
ATOM 6485 C CA . THR B 1 319 ? -11.07 -34.719 -5.809 1 97.44 319 THR B CA 1
ATOM 6486 C C . THR B 1 319 ? -12.141 -35.469 -6.602 1 97.44 319 THR B C 1
ATOM 6488 O O . THR B 1 319 ? -12.188 -35.375 -7.828 1 97.44 319 THR B O 1
ATOM 6491 N N . LEU B 1 320 ? -12.953 -36.188 -5.824 1 97.5 320 LEU B N 1
ATOM 6492 C CA . LEU B 1 320 ? -14.062 -36.875 -6.484 1 97.5 320 LEU B CA 1
ATOM 6493 C C . LEU B 1 320 ? -15.039 -35.875 -7.094 1 97.5 320 LEU B C 1
ATOM 6495 O O . LEU B 1 320 ? -15.586 -36.125 -8.172 1 97.5 320 LEU B O 1
ATOM 6499 N N . ARG B 1 321 ? -15.234 -34.781 -6.418 1 96.19 321 ARG B N 1
ATOM 6500 C CA . ARG B 1 321 ? -16.109 -33.75 -6.961 1 96.19 321 ARG B CA 1
ATOM 6501 C C . ARG B 1 321 ? -15.602 -33.25 -8.305 1 96.19 321 ARG B C 1
ATOM 6503 O O . ARG B 1 321 ? -16.391 -33.031 -9.234 1 96.19 321 ARG B O 1
ATOM 6510 N N . ALA B 1 322 ? -14.328 -33.062 -8.391 1 96.69 322 ALA B N 1
ATOM 6511 C CA . ALA B 1 322 ? -13.75 -32.594 -9.648 1 96.69 322 ALA B CA 1
ATOM 6512 C C . ALA B 1 322 ? -13.898 -33.656 -10.75 1 96.69 322 ALA B C 1
ATOM 6514 O O . ALA B 1 322 ? -14.195 -33.312 -11.898 1 96.69 322 ALA B O 1
ATOM 6515 N N . LEU B 1 323 ? -13.664 -34.875 -10.414 1 97.94 323 LEU B N 1
ATOM 6516 C CA . LEU B 1 323 ? -13.773 -35.938 -11.398 1 97.94 323 LEU B CA 1
ATOM 6517 C C . LEU B 1 323 ? -15.219 -36.094 -11.875 1 97.94 323 LEU B C 1
ATOM 6519 O O . LEU B 1 323 ? -15.461 -36.312 -13.062 1 97.94 323 LEU B O 1
ATOM 6523 N N . ARG B 1 324 ? -16.188 -36 -10.938 1 97.12 324 ARG B N 1
ATOM 6524 C CA . ARG B 1 324 ? -17.594 -36 -11.336 1 97.12 324 ARG B CA 1
ATOM 6525 C C . ARG B 1 324 ? -17.891 -34.875 -12.312 1 97.12 324 ARG B C 1
ATOM 6527 O O . ARG B 1 324 ? -18.531 -35.062 -13.336 1 97.12 324 ARG B O 1
ATOM 6534 N N . TYR B 1 325 ? -17.406 -33.688 -11.953 1 97.31 325 TYR B N 1
ATOM 6535 C CA . TYR B 1 325 ? -17.609 -32.5 -12.773 1 97.31 325 TYR B CA 1
ATOM 6536 C C . TYR B 1 325 ? -17.047 -32.688 -14.172 1 97.31 325 TYR B C 1
ATOM 6538 O O . TYR B 1 325 ? -17.734 -32.438 -15.164 1 97.31 325 TYR B O 1
ATOM 6546 N N . HIS B 1 326 ? -15.867 -33.188 -14.305 1 97.69 326 HIS B N 1
ATOM 6547 C CA . HIS B 1 326 ? -15.195 -33.375 -15.586 1 97.69 326 HIS B CA 1
ATOM 6548 C C . HIS B 1 326 ? -15.742 -34.594 -16.328 1 97.69 326 HIS B C 1
ATOM 6550 O O . HIS B 1 326 ? -15.5 -34.781 -17.516 1 97.69 326 HIS B O 1
ATOM 6556 N N . GLY B 1 327 ? -16.422 -35.406 -15.609 1 97.44 327 GLY B N 1
ATOM 6557 C CA . GLY B 1 327 ? -17.141 -36.5 -16.234 1 97.44 327 GLY B CA 1
ATOM 6558 C C . GLY B 1 327 ? -18.5 -36.094 -16.781 1 97.44 327 GLY B C 1
ATOM 6559 O O . GLY B 1 327 ? -19.203 -36.906 -17.375 1 97.44 327 GLY B O 1
ATOM 6560 N N . GLY B 1 328 ? -18.906 -34.906 -16.516 1 95.5 328 GLY B N 1
ATOM 6561 C CA . GLY B 1 328 ? -20.125 -34.375 -17.125 1 95.5 328 GLY B CA 1
ATOM 6562 C C . GLY B 1 328 ? -21.234 -34.156 -16.125 1 95.5 328 GLY B C 1
ATOM 6563 O O . GLY B 1 328 ? -22.359 -33.812 -16.5 1 95.5 328 GLY B O 1
ATOM 6564 N N . GLN B 1 329 ? -20.922 -34.312 -14.93 1 93.94 329 GLN B N 1
ATOM 6565 C CA . GLN B 1 329 ? -21.969 -34.156 -13.922 1 93.94 329 GLN B CA 1
ATOM 6566 C C . GLN B 1 329 ? -22.016 -32.75 -13.375 1 93.94 329 GLN B C 1
ATOM 6568 O O . GLN B 1 329 ? -21.031 -32.25 -12.844 1 93.94 329 GLN B O 1
ATOM 6573 N N . ASP B 1 330 ? -23.234 -32.094 -13.375 1 92.88 330 ASP B N 1
ATOM 6574 C CA . ASP B 1 330 ? -23.391 -30.75 -12.852 1 92.88 330 ASP B CA 1
ATOM 6575 C C . ASP B 1 330 ? -23.547 -30.766 -11.328 1 92.88 330 ASP B C 1
ATOM 6577 O O . ASP B 1 330 ? -22.922 -29.938 -10.633 1 92.88 330 ASP B O 1
ATOM 6581 N N . ALA B 1 331 ? -24.359 -31.656 -10.859 1 93.12 331 ALA B N 1
ATOM 6582 C CA . ALA B 1 331 ? -24.5 -31.812 -9.414 1 93.12 331 ALA B CA 1
ATOM 6583 C C . ALA B 1 331 ? -23.328 -32.594 -8.828 1 93.12 331 ALA B C 1
ATOM 6585 O O . ALA B 1 331 ? -23.516 -33.656 -8.211 1 93.12 331 ALA B O 1
ATOM 6586 N N . TYR B 1 332 ? -22.172 -32.031 -8.906 1 92.5 332 TYR B N 1
ATOM 6587 C CA . TYR B 1 332 ? -20.938 -32.781 -8.68 1 92.5 332 TYR B CA 1
ATOM 6588 C C . TYR B 1 332 ? -20.719 -33.031 -7.191 1 92.5 332 TYR B C 1
ATOM 6590 O O . TYR B 1 332 ? -19.766 -33.719 -6.805 1 92.5 332 TYR B O 1
ATOM 6598 N N . GLU B 1 333 ? -21.594 -32.562 -6.352 1 91.75 333 GLU B N 1
ATOM 6599 C CA . GLU B 1 333 ? -21.547 -32.844 -4.926 1 91.75 333 GLU B CA 1
ATOM 6600 C C . GLU B 1 333 ? -22.109 -34.25 -4.633 1 91.75 333 GLU B C 1
ATOM 6602 O O . GLU B 1 333 ? -21.828 -34.844 -3.586 1 91.75 333 GLU B O 1
ATOM 6607 N N . MET B 1 334 ? -22.938 -34.781 -5.555 1 93.5 334 MET B N 1
ATOM 6608 C CA . MET B 1 334 ? -23.594 -36.062 -5.379 1 93.5 334 MET B CA 1
ATOM 6609 C C . MET B 1 334 ? -22.781 -37.188 -5.996 1 93.5 334 MET B C 1
ATOM 6611 O O . MET B 1 334 ? -22.297 -37.062 -7.121 1 93.5 334 MET B O 1
ATOM 6615 N N . PRO B 1 335 ? -22.688 -38.281 -5.277 1 96 335 PRO B N 1
ATOM 6616 C CA . PRO B 1 335 ? -21.922 -39.406 -5.824 1 96 335 PRO B CA 1
ATOM 6617 C C . PRO B 1 335 ? -22.469 -39.906 -7.16 1 96 335 PRO B C 1
ATOM 6619 O O . PRO B 1 335 ? -23.688 -39.938 -7.352 1 96 335 PRO B O 1
ATOM 6622 N N . ASP B 1 336 ? -21.594 -40.25 -8.062 1 96.94 336 ASP B N 1
ATOM 6623 C CA . ASP B 1 336 ? -21.875 -40.812 -9.375 1 96.94 336 ASP B CA 1
ATOM 6624 C C . ASP B 1 336 ? -20.672 -41.531 -9.93 1 96.94 336 ASP B C 1
ATOM 6626 O O . ASP B 1 336 ? -19.875 -40.969 -10.695 1 96.94 336 ASP B O 1
ATOM 6630 N N . PRO B 1 337 ? -20.562 -42.844 -9.656 1 97.38 337 PRO B N 1
ATOM 6631 C CA . PRO B 1 337 ? -19.391 -43.594 -10.078 1 97.38 337 PRO B CA 1
ATOM 6632 C C . PRO B 1 337 ? -19.156 -43.531 -11.586 1 97.38 337 PRO B C 1
ATOM 6634 O O . PRO B 1 337 ? -18.016 -43.562 -12.047 1 97.38 337 PRO B O 1
ATOM 6637 N N . LYS B 1 338 ? -20.234 -43.531 -12.391 1 97.88 338 LYS B N 1
ATOM 6638 C CA . LYS B 1 338 ? -20.094 -43.469 -13.844 1 97.88 338 LYS B CA 1
ATOM 6639 C C . LYS B 1 338 ? -19.469 -42.125 -14.273 1 97.88 338 LYS B C 1
ATOM 6641 O O . LYS B 1 338 ? -18.641 -42.094 -15.195 1 97.88 338 LYS B O 1
ATOM 6646 N N . ALA B 1 339 ? -19.875 -41.125 -13.664 1 97.81 339 ALA B N 1
ATOM 6647 C CA . ALA B 1 339 ? -19.281 -39.812 -13.953 1 97.81 339 ALA B CA 1
ATOM 6648 C C . ALA B 1 339 ? -17.797 -39.781 -13.562 1 97.81 339 ALA B C 1
ATOM 6650 O O . ALA B 1 339 ? -16.984 -39.188 -14.266 1 97.81 339 ALA B O 1
ATOM 6651 N N . VAL B 1 340 ? -17.5 -40.375 -12.414 1 98.31 340 VAL B N 1
ATOM 6652 C CA . VAL B 1 340 ? -16.109 -40.438 -11.969 1 98.31 340 VAL B CA 1
ATOM 6653 C C . VAL B 1 340 ? -15.289 -41.219 -13 1 98.31 340 VAL B C 1
ATOM 6655 O O . VAL B 1 340 ? -14.195 -40.781 -13.367 1 98.31 340 VAL B O 1
ATOM 6658 N N . GLU B 1 341 ? -15.836 -42.312 -13.453 1 98.12 341 GLU B N 1
ATOM 6659 C CA . GLU B 1 341 ? -15.141 -43.125 -14.453 1 98.12 341 GLU B CA 1
ATOM 6660 C C . GLU B 1 341 ? -14.836 -42.281 -15.711 1 98.12 341 GLU B C 1
ATOM 6662 O O . GLU B 1 341 ? -13.719 -42.344 -16.234 1 98.12 341 GLU B O 1
ATOM 6667 N N . ARG B 1 342 ? -15.781 -41.562 -16.172 1 98.12 342 ARG B N 1
ATOM 6668 C CA . ARG B 1 342 ? -15.578 -40.688 -17.344 1 98.12 342 ARG B CA 1
ATOM 6669 C C . ARG B 1 342 ? -14.562 -39.594 -17.031 1 98.12 342 ARG B C 1
ATOM 6671 O O . ARG B 1 342 ? -13.75 -39.25 -17.875 1 98.12 342 ARG B O 1
ATOM 6678 N N . GLY B 1 343 ? -14.641 -39.125 -15.836 1 98.31 343 GLY B N 1
ATOM 6679 C CA . GLY B 1 343 ? -13.781 -38.031 -15.414 1 98.31 343 GLY B CA 1
ATOM 6680 C C . GLY B 1 343 ? -12.32 -38.438 -15.289 1 98.31 343 GLY B C 1
ATOM 6681 O O . GLY B 1 343 ? -11.43 -37.594 -15.281 1 98.31 343 GLY B O 1
ATOM 6682 N N . LEU B 1 344 ? -12.07 -39.688 -15.195 1 98.62 344 LEU B N 1
ATOM 6683 C CA . LEU B 1 344 ? -10.703 -40.219 -15.102 1 98.62 344 LEU B CA 1
ATOM 6684 C C . LEU B 1 344 ? -9.891 -39.812 -16.328 1 98.62 344 LEU B C 1
ATOM 6686 O O . LEU B 1 344 ? -8.664 -39.75 -16.266 1 98.62 344 LEU B O 1
ATOM 6690 N N . ALA B 1 345 ? -10.57 -39.562 -17.422 1 98.38 345 ALA B N 1
ATOM 6691 C CA . ALA B 1 345 ? -9.875 -39.094 -18.625 1 98.38 345 ALA B CA 1
ATOM 6692 C C . ALA B 1 345 ? -9.133 -37.781 -18.375 1 98.38 345 ALA B C 1
ATOM 6694 O O . ALA B 1 345 ? -8.055 -37.562 -18.938 1 98.38 345 ALA B O 1
ATOM 6695 N N . ASN B 1 346 ? -9.773 -36.906 -17.609 1 98.5 346 ASN B N 1
ATOM 6696 C CA . ASN B 1 346 ? -9.102 -35.688 -17.234 1 98.5 346 ASN B CA 1
ATOM 6697 C C . ASN B 1 346 ? -7.863 -35.969 -16.391 1 98.5 346 ASN B C 1
ATOM 6699 O O . ASN B 1 346 ? -6.785 -35.406 -16.656 1 98.5 346 ASN B O 1
ATOM 6703 N N . LEU B 1 347 ? -7.988 -36.719 -15.367 1 98.69 347 LEU B N 1
ATOM 6704 C CA . LEU B 1 347 ? -6.863 -37.125 -14.523 1 98.69 347 LEU B CA 1
ATOM 6705 C C . LEU B 1 347 ? -5.754 -37.75 -15.359 1 98.69 347 LEU B C 1
ATOM 6707 O O . LEU B 1 347 ? -4.57 -37.469 -15.133 1 98.69 347 LEU B O 1
ATOM 6711 N N . GLU B 1 348 ? -6.145 -38.562 -16.266 1 98.62 348 GLU B N 1
ATOM 6712 C CA . GLU B 1 348 ? -5.18 -39.25 -17.125 1 98.62 348 GLU B CA 1
ATOM 6713 C C . GLU B 1 348 ? -4.332 -38.25 -17.891 1 98.62 348 GLU B C 1
ATOM 6715 O O . GLU B 1 348 ? -3.113 -38.406 -17.984 1 98.62 348 GLU B O 1
ATOM 6720 N N . LYS B 1 349 ? -4.969 -37.281 -18.469 1 98.69 349 LYS B N 1
ATOM 6721 C CA . LYS B 1 349 ? -4.215 -36.281 -19.219 1 98.69 349 LYS B CA 1
ATOM 6722 C C . LYS B 1 349 ? -3.234 -35.531 -18.312 1 98.69 349 LYS B C 1
ATOM 6724 O O . LYS B 1 349 ? -2.125 -35.188 -18.75 1 98.69 349 LYS B O 1
ATOM 6729 N N . HIS B 1 350 ? -3.627 -35.219 -17.156 1 98.69 350 HIS B N 1
ATOM 6730 C CA . HIS B 1 350 ? -2.74 -34.531 -16.219 1 98.69 350 HIS B CA 1
ATOM 6731 C C . HIS B 1 350 ? -1.581 -35.438 -15.797 1 98.69 350 HIS B C 1
ATOM 6733 O O . HIS B 1 350 ? -0.462 -34.969 -15.602 1 98.69 350 HIS B O 1
ATOM 6739 N N . VAL B 1 351 ? -1.81 -36.719 -15.617 1 98.69 351 VAL B N 1
ATOM 6740 C CA . VAL B 1 351 ? -0.727 -37.656 -15.375 1 98.69 351 VAL B CA 1
ATOM 6741 C C . VAL B 1 351 ? 0.251 -37.625 -16.547 1 98.69 351 VAL B C 1
ATOM 6743 O O . VAL B 1 351 ? 1.466 -37.562 -16.359 1 98.69 351 VAL B O 1
ATOM 6746 N N . GLU B 1 352 ? -0.263 -37.688 -17.75 1 98.56 352 GLU B N 1
ATOM 6747 C CA . GLU B 1 352 ? 0.565 -37.625 -18.953 1 98.56 352 GLU B CA 1
ATOM 6748 C C . GLU B 1 352 ? 1.424 -36.344 -18.953 1 98.56 352 GLU B C 1
ATOM 6750 O O . GLU B 1 352 ? 2.59 -36.375 -19.359 1 98.56 352 GLU B O 1
ATOM 6755 N N . ASN B 1 353 ? 0.793 -35.25 -18.594 1 98.62 353 ASN B N 1
ATOM 6756 C CA . ASN B 1 353 ? 1.525 -34 -18.562 1 98.62 353 ASN B CA 1
ATOM 6757 C C . ASN B 1 353 ? 2.709 -34.062 -17.594 1 98.62 353 ASN B C 1
ATOM 6759 O O . ASN B 1 353 ? 3.783 -33.531 -17.891 1 98.62 353 ASN B O 1
ATOM 6763 N N . VAL B 1 354 ? 2.465 -34.656 -16.422 1 98.38 354 VAL B N 1
ATOM 6764 C CA . VAL B 1 354 ? 3.551 -34.812 -15.469 1 98.38 354 VAL B CA 1
ATOM 6765 C C . VAL B 1 354 ? 4.652 -35.688 -16.062 1 98.38 354 VAL B C 1
ATOM 6767 O O . VAL B 1 354 ? 5.836 -35.375 -15.93 1 98.38 354 VAL B O 1
ATOM 6770 N N . GLU B 1 355 ? 4.266 -36.688 -16.75 1 97.56 355 GLU B N 1
ATOM 6771 C CA . GLU B 1 355 ? 5.207 -37.656 -17.344 1 97.56 355 GLU B CA 1
ATOM 6772 C C . GLU B 1 355 ? 6 -37 -18.469 1 97.56 355 GLU B C 1
ATOM 6774 O O . GLU B 1 355 ? 7.164 -37.344 -18.703 1 97.56 355 GLU B O 1
ATOM 6779 N N . LEU B 1 356 ? 5.371 -36.031 -19.141 1 97.75 356 LEU B N 1
ATOM 6780 C CA . LEU B 1 356 ? 6.039 -35.312 -20.219 1 97.75 356 LEU B CA 1
ATOM 6781 C C . LEU B 1 356 ? 7.328 -34.656 -19.719 1 97.75 356 LEU B C 1
ATOM 6783 O O . LEU B 1 356 ? 8.273 -34.469 -20.484 1 97.75 356 LEU B O 1
ATOM 6787 N N . PHE B 1 357 ? 7.383 -34.375 -18.453 1 97.88 357 PHE B N 1
ATOM 6788 C CA . PHE B 1 357 ? 8.531 -33.656 -17.906 1 97.88 357 PHE B CA 1
ATOM 6789 C C . PHE B 1 357 ? 9.438 -34.594 -17.141 1 97.88 357 PHE B C 1
ATOM 6791 O O . PHE B 1 357 ? 10.352 -34.156 -16.438 1 97.88 357 PHE B O 1
ATOM 6798 N N . GLY B 1 358 ? 9.117 -35.906 -17.156 1 96.94 358 GLY B N 1
ATOM 6799 C CA . GLY B 1 358 ? 10.047 -36.906 -16.672 1 96.94 358 GLY B CA 1
ATOM 6800 C C . GLY B 1 358 ? 9.727 -37.375 -15.266 1 96.94 358 GLY B C 1
ATOM 6801 O O . GLY B 1 358 ? 10.594 -37.906 -14.57 1 96.94 358 GLY B O 1
ATOM 6802 N N . TYR B 1 359 ? 8.484 -37.25 -14.82 1 97.5 359 TYR B N 1
ATOM 6803 C CA . TYR B 1 359 ? 8.102 -37.625 -13.469 1 97.5 359 TYR B CA 1
ATOM 6804 C C . TYR B 1 359 ? 6.906 -38.562 -13.484 1 97.5 359 TYR B C 1
ATOM 6806 O O . TYR B 1 359 ? 6.168 -38.625 -14.469 1 97.5 359 TYR B O 1
ATOM 6814 N N . ARG B 1 360 ? 6.793 -39.375 -12.523 1 96.88 360 ARG B N 1
ATOM 6815 C CA . ARG B 1 360 ? 5.562 -40.094 -12.172 1 96.88 360 ARG B CA 1
ATOM 6816 C C . ARG B 1 360 ? 4.918 -39.5 -10.93 1 96.88 360 ARG B C 1
ATOM 6818 O O . ARG B 1 360 ? 5.539 -39.438 -9.867 1 96.88 360 ARG B O 1
ATOM 6825 N N . PRO B 1 361 ? 3.727 -39.062 -11.062 1 98.19 361 PRO B N 1
ATOM 6826 C CA . PRO B 1 361 ? 3.145 -38.312 -9.945 1 98.19 361 PRO B CA 1
ATOM 6827 C C . PRO B 1 361 ? 2.658 -39.25 -8.82 1 98.19 361 PRO B C 1
ATOM 6829 O O . PRO B 1 361 ? 2.346 -40.406 -9.055 1 98.19 361 PRO B O 1
ATOM 6832 N N . VAL B 1 362 ? 2.674 -38.688 -7.613 1 98.81 362 VAL B N 1
ATOM 6833 C CA . VAL B 1 362 ? 1.86 -39.219 -6.531 1 98.81 362 VAL B CA 1
ATOM 6834 C C . VAL B 1 362 ? 0.452 -38.656 -6.598 1 98.81 362 VAL B C 1
ATOM 6836 O O . VAL B 1 362 ? 0.271 -37.438 -6.473 1 98.81 362 VAL B O 1
ATOM 6839 N N . ILE B 1 363 ? -0.546 -39.5 -6.789 1 98.81 363 ILE B N 1
ATOM 6840 C CA . ILE B 1 363 ? -1.922 -39.031 -6.82 1 98.81 363 ILE B CA 1
ATOM 6841 C C . ILE B 1 363 ? -2.43 -38.812 -5.395 1 98.81 363 ILE B C 1
ATOM 6843 O O . ILE B 1 363 ? -2.453 -39.75 -4.598 1 98.81 363 ILE B O 1
ATOM 6847 N N . ALA B 1 364 ? -2.719 -37.594 -5.039 1 98.81 364 ALA B N 1
ATOM 6848 C CA . ALA B 1 364 ? -3.344 -37.25 -3.762 1 98.81 364 ALA B CA 1
ATOM 6849 C C . ALA B 1 364 ? -4.84 -37.031 -3.932 1 98.81 364 ALA B C 1
ATOM 6851 O O . ALA B 1 364 ? -5.246 -36.031 -4.531 1 98.81 364 ALA B O 1
ATOM 6852 N N . LEU B 1 365 ? -5.645 -37.906 -3.422 1 98.56 365 LEU B N 1
ATOM 6853 C CA . LEU B 1 365 ? -7.094 -37.75 -3.465 1 98.56 365 LEU B CA 1
ATOM 6854 C C . LEU B 1 365 ? -7.602 -37.094 -2.186 1 98.56 365 LEU B C 1
ATOM 6856 O O . LEU B 1 365 ? -7.68 -37.719 -1.14 1 98.56 365 LEU B O 1
ATOM 6860 N N . ASN B 1 366 ? -7.941 -35.781 -2.295 1 97.12 366 ASN B N 1
ATOM 6861 C CA . ASN B 1 366 ? -8.508 -35.094 -1.146 1 97.12 366 ASN B CA 1
ATOM 6862 C C . ASN B 1 366 ? -9.922 -35.562 -0.833 1 97.12 366 ASN B C 1
ATOM 6864 O O . ASN B 1 366 ? -10.797 -35.562 -1.698 1 97.12 366 ASN B O 1
ATOM 6868 N N . ARG B 1 367 ? -10.094 -35.938 0.381 1 95 367 ARG B N 1
ATOM 6869 C CA . ARG B 1 367 ? -11.352 -36.562 0.793 1 95 367 ARG B CA 1
ATOM 6870 C C . ARG B 1 367 ? -12.328 -35.531 1.341 1 95 367 ARG B C 1
ATOM 6872 O O . ARG B 1 367 ? -11.93 -34.625 2.086 1 95 367 ARG B O 1
ATOM 6879 N N . PHE B 1 368 ? -13.531 -35.688 0.934 1 91.44 368 PHE B N 1
ATOM 6880 C CA . PHE B 1 368 ? -14.641 -34.906 1.472 1 91.44 368 PHE B CA 1
ATOM 6881 C C . PHE B 1 368 ? -15.664 -35.844 2.137 1 91.44 368 PHE B C 1
ATOM 6883 O O . PHE B 1 368 ? -15.727 -37.031 1.84 1 91.44 368 PHE B O 1
ATOM 6890 N N . PRO B 1 369 ? -16.438 -35.312 3 1 87.5 369 PRO B N 1
ATOM 6891 C CA . PRO B 1 369 ? -17.391 -36.125 3.758 1 87.5 369 PRO B CA 1
ATOM 6892 C C . PRO B 1 369 ? -18.391 -36.844 2.861 1 87.5 369 PRO B C 1
ATOM 6894 O O . PRO B 1 369 ? -18.859 -37.938 3.201 1 87.5 369 PRO B O 1
ATOM 6897 N N . THR B 1 370 ? -18.703 -36.406 1.761 1 88.31 370 THR B N 1
ATOM 6898 C CA . THR B 1 370 ? -19.75 -36.938 0.911 1 88.31 370 THR B CA 1
ATOM 6899 C C . THR B 1 370 ? -19.172 -37.938 -0.091 1 88.31 370 THR B C 1
ATOM 6901 O O . THR B 1 370 ? -19.922 -38.531 -0.867 1 88.31 370 THR B O 1
ATOM 6904 N N . ASP B 1 371 ? -17.922 -38.156 -0.066 1 94.81 371 ASP B N 1
ATOM 6905 C CA . ASP B 1 371 ? -17.281 -39.031 -1.035 1 94.81 371 ASP B CA 1
ATOM 6906 C C . ASP B 1 371 ? -17.641 -40.5 -0.772 1 94.81 371 ASP B C 1
ATOM 6908 O O . ASP B 1 371 ? -17.562 -40.969 0.366 1 94.81 371 ASP B O 1
ATOM 6912 N N . ALA B 1 372 ? -17.984 -41.219 -1.812 1 96.19 372 ALA B N 1
ATOM 6913 C CA . ALA B 1 372 ? -18.344 -42.625 -1.689 1 96.19 372 ALA B CA 1
ATOM 6914 C C . ALA B 1 372 ? -17.109 -43.5 -1.84 1 96.19 372 ALA B C 1
ATOM 6916 O O . ALA B 1 372 ? -16.234 -43.219 -2.662 1 96.19 372 ALA B O 1
ATOM 6917 N N . GLU B 1 373 ? -17.125 -44.594 -1.142 1 96.94 373 GLU B N 1
ATOM 6918 C CA . GLU B 1 373 ? -16 -45.531 -1.16 1 96.94 373 GLU B CA 1
ATOM 6919 C C . GLU B 1 373 ? -15.828 -46.156 -2.535 1 96.94 373 GLU B C 1
ATOM 6921 O O . GLU B 1 373 ? -14.703 -46.406 -2.969 1 96.94 373 GLU B O 1
ATOM 6926 N N . GLU B 1 374 ? -16.922 -46.406 -3.117 1 97.44 374 GLU B N 1
ATOM 6927 C CA . GLU B 1 374 ? -16.875 -47 -4.449 1 97.44 374 GLU B CA 1
ATOM 6928 C C . GLU B 1 374 ? -16.156 -46.094 -5.438 1 97.44 374 GLU B C 1
ATOM 6930 O O . GLU B 1 374 ? -15.461 -46.562 -6.34 1 97.44 374 GLU B O 1
ATOM 6935 N N . GLU B 1 375 ? -16.375 -44.875 -5.293 1 98.25 375 GLU B N 1
ATOM 6936 C CA . GLU B 1 375 ? -15.734 -43.875 -6.168 1 98.25 375 GLU B CA 1
ATOM 6937 C C . GLU B 1 375 ? -14.242 -43.781 -5.871 1 98.25 375 GLU B C 1
ATOM 6939 O O . GLU B 1 375 ? -13.43 -43.625 -6.789 1 98.25 375 GLU B O 1
ATOM 6944 N N . VAL B 1 376 ? -13.875 -43.844 -4.621 1 98.12 376 VAL B N 1
ATOM 6945 C CA . VAL B 1 376 ? -12.477 -43.844 -4.223 1 98.12 376 VAL B CA 1
ATOM 6946 C C . VAL B 1 376 ? -11.758 -45.031 -4.859 1 98.12 376 VAL B C 1
ATOM 6948 O O . VAL B 1 376 ? -10.633 -44.875 -5.352 1 98.12 376 VAL B O 1
ATOM 6951 N N . ALA B 1 377 ? -12.414 -46.125 -4.883 1 98.12 377 ALA B N 1
ATOM 6952 C CA . ALA B 1 377 ? -11.852 -47.344 -5.426 1 98.12 377 ALA B CA 1
ATOM 6953 C C . ALA B 1 377 ? -11.555 -47.219 -6.918 1 98.12 377 ALA B C 1
ATOM 6955 O O . ALA B 1 377 ? -10.586 -47.781 -7.426 1 98.12 377 ALA B O 1
ATOM 6956 N N . LEU B 1 378 ? -12.391 -46.469 -7.582 1 98.31 378 LEU B N 1
ATOM 6957 C CA . LEU B 1 378 ? -12.172 -46.25 -9.008 1 98.31 378 LEU B CA 1
ATOM 6958 C C . LEU B 1 378 ? -10.859 -45.5 -9.242 1 98.31 378 LEU B C 1
ATOM 6960 O O . LEU B 1 378 ? -10.102 -45.875 -10.148 1 98.31 378 LEU B O 1
ATOM 6964 N N . VAL B 1 379 ? -10.578 -44.531 -8.438 1 98.62 379 VAL B N 1
ATOM 6965 C CA . VAL B 1 379 ? -9.359 -43.75 -8.594 1 98.62 379 VAL B CA 1
ATOM 6966 C C . VAL B 1 379 ? -8.148 -44.562 -8.18 1 98.62 379 VAL B C 1
ATOM 6968 O O . VAL B 1 379 ? -7.102 -44.5 -8.828 1 98.62 379 VAL B O 1
ATOM 6971 N N . GLN B 1 380 ? -8.32 -45.281 -7.113 1 98.31 380 GLN B N 1
ATOM 6972 C CA . GLN B 1 380 ? -7.262 -46.188 -6.676 1 98.31 380 GLN B CA 1
ATOM 6973 C C . GLN B 1 380 ? -6.941 -47.219 -7.75 1 98.31 380 GLN B C 1
ATOM 6975 O O . GLN B 1 380 ? -5.77 -47.5 -8.008 1 98.31 380 GLN B O 1
ATOM 6980 N N . GLY B 1 381 ? -7.984 -47.812 -8.289 1 98.38 381 GLY B N 1
ATOM 6981 C CA . GLY B 1 381 ? -7.801 -48.75 -9.375 1 98.38 381 GLY B CA 1
ATOM 6982 C C . GLY B 1 381 ? -7.074 -48.188 -10.57 1 98.38 381 GLY B C 1
ATOM 6983 O O . GLY B 1 381 ? -6.207 -48.812 -11.156 1 98.38 381 GLY B O 1
ATOM 6984 N N . PHE B 1 382 ? -7.461 -47.031 -10.945 1 98.19 382 PHE B N 1
ATOM 6985 C CA . PHE B 1 382 ? -6.793 -46.312 -12.008 1 98.19 382 PHE B CA 1
ATOM 6986 C C . PHE B 1 382 ? -5.297 -46.188 -11.727 1 98.19 382 PHE B C 1
ATOM 6988 O O . PHE B 1 382 ? -4.477 -46.438 -12.609 1 98.19 382 PHE B O 1
ATOM 6995 N N . ALA B 1 383 ? -4.914 -45.75 -10.539 1 98.5 383 ALA B N 1
ATOM 6996 C CA . ALA B 1 383 ? -3.52 -45.594 -10.141 1 98.5 383 ALA B CA 1
ATOM 6997 C C . ALA B 1 383 ? -2.775 -46.906 -10.195 1 98.5 383 ALA B C 1
ATOM 6999 O O . ALA B 1 383 ? -1.653 -47 -10.703 1 98.5 383 ALA B O 1
ATOM 7000 N N . GLU B 1 384 ? -3.412 -47.938 -9.695 1 97.94 384 GLU B N 1
ATOM 7001 C CA . GLU B 1 384 ? -2.805 -49.25 -9.648 1 97.94 384 GLU B CA 1
ATOM 7002 C C . GLU B 1 384 ? -2.529 -49.781 -11.047 1 97.94 384 GLU B C 1
ATOM 7004 O O . GLU B 1 384 ? -1.455 -50.344 -11.312 1 97.94 384 GLU B O 1
ATOM 7009 N N . GLU B 1 385 ? -3.451 -49.656 -11.836 1 97.75 385 GLU B N 1
ATOM 7010 C CA . GLU B 1 385 ? -3.316 -50.125 -13.203 1 97.75 385 GLU B CA 1
ATOM 7011 C C . GLU B 1 385 ? -2.135 -49.469 -13.906 1 97.75 385 GLU B C 1
ATOM 7013 O O . GLU B 1 385 ? -1.494 -50.062 -14.766 1 97.75 385 GLU B O 1
ATOM 7018 N N . ARG B 1 386 ? -1.83 -48.312 -13.539 1 96.56 386 ARG B N 1
ATOM 7019 C CA . ARG B 1 386 ? -0.787 -47.531 -14.203 1 96.56 386 ARG B CA 1
ATOM 7020 C C . ARG B 1 386 ? 0.501 -47.562 -13.383 1 96.56 386 ARG B C 1
ATOM 7022 O O . ARG B 1 386 ? 1.489 -46.938 -13.773 1 96.56 386 ARG B O 1
ATOM 7029 N N . GLY B 1 387 ? 0.472 -48.188 -12.266 1 96.62 387 GLY B N 1
ATOM 7030 C CA . GLY B 1 387 ? 1.646 -48.25 -11.414 1 96.62 387 GLY B CA 1
ATOM 7031 C C . GLY B 1 387 ? 1.987 -46.938 -10.742 1 96.62 387 GLY B C 1
ATOM 7032 O O . GLY B 1 387 ? 3.162 -46.625 -10.531 1 96.62 387 GLY B O 1
ATOM 7033 N N . LEU B 1 388 ? 0.983 -46.156 -10.516 1 98.19 388 LEU B N 1
ATOM 7034 C CA . LEU B 1 388 ? 1.201 -44.875 -9.875 1 98.19 388 LEU B CA 1
ATOM 7035 C C . LEU B 1 388 ? 0.991 -44.969 -8.367 1 98.19 388 LEU B C 1
ATOM 7037 O O . LEU B 1 388 ? 0.171 -45.75 -7.902 1 98.19 388 LEU B O 1
ATOM 7041 N N . LEU B 1 389 ? 1.773 -44.188 -7.637 1 98.31 389 LEU B N 1
ATOM 7042 C CA . LEU B 1 389 ? 1.539 -44.062 -6.203 1 98.31 389 LEU B CA 1
ATOM 7043 C C . LEU B 1 389 ? 0.254 -43.281 -5.922 1 98.31 389 LEU B C 1
ATOM 7045 O O . LEU B 1 389 ? -0.067 -42.344 -6.633 1 98.31 389 LEU B O 1
ATOM 7049 N N . PHE B 1 390 ? -0.46 -43.75 -4.941 1 98.5 390 PHE B N 1
ATOM 7050 C CA . PHE B 1 390 ? -1.764 -43.188 -4.602 1 98.5 390 PHE B CA 1
ATOM 7051 C C . PHE B 1 390 ? -1.918 -43.062 -3.094 1 98.5 390 PHE B C 1
ATOM 7053 O O . PHE B 1 390 ? -1.479 -43.938 -2.338 1 98.5 390 PHE B O 1
ATOM 7060 N N . ALA B 1 391 ? -2.463 -41.938 -2.672 1 98.75 391 ALA B N 1
ATOM 7061 C CA . ALA B 1 391 ? -2.777 -41.719 -1.259 1 98.75 391 ALA B CA 1
ATOM 7062 C C . ALA B 1 391 ? -4.066 -40.938 -1.092 1 98.75 391 ALA B C 1
ATOM 7064 O O . ALA B 1 391 ? -4.328 -40 -1.853 1 98.75 391 ALA B O 1
ATOM 7065 N N . GLN B 1 392 ? -4.844 -41.312 -0.144 1 98 392 GLN B N 1
ATOM 7066 C CA . GLN B 1 392 ? -5.949 -40.469 0.313 1 98 392 GLN B CA 1
ATOM 7067 C C . GLN B 1 392 ? -5.457 -39.406 1.283 1 98 392 GLN B C 1
ATOM 7069 O O . GLN B 1 392 ? -4.594 -39.656 2.123 1 98 392 GLN B O 1
ATOM 7074 N N . SER B 1 393 ? -5.949 -38.188 1.105 1 97.94 393 SER B N 1
ATOM 7075 C CA . SER B 1 393 ? -5.562 -37.062 1.959 1 97.94 393 SER B CA 1
ATOM 7076 C C . SER B 1 393 ? -6.766 -36.5 2.711 1 97.94 393 SER B C 1
ATOM 7078 O O . SER B 1 393 ? -7.758 -36.125 2.098 1 97.94 393 SER B O 1
ATOM 7080 N N . GLU B 1 394 ? -6.723 -36.406 4.027 1 97.94 394 GLU B N 1
ATOM 7081 C CA . GLU B 1 394 ? -7.758 -35.844 4.895 1 97.94 394 GLU B CA 1
ATOM 7082 C C . GLU B 1 394 ? -7.23 -34.688 5.707 1 97.94 394 GLU B C 1
ATOM 7084 O O . GLU B 1 394 ? -7.59 -34.5 6.875 1 97.94 394 GLU B O 1
ATOM 7089 N N . VAL B 1 395 ? -6.363 -33.969 5.105 1 97.56 395 VAL B N 1
ATOM 7090 C CA . VAL B 1 395 ? -5.625 -32.938 5.828 1 97.56 395 VAL B CA 1
ATOM 7091 C C . VAL B 1 395 ? -6.578 -31.812 6.25 1 97.56 395 VAL B C 1
ATOM 7093 O O . VAL B 1 395 ? -6.359 -31.156 7.27 1 97.56 395 VAL B O 1
ATOM 7096 N N . TYR B 1 396 ? -7.637 -31.562 5.469 1 95.56 396 TYR B N 1
ATOM 7097 C CA . TYR B 1 396 ? -8.609 -30.547 5.852 1 95.56 396 TYR B CA 1
ATOM 7098 C C . TYR B 1 396 ? -9.219 -30.875 7.215 1 95.56 396 TYR B C 1
ATOM 7100 O O . TYR B 1 396 ? -9.297 -30 8.086 1 95.56 396 TYR B O 1
ATOM 7108 N N . ALA B 1 397 ? -9.562 -32.062 7.441 1 95.69 397 ALA B N 1
ATOM 7109 C CA . ALA B 1 397 ? -10.297 -32.469 8.633 1 95.69 397 ALA B CA 1
ATOM 7110 C C . ALA B 1 397 ? -9.344 -32.812 9.773 1 95.69 397 ALA B C 1
ATOM 7112 O O . ALA B 1 397 ? -9.672 -32.625 10.945 1 95.69 397 ALA B O 1
ATOM 7113 N N . ARG B 1 398 ? -8.164 -33.312 9.367 1 97.25 398 ARG B N 1
ATOM 7114 C CA . ARG B 1 398 ? -7.363 -33.938 10.414 1 97.25 398 ARG B CA 1
ATOM 7115 C C . ARG B 1 398 ? -5.953 -33.375 10.438 1 97.25 398 ARG B C 1
ATOM 7117 O O . ARG B 1 398 ? -5.07 -33.906 11.109 1 97.25 398 ARG B O 1
ATOM 7124 N N . GLY B 1 399 ? -5.656 -32.406 9.742 1 96.94 399 GLY B N 1
ATOM 7125 C CA . GLY B 1 399 ? -4.336 -31.797 9.742 1 96.94 399 GLY B CA 1
ATOM 7126 C C . GLY B 1 399 ? -3.24 -32.75 9.289 1 96.94 399 GLY B C 1
ATOM 7127 O O . GLY B 1 399 ? -3.436 -33.531 8.359 1 96.94 399 GLY B O 1
ATOM 7128 N N . GLY B 1 400 ? -2.123 -32.594 9.93 1 98 400 GLY B N 1
ATOM 7129 C CA . GLY B 1 400 ? -0.978 -33.438 9.586 1 98 400 GLY B CA 1
ATOM 7130 C C . GLY B 1 400 ? -1.26 -34.906 9.703 1 98 400 GLY B C 1
ATOM 7131 O O . GLY B 1 400 ? -0.727 -35.719 8.93 1 98 400 GLY B O 1
ATOM 7132 N N . GLU B 1 401 ? -2.078 -35.25 10.688 1 98.38 401 GLU B N 1
ATOM 7133 C CA . GLU B 1 401 ? -2.434 -36.656 10.867 1 98.38 401 GLU B CA 1
ATOM 7134 C C . GLU B 1 401 ? -3.143 -37.219 9.633 1 98.38 401 GLU B C 1
ATOM 7136 O O . GLU B 1 401 ? -2.928 -38.375 9.25 1 98.38 401 GLU B O 1
ATOM 7141 N N . GLY B 1 402 ? -3.904 -36.375 9.039 1 98.38 402 GLY B N 1
ATOM 7142 C CA . GLY B 1 402 ? -4.672 -36.781 7.875 1 98.38 402 GLY B CA 1
ATOM 7143 C C . GLY B 1 402 ? -3.838 -36.875 6.613 1 98.38 402 GLY B C 1
ATOM 7144 O O . GLY B 1 402 ? -4.312 -37.344 5.582 1 98.38 402 GLY B O 1
ATOM 7145 N N . GLY B 1 403 ? -2.6 -36.469 6.66 1 98.62 403 GLY B N 1
ATOM 7146 C CA . GLY B 1 403 ? -1.734 -36.469 5.492 1 98.62 403 GLY B CA 1
ATOM 7147 C C . GLY B 1 403 ? -0.619 -37.469 5.555 1 98.62 403 GLY B C 1
ATOM 7148 O O . GLY B 1 403 ? 0.263 -37.5 4.691 1 98.62 403 GLY B O 1
ATOM 7149 N N . LEU B 1 404 ? -0.598 -38.375 6.559 1 98.81 404 LEU B N 1
ATOM 7150 C CA . LEU B 1 404 ? 0.508 -39.281 6.785 1 98.81 404 LEU B CA 1
ATOM 7151 C C . LEU B 1 404 ? 0.673 -40.25 5.605 1 98.81 404 LEU B C 1
ATOM 7153 O O . LEU B 1 404 ? 1.794 -40.5 5.156 1 98.81 404 LEU B O 1
ATOM 7157 N N . GLU B 1 405 ? -0.456 -40.812 5.109 1 98.69 405 GLU B N 1
ATOM 7158 C CA . GLU B 1 405 ? -0.387 -41.688 3.951 1 98.69 405 GLU B CA 1
ATOM 7159 C C . GLU B 1 405 ? 0.257 -41 2.758 1 98.69 405 GLU B C 1
ATOM 7161 O O . GLU B 1 405 ? 1.128 -41.562 2.096 1 98.69 405 GLU B O 1
ATOM 7166 N N . LEU B 1 406 ? -0.158 -39.812 2.504 1 98.81 406 LEU B N 1
ATOM 7167 C CA . LEU B 1 406 ? 0.393 -39.031 1.399 1 98.81 406 LEU B CA 1
ATOM 7168 C C . LEU B 1 406 ? 1.885 -38.781 1.601 1 98.81 406 LEU B C 1
ATOM 7170 O O . LEU B 1 406 ? 2.672 -38.906 0.66 1 98.81 406 LEU B O 1
ATOM 7174 N N . ALA B 1 407 ? 2.275 -38.406 2.818 1 98.88 407 ALA B N 1
ATOM 7175 C CA . ALA B 1 407 ? 3.68 -38.125 3.119 1 98.88 407 ALA B CA 1
ATOM 7176 C C . ALA B 1 407 ? 4.539 -39.344 2.855 1 98.88 407 ALA B C 1
ATOM 7178 O O . ALA B 1 407 ? 5.637 -39.25 2.305 1 98.88 407 ALA B O 1
ATOM 7179 N N . GLU B 1 408 ? 4.047 -40.5 3.256 1 98.75 408 GLU B N 1
ATOM 7180 C CA . GLU B 1 408 ? 4.781 -41.719 3.041 1 98.75 408 GLU B CA 1
ATOM 7181 C C . GLU B 1 408 ? 4.961 -42 1.553 1 98.75 408 GLU B C 1
ATOM 7183 O O . GLU B 1 408 ? 6.043 -42.406 1.116 1 98.75 408 GLU B O 1
ATOM 7188 N N . LYS B 1 409 ? 3.896 -41.875 0.791 1 98.75 409 LYS B N 1
ATOM 7189 C CA . LYS B 1 409 ? 3.973 -42.094 -0.649 1 98.75 409 LYS B CA 1
ATOM 7190 C C . LYS B 1 409 ? 4.918 -41.094 -1.314 1 98.75 409 LYS B C 1
ATOM 7192 O O . LYS B 1 409 ? 5.609 -41.438 -2.277 1 98.75 409 LYS B O 1
ATOM 7197 N N . VAL B 1 410 ? 4.926 -39.875 -0.862 1 98.81 410 VAL B N 1
ATOM 7198 C CA . VAL B 1 410 ? 5.812 -38.844 -1.416 1 98.81 410 VAL B CA 1
ATOM 7199 C C . VAL B 1 410 ? 7.266 -39.219 -1.123 1 98.81 410 VAL B C 1
ATOM 7201 O O . VAL B 1 410 ? 8.133 -39.094 -1.991 1 98.81 410 VAL B O 1
ATOM 7204 N N . LEU B 1 411 ? 7.551 -39.656 0.125 1 98.5 411 LEU B N 1
ATOM 7205 C CA . LEU B 1 411 ? 8.898 -40.125 0.468 1 98.5 411 LEU B CA 1
ATOM 7206 C C . LEU B 1 411 ? 9.328 -41.281 -0.424 1 98.5 411 LEU B C 1
ATOM 7208 O O . LEU B 1 411 ? 10.492 -41.344 -0.834 1 98.5 411 LEU B O 1
ATOM 7212 N N . GLU B 1 412 ? 8.344 -42.156 -0.702 1 98.12 412 GLU B N 1
ATOM 7213 C CA . GLU B 1 412 ? 8.617 -43.25 -1.636 1 98.12 412 GLU B CA 1
ATOM 7214 C C . GLU B 1 412 ? 8.945 -42.719 -3.025 1 98.12 412 GLU B C 1
ATOM 7216 O O . GLU B 1 412 ? 9.883 -43.188 -3.674 1 98.12 412 GLU B O 1
ATOM 7221 N N . ALA B 1 413 ? 8.242 -41.719 -3.477 1 98 413 ALA B N 1
ATOM 7222 C CA . ALA B 1 413 ? 8.438 -41.125 -4.797 1 98 413 ALA B CA 1
ATOM 7223 C C . ALA B 1 413 ? 9.812 -40.469 -4.906 1 98 413 ALA B C 1
ATOM 7225 O O . ALA B 1 413 ? 10.422 -40.469 -5.98 1 98 413 ALA B O 1
ATOM 7226 N N . LEU B 1 414 ? 10.266 -39.875 -3.832 1 97.56 414 LEU B N 1
ATOM 7227 C CA . LEU B 1 414 ? 11.547 -39.188 -3.809 1 97.56 414 LEU B CA 1
ATOM 7228 C C . LEU B 1 414 ? 12.695 -40.156 -4.031 1 97.56 414 LEU B C 1
ATOM 7230 O O . LEU B 1 414 ? 13.781 -39.75 -4.457 1 97.56 414 LEU B O 1
ATOM 7234 N N . ALA B 1 415 ? 12.43 -41.375 -3.752 1 93.75 415 ALA B N 1
ATOM 7235 C CA . ALA B 1 415 ? 13.461 -42.406 -3.932 1 93.75 415 ALA B CA 1
ATOM 7236 C C . ALA B 1 415 ? 13.469 -42.906 -5.367 1 93.75 415 ALA B C 1
ATOM 7238 O O . ALA B 1 415 ? 14.43 -43.562 -5.789 1 93.75 415 ALA B O 1
ATOM 7239 N N . SER B 1 416 ? 12.492 -42.625 -6.105 1 90.81 416 SER B N 1
ATOM 7240 C CA . SER B 1 416 ? 12.383 -43.062 -7.488 1 90.81 416 SER B CA 1
ATOM 7241 C C . SER B 1 416 ? 13.141 -42.156 -8.438 1 90.81 416 SER B C 1
ATOM 7243 O O . SER B 1 416 ? 13.164 -40.938 -8.242 1 90.81 416 SER B O 1
ATOM 7245 N N . PRO B 1 417 ? 13.75 -42.688 -9.422 1 88.06 417 PRO B N 1
ATOM 7246 C CA . PRO B 1 417 ? 14.469 -41.844 -10.383 1 88.06 417 PRO B CA 1
ATOM 7247 C C . PRO B 1 417 ? 13.531 -40.969 -11.195 1 88.06 417 PRO B C 1
ATOM 7249 O O . PRO B 1 417 ? 12.391 -41.344 -11.453 1 88.06 417 PRO B O 1
ATOM 7252 N N . HIS B 1 418 ? 14 -39.812 -11.523 1 88.5 418 HIS B N 1
ATOM 7253 C CA . HIS B 1 418 ? 13.336 -38.875 -12.438 1 88.5 418 HIS B CA 1
ATOM 7254 C C . HIS B 1 418 ? 14.336 -38.25 -13.398 1 88.5 418 HIS B C 1
ATOM 7256 O O . HIS B 1 418 ? 15.547 -38.344 -13.18 1 88.5 418 HIS B O 1
ATOM 7262 N N . ALA B 1 419 ? 13.82 -37.719 -14.555 1 93.5 419 ALA B N 1
ATOM 7263 C CA . ALA B 1 419 ? 14.648 -37.094 -15.578 1 93.5 419 ALA B CA 1
ATOM 7264 C C . ALA B 1 419 ? 14.016 -35.781 -16.094 1 93.5 419 ALA B C 1
ATOM 7266 O O . ALA B 1 419 ? 13.438 -35.781 -17.188 1 93.5 419 ALA B O 1
ATOM 7267 N N . TYR B 1 420 ? 14.273 -34.812 -15.312 1 95.44 420 TYR B N 1
ATOM 7268 C CA . TYR B 1 420 ? 13.695 -33.531 -15.688 1 95.44 420 TYR B CA 1
ATOM 7269 C C . TYR B 1 420 ? 14.195 -33.094 -17.062 1 95.44 420 TYR B C 1
ATOM 7271 O O . TYR B 1 420 ? 15.398 -33.125 -17.328 1 95.44 420 TYR B O 1
ATOM 7279 N N . ARG B 1 421 ? 13.281 -32.656 -17.906 1 94.88 421 ARG B N 1
ATOM 7280 C CA . ARG B 1 421 ? 13.602 -31.984 -19.172 1 94.88 421 ARG B CA 1
ATOM 7281 C C . ARG B 1 421 ? 12.539 -30.953 -19.531 1 94.88 421 ARG B C 1
ATOM 7283 O O . ARG B 1 421 ? 11.344 -31.234 -19.453 1 94.88 421 ARG B O 1
ATOM 7290 N N . PRO B 1 422 ? 13 -29.812 -20 1 96 422 PRO B N 1
ATOM 7291 C CA . PRO B 1 422 ? 12.008 -28.859 -20.531 1 96 422 PRO B CA 1
ATOM 7292 C C . PRO B 1 422 ? 11.305 -29.391 -21.781 1 96 422 PRO B C 1
ATOM 7294 O O . PRO B 1 422 ? 11.82 -30.281 -22.453 1 96 422 PRO B O 1
ATOM 7297 N N . LEU B 1 423 ? 10.203 -28.844 -22 1 97.88 423 LEU B N 1
ATOM 7298 C CA . LEU B 1 423 ? 9.375 -29.344 -23.094 1 97.88 423 LEU B CA 1
ATOM 7299 C C . LEU B 1 423 ? 9.977 -28.938 -24.438 1 97.88 423 LEU B C 1
ATOM 7301 O O . LEU B 1 423 ? 9.75 -29.625 -25.453 1 97.88 423 LEU B O 1
ATOM 7305 N N . TYR B 1 424 ? 10.719 -27.828 -24.5 1 98 424 TYR B N 1
ATOM 7306 C CA . TYR B 1 424 ? 11.32 -27.297 -25.719 1 98 424 TYR B CA 1
ATOM 7307 C C . TYR B 1 424 ? 12.641 -26.594 -25.422 1 98 424 TYR B C 1
ATOM 7309 O O . TYR B 1 424 ? 12.836 -26.062 -24.312 1 98 424 TYR B O 1
ATOM 7317 N N . PRO B 1 425 ? 13.531 -26.609 -26.438 1 97.31 425 PRO B N 1
ATOM 7318 C CA . PRO B 1 425 ? 14.719 -25.766 -26.281 1 97.31 425 PRO B CA 1
ATOM 7319 C C . PRO B 1 425 ? 14.406 -24.281 -26.469 1 97.31 425 PRO B C 1
ATOM 7321 O O . PRO B 1 425 ? 13.516 -23.922 -27.25 1 97.31 425 PRO B O 1
ATOM 7324 N N . LEU B 1 426 ? 15.211 -23.453 -25.875 1 96.5 426 LEU B N 1
ATOM 7325 C CA . LEU B 1 426 ? 14.953 -22.016 -25.906 1 96.5 426 LEU B CA 1
ATOM 7326 C C . LEU B 1 426 ? 15.242 -21.438 -27.297 1 96.5 426 LEU B C 1
ATOM 7328 O O . LEU B 1 426 ? 14.695 -20.391 -27.656 1 96.5 426 LEU B O 1
ATOM 7332 N N . ASP B 1 427 ? 16 -22.078 -28.062 1 95.62 427 ASP B N 1
ATOM 7333 C CA . ASP B 1 427 ? 16.391 -21.516 -29.344 1 95.62 427 ASP B CA 1
ATOM 7334 C C . ASP B 1 427 ? 15.367 -21.828 -30.438 1 95.62 427 ASP B C 1
ATOM 7336 O O . ASP B 1 427 ? 15.5 -21.391 -31.578 1 95.62 427 ASP B O 1
ATOM 7340 N N . TRP B 1 428 ? 14.336 -22.641 -30.078 1 97.12 428 TRP B N 1
ATOM 7341 C CA . TRP B 1 428 ? 13.234 -22.844 -31 1 97.12 428 TRP B CA 1
ATOM 7342 C C . TRP B 1 428 ? 12.508 -21.531 -31.281 1 97.12 428 TRP B C 1
ATOM 7344 O O . TRP B 1 428 ? 12.492 -20.625 -30.438 1 97.12 428 TRP B O 1
ATOM 7354 N N . PRO B 1 429 ? 11.945 -21.453 -32.562 1 96.56 429 PRO B N 1
ATOM 7355 C CA . PRO B 1 429 ? 11.062 -20.312 -32.812 1 96.56 429 PRO B CA 1
ATOM 7356 C C . PRO B 1 429 ? 9.883 -20.25 -31.844 1 96.56 429 PRO B C 1
ATOM 7358 O O . PRO B 1 429 ? 9.445 -21.297 -31.344 1 96.56 429 PRO B O 1
ATOM 7361 N N . LEU B 1 430 ? 9.359 -19.109 -31.625 1 98.12 430 LEU B N 1
ATOM 7362 C CA . LEU B 1 430 ? 8.234 -18.922 -30.719 1 98.12 430 LEU B CA 1
ATOM 7363 C C . LEU B 1 430 ? 7.059 -19.812 -31.125 1 98.12 430 LEU B C 1
ATOM 7365 O O . LEU B 1 430 ? 6.438 -20.453 -30.281 1 98.12 430 LEU B O 1
ATOM 7369 N N . GLU B 1 431 ? 6.781 -19.844 -32.375 1 97.75 431 GLU B N 1
ATOM 7370 C CA . GLU B 1 431 ? 5.664 -20.641 -32.875 1 97.75 431 GLU B CA 1
ATOM 7371 C C . GLU B 1 431 ? 5.832 -22.125 -32.562 1 97.75 431 GLU B C 1
ATOM 7373 O O . GLU B 1 431 ? 4.859 -22.797 -32.25 1 97.75 431 GLU B O 1
ATOM 7378 N N . ALA B 1 432 ? 7.023 -22.578 -32.656 1 98.12 432 ALA B N 1
ATOM 7379 C CA . ALA B 1 432 ? 7.301 -23.969 -32.375 1 98.12 432 ALA B CA 1
ATOM 7380 C C . ALA B 1 432 ? 7.105 -24.266 -30.875 1 98.12 432 ALA B C 1
ATOM 7382 O O . ALA B 1 432 ? 6.605 -25.328 -30.5 1 98.12 432 ALA B O 1
ATOM 7383 N N . LYS B 1 433 ? 7.57 -23.391 -30.047 1 98.5 433 LYS B N 1
ATOM 7384 C CA . LYS B 1 433 ? 7.359 -23.531 -28.609 1 98.5 433 LYS B CA 1
ATOM 7385 C C . LYS B 1 433 ? 5.875 -23.562 -28.266 1 98.5 433 LYS B C 1
ATOM 7387 O O . LYS B 1 433 ? 5.43 -24.406 -27.5 1 98.5 433 LYS B O 1
ATOM 7392 N N . ILE B 1 434 ? 5.09 -22.656 -28.891 1 98.56 434 ILE B N 1
ATOM 7393 C CA . ILE B 1 434 ? 3.652 -22.547 -28.672 1 98.56 434 ILE B CA 1
ATOM 7394 C C . ILE B 1 434 ? 2.967 -23.844 -29.109 1 98.56 434 ILE B C 1
ATOM 7396 O O . ILE B 1 434 ? 2.129 -24.375 -28.391 1 98.56 434 ILE B O 1
ATOM 7400 N N . GLU B 1 435 ? 3.332 -24.328 -30.219 1 98.56 435 GLU B N 1
ATOM 7401 C CA . GLU B 1 435 ? 2.74 -25.547 -30.766 1 98.56 435 GLU B CA 1
ATOM 7402 C C . GLU B 1 435 ? 3.07 -26.766 -29.906 1 98.56 435 GLU B C 1
ATOM 7404 O O . GLU B 1 435 ? 2.225 -27.641 -29.703 1 98.56 435 GLU B O 1
ATOM 7409 N N . ALA B 1 436 ? 4.266 -26.828 -29.453 1 98.62 436 ALA B N 1
ATOM 7410 C CA . ALA B 1 436 ? 4.672 -27.922 -28.594 1 98.62 436 ALA B CA 1
ATOM 7411 C C . ALA B 1 436 ? 3.793 -27.984 -27.344 1 98.62 436 ALA B C 1
ATOM 7413 O O . ALA B 1 436 ? 3.344 -29.078 -26.953 1 98.62 436 ALA B O 1
ATOM 7414 N N . ILE B 1 437 ? 3.555 -26.891 -26.719 1 98.69 437 ILE B N 1
ATOM 7415 C CA . ILE B 1 437 ? 2.723 -26.859 -25.531 1 98.69 437 ILE B CA 1
ATOM 7416 C C . ILE B 1 437 ? 1.286 -27.234 -25.891 1 98.69 437 ILE B C 1
ATOM 7418 O O . ILE B 1 437 ? 0.669 -28.062 -25.219 1 98.69 437 ILE B O 1
ATOM 7422 N N . ALA B 1 438 ? 0.74 -26.625 -26.969 1 98.56 438 ALA B N 1
ATOM 7423 C CA . ALA B 1 438 ? -0.644 -26.859 -27.375 1 98.56 438 ALA B CA 1
ATOM 7424 C C . ALA B 1 438 ? -0.892 -28.344 -27.656 1 98.56 438 ALA B C 1
ATOM 7426 O O . ALA B 1 438 ? -1.9 -28.906 -27.219 1 98.56 438 ALA B O 1
ATOM 7427 N N . LYS B 1 439 ? -0.005 -28.953 -28.281 1 98.5 439 LYS B N 1
ATOM 7428 C CA . LYS B 1 439 ? -0.203 -30.344 -28.688 1 98.5 439 LYS B CA 1
ATOM 7429 C C . LYS B 1 439 ? 0.108 -31.297 -27.547 1 98.5 439 LYS B C 1
ATOM 7431 O O . LYS B 1 439 ? -0.726 -32.125 -27.188 1 98.5 439 LYS B O 1
ATOM 7436 N N . ALA B 1 440 ? 1.277 -31.156 -26.953 1 98.56 440 ALA B N 1
ATOM 7437 C CA . ALA B 1 440 ? 1.742 -32.125 -25.969 1 98.56 440 ALA B CA 1
ATOM 7438 C C . ALA B 1 440 ? 1.023 -31.953 -24.641 1 98.56 440 ALA B C 1
ATOM 7440 O O . ALA B 1 440 ? 0.704 -32.938 -23.969 1 98.56 440 ALA B O 1
ATOM 7441 N N . VAL B 1 441 ? 0.759 -30.734 -24.234 1 98.62 441 VAL B N 1
ATOM 7442 C CA . VAL B 1 441 ? 0.258 -30.469 -22.906 1 98.62 441 VAL B CA 1
ATOM 7443 C C . VAL B 1 441 ? -1.266 -30.375 -22.922 1 98.62 441 VAL B C 1
ATOM 7445 O O . VAL B 1 441 ? -1.944 -30.984 -22.094 1 98.62 441 VAL B O 1
ATOM 7448 N N . TYR B 1 442 ? -1.823 -29.703 -23.906 1 98.5 442 TYR B N 1
ATOM 7449 C CA . TYR B 1 442 ? -3.27 -29.516 -23.922 1 98.5 442 TYR B CA 1
ATOM 7450 C C . TYR B 1 442 ? -3.963 -30.656 -24.641 1 98.5 442 TYR B C 1
ATOM 7452 O O . TYR B 1 442 ? -5.129 -30.953 -24.375 1 98.5 442 TYR B O 1
ATOM 7460 N N . GLY B 1 443 ? -3.305 -31.25 -25.594 1 98.38 443 GLY B N 1
ATOM 7461 C CA . GLY B 1 443 ? -3.914 -32.25 -26.453 1 98.38 443 GLY B CA 1
ATOM 7462 C C . GLY B 1 443 ? -4.609 -31.656 -27.656 1 98.38 443 GLY B C 1
ATOM 7463 O O . GLY B 1 443 ? -5.512 -32.281 -28.234 1 98.38 443 GLY B O 1
ATOM 7464 N N . ALA B 1 444 ? -4.242 -30.516 -28.078 1 98.44 444 ALA B N 1
ATOM 7465 C CA . ALA B 1 444 ? -4.84 -29.859 -29.234 1 98.44 444 ALA B CA 1
ATOM 7466 C C . ALA B 1 444 ? -4.305 -30.438 -30.531 1 98.44 444 ALA B C 1
ATOM 7468 O O . ALA B 1 444 ? -3.199 -30.984 -30.578 1 98.44 444 ALA B O 1
ATOM 7469 N N . GLU B 1 445 ? -5.051 -30.25 -31.562 1 98.06 445 GLU B N 1
ATOM 7470 C CA . GLU B 1 445 ? -4.609 -30.688 -32.906 1 98.06 445 GLU B CA 1
ATOM 7471 C C . GLU B 1 445 ? -3.646 -29.672 -33.5 1 98.06 445 GLU B C 1
ATOM 7473 O O . GLU B 1 445 ? -2.807 -30.031 -34.344 1 98.06 445 GLU B O 1
ATOM 7478 N N . GLY B 1 446 ? -3.873 -28.469 -33.094 1 97.5 446 GLY B N 1
ATOM 7479 C CA . GLY B 1 446 ? -3.029 -27.422 -33.625 1 97.5 446 GLY B CA 1
ATOM 7480 C C . GLY B 1 446 ? -3.34 -26.047 -33.031 1 97.5 446 GLY B C 1
ATOM 7481 O O . GLY B 1 446 ? -4.109 -25.938 -32.094 1 97.5 446 GLY B O 1
ATOM 7482 N N . VAL B 1 447 ? -2.607 -25.078 -33.625 1 98.44 447 VAL B N 1
ATOM 7483 C CA . VAL B 1 447 ? -2.74 -23.703 -33.156 1 98.44 447 VAL B CA 1
ATOM 7484 C C . VAL B 1 447 ? -3.141 -22.797 -34.312 1 98.44 447 VAL B C 1
ATOM 7486 O O . VAL B 1 447 ? -2.525 -22.828 -35.375 1 98.44 447 VAL B O 1
ATOM 7489 N N . ALA B 1 448 ? -4.172 -22.047 -34.094 1 98.44 448 ALA B N 1
ATOM 7490 C CA . ALA B 1 448 ? -4.566 -20.984 -35 1 98.44 448 ALA B CA 1
ATOM 7491 C C . ALA B 1 448 ? -4.148 -19.609 -34.5 1 98.44 448 ALA B C 1
ATOM 7493 O O . ALA B 1 448 ? -4.023 -19.422 -33.281 1 98.44 448 ALA B O 1
ATOM 7494 N N . TYR B 1 449 ? -3.863 -18.719 -35.438 1 98.31 449 TYR B N 1
ATOM 7495 C CA . TYR B 1 449 ? -3.457 -17.359 -35.094 1 98.31 449 TYR B CA 1
ATOM 7496 C C . TYR B 1 449 ? -4.375 -16.328 -35.719 1 98.31 449 TYR B C 1
ATOM 7498 O O . TYR B 1 449 ? -4.68 -16.438 -36.906 1 98.31 449 TYR B O 1
ATOM 7506 N N . THR B 1 450 ? -4.832 -15.445 -34.938 1 98.12 450 THR B N 1
ATOM 7507 C CA . THR B 1 450 ? -5.492 -14.289 -35.562 1 98.12 450 THR B CA 1
ATOM 7508 C C . THR B 1 450 ? -4.484 -13.438 -36.312 1 98.12 450 THR B C 1
ATOM 7510 O O . THR B 1 450 ? -3.275 -13.617 -36.188 1 98.12 450 THR B O 1
ATOM 7513 N N . GLU B 1 451 ? -4.953 -12.5 -37.156 1 97.81 451 GLU B N 1
ATOM 7514 C CA . GLU B 1 451 ? -4.066 -11.594 -37.875 1 97.81 451 GLU B CA 1
ATOM 7515 C C . GLU B 1 451 ? -3.236 -10.742 -36.938 1 97.81 451 GLU B C 1
ATOM 7517 O O . GLU B 1 451 ? -2.045 -10.523 -37.156 1 97.81 451 GLU B O 1
ATOM 7522 N N . GLU B 1 452 ? -3.854 -10.398 -35.875 1 96.31 452 GLU B N 1
ATOM 7523 C CA . GLU B 1 452 ? -3.172 -9.609 -34.844 1 96.31 452 GLU B CA 1
ATOM 7524 C C . GLU B 1 452 ? -2.055 -10.414 -34.188 1 96.31 452 GLU B C 1
ATOM 7526 O O . GLU B 1 452 ? -0.969 -9.883 -33.938 1 96.31 452 GLU B O 1
ATOM 7531 N N . ALA B 1 453 ? -2.295 -11.602 -33.969 1 97.69 453 ALA B N 1
ATOM 7532 C CA . ALA B 1 453 ? -1.314 -12.469 -33.344 1 97.69 453 ALA B CA 1
ATOM 7533 C C . ALA B 1 453 ? -0.12 -12.727 -34.25 1 97.69 453 ALA B C 1
ATOM 7535 O O . ALA B 1 453 ? 1.019 -12.805 -33.781 1 97.69 453 ALA B O 1
ATOM 7536 N N . ARG B 1 454 ? -0.403 -12.867 -35.5 1 97.81 454 ARG B N 1
ATOM 7537 C CA . ARG B 1 454 ? 0.677 -13.07 -36.438 1 97.81 454 ARG B CA 1
ATOM 7538 C C . ARG B 1 454 ? 1.599 -11.859 -36.5 1 97.81 454 ARG B C 1
ATOM 7540 O O . ARG B 1 454 ? 2.82 -12 -36.562 1 97.81 454 ARG B O 1
ATOM 7547 N N . ARG B 1 455 ? 0.994 -10.734 -36.5 1 96.69 455 ARG B N 1
ATOM 7548 C CA . ARG B 1 455 ? 1.779 -9.5 -36.5 1 96.69 455 ARG B CA 1
ATOM 7549 C C . ARG B 1 455 ? 2.619 -9.383 -35.25 1 96.69 455 ARG B C 1
ATOM 7551 O O . ARG B 1 455 ? 3.793 -9.016 -35.281 1 96.69 455 ARG B O 1
ATOM 7558 N N . ALA B 1 456 ? 2.021 -9.68 -34.156 1 96.25 456 ALA B N 1
ATOM 7559 C CA . ALA B 1 456 ? 2.719 -9.625 -32.875 1 96.25 456 ALA B CA 1
ATOM 7560 C C . ALA B 1 456 ? 3.869 -10.625 -32.844 1 96.25 456 ALA B C 1
ATOM 7562 O O . ALA B 1 456 ? 4.93 -10.336 -32.281 1 96.25 456 ALA B O 1
ATOM 7563 N N . LEU B 1 457 ? 3.629 -11.75 -33.344 1 97.31 457 LEU B N 1
ATOM 7564 C CA . LEU B 1 457 ? 4.652 -12.789 -33.406 1 97.31 457 LEU B CA 1
ATOM 7565 C C . LEU B 1 457 ? 5.859 -12.32 -34.219 1 97.31 457 LEU B C 1
ATOM 7567 O O . LEU B 1 457 ? 7 -12.477 -33.781 1 97.31 457 LEU B O 1
ATOM 7571 N N . LYS B 1 458 ? 5.609 -11.75 -35.281 1 96.31 458 LYS B N 1
ATOM 7572 C CA . LYS B 1 458 ? 6.684 -11.234 -36.125 1 96.31 458 LYS B CA 1
ATOM 7573 C C . LYS B 1 458 ? 7.449 -10.117 -35.438 1 96.31 458 LYS B C 1
ATOM 7575 O O . LYS B 1 458 ? 8.68 -10.055 -35.531 1 96.31 458 LYS B O 1
ATOM 7580 N N . ALA B 1 459 ? 6.727 -9.297 -34.844 1 94.81 459 ALA B N 1
ATOM 7581 C CA . ALA B 1 459 ? 7.348 -8.195 -34.125 1 94.81 459 ALA B CA 1
ATOM 7582 C C . ALA B 1 459 ? 8.242 -8.719 -33 1 94.81 459 ALA B C 1
ATOM 7584 O O . ALA B 1 459 ? 9.344 -8.219 -32.781 1 94.81 459 ALA B O 1
ATOM 7585 N N . ALA B 1 460 ? 7.762 -9.68 -32.25 1 95.81 460 ALA B N 1
ATOM 7586 C CA . ALA B 1 460 ? 8.516 -10.273 -31.156 1 95.81 460 ALA B CA 1
ATOM 7587 C C . ALA B 1 460 ? 9.82 -10.891 -31.656 1 95.81 460 ALA B C 1
ATOM 7589 O O . ALA B 1 460 ? 10.859 -10.789 -31 1 95.81 460 ALA B O 1
ATOM 7590 N N . GLU B 1 461 ? 9.742 -11.484 -32.719 1 93.19 461 GLU B N 1
ATOM 7591 C CA . GLU B 1 461 ? 10.93 -12.102 -33.312 1 93.19 461 GLU B CA 1
ATOM 7592 C C . GLU B 1 461 ? 11.938 -11.039 -33.75 1 93.19 461 GLU B C 1
ATOM 7594 O O . GLU B 1 461 ? 13.141 -11.188 -33.5 1 93.19 461 GLU B O 1
ATOM 7599 N N . LYS B 1 462 ? 11.438 -10.062 -34.344 1 91.38 462 LYS B N 1
ATOM 7600 C CA . LYS B 1 462 ? 12.297 -8.977 -34.781 1 91.38 462 LYS B CA 1
ATOM 7601 C C . LYS B 1 462 ? 12.992 -8.297 -33.625 1 91.38 462 LYS B C 1
ATOM 7603 O O . LYS B 1 462 ? 14.133 -7.844 -33.75 1 91.38 462 LYS B O 1
ATOM 7608 N N . GLU B 1 463 ? 12.312 -8.305 -32.531 1 91.12 463 GLU B N 1
ATOM 7609 C CA . GLU B 1 463 ? 12.852 -7.656 -31.328 1 91.12 463 GLU B CA 1
ATOM 7610 C C . GLU B 1 463 ? 13.805 -8.578 -30.578 1 91.12 463 GLU B C 1
ATOM 7612 O O . GLU B 1 463 ? 14.383 -8.188 -29.562 1 91.12 463 GLU B O 1
ATOM 7617 N N . GLY B 1 464 ? 13.961 -9.742 -31.047 1 89.88 464 GLY B N 1
ATOM 7618 C CA . GLY B 1 464 ? 14.922 -10.672 -30.469 1 89.88 464 GLY B CA 1
ATOM 7619 C C . GLY B 1 464 ? 14.359 -11.445 -29.297 1 89.88 464 GLY B C 1
ATOM 7620 O O . GLY B 1 464 ? 15.102 -11.844 -28.391 1 89.88 464 GLY B O 1
ATOM 7621 N N . CYS B 1 465 ? 13.016 -11.617 -29.234 1 94.38 465 CYS B N 1
ATOM 7622 C CA . CYS B 1 465 ? 12.391 -12.32 -28.125 1 94.38 465 CYS B CA 1
ATOM 7623 C C . CYS B 1 465 ? 12.344 -13.82 -28.375 1 94.38 465 CYS B C 1
ATOM 7625 O O . CYS B 1 465 ? 11.828 -14.578 -27.562 1 94.38 465 CYS B O 1
ATOM 7627 N N . GLN B 1 466 ? 12.922 -14.273 -29.438 1 92.81 466 GLN B N 1
ATOM 7628 C CA . GLN B 1 466 ? 12.844 -15.672 -29.844 1 92.81 466 GLN B CA 1
ATOM 7629 C C . GLN B 1 466 ? 13.523 -16.594 -28.828 1 92.81 466 GLN B C 1
ATOM 7631 O O . GLN B 1 466 ? 13.133 -17.75 -28.672 1 92.81 466 GLN B O 1
ATOM 7636 N N . GLY B 1 467 ? 14.516 -16.109 -28.141 1 94.75 467 GLY B N 1
ATOM 7637 C CA . GLY B 1 467 ? 15.25 -16.922 -27.203 1 94.75 467 GLY B CA 1
ATOM 7638 C C . GLY B 1 467 ? 14.594 -17 -25.828 1 94.75 467 GLY B C 1
ATOM 7639 O O . GLY B 1 467 ? 15.062 -17.719 -24.953 1 94.75 467 GLY B O 1
ATOM 7640 N N . LEU B 1 468 ? 13.438 -16.406 -25.625 1 97.31 468 LEU B N 1
ATOM 7641 C CA . LEU B 1 468 ? 12.742 -16.375 -24.344 1 97.31 468 LEU B CA 1
ATOM 7642 C C . LEU B 1 468 ? 11.734 -17.516 -24.234 1 97.31 468 LEU B C 1
ATOM 7644 O O . LEU B 1 468 ? 11.203 -17.969 -25.25 1 97.31 468 LEU B O 1
ATOM 7648 N N . PRO B 1 469 ? 11.516 -18.031 -23.031 1 97.94 469 PRO B N 1
ATOM 7649 C CA . PRO B 1 469 ? 10.414 -18.984 -22.859 1 97.94 469 PRO B CA 1
ATOM 7650 C C . PRO B 1 469 ? 9.047 -18.344 -23.031 1 97.94 469 PRO B C 1
ATOM 7652 O O . PRO B 1 469 ? 8.922 -17.109 -23 1 97.94 469 PRO B O 1
ATOM 7655 N N . VAL B 1 470 ? 8.016 -19.188 -23.281 1 98 470 VAL B N 1
ATOM 7656 C CA . VAL B 1 470 ? 6.668 -18.672 -23.5 1 98 470 VAL B CA 1
ATOM 7657 C C . VAL B 1 470 ? 5.773 -19.016 -22.312 1 98 470 VAL B C 1
ATOM 7659 O O . VAL B 1 470 ? 5.914 -20.094 -21.734 1 98 470 VAL B O 1
ATOM 7662 N N . VAL B 1 471 ? 4.949 -18.125 -21.891 1 98 471 VAL B N 1
ATOM 7663 C CA . VAL B 1 471 ? 3.906 -18.281 -20.875 1 98 471 VAL B CA 1
ATOM 7664 C C . VAL B 1 471 ? 2.531 -18.188 -21.531 1 98 471 VAL B C 1
ATOM 7666 O O . VAL B 1 471 ? 2.127 -17.109 -22 1 98 471 VAL B O 1
ATOM 7669 N N . MET B 1 472 ? 1.829 -19.312 -21.547 1 98 472 MET B N 1
ATOM 7670 C CA . MET B 1 472 ? 0.526 -19.359 -22.203 1 98 472 MET B CA 1
ATOM 7671 C C . MET B 1 472 ? -0.567 -18.828 -21.281 1 98 472 MET B C 1
ATOM 7673 O O . MET B 1 472 ? -0.641 -19.219 -20.109 1 98 472 MET B O 1
ATOM 7677 N N . ALA B 1 473 ? -1.373 -17.938 -21.797 1 97.38 473 ALA B N 1
ATOM 7678 C CA . ALA B 1 473 ? -2.52 -17.391 -21.062 1 97.38 473 ALA B CA 1
ATOM 7679 C C . ALA B 1 473 ? -3.832 -17.859 -21.688 1 97.38 473 ALA B C 1
ATOM 7681 O O . ALA B 1 473 ? -4.312 -17.281 -22.656 1 97.38 473 ALA B O 1
ATOM 7682 N N . LYS B 1 474 ? -4.465 -18.797 -21.078 1 96.19 474 LYS B N 1
ATOM 7683 C CA . LYS B 1 474 ? -5.723 -19.359 -21.562 1 96.19 474 LYS B CA 1
ATOM 7684 C C . LYS B 1 474 ? -6.688 -19.625 -20.422 1 96.19 474 LYS B C 1
ATOM 7686 O O . LYS B 1 474 ? -6.402 -19.266 -19.266 1 96.19 474 LYS B O 1
ATOM 7691 N N . ALA B 1 475 ? -7.844 -20.203 -20.812 1 93.94 475 ALA B N 1
ATOM 7692 C CA . ALA B 1 475 ? -8.828 -20.578 -19.797 1 93.94 475 ALA B CA 1
ATOM 7693 C C . ALA B 1 475 ? -8.242 -21.578 -18.812 1 93.94 475 ALA B C 1
ATOM 7695 O O . ALA B 1 475 ? -7.762 -22.641 -19.203 1 93.94 475 ALA B O 1
ATOM 7696 N N . ALA B 1 476 ? -8.375 -21.266 -17.562 1 93.06 476 ALA B N 1
ATOM 7697 C CA . ALA B 1 476 ? -7.797 -22.125 -16.547 1 93.06 476 ALA B CA 1
ATOM 7698 C C . ALA B 1 476 ? -8.703 -23.312 -16.234 1 93.06 476 ALA B C 1
ATOM 7700 O O . ALA B 1 476 ? -8.258 -24.328 -15.695 1 93.06 476 ALA B O 1
ATOM 7701 N N . THR B 1 477 ? -9.961 -23.281 -16.594 1 94 477 THR B N 1
ATOM 7702 C CA . THR B 1 477 ? -10.953 -24.281 -16.203 1 94 477 THR B CA 1
ATOM 7703 C C . THR B 1 477 ? -11.07 -25.359 -17.266 1 94 477 THR B C 1
ATOM 7705 O O . THR B 1 477 ? -12.031 -26.141 -17.266 1 94 477 THR B O 1
ATOM 7708 N N . SER B 1 478 ? -10.203 -25.297 -18.203 1 96.69 478 SER B N 1
ATOM 7709 C CA . SER B 1 478 ? -10.203 -26.266 -19.297 1 96.69 478 SER B CA 1
ATOM 7710 C C . SER B 1 478 ? -8.781 -26.547 -19.781 1 96.69 478 SER B C 1
ATOM 7712 O O . SER B 1 478 ? -7.906 -25.688 -19.688 1 96.69 478 SER B O 1
ATOM 7714 N N . LEU B 1 479 ? -8.594 -27.734 -20.297 1 97.81 479 LEU B N 1
ATOM 7715 C CA . LEU B 1 479 ? -7.344 -28.031 -20.984 1 97.81 479 LEU B CA 1
ATOM 7716 C C . LEU B 1 479 ? -7.234 -27.266 -22.297 1 97.81 479 LEU B C 1
ATOM 7718 O O . LEU B 1 479 ? -6.141 -27.109 -22.844 1 97.81 479 LEU B O 1
ATOM 7722 N N . SER B 1 480 ? -8.328 -26.781 -22.797 1 97.62 480 SER B N 1
ATOM 7723 C CA . SER B 1 480 ? -8.367 -25.969 -24 1 97.62 480 SER B CA 1
ATOM 7724 C C . SER B 1 480 ? -8.445 -24.484 -23.688 1 97.62 480 SER B C 1
ATOM 7726 O O . SER B 1 480 ? -8.297 -24.078 -22.516 1 97.62 480 SER B O 1
ATOM 7728 N N . ASP B 1 481 ? -8.625 -23.688 -24.812 1 97 481 ASP B N 1
ATOM 7729 C CA . ASP B 1 481 ? -8.836 -22.25 -24.625 1 97 481 ASP B CA 1
ATOM 7730 C C . ASP B 1 481 ? -10.328 -21.938 -24.5 1 97 481 ASP B C 1
ATOM 7732 O O . ASP B 1 481 ? -10.711 -20.766 -24.359 1 97 481 ASP B O 1
ATOM 7736 N N . ASN B 1 482 ? -11.195 -22.938 -24.516 1 96.19 482 ASN B N 1
ATOM 7737 C CA . ASN B 1 482 ? -12.641 -22.812 -24.328 1 96.19 482 ASN B CA 1
ATOM 7738 C C . ASN B 1 482 ? -13.07 -23.312 -22.953 1 96.19 482 ASN B C 1
ATOM 7740 O O . ASN B 1 482 ? -13.102 -24.531 -22.719 1 96.19 482 ASN B O 1
ATOM 7744 N N . PRO B 1 483 ? -13.477 -22.438 -22.094 1 94.19 483 PRO B N 1
ATOM 7745 C CA . PRO B 1 483 ? -13.789 -22.828 -20.719 1 94.19 483 PRO B CA 1
ATOM 7746 C C . PRO B 1 483 ? -14.961 -23.812 -20.641 1 94.19 483 PRO B C 1
ATOM 7748 O O . PRO B 1 483 ? -15.164 -24.453 -19.609 1 94.19 483 PRO B O 1
ATOM 7751 N N . LYS B 1 484 ? -15.703 -24 -21.672 1 93.94 484 LYS B N 1
ATOM 7752 C CA . LYS B 1 484 ? -16.891 -24.844 -21.656 1 93.94 484 LYS B CA 1
ATOM 7753 C C . LYS B 1 484 ? -16.531 -26.297 -21.891 1 93.94 484 LYS B C 1
ATOM 7755 O O . LYS B 1 484 ? -17.359 -27.203 -21.656 1 93.94 484 LYS B O 1
ATOM 7760 N N . LEU B 1 485 ? -15.375 -26.5 -22.344 1 96.5 485 LEU B N 1
ATOM 7761 C CA . LEU B 1 485 ? -14.969 -27.875 -22.609 1 96.5 485 LEU B CA 1
ATOM 7762 C C . LEU B 1 485 ? -14.406 -28.531 -21.344 1 96.5 485 LEU B C 1
ATOM 7764 O O . LEU B 1 485 ? -13.297 -28.203 -20.922 1 96.5 485 LEU B O 1
ATOM 7768 N N . ARG B 1 486 ? -15.133 -29.516 -20.828 1 96.44 486 ARG B N 1
ATOM 7769 C CA . ARG B 1 486 ? -14.742 -30.203 -19.609 1 96.44 486 ARG B CA 1
ATOM 7770 C C . ARG B 1 486 ? -14.023 -31.516 -19.938 1 96.44 486 ARG B C 1
ATOM 7772 O O . ARG B 1 486 ? -13.969 -31.938 -21.094 1 96.44 486 ARG B O 1
ATOM 7779 N N . GLY B 1 487 ? -13.445 -32.125 -18.938 1 97.38 487 GLY B N 1
ATOM 7780 C CA . GLY B 1 487 ? -12.828 -33.438 -19.078 1 97.38 487 GLY B CA 1
ATOM 7781 C C . GLY B 1 487 ? -11.531 -33.406 -19.875 1 97.38 487 GLY B C 1
ATOM 7782 O O . GLY B 1 487 ? -10.625 -32.625 -19.547 1 97.38 487 GLY B O 1
ATOM 7783 N N . ARG B 1 488 ? -11.453 -34.281 -20.828 1 98.31 488 ARG B N 1
ATOM 7784 C CA . ARG B 1 488 ? -10.344 -34.312 -21.766 1 98.31 488 ARG B CA 1
ATOM 7785 C C . ARG B 1 488 ? -10.828 -34.062 -23.188 1 98.31 488 ARG B C 1
ATOM 7787 O O . ARG B 1 488 ? -11.016 -35 -23.969 1 98.31 488 ARG B O 1
ATOM 7794 N N . PRO B 1 489 ? -10.891 -32.781 -23.547 1 97.69 489 PRO B N 1
ATOM 7795 C CA . PRO B 1 489 ? -11.359 -32.469 -24.906 1 97.69 489 PRO B CA 1
ATOM 7796 C C . PRO B 1 489 ? -10.43 -33.031 -25.984 1 97.69 489 PRO B C 1
ATOM 7798 O O . PRO B 1 489 ? -9.211 -33.125 -25.781 1 97.69 489 PRO B O 1
ATOM 7801 N N . LYS B 1 490 ? -11 -33.438 -27.078 1 96.69 490 LYS B N 1
ATOM 7802 C CA . LYS B 1 490 ? -10.25 -33.938 -28.234 1 96.69 490 LYS B CA 1
ATOM 7803 C C . LYS B 1 490 ? -10.656 -33.188 -29.516 1 96.69 490 LYS B C 1
ATOM 7805 O O . LYS B 1 490 ? -11.719 -32.562 -29.562 1 96.69 490 LYS B O 1
ATOM 7810 N N . GLY B 1 491 ? -9.82 -33.188 -30.484 1 96.75 491 GLY B N 1
ATOM 7811 C CA . GLY B 1 491 ? -10.141 -32.656 -31.797 1 96.75 491 GLY B CA 1
ATOM 7812 C C . GLY B 1 491 ? -10.336 -31.156 -31.781 1 96.75 491 GLY B C 1
ATOM 7813 O O . GLY B 1 491 ? -11.141 -30.625 -32.562 1 96.75 491 GLY B O 1
ATOM 7814 N N . PHE B 1 492 ? -9.727 -30.438 -30.922 1 97.56 492 PHE B N 1
ATOM 7815 C CA . PHE B 1 492 ? -9.875 -29 -30.859 1 97.56 492 PHE B CA 1
ATOM 7816 C C . PHE B 1 492 ? -8.586 -28.297 -31.266 1 97.56 492 PHE B C 1
ATOM 7818 O O . PHE B 1 492 ? -7.512 -28.906 -31.25 1 97.56 492 PHE B O 1
ATOM 7825 N N . THR B 1 493 ? -8.758 -27.078 -31.719 1 97.94 493 THR B N 1
ATOM 7826 C CA . THR B 1 493 ? -7.668 -26.141 -32 1 97.94 493 THR B CA 1
ATOM 7827 C C . THR B 1 493 ? -7.703 -24.969 -31.031 1 97.94 493 THR B C 1
ATOM 7829 O O . THR B 1 493 ? -8.781 -24.484 -30.672 1 97.94 493 THR B O 1
ATOM 7832 N N . VAL B 1 494 ? -6.539 -24.609 -30.594 1 98.19 494 VAL B N 1
ATOM 7833 C CA . VAL B 1 494 ? -6.5 -23.406 -29.75 1 98.19 494 VAL B CA 1
ATOM 7834 C C . VAL B 1 494 ? -6.168 -22.188 -30.609 1 98.19 494 VAL B C 1
ATOM 7836 O O . VAL B 1 494 ? -5.52 -22.312 -31.656 1 98.19 494 VAL B O 1
ATOM 7839 N N . THR B 1 495 ? -6.594 -21.016 -30.203 1 98.5 495 THR B N 1
ATOM 7840 C CA . THR B 1 495 ? -6.418 -19.812 -31 1 98.5 495 THR B CA 1
ATOM 7841 C C . THR B 1 495 ? -5.617 -18.766 -30.234 1 98.5 495 THR B C 1
ATOM 7843 O O . THR B 1 495 ? -6.031 -18.312 -29.156 1 98.5 495 THR B O 1
ATOM 7846 N N . VAL B 1 496 ? -4.434 -18.391 -30.812 1 98.5 496 VAL B N 1
ATOM 7847 C CA . VAL B 1 496 ? -3.635 -17.312 -30.266 1 98.5 496 VAL B CA 1
ATOM 7848 C C . VAL B 1 496 ? -4.164 -15.969 -30.781 1 98.5 496 VAL B C 1
ATOM 7850 O O . VAL B 1 496 ? -4.312 -15.781 -31.984 1 98.5 496 VAL B O 1
ATOM 7853 N N . THR B 1 497 ? -4.379 -15.078 -29.844 1 97.88 497 THR B N 1
ATOM 7854 C CA . THR B 1 497 ? -4.996 -13.812 -30.234 1 97.88 497 THR B CA 1
ATOM 7855 C C . THR B 1 497 ? -4 -12.664 -30.109 1 97.88 497 THR B C 1
ATOM 7857 O O . THR B 1 497 ? -4.184 -11.609 -30.719 1 97.88 497 THR B O 1
ATOM 7860 N N . ASP B 1 498 ? -2.959 -12.859 -29.312 1 96.44 498 ASP B N 1
ATOM 7861 C CA . ASP B 1 498 ? -1.969 -11.805 -29.109 1 96.44 498 ASP B CA 1
ATOM 7862 C C . ASP B 1 498 ? -0.707 -12.352 -28.453 1 96.44 498 ASP B C 1
ATOM 7864 O O . ASP B 1 498 ? -0.711 -13.469 -27.922 1 96.44 498 ASP B O 1
ATOM 7868 N N . LEU B 1 499 ? 0.399 -11.617 -28.547 1 97.12 499 LEU B N 1
ATOM 7869 C CA . LEU B 1 499 ? 1.653 -11.891 -27.844 1 97.12 499 LEU B CA 1
ATOM 7870 C C . LEU B 1 499 ? 2.242 -10.609 -27.266 1 97.12 499 LEU B C 1
ATOM 7872 O O . LEU B 1 499 ? 2.189 -9.555 -27.906 1 97.12 499 LEU B O 1
ATOM 7876 N N . ARG B 1 500 ? 2.809 -10.742 -26.062 1 95.62 500 ARG B N 1
ATOM 7877 C CA . ARG B 1 500 ? 3.471 -9.609 -25.422 1 95.62 500 ARG B CA 1
ATOM 7878 C C . ARG B 1 500 ? 4.801 -10.031 -24.812 1 95.62 500 ARG B C 1
ATOM 7880 O O . ARG B 1 500 ? 4.855 -10.992 -24.047 1 95.62 500 ARG B O 1
ATOM 7887 N N . CYS B 1 501 ? 5.848 -9.273 -25.109 1 97.19 501 CYS B N 1
ATOM 7888 C CA . CYS B 1 501 ? 7.156 -9.531 -24.531 1 97.19 501 CYS B CA 1
ATOM 7889 C C . CYS B 1 501 ? 7.297 -8.844 -23.172 1 97.19 501 CYS B C 1
ATOM 7891 O O . CYS B 1 501 ? 7.219 -7.613 -23.078 1 97.19 501 CYS B O 1
ATOM 7893 N N . ARG B 1 502 ? 7.414 -9.625 -22.156 1 97.69 502 ARG B N 1
ATOM 7894 C CA . ARG B 1 502 ? 7.75 -9.109 -20.828 1 97.69 502 ARG B CA 1
ATOM 7895 C C . ARG B 1 502 ? 9.25 -9.203 -20.578 1 97.69 502 ARG B C 1
ATOM 7897 O O . ARG B 1 502 ? 9.711 -10.109 -19.875 1 97.69 502 ARG B O 1
ATOM 7904 N N . LEU B 1 503 ? 9.953 -8.203 -20.984 1 97.81 503 LEU B N 1
ATOM 7905 C CA . LEU B 1 503 ? 11.406 -8.258 -21.094 1 97.81 503 LEU B CA 1
ATOM 7906 C C . LEU B 1 503 ? 12.055 -8.172 -19.719 1 97.81 503 LEU B C 1
ATOM 7908 O O . LEU B 1 503 ? 13.133 -8.734 -19.5 1 97.81 503 LEU B O 1
ATOM 7912 N N . GLY B 1 504 ? 11.445 -7.445 -18.797 1 97.88 504 GLY B N 1
ATOM 7913 C CA . GLY B 1 504 ? 11.938 -7.449 -17.422 1 97.88 504 GLY B CA 1
ATOM 7914 C C . GLY B 1 504 ? 11.836 -8.805 -16.766 1 97.88 504 GLY B C 1
ATOM 7915 O O . GLY B 1 504 ? 12.781 -9.25 -16.094 1 97.88 504 GLY B O 1
ATOM 7916 N N . ALA B 1 505 ? 10.711 -9.453 -16.953 1 97.75 505 ALA B N 1
ATOM 7917 C CA . ALA B 1 505 ? 10.492 -10.773 -16.375 1 97.75 505 ALA B CA 1
ATOM 7918 C C . ALA B 1 505 ? 11.242 -11.852 -17.156 1 97.75 505 ALA B C 1
ATOM 7920 O O . ALA B 1 505 ? 11.609 -12.883 -16.594 1 97.75 505 ALA B O 1
ATOM 7921 N N . GLY B 1 506 ? 11.391 -11.641 -18.453 1 97.25 506 GLY B N 1
ATOM 7922 C CA . GLY B 1 506 ? 12.203 -12.547 -19.25 1 97.25 506 GLY B CA 1
ATOM 7923 C C . GLY B 1 506 ? 11.398 -13.656 -19.891 1 97.25 506 GLY B C 1
ATOM 7924 O O . GLY B 1 506 ? 11.859 -14.797 -19.969 1 97.25 506 GLY B O 1
ATOM 7925 N N . PHE B 1 507 ? 10.172 -13.383 -20.375 1 98.06 507 PHE B N 1
ATOM 7926 C CA . PHE B 1 507 ? 9.391 -14.359 -21.125 1 98.06 507 PHE B CA 1
ATOM 7927 C C . PHE B 1 507 ? 8.383 -13.672 -22.031 1 98.06 507 PHE B C 1
ATOM 7929 O O . PHE B 1 507 ? 8.219 -12.445 -21.969 1 98.06 507 PHE B O 1
ATOM 7936 N N . VAL B 1 508 ? 7.754 -14.406 -22.938 1 98.19 508 VAL B N 1
ATOM 7937 C CA . VAL B 1 508 ? 6.723 -13.914 -23.844 1 98.19 508 VAL B CA 1
ATOM 7938 C C . VAL B 1 508 ? 5.363 -14.469 -23.438 1 98.19 508 VAL B C 1
ATOM 7940 O O . VAL B 1 508 ? 5.188 -15.688 -23.328 1 98.19 508 VAL B O 1
ATOM 7943 N N . VAL B 1 509 ? 4.469 -13.586 -23.203 1 97.94 509 VAL B N 1
ATOM 7944 C CA . VAL B 1 509 ? 3.111 -14.016 -22.875 1 97.94 509 VAL B CA 1
ATOM 7945 C C . VAL B 1 509 ? 2.328 -14.258 -24.172 1 97.94 509 VAL B C 1
ATOM 7947 O O . VAL B 1 509 ? 2.285 -13.383 -25.047 1 97.94 509 VAL B O 1
ATOM 7950 N N . VAL B 1 510 ? 1.699 -15.391 -24.266 1 98.19 510 VAL B N 1
ATOM 7951 C CA . VAL B 1 510 ? 0.873 -15.773 -25.406 1 98.19 510 VAL B CA 1
ATOM 7952 C C . VAL B 1 510 ? -0.596 -15.812 -25 1 98.19 510 VAL B C 1
ATOM 7954 O O . VAL B 1 510 ? -1 -16.672 -24.219 1 98.19 510 VAL B O 1
ATOM 7957 N N . TYR B 1 511 ? -1.35 -15 -25.578 1 97.69 511 TYR B N 1
ATOM 7958 C CA . TYR B 1 511 ? -2.748 -14.875 -25.188 1 97.69 511 TYR B CA 1
ATOM 7959 C C . TYR B 1 511 ? -3.648 -15.711 -26.094 1 97.69 511 TYR B C 1
ATOM 7961 O O . TYR B 1 511 ? -3.537 -15.641 -27.312 1 97.69 511 TYR B O 1
ATOM 7969 N N . MET B 1 512 ? -4.508 -16.516 -25.5 1 96.69 512 MET B N 1
ATOM 7970 C CA . MET B 1 512 ? -5.582 -17.219 -26.188 1 96.69 512 MET B CA 1
ATOM 7971 C C . MET B 1 512 ? -6.945 -16.719 -25.734 1 96.69 512 MET B C 1
ATOM 7973 O O . MET B 1 512 ? -7.621 -17.359 -24.938 1 96.69 512 MET B O 1
ATOM 7977 N N . GLY B 1 513 ? -7.301 -15.602 -26.25 1 87.44 513 GLY B N 1
ATOM 7978 C CA . GLY B 1 513 ? -8.523 -14.922 -25.844 1 87.44 513 GLY B CA 1
ATOM 7979 C C . GLY B 1 513 ? -8.273 -13.789 -24.875 1 87.44 513 GLY B C 1
ATOM 7980 O O . GLY B 1 513 ? -7.125 -13.398 -24.641 1 87.44 513 GLY B O 1
ATOM 7981 N N . GLY B 1 514 ? -9.336 -13.305 -24.422 1 83.75 514 GLY B N 1
ATOM 7982 C CA . GLY B 1 514 ? -9.211 -12.172 -23.516 1 83.75 514 GLY B CA 1
ATOM 7983 C C . GLY B 1 514 ? -8.969 -12.586 -22.078 1 83.75 514 GLY B C 1
ATOM 7984 O O . GLY B 1 514 ? -9.5 -13.594 -21.609 1 83.75 514 GLY B O 1
ATOM 7985 N N . ILE B 1 515 ? -7.957 -11.961 -21.469 1 87.56 515 ILE B N 1
ATOM 7986 C CA . ILE B 1 515 ? -7.668 -12.195 -20.047 1 87.56 515 ILE B CA 1
ATOM 7987 C C . ILE B 1 515 ? -7.887 -10.914 -19.266 1 87.56 515 ILE B C 1
ATOM 7989 O O . ILE B 1 515 ? -7.379 -9.852 -19.641 1 87.56 515 ILE B O 1
ATOM 7993 N N . GLU B 1 516 ? -8.641 -11.047 -18.219 1 87.69 516 GLU B N 1
ATOM 7994 C CA . GLU B 1 516 ? -8.867 -9.891 -17.344 1 87.69 516 GLU B CA 1
ATOM 7995 C C . GLU B 1 516 ? -7.797 -9.805 -16.266 1 87.69 516 GLU B C 1
ATOM 7997 O O . GLU B 1 516 ? -7.66 -10.711 -15.445 1 87.69 516 GLU B O 1
ATOM 8002 N N . THR B 1 517 ? -7.098 -8.68 -16.266 1 93.19 517 THR B N 1
ATOM 8003 C CA . THR B 1 517 ? -6 -8.539 -15.312 1 93.19 517 THR B CA 1
ATOM 8004 C C . THR B 1 517 ? -6.441 -7.73 -14.094 1 93.19 517 THR B C 1
ATOM 8006 O O . THR B 1 517 ? -5.688 -7.594 -13.125 1 93.19 517 THR B O 1
ATOM 8009 N N . LEU B 1 518 ? -7.629 -7.188 -14.141 1 96.56 518 LEU B N 1
ATOM 8010 C CA . LEU B 1 518 ? -8.234 -6.523 -12.992 1 96.56 518 LEU B CA 1
ATOM 8011 C C . LEU B 1 518 ? -9.656 -7.02 -12.758 1 96.56 518 LEU B C 1
ATOM 8013 O O . LEU B 1 518 ? -10.602 -6.512 -13.359 1 96.56 518 LEU B O 1
ATOM 8017 N N . PRO B 1 519 ? -9.797 -7.949 -11.867 1 93.81 519 PRO B N 1
ATOM 8018 C CA . PRO B 1 519 ? -11.141 -8.461 -11.594 1 93.81 519 PRO B CA 1
ATOM 8019 C C . PRO B 1 519 ? -12.055 -7.418 -10.969 1 93.81 519 PRO B C 1
ATOM 8021 O O . PRO B 1 519 ? -11.578 -6.426 -10.414 1 93.81 519 PRO B O 1
ATOM 8024 N N . GLY B 1 520 ? -13.352 -7.645 -11.094 1 95.31 520 GLY B N 1
ATOM 8025 C CA . GLY B 1 520 ? -14.352 -6.84 -10.414 1 95.31 520 GLY B CA 1
ATOM 8026 C C . GLY B 1 520 ? -14.977 -7.543 -9.227 1 95.31 520 GLY B C 1
ATOM 8027 O O . GLY B 1 520 ? -14.766 -8.742 -9.023 1 95.31 520 GLY B O 1
ATOM 8028 N N . LEU B 1 521 ? -15.672 -6.789 -8.445 1 96.44 521 LEU B N 1
ATOM 8029 C CA . LEU B 1 521 ? -16.438 -7.371 -7.34 1 96.44 521 LEU B CA 1
ATOM 8030 C C . LEU B 1 521 ? -17.703 -8.047 -7.852 1 96.44 521 LEU B C 1
ATOM 8032 O O . LEU B 1 521 ? -18.297 -7.609 -8.844 1 96.44 521 LEU B O 1
ATOM 8036 N N . PRO B 1 522 ? -18.094 -9.156 -7.223 1 95.25 522 PRO B N 1
ATOM 8037 C CA . PRO B 1 522 ? -19.359 -9.789 -7.598 1 95.25 522 PRO B CA 1
ATOM 8038 C C . PRO B 1 522 ? -20.578 -8.992 -7.133 1 95.25 522 PRO B C 1
ATOM 8040 O O . PRO B 1 522 ? -20.422 -7.934 -6.516 1 95.25 522 PRO B O 1
ATOM 8043 N N . LYS B 1 523 ? -21.766 -9.484 -7.465 1 95.19 523 LYS B N 1
ATOM 8044 C CA . LYS B 1 523 ? -23 -8.812 -7.09 1 95.19 523 LYS B CA 1
ATOM 8045 C C . LYS B 1 523 ? -23.109 -8.648 -5.574 1 95.19 523 LYS B C 1
ATOM 8047 O O . LYS B 1 523 ? -23.516 -7.598 -5.086 1 95.19 523 LYS B O 1
ATOM 8052 N N . VAL B 1 524 ? -22.719 -9.695 -4.883 1 94.81 524 VAL B N 1
ATOM 8053 C CA . VAL B 1 524 ? -22.641 -9.641 -3.428 1 94.81 524 VAL B CA 1
ATOM 8054 C C . VAL B 1 524 ? -21.203 -9.906 -2.982 1 94.81 524 VAL B C 1
ATOM 8056 O O . VAL B 1 524 ? -20.828 -11.047 -2.721 1 94.81 524 VAL B O 1
ATOM 8059 N N . PRO B 1 525 ? -20.438 -8.836 -2.811 1 95.31 525 PRO B N 1
ATOM 8060 C CA . PRO B 1 525 ? -19.031 -9 -2.424 1 95.31 525 PRO B CA 1
ATOM 8061 C C . PRO B 1 525 ? -18.875 -9.531 -1 1 95.31 525 PRO B C 1
ATOM 8063 O O . PRO B 1 525 ? -19.688 -9.219 -0.127 1 95.31 525 PRO B O 1
ATOM 8066 N N . GLN B 1 526 ? -17.797 -10.25 -0.728 1 93.94 526 GLN B N 1
ATOM 8067 C CA . GLN B 1 526 ? -17.453 -10.734 0.607 1 93.94 526 GLN B CA 1
ATOM 8068 C C . GLN B 1 526 ? -17.266 -9.57 1.578 1 93.94 526 GLN B C 1
ATOM 8070 O O . GLN B 1 526 ? -17.453 -9.727 2.787 1 93.94 526 GLN B O 1
ATOM 8075 N N . ALA B 1 527 ? -16.891 -8.461 1.075 1 95.38 527 ALA B N 1
ATOM 8076 C CA . ALA B 1 527 ? -16.656 -7.258 1.868 1 95.38 527 ALA B CA 1
ATOM 8077 C C . ALA B 1 527 ? -17.844 -6.949 2.77 1 95.38 527 ALA B C 1
ATOM 8079 O O . ALA B 1 527 ? -17.672 -6.445 3.885 1 95.38 527 ALA B O 1
ATOM 8080 N N . LEU B 1 528 ? -19.047 -7.219 2.307 1 96.38 528 LEU B N 1
ATOM 8081 C CA . LEU B 1 528 ? -20.281 -6.867 3.02 1 96.38 528 LEU B CA 1
ATOM 8082 C C . LEU B 1 528 ? -20.422 -7.695 4.289 1 96.38 528 LEU B C 1
ATOM 8084 O O . LEU B 1 528 ? -21.188 -7.332 5.188 1 96.38 528 LEU B O 1
ATOM 8088 N N . GLY B 1 529 ? -19.656 -8.828 4.324 1 94.38 529 GLY B N 1
ATOM 8089 C CA . GLY B 1 529 ? -19.75 -9.695 5.488 1 94.38 529 GLY B CA 1
ATOM 8090 C C . GLY B 1 529 ? -18.594 -9.508 6.465 1 94.38 529 GLY B C 1
ATOM 8091 O O . GLY B 1 529 ? -18.562 -10.148 7.512 1 94.38 529 GLY B O 1
ATOM 8092 N N . ILE B 1 530 ? -17.688 -8.656 6.188 1 95.31 530 ILE B N 1
ATOM 8093 C CA . ILE B 1 530 ? -16.516 -8.414 7.027 1 95.31 530 ILE B CA 1
ATOM 8094 C C . ILE B 1 530 ? -16.797 -7.27 7.996 1 95.31 530 ILE B C 1
ATOM 8096 O O . ILE B 1 530 ? -17.422 -6.27 7.621 1 95.31 530 ILE B O 1
ATOM 8100 N N . ASP B 1 531 ? -16.359 -7.41 9.25 1 95.5 531 ASP B N 1
ATOM 8101 C CA . ASP B 1 531 ? -16.578 -6.379 10.258 1 95.5 531 ASP B CA 1
ATOM 8102 C C . ASP B 1 531 ? -15.461 -6.406 11.305 1 95.5 531 ASP B C 1
ATOM 8104 O O . ASP B 1 531 ? -14.578 -7.258 11.258 1 95.5 531 ASP B O 1
ATOM 8108 N N . VAL B 1 532 ? -15.375 -5.379 12.031 1 94.56 532 VAL B N 1
ATOM 8109 C CA . VAL B 1 532 ? -14.516 -5.273 13.211 1 94.56 532 VAL B CA 1
ATOM 8110 C C . VAL B 1 532 ? -15.352 -4.934 14.438 1 94.56 532 VAL B C 1
ATOM 8112 O O . VAL B 1 532 ? -16.125 -3.973 14.422 1 94.56 532 VAL B O 1
ATOM 8115 N N . ASP B 1 533 ? -15.18 -5.695 15.43 1 92.62 533 ASP B N 1
ATOM 8116 C CA . ASP B 1 533 ? -15.992 -5.414 16.609 1 92.62 533 ASP B CA 1
ATOM 8117 C C . ASP B 1 533 ? -15.352 -4.332 17.469 1 92.62 533 ASP B C 1
ATOM 8119 O O . ASP B 1 533 ? -14.312 -3.773 17.109 1 92.62 533 ASP B O 1
ATOM 8123 N N . GLU B 1 534 ? -15.992 -4 18.594 1 88.75 534 GLU B N 1
ATOM 8124 C CA . GLU B 1 534 ? -15.562 -2.881 19.422 1 88.75 534 GLU B CA 1
ATOM 8125 C C . GLU B 1 534 ? -14.203 -3.16 20.062 1 88.75 534 GLU B C 1
ATOM 8127 O O . GLU B 1 534 ? -13.484 -2.23 20.438 1 88.75 534 GLU B O 1
ATOM 8132 N N . GLY B 1 535 ? -13.883 -4.484 20.156 1 86.81 535 GLY B N 1
ATOM 8133 C CA . GLY B 1 535 ? -12.594 -4.875 20.719 1 86.81 535 GLY B CA 1
ATOM 8134 C C . GLY B 1 535 ? -11.492 -4.941 19.688 1 86.81 535 GLY B C 1
ATOM 8135 O O . GLY B 1 535 ? -10.336 -5.223 20.016 1 86.81 535 GLY B O 1
ATOM 8136 N N . GLY B 1 536 ? -11.859 -4.68 18.422 1 87.69 536 GLY B N 1
ATOM 8137 C CA . GLY B 1 536 ? -10.867 -4.676 17.359 1 87.69 536 GLY B CA 1
ATOM 8138 C C . GLY B 1 536 ? -10.648 -6.043 16.75 1 87.69 536 GLY B C 1
ATOM 8139 O O . GLY B 1 536 ? -9.633 -6.285 16.094 1 87.69 536 GLY B O 1
ATOM 8140 N N . HIS B 1 537 ? -11.523 -6.926 17.016 1 90.75 537 HIS B N 1
ATOM 8141 C CA . HIS B 1 537 ? -11.391 -8.25 16.422 1 90.75 537 HIS B CA 1
ATOM 8142 C C . HIS B 1 537 ? -12.078 -8.312 15.062 1 90.75 537 HIS B C 1
ATOM 8144 O O . HIS B 1 537 ? -13.258 -7.973 14.938 1 90.75 537 HIS B O 1
ATOM 8150 N N . ILE B 1 538 ? -11.391 -8.734 14.117 1 92.25 538 ILE B N 1
ATOM 8151 C CA . ILE B 1 538 ? -11.93 -8.859 12.766 1 92.25 538 ILE B CA 1
ATOM 8152 C C . ILE B 1 538 ? -12.836 -10.086 12.688 1 92.25 538 ILE B C 1
ATOM 8154 O O . ILE B 1 538 ? -12.5 -11.148 13.227 1 92.25 538 ILE B O 1
ATOM 8158 N N . ARG B 1 539 ? -13.945 -9.961 12.039 1 91.5 539 ARG B N 1
ATOM 8159 C CA . ARG B 1 539 ? -14.938 -11.008 11.836 1 91.5 539 ARG B CA 1
ATOM 8160 C C . ARG B 1 539 ? -15.273 -11.172 10.359 1 91.5 539 ARG B C 1
ATOM 8162 O O . ARG B 1 539 ? -15.07 -10.25 9.57 1 91.5 539 ARG B O 1
ATOM 8169 N N . GLY B 1 540 ? -15.734 -12.336 10.016 1 88.5 540 GLY B N 1
ATOM 8170 C CA . GLY B 1 540 ? -16.25 -12.555 8.672 1 88.5 540 GLY B CA 1
ATOM 8171 C C . GLY B 1 540 ? -15.172 -12.977 7.684 1 88.5 540 GLY B C 1
ATOM 8172 O O . GLY B 1 540 ? -15.422 -13.031 6.477 1 88.5 540 GLY B O 1
ATOM 8173 N N . MET B 1 541 ? -14.023 -13.219 8.125 1 83.75 541 MET B N 1
ATOM 8174 C CA . MET B 1 541 ? -12.953 -13.672 7.254 1 83.75 541 MET B CA 1
ATOM 8175 C C . MET B 1 541 ? -12.539 -15.102 7.598 1 83.75 541 MET B C 1
ATOM 8177 O O . MET B 1 541 ? -11.406 -15.508 7.32 1 83.75 541 MET B O 1
ATOM 8181 N N . ASP B 1 542 ? -13.398 -15.875 8.25 1 69.56 542 ASP B N 1
ATOM 8182 C CA . ASP B 1 542 ? -13.07 -17.234 8.672 1 69.56 542 ASP B CA 1
ATOM 8183 C C . ASP B 1 542 ? -13.43 -18.25 7.59 1 69.56 542 ASP B C 1
ATOM 8185 O O . ASP B 1 542 ? -14.609 -18.406 7.242 1 69.56 542 ASP B O 1
ATOM 8189 N N . TYR B 1 543 ? -12.695 -18.172 6.562 1 56.88 543 TYR B N 1
ATOM 8190 C CA . TYR B 1 543 ? -13.008 -19.141 5.52 1 56.88 543 TYR B CA 1
ATOM 8191 C C . TYR B 1 543 ? -12.492 -20.516 5.887 1 56.88 543 TYR B C 1
ATOM 8193 O O . TYR B 1 543 ? -11.555 -20.656 6.672 1 56.88 543 TYR B O 1
#

Sequence (1086 aa):
MIVKERLLPIEEVAAKLGLEKERLYPYGPHMAKVLGDPPKAKGQLILVTAITPTPAGEGKTTTAIGLVDALWRLGKRAALALREPSLGPVFGVKGGATGGGKARVEPRHEINLHFTGDFHAVTSAVNLLNALLDNHLHQGNELGLDPRRIELKRAIDMNDRALRRIVLGLGGKAHGVPREGGFELTVASEVMALMSLAQDFKDLKTRLGRIRVGFTWGGKPVFAQDLGAVGAMAALLHQAFFPNLVQTAEGNPAFVHMGPFGNIAHGTNSVRASRMALGLADYVVQEAGFATDLGMEKFMNVVARTAGLVPEAVVLVATLRALRYHGGQDAYEMPDPKAVERGLANLEKHVENVELFGYRPVIALNRFPTDAEEEVALVQGFAEERGLLFAQSEVYARGGEGGLELAEKVLEALASPHAYRPLYPLDWPLEAKIEAIAKAVYGAEGVAYTEEARRALKAAEKEGCQGLPVVMAKAATSLSDNPKLRGRPKGFTVTVTDLRCRLGAGFVVVYMGGIETLPGLPKVPQALGIDVDEGGHIRGMDYMIVKERLLPIEEVAAKLGLEKERLYPYGPHMAKVLGDPPKAKGQLILVTAITPTPAGEGKTTTAIGLVDALWRLGKRAALALREPSLGPVFGVKGGATGGGKARVEPRHEINLHFTGDFHAVTSAVNLLNALLDNHLHQGNELGLDPRRIELKRAIDMNDRALRRIVLGLGGKAHGVPREGGFELTVASEVMALMSLAQDFKDLKTRLGRIRVGFTWGGKPVFAQDLGAVGAMAALLHQAFFPNLVQTAEGNPAFVHMGPFGNIAHGTNSVRASRMALGLADYVVQEAGFATDLGMEKFMNVVARTAGLVPEAVVLVATLRALRYHGGQDAYEMPDPKAVERGLANLEKHVENVELFGYRPVIALNRFPTDAEEEVALVQGFAEERGLLFAQSEVYARGGEGGLELAEKVLEALASPHAYRPLYPLDWPLEAKIEAIAKAVYGAEGVAYTEEARRALKAAEKEGCQGLPVVMAKAATSLSDNPKLRGRPKGFTVTVTDLRCRLGAGFVVVYMGGIETLPGLPKVPQALGIDVDEGGHIRGMDY

Secondary structure (DSSP, 8-state):
----SSPPPHHHHHHTTT--GGGEEEETTTEEEEPSPPPPP-SEEEEEEESS--TT---HHHHHHHHHHHHHHTT--EEEEEPPPPHHHHHSS---SSEETTEEEESHHHHHTTTTSHHHHHHHHHHHHHHHHHHHHHTT-TT-B-GGG----EEESS--GGGSSEEES-SSGGG---EEE-EEEGGGSHHHHHHHH--SHHHHHHHHHT-EEEEBTT--EEEGGGGT-HHHHHHHHTGGGSPEEEEETTS-EEEE-----TTTS--S--HHHHHHHHHH-SEEEEE-SS-IIIIIHHIIIIIHHHH----SEEEEEEEHHHHHHHTT-SSTTS--HHHHHHHHHHHHHHHHHHHHTT---EEEEE--TT--HHHHHHHHHHHHHTT-EEEEE-HHHHGGGGGHHHHHHHHHHHTS------SS-TTS-HHHHHHHIIIIII--SEEEE-HHHHHHHHHHHHTTGGGS-EEEE--TTSSSS-TT--SS--S-EEEE-EEEEETTTTEEEEESS---SS----SS-GGGG-EE-TT--EES---/----SSPPPHHHHHHTTT--GGGEEEETTTEEEE-SPPPPP-SEEEEEEESS--TT---HHHHHHHHHHHHHHTT--EEEEEPPPPHHHHHSS---SSEETTEEEESHHHHHTTTTSHHHHHHHHHHHHHHHHHHHHHTT-TT-B-GGG----EEESS--GGGSSEEES-SSGGG---EEE-EEEGGGSHHHHHHHH--SHHHHHHHHHT-EEEEBTTS-EEEGGGGT-HHHHHHHHTGGGSPEEEEETTS-EEEE-----TTTS--S--HHHHHHHHHH-SEEEEE-SS-IIIIIHHIIIIIHHHH----SEEEEEEEHHHHHHHTT-SSTTS--HHHHHHHHHHHHHHHHHHHHTT---EEEEE--TT--HHHHHHHHHHHHHTT-EEEEE-HHHHGGGGGHHHHHHHHHHHTS------SS-TTS-HHHHHHHIIIIII--SEEEE-HHHHHHHHHHHHTTGGGS-EEEE--TTSSSS-TT--SS--S-EEEE-EEEEETTTTEEEEESS---SS----SS-GGGG-EE-TT--EES---

Solvent-accessible surface area (backbone atoms only — not comparable to full-atom values): 52625 Å² total; per-residue (Å²): 131,76,65,52,96,62,85,58,49,33,63,61,33,35,43,74,47,69,44,56,69,87,37,47,40,34,48,38,64,41,28,24,30,44,58,80,77,57,49,73,72,72,30,44,35,33,36,34,29,24,46,69,50,51,98,82,59,65,52,53,62,20,46,47,46,5,34,36,44,10,31,42,74,72,71,41,55,41,23,35,33,34,45,38,48,63,41,21,46,44,38,17,81,46,61,62,75,37,40,34,76,48,8,24,43,36,62,48,69,46,48,36,48,64,55,90,36,42,65,56,25,50,22,50,29,43,35,48,49,50,28,51,50,48,42,41,53,55,71,67,31,88,82,38,67,29,70,91,44,56,66,63,54,37,42,40,61,48,35,35,30,34,41,50,29,25,39,28,8,38,88,49,82,90,20,30,63,66,38,72,43,30,37,27,20,32,40,60,35,60,67,32,39,24,62,20,62,31,81,46,54,57,51,37,43,53,25,47,26,41,29,63,41,29,25,22,76,85,63,47,79,38,33,34,46,79,72,42,38,32,27,35,34,44,48,49,33,50,72,52,69,40,33,29,39,32,21,31,47,73,49,43,37,26,31,44,24,51,38,19,32,38,40,75,36,53,13,37,32,19,48,51,35,46,38,34,39,20,33,46,22,56,33,25,38,32,51,30,28,66,15,41,75,41,3,43,44,30,34,48,54,40,47,21,62,74,70,64,60,63,61,52,36,41,36,37,31,38,30,65,44,48,24,15,38,29,31,68,35,84,67,27,79,53,80,48,58,70,26,33,60,52,7,44,49,30,52,49,48,42,52,48,41,44,39,67,37,31,44,76,47,33,38,33,37,43,65,55,94,67,63,48,68,72,47,52,48,52,55,51,49,55,27,55,75,69,72,38,51,71,25,62,27,32,12,48,82,47,12,27,73,24,9,40,58,36,32,51,50,49,58,54,43,53,72,45,90,68,52,79,49,60,88,60,67,48,80,42,53,58,68,56,51,52,44,49,46,39,34,71,50,39,46,30,76,43,73,44,66,40,74,60,17,52,52,33,49,52,50,40,46,74,72,61,50,33,60,38,43,75,33,64,24,49,34,68,48,17,64,46,53,47,61,83,45,53,35,62,64,68,88,40,68,34,50,34,48,35,53,46,77,37,58,24,55,54,33,30,31,37,25,27,58,91,78,82,54,38,52,54,51,53,94,76,32,41,30,65,57,22,30,48,45,76,87,65,49,71,42,66,76,84,98,142,65,73,50,95,63,82,57,49,35,62,60,33,36,43,75,47,70,45,56,68,86,37,46,39,34,48,37,63,42,29,24,30,44,58,81,76,59,50,72,72,72,30,44,35,33,37,34,29,24,47,68,50,51,98,82,59,64,51,55,61,19,48,48,46,5,33,37,45,10,31,42,74,72,72,39,54,42,24,35,34,34,44,39,49,64,40,20,46,43,39,16,81,46,60,64,75,38,40,32,76,47,8,22,43,36,63,48,70,46,48,37,48,65,55,89,37,41,65,56,25,51,22,49,29,42,36,49,49,50,26,52,51,48,41,40,53,56,71,67,29,88,82,38,66,28,69,91,43,55,67,63,54,36,41,40,63,48,32,36,30,33,41,49,29,26,40,28,7,37,87,50,81,90,20,30,61,65,38,71,43,30,38,27,21,31,39,59,36,61,67,32,39,24,62,20,61,31,82,48,56,57,50,36,42,53,25,48,26,41,29,62,41,29,24,22,76,87,63,47,79,39,34,33,44,78,72,41,37,32,29,34,33,44,47,48,33,51,72,50,70,40,33,30,40,32,21,30,46,75,50,43,37,26,30,45,24,51,39,19,34,37,41,75,34,52,14,35,33,19,48,50,36,46,38,34,38,20,33,45,21,56,33,25,38,32,54,30,27,66,16,42,75,40,3,41,44,30,33,49,52,41,46,20,62,76,69,63,61,62,61,52,35,42,36,38,30,36,31,66,45,50,23,15,37,29,30,69,36,83,68,26,80,52,79,46,59,70,24,33,60,51,7,44,48,29,51,48,49,42,50,50,43,44,39,68,37,32,41,75,47,34,38,34,37,44,64,56,94,66,64,48,67,71,46,52,48,53,56,50,48,53,28,56,75,69,72,39,51,70,23,60,27,34,12,48,84,46,13,27,73,24,10,42,57,37,33,53,49,48,58,55,43,54,71,44,88,69,52,80,47,58,88,63,67,47,80,43,53,56,68,55,51,52,43,49,46,38,34,71,50,39,45,29,76,44,73,42,66,40,73,61,16,51,53,33,50,52,51,40,46,74,71,61,50,32,62,39,44,75,34,65,24,49,33,68,48,16,63,46,52,47,59,83,45,54,34,61,64,66,88,41,67,36,51,35,50,36,53,46,79,38,57,25,54,54,34,30,32,37,26,28,58,90,78,81,54,37,52,52,50,53,92,76,32,40,31,65,57,22,30,48,44,76,87,65,50,71,41,66,76,84,96

Radius of gyration: 30.78 Å; Cα contacts (8 Å, |Δi|>4): 2785; chains: 2; bounding box: 61×96×72 Å

pLDDT: mean 95.69, std 7.49, range [17.16, 98.88]

InterPro domains:
  IPR000559 Formate-tetrahydrofolate ligase, FTHFS [MF_01543] (1-543)
  IPR000559 Formate-tetrahydrofolate ligase, FTHFS [PF01268] (5-541)
  IPR000559 Formate-tetrahydrofolate ligase, FTHFS [cd00477] (10-541)
  IPR020628 Formate-tetrahydrofolate ligase, FTHFS, conserved site [PS00721] (92-102)
  IPR020628 Formate-tetrahydrofolate ligase, FTHFS, conserved site [PS00722] (317-328)
  IPR027417 P-loop containing nucleoside triphosphate hydrolase [G3DSA:3.40.50.300] (5-412)
  IPR027417 P-loop containing nucleoside triphosphate hydrolase [SSF52540] (6-540)